Protein AF-C5L078-F1 (afdb_monomer)

Secondary structure (DSSP, 8-state):
-PPPPP-------S-HHHHHHHHHHHHHTTPPPHHHHTT--HHHHHHHHHHHHHTT---HHHHHHHHHHHHHTTTTS-HHHHHHHHHHHHTSSS--HHHHHHHHHHHHHHHTSTTS---HHHHHHHHHHHHHTT--S--HHHHHHHHHHHHHHTSTTGGGS-HHHHHHHHHHHHHHT--HHHHHHHHHHHHHHHTTTGGG---HHHHHHHHHHHSPPPGGG-----------S-S----PPP-------------S----TTHHHHHHHHHHHHHHTTSTTTS-HHHHHHHHHHHHHHHHH-GGGGSTTSSS-TTHHHHHHHHHHHHHTT--HHHHHHHHHHHTT-TTS--GGGHHHHHHTGGGS-HHHHHHHHHHHHT----TTHHHHHHHHHHHHHHSGGGGGS-HHHHHHHHHHHHHH---HHHHHHHHHHHHHHHTT--S---HHHHHHHHHHHHHTT---THHHHHHHHHSSSPP---HHHHHHHHHHHHHTT-HHHHHHTTHHHHHHTS-TTTS-HHHHHHHHHHHHHHHHSPTTSS-TT--TTTTHHHHHHHHHHHHH-HHHHHHTTHHHHHHHHHHTTSPPP-EEE-----HHHHHHHHHHHHH-TT--EE-SEEEETTEE-SEEE-HHHHHHHHHHHHHHHTT---S--PPPPPPPS-GGG-EEEEEE-GGGEE-----GGGGGS-------EE-HHHHHHHHHHHHTT-EEEEEEGGG--S-HHHHHHHHHHHHHHHHTT-----TTSSSS--S---------------

Radius of gyration: 37.18 Å; Cα contacts (8 Å, |Δi|>4): 886; chains: 1; bounding box: 102×74×113 Å

Sequence (779 aa):
MATAIPKIVGKARKGSKAALAANKRLMLRGAPPVGAVYKMSPVELRRSMQKVARERIWKNDLWEAYMFRAAALRTELLVTDLCLILDATALGKKRSPALARFLLDEVVRKGNNVNYKMSFRDVVMALNAGAKMRLGGDKRWADELVTMGLRRISGTDRHAVSPNDIALFLHSLTRLCVSTTQMEAARNSVASEVTPRIPKLTDGHTLSLLLHGFSPLGSAGLEEAPEYEDRGDEEEAEEDEPFEEHGREDQRDTTKENAITHRPVLKMLFKQVVEHINKERVFNNMDVAHVILAVVNIYRRSPKELEPNGLVPPSLIPALNGRIEELTAKMKPRDIVRFMRYTAQLPVIDTGKLLPEILYRIRHFTPASCLEILRLLRQNPGYDEHGKVESTIFYRLIRGDSARFLTFEQVCHLAGVVLEDSPTWEARECLLTCLLKFKAKNEGVPPPEVVIHAISVYSRLGIRDTHWVHVCNSTLYPLPELPPPILAMLASALARLSLPTVADQLGVYVAAQNSDWNSAEPSAAASLLYSAALFALQPPGRQPETMTAETLQPALARARRVAKKNPEVASALGLFAVTDVGKAMGATAPLVQTNRPRCGFEVSLLDHIRQNWSGVDIIENAVTVGPVVALAAISPIQVAAFAQRRAAISEGDYGDEFEFPKAPPLKPDDWVILEALSDGHKTWYHYSEALASQTMRHRRHTVNAARYAELQALRTKGYRVLCVSEYMWPGDSEKRTDVILDQFAHLASGKREVEWKRVVEDNTPVAKNDVLNHVSDSS

Structure (mmCIF, N/CA/C/O backbone):
data_AF-C5L078-F1
#
_entry.id   AF-C5L078-F1
#
loop_
_atom_site.group_PDB
_atom_site.id
_atom_site.type_symbol
_atom_site.label_atom_id
_atom_site.label_alt_id
_atom_site.label_comp_id
_atom_site.label_asym_id
_atom_site.label_entity_id
_atom_site.label_seq_id
_atom_site.pdbx_PDB_ins_code
_atom_site.Cartn_x
_atom_site.Cartn_y
_atom_site.Cartn_z
_atom_site.occupancy
_atom_site.B_iso_or_equiv
_atom_site.auth_seq_id
_atom_site.auth_comp_id
_atom_site.auth_asym_id
_atom_site.auth_atom_id
_atom_site.pdbx_PDB_model_num
ATOM 1 N N . MET A 1 1 ? -43.976 -36.654 26.600 1.00 33.69 1 MET A N 1
ATOM 2 C CA . MET A 1 1 ? -43.822 -37.367 25.309 1.00 33.69 1 MET A CA 1
ATOM 3 C C . MET A 1 1 ? -42.452 -37.031 24.738 1.00 33.69 1 MET A C 1
ATOM 5 O O . MET A 1 1 ? -42.001 -35.912 24.949 1.00 33.69 1 MET A O 1
ATOM 9 N N . ALA A 1 2 ? -41.761 -37.991 24.120 1.00 26.70 2 ALA A N 1
ATOM 10 C CA . ALA A 1 2 ? -40.369 -37.818 23.695 1.00 26.70 2 ALA A CA 1
ATOM 11 C C . ALA A 1 2 ? -40.250 -36.939 22.437 1.00 26.70 2 ALA A C 1
ATOM 13 O O . ALA A 1 2 ? -40.994 -37.122 21.477 1.00 26.70 2 ALA A O 1
ATOM 14 N N . THR A 1 3 ? -39.300 -36.005 22.438 1.00 29.39 3 THR A N 1
ATOM 15 C CA . THR A 1 3 ? -38.991 -35.134 21.298 1.00 29.39 3 THR A CA 1
ATOM 16 C C . THR A 1 3 ? -38.052 -35.832 20.313 1.00 29.39 3 THR A C 1
ATOM 18 O O . THR A 1 3 ? -36.988 -36.328 20.684 1.00 29.39 3 THR A O 1
ATOM 21 N N . ALA A 1 4 ? -38.436 -35.863 19.036 1.00 26.69 4 ALA A N 1
ATOM 22 C CA . ALA A 1 4 ? -37.606 -36.419 17.974 1.00 26.69 4 ALA A CA 1
ATOM 23 C C . ALA A 1 4 ? -36.505 -35.427 17.563 1.00 26.69 4 ALA A C 1
ATOM 25 O O . ALA A 1 4 ? -36.791 -34.319 17.115 1.00 26.69 4 ALA A O 1
ATOM 26 N N . ILE A 1 5 ? -35.243 -35.845 17.680 1.00 28.53 5 ILE A N 1
ATOM 27 C CA . ILE A 1 5 ? -34.089 -35.146 17.098 1.00 28.53 5 ILE A CA 1
ATOM 28 C C . ILE A 1 5 ? -33.826 -35.759 15.711 1.00 28.53 5 ILE A C 1
ATOM 30 O O . ILE A 1 5 ? -33.656 -36.982 15.637 1.00 28.53 5 ILE A O 1
ATOM 34 N N . PRO A 1 6 ? -33.756 -34.976 14.615 1.00 28.92 6 PRO A N 1
ATOM 35 C CA . PRO A 1 6 ? -33.450 -35.520 13.295 1.00 28.92 6 PRO A CA 1
ATOM 36 C C . PRO A 1 6 ? -32.027 -36.092 13.251 1.00 28.92 6 PRO A C 1
ATOM 38 O O . PRO A 1 6 ? -31.043 -35.376 13.443 1.00 28.92 6 PRO A O 1
ATOM 41 N N . LYS A 1 7 ? -31.899 -37.393 12.968 1.00 30.00 7 LYS A N 1
ATOM 42 C CA . LYS A 1 7 ? -30.603 -38.033 12.707 1.00 30.00 7 LYS A CA 1
ATOM 43 C C . LYS A 1 7 ? -30.105 -37.660 11.309 1.00 30.00 7 LYS A C 1
ATOM 45 O O . LYS A 1 7 ? -30.434 -38.342 10.342 1.00 30.00 7 LYS A O 1
ATOM 50 N N . ILE A 1 8 ? -29.242 -36.653 11.208 1.00 28.95 8 ILE A N 1
ATOM 51 C CA . ILE A 1 8 ? -28.392 -36.481 10.022 1.00 28.95 8 ILE A CA 1
ATOM 52 C C . ILE A 1 8 ? -27.183 -37.412 10.182 1.00 28.95 8 ILE A C 1
ATOM 54 O O . ILE A 1 8 ? -26.214 -37.095 10.867 1.00 28.95 8 ILE A O 1
ATOM 58 N N . VAL A 1 9 ? -27.264 -38.599 9.575 1.00 32.56 9 VAL A N 1
ATOM 59 C CA . VAL A 1 9 ? -26.156 -39.562 9.485 1.00 32.56 9 VAL A CA 1
ATOM 60 C C . VAL A 1 9 ? -25.910 -39.868 8.012 1.00 32.56 9 VAL A C 1
ATOM 62 O O . VAL A 1 9 ? -26.648 -40.633 7.400 1.00 32.56 9 VAL A O 1
ATOM 65 N N . GLY A 1 10 ? -24.859 -39.280 7.437 1.00 27.91 10 GLY A N 1
ATOM 66 C CA . GLY A 1 10 ? -24.491 -39.513 6.043 1.00 27.91 10 GLY A CA 1
ATOM 67 C C . GLY A 1 10 ? -23.122 -38.936 5.686 1.00 27.91 10 GLY A C 1
ATOM 68 O O . GLY A 1 10 ? -22.933 -37.731 5.734 1.00 27.91 10 GLY A O 1
ATOM 69 N N . LYS A 1 11 ? -22.195 -39.816 5.279 1.00 29.73 11 LYS A N 1
ATOM 70 C CA . LYS A 1 11 ? -20.862 -39.521 4.702 1.00 29.73 11 LYS A CA 1
ATOM 71 C C . LYS A 1 11 ? -19.825 -38.837 5.619 1.00 29.73 11 LYS A C 1
ATOM 73 O O . LYS A 1 11 ? -19.460 -37.685 5.435 1.00 29.73 11 LYS A O 1
ATOM 78 N N . ALA A 1 12 ? -19.188 -39.639 6.478 1.00 33.56 12 ALA A N 1
ATOM 79 C CA . ALA A 1 12 ? -17.870 -39.329 7.050 1.00 33.56 12 ALA A CA 1
ATOM 80 C C . ALA A 1 12 ? -16.895 -40.513 6.869 1.00 33.56 12 ALA A C 1
ATOM 82 O O . ALA A 1 12 ? -16.725 -41.340 7.763 1.00 33.56 12 ALA A O 1
ATOM 83 N N . ARG A 1 13 ? -16.239 -40.614 5.701 1.00 40.78 13 ARG A N 1
ATOM 84 C CA . ARG A 1 13 ? -15.159 -41.593 5.440 1.00 40.78 13 ARG A CA 1
ATOM 85 C C . ARG A 1 13 ? -14.018 -40.992 4.603 1.00 40.78 13 ARG A C 1
ATOM 87 O O . ARG A 1 13 ? -13.926 -41.262 3.413 1.00 40.78 13 ARG A O 1
ATOM 94 N N . LYS A 1 14 ? -13.148 -40.214 5.269 1.00 34.66 14 LYS A N 1
ATOM 95 C CA . LYS A 1 14 ? -11.670 -40.171 5.076 1.00 34.66 14 LYS A CA 1
ATOM 96 C C . LYS A 1 14 ? -10.937 -39.169 6.000 1.00 34.66 14 LYS A C 1
ATOM 98 O O . LYS A 1 14 ? -9.747 -39.343 6.219 1.00 34.66 14 LYS A O 1
ATOM 103 N N . GLY A 1 15 ? -11.624 -38.211 6.636 1.00 39.16 15 GLY A N 1
ATOM 104 C CA . GLY A 1 15 ? -10.992 -37.176 7.488 1.00 39.16 15 GLY A CA 1
ATOM 105 C C . GLY A 1 15 ? -10.773 -37.489 8.986 1.00 39.16 15 GLY A C 1
ATOM 106 O O . GLY A 1 15 ? -10.356 -36.608 9.739 1.00 39.16 15 GLY A O 1
ATOM 107 N N . SER A 1 16 ? -11.073 -38.700 9.479 1.00 55.38 16 SER A N 1
ATOM 108 C CA . SER A 1 16 ? -11.293 -38.908 10.928 1.00 55.38 16 SER A CA 1
ATOM 109 C C . SER A 1 16 ? -10.057 -38.748 11.826 1.00 55.38 16 SER A C 1
ATOM 111 O O . SER A 1 16 ? -10.201 -38.232 12.931 1.00 55.38 16 SER A O 1
ATOM 113 N N . LYS A 1 17 ? -8.845 -39.134 11.395 1.00 48.06 17 LYS A N 1
ATOM 114 C CA . LYS A 1 17 ? -7.635 -38.990 12.237 1.00 48.06 17 LYS A CA 1
ATOM 115 C C . LYS A 1 17 ? -7.200 -37.530 12.401 1.00 48.06 17 LYS A C 1
ATOM 117 O O . LYS A 1 17 ? -6.896 -37.128 13.523 1.00 48.06 17 LYS A O 1
ATOM 122 N N . ALA A 1 18 ? -7.215 -36.737 11.328 1.00 49.53 18 ALA A N 1
ATOM 123 C CA . ALA A 1 18 ? -6.851 -35.319 11.374 1.00 49.53 18 ALA A CA 1
ATOM 124 C C . ALA A 1 18 ? -7.860 -34.509 12.204 1.00 49.53 18 ALA A C 1
ATOM 126 O O . ALA A 1 18 ? -7.468 -33.818 13.144 1.00 49.53 18 ALA A O 1
ATOM 127 N N . ALA A 1 19 ? -9.164 -34.690 11.960 1.00 53.44 19 ALA A N 1
ATOM 128 C CA . ALA A 1 19 ? -10.218 -34.029 12.730 1.00 53.44 19 ALA A CA 1
ATOM 129 C C . ALA A 1 19 ? -10.211 -34.429 14.221 1.00 53.44 19 ALA A C 1
ATOM 131 O O . ALA A 1 19 ? -10.441 -33.590 15.096 1.00 53.44 19 ALA A O 1
ATOM 132 N N . LEU A 1 20 ? -9.914 -35.694 14.547 1.00 54.25 20 LEU A N 1
ATOM 133 C CA . LEU A 1 20 ? -9.790 -36.146 15.937 1.00 54.25 20 LEU A CA 1
ATOM 134 C C . LEU A 1 20 ? -8.535 -35.566 16.612 1.00 54.25 20 LEU A C 1
ATOM 136 O O . LEU A 1 20 ? -8.609 -35.134 17.761 1.00 54.25 20 LEU A O 1
ATOM 140 N N . ALA A 1 21 ? -7.404 -35.487 15.902 1.00 56.16 21 ALA A N 1
ATOM 141 C CA . ALA A 1 21 ? -6.180 -34.857 16.399 1.00 56.16 21 ALA A CA 1
ATOM 142 C C . ALA A 1 21 ? -6.347 -33.339 16.605 1.00 56.16 21 ALA A C 1
ATOM 144 O O . ALA A 1 21 ? -5.909 -32.816 17.630 1.00 56.16 21 ALA A O 1
ATOM 145 N N . ALA A 1 22 ? -7.035 -32.646 15.692 1.00 57.72 22 ALA A N 1
ATOM 146 C CA . ALA A 1 22 ? -7.372 -31.230 15.817 1.00 57.72 22 ALA A CA 1
ATOM 147 C C . ALA A 1 22 ? -8.287 -30.971 17.026 1.00 57.72 22 ALA A C 1
ATOM 149 O O . ALA A 1 22 ? -7.956 -30.148 17.878 1.00 57.72 22 ALA A O 1
ATOM 150 N N . ASN A 1 23 ? -9.377 -31.737 17.185 1.00 57.72 23 ASN A N 1
ATOM 151 C CA . ASN A 1 23 ? -10.236 -31.631 18.372 1.00 57.72 23 ASN A CA 1
ATOM 152 C C . ASN A 1 23 ? -9.474 -31.974 19.671 1.00 57.72 23 ASN A C 1
ATOM 154 O O . ASN A 1 23 ? -9.666 -31.298 20.680 1.00 57.72 23 ASN A O 1
ATOM 158 N N . LYS A 1 24 ? -8.554 -32.954 19.662 1.00 58.66 24 LYS A N 1
ATOM 159 C CA . LYS A 1 24 ? -7.716 -33.281 20.832 1.00 58.66 24 LYS A CA 1
ATOM 160 C C . LYS A 1 24 ? -6.738 -32.146 21.176 1.00 58.66 24 LYS A C 1
ATOM 162 O O . LYS A 1 24 ? -6.608 -31.804 22.347 1.00 58.66 24 LYS A O 1
ATOM 167 N N . ARG A 1 25 ? -6.113 -31.502 20.179 1.00 60.09 25 ARG A N 1
ATOM 168 C CA . ARG A 1 25 ? -5.286 -30.287 20.359 1.00 60.09 25 ARG A CA 1
ATOM 169 C C . ARG A 1 25 ? -6.103 -29.103 20.898 1.00 60.09 25 ARG A C 1
ATOM 171 O O . ARG A 1 25 ? -5.618 -28.379 21.763 1.00 60.09 25 ARG A O 1
ATOM 178 N N . LEU A 1 26 ? -7.348 -28.934 20.448 1.00 58.94 26 LEU A N 1
ATOM 179 C CA . LEU A 1 26 ? -8.264 -27.900 20.950 1.00 58.94 26 LEU A CA 1
ATOM 180 C C . LEU A 1 26 ? -8.681 -28.140 22.410 1.00 58.94 26 LEU A C 1
ATOM 182 O O . LEU A 1 26 ? -8.663 -27.200 23.205 1.00 58.94 26 LEU A O 1
ATOM 186 N N . MET A 1 27 ? -8.976 -29.386 22.797 1.00 60.44 27 MET A N 1
ATOM 187 C CA . MET A 1 27 ? -9.239 -29.729 24.202 1.00 60.44 27 MET A CA 1
ATOM 188 C C . MET A 1 27 ? -8.002 -29.540 25.090 1.00 60.44 27 MET A C 1
ATOM 190 O O . MET A 1 27 ? -8.136 -29.059 26.211 1.00 60.44 27 MET A O 1
ATOM 194 N N . LEU A 1 28 ? -6.795 -29.831 24.588 1.00 59.66 28 LEU A N 1
ATOM 195 C CA . LEU A 1 28 ? -5.536 -29.554 25.298 1.00 59.66 28 LEU A CA 1
ATOM 196 C C . LEU A 1 28 ? -5.294 -28.045 25.507 1.00 59.66 28 LEU A C 1
ATOM 198 O O . LEU A 1 28 ? -4.764 -27.655 26.542 1.00 59.66 28 LEU A O 1
ATOM 202 N N . ARG A 1 29 ? -5.756 -27.184 24.587 1.00 63.56 29 ARG A N 1
ATOM 203 C CA . ARG A 1 29 ? -5.834 -25.720 24.790 1.00 63.56 29 ARG A CA 1
ATOM 204 C C . ARG A 1 29 ? -7.027 -25.274 25.656 1.00 63.56 29 ARG A C 1
ATOM 206 O O . ARG A 1 29 ? -7.184 -24.094 25.957 1.00 63.56 29 ARG A O 1
ATOM 213 N N . GLY A 1 30 ? -7.858 -26.207 26.118 1.00 68.44 30 GLY A N 1
ATOM 214 C CA . GLY A 1 30 ? -8.956 -25.952 27.048 1.00 68.44 30 GLY A CA 1
ATOM 215 C C . GLY A 1 30 ? -10.269 -25.489 26.416 1.00 68.44 30 GLY A C 1
ATOM 216 O O . GLY A 1 30 ? -11.076 -24.893 27.130 1.00 68.44 30 GLY A O 1
ATOM 217 N N . ALA A 1 31 ? -10.497 -25.751 25.125 1.00 79.50 31 ALA A N 1
ATOM 218 C CA . ALA A 1 31 ? -11.819 -25.595 24.518 1.00 79.50 31 ALA A CA 1
ATOM 219 C C . ALA A 1 31 ? -12.751 -26.758 24.922 1.00 79.50 31 ALA A C 1
ATOM 221 O O . ALA A 1 31 ? -12.342 -27.920 24.828 1.00 79.50 31 ALA A O 1
ATOM 222 N N . PRO A 1 32 ? -13.998 -26.491 25.351 1.00 85.06 32 PRO A N 1
ATOM 223 C CA . PRO A 1 32 ? -14.954 -27.537 25.696 1.00 85.06 32 PRO A CA 1
ATOM 224 C C . PRO A 1 32 ? -15.539 -28.205 24.437 1.00 85.06 32 PRO A C 1
ATOM 226 O O . PRO A 1 32 ? -15.591 -27.590 23.369 1.00 85.06 32 PRO A O 1
ATOM 229 N N . PRO A 1 33 ? -16.054 -29.443 24.540 1.00 84.81 33 PRO A N 1
ATOM 230 C CA . PRO A 1 33 ? -16.892 -30.010 23.492 1.00 84.81 33 PRO A CA 1
ATOM 231 C C . PRO A 1 33 ? -18.204 -29.218 23.369 1.00 84.81 33 PRO A C 1
ATOM 233 O O . PRO A 1 33 ? -18.817 -28.854 24.373 1.00 84.81 33 PRO A O 1
ATOM 236 N N . VAL A 1 34 ? -18.671 -29.011 22.135 1.00 85.88 34 VAL A N 1
ATOM 237 C CA . VAL A 1 34 ? -19.864 -28.203 21.799 1.00 85.88 34 VAL A CA 1
ATOM 238 C C . VAL A 1 34 ? -21.099 -28.619 22.619 1.00 85.88 34 VAL A C 1
ATOM 240 O O . VAL A 1 34 ? -21.777 -27.778 23.201 1.00 85.88 34 VAL A O 1
ATOM 243 N N . GLY A 1 35 ? -21.336 -29.927 22.780 1.00 84.50 35 GLY A N 1
ATOM 244 C CA . GLY A 1 35 ? -22.448 -30.459 23.582 1.00 84.50 35 GLY A CA 1
ATOM 245 C C . GLY A 1 35 ? -22.396 -30.142 25.087 1.00 84.50 35 GLY A C 1
ATOM 246 O O . GLY A 1 35 ? -23.430 -30.209 25.751 1.00 84.50 35 GLY A O 1
ATOM 247 N N . ALA A 1 36 ? -21.229 -29.786 25.638 1.00 88.75 36 ALA A N 1
ATOM 248 C CA . ALA A 1 36 ? -21.109 -29.328 27.023 1.00 88.75 36 ALA A CA 1
ATOM 249 C C . ALA A 1 36 ? -21.458 -27.840 27.172 1.00 88.75 36 ALA A C 1
ATOM 251 O O . ALA A 1 36 ? -22.002 -27.457 28.204 1.00 88.75 36 ALA A O 1
ATOM 252 N N . VAL A 1 37 ? -21.218 -27.014 26.144 1.00 91.62 37 VAL A N 1
ATOM 253 C CA . VAL A 1 37 ? -21.524 -25.572 26.174 1.00 91.62 37 VAL A CA 1
ATOM 254 C C . VAL A 1 37 ? -23.005 -25.324 26.448 1.00 91.62 37 VAL A C 1
ATOM 256 O O . VAL A 1 37 ? -23.338 -24.543 27.334 1.00 91.62 37 VAL A O 1
ATOM 259 N N . TYR A 1 38 ? -23.898 -26.067 25.789 1.00 91.19 38 TYR A N 1
ATOM 260 C CA . TYR A 1 38 ? -25.347 -25.969 26.008 1.00 91.19 38 TYR A CA 1
ATOM 261 C C . TYR A 1 38 ? -25.804 -26.292 27.444 1.00 91.19 38 TYR A C 1
ATOM 263 O O . TYR A 1 38 ? -26.928 -25.954 27.808 1.00 91.19 38 TYR A O 1
ATOM 271 N N . LYS A 1 39 ? -24.951 -26.926 28.262 1.00 92.69 39 LYS A N 1
ATOM 272 C CA . LYS A 1 39 ? -25.232 -27.296 29.659 1.00 92.69 39 LYS A CA 1
ATOM 273 C C . LYS A 1 39 ? -24.552 -26.386 30.689 1.00 92.69 39 LYS A C 1
ATOM 275 O O . LYS A 1 39 ? -24.839 -26.523 31.871 1.00 92.69 39 LYS A O 1
ATOM 280 N N . MET A 1 40 ? -23.677 -25.469 30.268 1.00 95.12 40 MET A N 1
ATOM 281 C CA . MET A 1 40 ? -22.933 -24.593 31.183 1.00 95.12 40 MET A CA 1
ATOM 282 C C . MET A 1 40 ? -23.858 -23.658 31.964 1.00 95.12 40 MET A C 1
ATOM 284 O O . MET A 1 40 ? -24.796 -23.092 31.397 1.00 95.12 40 MET A O 1
ATOM 288 N N . SER A 1 41 ? -23.558 -23.453 33.243 1.00 93.88 41 SER A N 1
ATOM 289 C CA . SER A 1 41 ? -24.121 -22.369 34.057 1.00 93.88 41 SER A CA 1
ATOM 290 C C . SER A 1 41 ? -23.633 -20.985 33.581 1.00 93.88 41 SER A C 1
ATOM 292 O O . SER A 1 41 ? -22.626 -20.906 32.866 1.00 93.88 41 SER A O 1
ATOM 294 N N . PRO A 1 42 ? -24.282 -19.875 33.993 1.00 92.25 42 PRO A N 1
ATOM 295 C CA . PRO A 1 42 ? -23.865 -18.515 33.628 1.00 92.25 42 PRO A CA 1
ATOM 296 C C . PRO A 1 42 ? -22.374 -18.217 33.891 1.00 92.25 42 PRO A C 1
ATOM 298 O O . PRO A 1 42 ? -21.675 -17.664 33.038 1.00 92.25 42 PRO A O 1
ATOM 301 N N . VAL A 1 43 ? -21.855 -18.649 35.047 1.00 91.56 43 VAL A N 1
ATOM 302 C CA . VAL A 1 43 ? -20.460 -18.411 35.462 1.00 91.56 43 VAL A CA 1
ATOM 303 C C . VAL A 1 43 ? -19.470 -19.257 34.655 1.00 91.56 43 VAL A C 1
ATOM 305 O O . VAL A 1 43 ? -18.404 -18.766 34.270 1.00 91.56 43 VAL A O 1
ATOM 308 N N . GLU A 1 44 ? -19.802 -20.521 34.383 1.00 92.88 44 GLU A N 1
ATOM 309 C CA . GLU A 1 44 ? -18.982 -21.406 33.547 1.00 92.88 44 GLU A CA 1
ATOM 310 C C . GLU A 1 44 ? -18.931 -20.911 32.106 1.00 92.88 44 GLU A C 1
ATOM 312 O O . GLU A 1 44 ? -17.840 -20.816 31.545 1.00 92.88 44 GLU A O 1
ATOM 317 N N . LEU A 1 45 ? -20.086 -20.530 31.544 1.00 93.88 45 LEU A N 1
ATOM 318 C CA . LEU A 1 45 ? -20.210 -19.991 30.193 1.00 93.88 45 LEU A CA 1
ATOM 319 C C . LEU A 1 45 ? -19.257 -18.811 30.003 1.00 93.88 45 LEU A C 1
ATOM 321 O O . LEU A 1 45 ? -18.385 -18.856 29.132 1.00 93.88 45 LEU A O 1
ATOM 325 N N . ARG A 1 46 ? -19.360 -17.795 30.871 1.00 92.00 46 ARG A N 1
ATOM 326 C CA . ARG A 1 46 ? -18.478 -16.627 30.825 1.00 92.00 46 ARG A CA 1
ATOM 327 C C . ARG A 1 46 ? -17.008 -17.024 30.912 1.00 92.00 46 ARG A C 1
ATOM 329 O O . ARG A 1 46 ? -16.214 -16.613 30.067 1.00 92.00 46 ARG A O 1
ATOM 336 N N . ARG A 1 47 ? -16.619 -17.791 31.939 1.00 92.19 47 ARG A N 1
ATOM 337 C CA . ARG A 1 47 ? -15.211 -18.181 32.152 1.00 92.19 47 ARG A CA 1
ATOM 338 C C . ARG A 1 47 ? -14.659 -18.945 30.947 1.00 92.19 47 ARG A C 1
ATOM 340 O O . ARG A 1 47 ? -13.510 -18.724 30.566 1.00 92.19 47 ARG A O 1
ATOM 347 N N . SER A 1 48 ? -15.481 -19.803 30.345 1.00 92.12 48 SER A N 1
ATOM 348 C CA . SER A 1 48 ? -15.146 -20.587 29.161 1.00 92.12 48 SER A CA 1
ATOM 349 C C . SER A 1 48 ? -14.953 -19.692 27.932 1.00 92.12 48 SER A C 1
ATOM 351 O O . SER A 1 48 ? -13.865 -19.702 27.358 1.00 92.12 48 SER A O 1
ATOM 353 N N . MET A 1 49 ? -15.921 -18.825 27.605 1.00 90.94 49 MET A N 1
ATOM 354 C CA . MET A 1 49 ? -15.813 -17.857 26.500 1.00 90.94 49 MET A CA 1
ATOM 355 C C . MET A 1 49 ? -14.590 -16.944 26.651 1.00 90.94 49 MET A C 1
ATOM 357 O O . MET A 1 49 ? -13.804 -16.796 25.718 1.00 90.94 49 MET A O 1
ATOM 361 N N . GLN A 1 50 ? -14.360 -16.390 27.846 1.00 89.31 50 GLN A N 1
ATOM 362 C CA . GLN A 1 50 ? -13.195 -15.542 28.116 1.00 89.31 50 GLN A CA 1
ATOM 363 C C . GLN A 1 50 ? -11.861 -16.292 28.014 1.00 89.31 50 GLN A C 1
ATOM 365 O O . GLN A 1 50 ? -10.835 -15.669 27.741 1.00 89.31 50 GLN A O 1
ATOM 370 N N . LYS A 1 51 ? -11.822 -17.604 28.281 1.00 89.06 51 LYS A N 1
ATOM 371 C CA . LYS A 1 51 ? -10.621 -18.423 28.063 1.00 89.06 51 LYS A CA 1
ATOM 372 C C . LYS A 1 51 ? -10.410 -18.665 26.567 1.00 89.06 51 LYS A C 1
ATOM 374 O O . LYS A 1 51 ? -9.349 -18.330 26.058 1.00 89.06 51 LYS A O 1
ATOM 379 N N . VAL A 1 52 ? -11.430 -19.153 25.861 1.00 87.25 52 VAL A N 1
ATOM 380 C CA . VAL A 1 52 ? -11.389 -19.441 24.415 1.00 87.25 52 VAL A CA 1
ATOM 381 C C . VAL A 1 52 ? -11.018 -18.199 23.591 1.00 87.25 52 VAL A C 1
ATOM 383 O O . VAL A 1 52 ? -10.197 -18.308 22.681 1.00 87.25 52 VAL A O 1
ATOM 386 N N . ALA A 1 53 ? -11.527 -17.015 23.953 1.00 84.00 53 ALA A N 1
ATOM 387 C CA . ALA A 1 53 ? -11.147 -15.740 23.336 1.00 84.00 53 ALA A CA 1
ATOM 388 C C . ALA A 1 53 ? -9.657 -15.399 23.531 1.00 84.00 53 ALA A C 1
ATOM 390 O O . ALA A 1 53 ? -8.972 -15.036 22.576 1.00 84.00 53 ALA A O 1
ATOM 391 N N . ARG A 1 54 ? -9.134 -15.538 24.761 1.00 82.44 54 ARG A N 1
ATOM 392 C CA . ARG A 1 54 ? -7.720 -15.256 25.081 1.00 82.44 54 ARG A CA 1
ATOM 393 C C . ARG A 1 54 ? -6.761 -16.219 24.384 1.00 82.44 54 ARG A C 1
ATOM 395 O O . ARG A 1 54 ? -5.754 -15.775 23.846 1.00 82.44 54 ARG A O 1
ATOM 402 N N . GLU A 1 55 ? -7.118 -17.500 24.326 1.00 82.00 55 GLU A N 1
ATOM 403 C CA . GLU A 1 55 ? -6.373 -18.548 23.612 1.00 82.00 55 GLU A CA 1
ATOM 404 C C . GLU A 1 55 ? -6.530 -18.476 22.076 1.00 82.00 55 GLU A C 1
ATOM 406 O O . GLU A 1 55 ? -5.957 -19.297 21.358 1.00 82.00 55 GLU A O 1
ATOM 411 N N . ARG A 1 56 ? -7.305 -17.507 21.557 1.00 78.56 56 ARG A N 1
ATOM 412 C CA . ARG A 1 56 ? -7.589 -17.299 20.125 1.00 78.56 56 ARG A CA 1
ATOM 413 C C . ARG A 1 56 ? -8.102 -18.558 19.419 1.00 78.56 56 ARG A C 1
ATOM 415 O O . ARG A 1 56 ? -7.647 -18.922 18.335 1.00 78.56 56 ARG A O 1
ATOM 422 N N . ILE A 1 57 ? -9.044 -19.250 20.054 1.00 81.88 57 ILE A N 1
ATOM 423 C CA . ILE A 1 57 ? -9.638 -20.479 19.524 1.00 81.88 57 ILE A CA 1
ATOM 424 C C . ILE A 1 57 ? -10.904 -20.124 18.738 1.00 81.88 57 ILE A C 1
ATOM 426 O O . ILE A 1 57 ? -11.920 -19.764 19.325 1.00 81.88 57 ILE A O 1
ATOM 430 N N . TRP A 1 58 ? -10.867 -20.258 17.411 1.00 77.62 58 TRP A N 1
ATOM 431 C CA . TRP A 1 58 ? -11.884 -19.705 16.502 1.00 77.62 58 TRP A CA 1
ATOM 432 C C . TRP A 1 58 ? -12.709 -20.762 15.749 1.00 77.62 58 TRP A C 1
ATOM 434 O O . TRP A 1 58 ? -12.868 -20.684 14.537 1.00 77.62 58 TRP A O 1
ATOM 444 N N . LYS A 1 59 ? -13.234 -21.771 16.455 1.00 81.62 59 LYS A N 1
ATOM 445 C CA . LYS A 1 59 ? -14.093 -22.803 15.845 1.00 81.62 59 LYS A CA 1
ATOM 446 C C . LYS A 1 59 ? -15.551 -22.327 15.739 1.00 81.62 59 LYS A C 1
ATOM 448 O O . LYS A 1 59 ? -16.149 -22.026 16.770 1.00 81.62 59 LYS A O 1
ATOM 453 N N . ASN A 1 60 ? -16.124 -22.316 14.533 1.00 80.38 60 ASN A N 1
ATOM 454 C CA . ASN A 1 60 ? -17.464 -21.770 14.256 1.00 80.38 60 ASN A CA 1
ATOM 455 C C . ASN A 1 60 ? -18.570 -22.374 15.140 1.00 80.38 60 ASN A C 1
ATOM 457 O O . ASN A 1 60 ? -19.147 -21.649 15.947 1.00 80.38 60 ASN A O 1
ATOM 461 N N . ASP A 1 61 ? -18.797 -23.690 15.089 1.00 83.31 61 ASP A N 1
ATOM 462 C CA . ASP A 1 61 ? -19.848 -24.374 15.870 1.00 83.31 61 ASP A CA 1
ATOM 463 C C . ASP A 1 61 ? -19.682 -24.214 17.395 1.00 83.31 61 ASP A C 1
ATOM 465 O O . ASP A 1 61 ? -20.656 -24.262 18.146 1.00 83.31 61 ASP A O 1
ATOM 469 N N . LEU A 1 62 ? -18.456 -23.972 17.877 1.00 87.12 62 LEU A N 1
ATOM 470 C CA . LEU A 1 62 ? -18.207 -23.674 19.289 1.00 87.12 62 LEU A CA 1
ATOM 471 C C . LEU A 1 62 ? -18.675 -22.257 19.654 1.00 87.12 62 LEU A C 1
ATOM 473 O O . LEU A 1 62 ? -19.348 -22.075 20.668 1.00 87.12 62 LEU A O 1
ATOM 477 N N . TRP A 1 63 ? -18.342 -21.262 18.828 1.00 86.56 63 TRP A N 1
ATOM 478 C CA . TRP A 1 63 ? -18.787 -19.881 19.026 1.00 86.56 63 TRP A CA 1
ATOM 479 C C . TRP A 1 63 ? -20.294 -19.722 18.835 1.00 86.56 63 TRP A C 1
ATOM 481 O O . TRP A 1 63 ? -20.914 -18.987 19.596 1.00 86.56 63 TRP A O 1
ATOM 491 N N . GLU A 1 64 ? -20.907 -20.461 17.913 1.00 86.75 64 GLU A N 1
ATOM 492 C CA . GLU A 1 64 ? -22.365 -20.516 17.762 1.00 86.75 64 GLU A CA 1
ATOM 493 C C . GLU A 1 64 ? -23.059 -21.109 18.992 1.00 86.75 64 GLU A C 1
ATOM 495 O O . GLU A 1 64 ? -24.017 -20.519 19.492 1.00 86.75 64 GLU A O 1
ATOM 500 N N . ALA A 1 65 ? -22.549 -22.213 19.548 1.00 89.50 65 ALA A N 1
ATOM 501 C CA . ALA A 1 65 ? -23.090 -22.781 20.781 1.00 89.50 65 ALA A CA 1
ATOM 502 C C . ALA A 1 65 ? -22.934 -21.836 21.985 1.00 89.50 65 ALA A C 1
ATOM 504 O O . ALA A 1 65 ? -23.860 -21.715 22.791 1.00 89.50 65 ALA A O 1
ATOM 505 N N . TYR A 1 66 ? -21.803 -21.127 22.094 1.00 91.75 66 TYR A N 1
ATOM 506 C CA . TYR A 1 66 ? -21.607 -20.091 23.113 1.00 91.75 66 TYR A CA 1
ATOM 507 C C . TYR A 1 66 ? -22.605 -18.942 22.958 1.00 91.75 66 TYR A C 1
ATOM 509 O O . TYR A 1 66 ? -23.262 -18.562 23.926 1.00 91.75 66 TYR A O 1
ATOM 517 N N . MET A 1 67 ? -22.747 -18.427 21.737 1.00 89.62 67 MET A N 1
ATOM 518 C CA . MET A 1 67 ? -23.680 -17.362 21.380 1.00 89.62 67 MET A CA 1
ATOM 519 C C . MET A 1 67 ? -25.134 -17.749 21.696 1.00 89.62 67 MET A C 1
ATOM 521 O O . MET A 1 67 ? -25.845 -17.004 22.372 1.00 89.62 67 MET A O 1
ATOM 525 N N . PHE A 1 68 ? -25.558 -18.953 21.307 1.00 90.62 68 PHE A N 1
ATOM 526 C CA . PHE A 1 68 ? -26.884 -19.484 21.624 1.00 90.62 68 PHE A CA 1
ATOM 527 C C . PHE A 1 68 ? -27.105 -19.640 23.137 1.00 90.62 68 PHE A C 1
ATOM 529 O O . PHE A 1 68 ? -28.141 -19.232 23.664 1.00 90.62 68 PHE A O 1
ATOM 536 N N . ARG A 1 69 ? -26.128 -20.196 23.870 1.00 93.62 69 ARG A N 1
ATOM 537 C CA . ARG A 1 69 ? -26.243 -20.371 25.327 1.00 93.62 69 ARG A CA 1
ATOM 538 C C . ARG A 1 69 ? -26.270 -19.028 26.065 1.00 93.62 69 ARG A C 1
ATOM 540 O O . ARG A 1 69 ? -27.007 -18.909 27.040 1.00 93.62 69 ARG A O 1
ATOM 547 N N . ALA A 1 70 ? -25.540 -18.020 25.587 1.00 93.00 70 ALA A N 1
ATOM 548 C CA . ALA A 1 70 ? -25.588 -16.658 26.120 1.00 93.00 70 ALA A CA 1
ATOM 549 C C . ALA A 1 70 ? -26.967 -16.007 25.919 1.00 93.00 70 ALA A C 1
ATOM 551 O O . ALA A 1 70 ? -27.501 -15.433 26.865 1.00 93.00 70 ALA A O 1
ATOM 552 N N . ALA A 1 71 ? -27.579 -16.155 24.736 1.00 92.31 71 ALA A N 1
ATOM 553 C CA . ALA A 1 71 ? -28.961 -15.723 24.496 1.00 92.31 71 ALA A CA 1
ATOM 554 C C . ALA A 1 71 ? -29.956 -16.402 25.448 1.00 92.31 71 ALA A C 1
ATOM 556 O O . ALA A 1 71 ? -30.794 -15.724 26.043 1.00 92.31 71 ALA A O 1
ATOM 557 N N . ALA A 1 72 ? -29.844 -17.723 25.616 1.00 93.06 72 ALA A N 1
ATOM 558 C CA . ALA A 1 72 ? -30.730 -18.498 26.483 1.00 93.06 72 ALA A CA 1
ATOM 559 C C . ALA A 1 72 ? -30.617 -18.103 27.969 1.00 93.06 72 ALA A C 1
ATOM 561 O O . ALA A 1 72 ? -31.624 -18.083 28.666 1.00 93.06 72 ALA A O 1
ATOM 562 N N . LEU A 1 73 ? -29.413 -17.758 28.444 1.00 94.31 73 LEU A N 1
ATOM 563 C CA . LEU A 1 73 ? -29.143 -17.392 29.843 1.00 94.31 73 LEU A CA 1
ATOM 564 C C . LEU A 1 73 ? -29.167 -15.878 30.125 1.00 94.31 73 LEU A C 1
ATOM 566 O O . LEU A 1 73 ? -28.843 -15.460 31.237 1.00 94.31 73 LEU A O 1
ATOM 570 N N . ARG A 1 74 ? -29.528 -15.028 29.153 1.00 93.00 74 ARG A N 1
ATOM 571 C CA . ARG A 1 74 ? -29.391 -13.557 29.252 1.00 93.00 74 ARG A CA 1
ATOM 572 C C . ARG A 1 74 ? -30.049 -12.947 30.499 1.00 93.00 74 ARG A C 1
ATOM 574 O O . ARG A 1 74 ? -29.519 -12.007 31.089 1.00 93.00 74 ARG A O 1
ATOM 581 N N . THR A 1 75 ? -31.183 -13.500 30.929 1.00 90.81 75 THR A N 1
ATOM 582 C CA . THR A 1 75 ? -31.936 -13.056 32.110 1.00 90.81 75 THR A CA 1
ATOM 583 C C . THR A 1 75 ? -31.277 -13.487 33.420 1.00 90.81 75 THR A C 1
ATOM 585 O O . THR A 1 75 ? -31.319 -12.723 34.382 1.00 90.81 75 THR A O 1
ATOM 588 N N . GLU A 1 76 ? -30.596 -14.634 33.440 1.00 92.56 76 GLU A N 1
ATOM 589 C CA . GLU A 1 76 ? -29.880 -15.189 34.602 1.00 92.56 76 GLU A CA 1
ATOM 590 C C . GLU A 1 76 ? -28.479 -14.580 34.800 1.00 92.56 76 GLU A C 1
ATOM 592 O O . GLU A 1 76 ? -28.002 -14.473 35.927 1.00 92.56 76 GLU A O 1
ATOM 597 N N . LEU A 1 77 ? -27.817 -14.159 33.717 1.00 92.31 77 LEU A N 1
ATOM 598 C CA . LEU A 1 77 ? -26.482 -13.546 33.746 1.00 92.31 77 LEU A CA 1
ATOM 599 C C . LEU A 1 77 ? -26.473 -12.199 34.496 1.00 92.31 77 LEU A C 1
ATOM 601 O O . LEU A 1 77 ? -27.362 -11.365 34.301 1.00 92.31 77 LEU A O 1
ATOM 605 N N . LEU A 1 78 ? -25.440 -11.934 35.305 1.00 92.19 78 LEU A N 1
ATOM 606 C CA . LEU A 1 78 ? -25.237 -10.604 35.896 1.00 92.19 78 LEU A CA 1
ATOM 607 C C . LEU A 1 78 ? -24.856 -9.586 34.809 1.00 92.19 78 LEU A C 1
ATOM 609 O O . LEU A 1 78 ? -24.349 -9.959 33.751 1.00 92.19 78 LEU A O 1
ATOM 613 N N . VAL A 1 79 ? -25.033 -8.287 35.077 1.00 92.75 79 VAL A N 1
ATOM 614 C CA . VAL A 1 79 ? -24.667 -7.218 34.121 1.00 92.75 79 VAL A CA 1
ATOM 615 C C . VAL A 1 79 ? -23.189 -7.311 33.729 1.00 92.75 79 VAL A C 1
ATOM 617 O O . VAL A 1 79 ? -22.859 -7.324 32.547 1.00 92.75 79 VAL A O 1
ATOM 620 N N . THR A 1 80 ? -22.305 -7.500 34.710 1.00 92.56 80 THR A N 1
ATOM 621 C CA . THR A 1 80 ? -20.876 -7.733 34.473 1.00 92.56 80 THR A CA 1
ATOM 622 C C . THR A 1 80 ? -20.609 -9.009 33.673 1.00 92.56 80 THR A C 1
ATOM 624 O O . THR A 1 80 ? -19.697 -9.024 32.846 1.00 92.56 80 THR A O 1
ATOM 627 N N . ASP A 1 81 ? -21.399 -10.076 33.852 1.00 93.38 81 ASP A N 1
ATOM 628 C CA . ASP A 1 81 ? -21.214 -11.292 33.057 1.00 93.38 81 ASP A CA 1
ATOM 629 C C . ASP A 1 81 ? -21.607 -11.070 31.588 1.00 93.38 81 ASP A C 1
ATOM 631 O O . ASP A 1 81 ? -20.867 -11.490 30.698 1.00 93.38 81 ASP A O 1
ATOM 635 N N . LEU A 1 82 ? -22.711 -10.354 31.336 1.00 93.94 82 LEU A N 1
ATOM 636 C CA . LEU A 1 82 ? -23.131 -9.934 29.994 1.00 93.94 82 LEU A CA 1
ATOM 637 C C . LEU A 1 82 ? -22.045 -9.087 29.317 1.00 93.94 82 LEU A C 1
ATOM 639 O O . LEU A 1 82 ? -21.633 -9.410 28.205 1.00 93.94 82 LEU A O 1
ATOM 643 N N . CYS A 1 83 ? -21.514 -8.062 29.993 1.00 93.19 83 CYS A N 1
ATOM 644 C CA . CYS A 1 83 ? -20.460 -7.204 29.442 1.00 93.19 83 CYS A CA 1
ATOM 645 C C . CYS A 1 83 ? -19.156 -7.970 29.147 1.00 93.19 83 CYS A C 1
ATOM 647 O O . CYS A 1 83 ? -18.499 -7.710 28.139 1.00 93.19 83 CYS A O 1
ATOM 649 N N . LEU A 1 84 ? -18.788 -8.950 29.982 1.00 91.88 84 LEU A N 1
ATOM 650 C CA . LEU A 1 84 ? -17.613 -9.804 29.760 1.00 91.88 84 LEU A CA 1
ATOM 651 C C . LEU A 1 84 ? -17.821 -10.819 28.620 1.00 91.88 84 LEU A C 1
ATOM 653 O O . LEU A 1 84 ? -16.858 -11.155 27.928 1.00 91.88 84 LEU A O 1
ATOM 657 N N . ILE A 1 85 ? -19.052 -11.293 28.401 1.00 92.44 85 ILE A N 1
ATOM 658 C CA . ILE A 1 85 ? -19.432 -12.124 27.246 1.00 92.44 85 ILE A CA 1
ATOM 659 C C . ILE A 1 85 ? -19.421 -11.296 25.954 1.00 92.44 85 ILE A C 1
ATOM 661 O O . ILE A 1 85 ? -18.902 -11.755 24.936 1.00 92.44 85 ILE A O 1
ATOM 665 N N . LEU A 1 86 ? -19.933 -10.066 25.997 1.00 91.00 86 LEU A N 1
ATOM 666 C CA . LEU A 1 86 ? -19.927 -9.125 24.877 1.00 91.00 86 LEU A CA 1
ATOM 667 C C . LEU A 1 86 ? -18.505 -8.762 24.436 1.00 91.00 86 LEU A C 1
ATOM 669 O O . LEU A 1 86 ? -18.203 -8.857 23.250 1.00 91.00 86 LEU A O 1
ATOM 673 N N . ASP A 1 87 ? -17.608 -8.431 25.368 1.00 88.50 87 ASP A N 1
ATOM 674 C CA . ASP A 1 87 ? -16.203 -8.148 25.040 1.00 88.50 87 ASP A CA 1
ATOM 675 C C . ASP A 1 87 ? -15.475 -9.392 24.493 1.00 88.50 87 ASP A C 1
ATOM 677 O O . ASP A 1 87 ? -14.760 -9.302 23.494 1.00 88.50 87 ASP A O 1
ATOM 681 N N . ALA A 1 88 ? -15.727 -10.583 25.057 1.00 88.44 88 ALA A N 1
ATOM 682 C CA . ALA A 1 88 ? -15.198 -11.839 24.515 1.00 88.44 88 ALA A CA 1
ATOM 683 C C . ALA A 1 88 ? -15.717 -12.140 23.094 1.00 88.44 88 ALA A C 1
ATOM 685 O O . ALA A 1 88 ? -14.966 -12.652 22.267 1.00 88.44 88 ALA A O 1
ATOM 686 N N . THR A 1 89 ? -16.973 -11.790 22.798 1.00 85.69 89 THR A N 1
ATOM 687 C CA . THR A 1 89 ? -17.588 -11.940 21.467 1.00 85.69 89 THR A CA 1
ATOM 688 C C . THR A 1 89 ? -17.046 -10.906 20.476 1.00 85.69 89 THR A C 1
ATOM 690 O O . THR A 1 89 ? -16.809 -11.234 19.318 1.00 85.69 89 THR A O 1
ATOM 693 N N . ALA A 1 90 ? -16.755 -9.682 20.927 1.00 82.06 90 ALA A N 1
ATOM 694 C CA . ALA A 1 90 ? -16.144 -8.631 20.111 1.00 82.06 90 ALA A CA 1
ATOM 695 C C . ALA A 1 90 ? -14.693 -8.944 19.691 1.00 82.06 90 ALA A C 1
ATOM 697 O O . ALA A 1 90 ? -14.232 -8.489 18.640 1.00 82.06 90 ALA A O 1
ATOM 698 N N . LEU A 1 91 ? -13.981 -9.744 20.494 1.00 76.38 91 LEU A N 1
ATOM 699 C CA . LEU A 1 91 ? -12.687 -10.338 20.134 1.00 76.38 91 LEU A CA 1
ATOM 700 C C . LEU A 1 91 ? -12.819 -11.512 19.142 1.00 76.38 91 LEU A C 1
ATOM 702 O O . LEU A 1 91 ? -11.810 -11.935 18.584 1.00 76.38 91 LEU A O 1
ATOM 706 N N . GLY A 1 92 ? -14.030 -12.038 18.933 1.00 67.00 92 GLY A N 1
ATOM 707 C CA . GLY A 1 92 ? -14.327 -13.162 18.047 1.00 67.00 92 GLY A CA 1
ATOM 708 C C . GLY A 1 92 ? -14.153 -12.859 16.559 1.00 67.00 92 GLY A C 1
ATOM 709 O O . GLY A 1 92 ? -14.455 -11.752 16.113 1.00 67.00 92 GLY A O 1
ATOM 710 N N . LYS A 1 93 ? -13.738 -13.877 15.782 1.00 63.94 93 LYS A N 1
ATOM 711 C CA . LYS A 1 93 ? -13.809 -13.837 14.307 1.00 63.94 93 LYS A CA 1
ATOM 712 C C . LYS A 1 93 ? -15.267 -13.732 13.835 1.00 63.94 93 LYS A C 1
ATOM 714 O O . LYS A 1 93 ? -15.623 -12.782 13.154 1.00 63.94 93 LYS A O 1
ATOM 719 N N . LYS A 1 94 ? -16.132 -14.669 14.251 1.00 63.97 94 LYS A N 1
ATOM 720 C CA . LYS A 1 94 ? -17.560 -14.664 13.891 1.00 63.97 94 LYS A CA 1
ATOM 721 C C . LYS A 1 94 ? -18.353 -13.765 14.844 1.00 63.97 94 LYS A C 1
ATOM 723 O O . LYS A 1 94 ? -18.691 -14.171 15.954 1.00 63.97 94 LYS A O 1
ATOM 728 N N . ARG A 1 95 ? -18.643 -12.541 14.400 1.00 70.19 95 ARG A N 1
ATOM 729 C CA . ARG A 1 95 ? -19.459 -11.546 15.114 1.00 70.19 95 ARG A CA 1
ATOM 730 C C . ARG A 1 95 ? -20.923 -11.692 14.679 1.00 70.19 95 ARG A C 1
ATOM 732 O O . ARG A 1 95 ? -21.194 -11.755 13.487 1.00 70.19 95 ARG A O 1
ATOM 739 N N . SER A 1 96 ? -21.871 -11.734 15.621 1.00 76.12 96 SER A N 1
ATOM 740 C CA . SER A 1 96 ? -23.316 -11.732 15.322 1.00 76.12 96 SER A CA 1
ATOM 741 C C . SER A 1 96 ? -23.951 -10.421 15.799 1.00 76.12 96 SER A C 1
ATOM 743 O O . SER A 1 96 ? -24.230 -10.289 16.995 1.00 76.12 96 SER A O 1
ATOM 745 N N . PRO A 1 97 ? -24.189 -9.436 14.907 1.00 79.25 97 PRO A N 1
ATOM 746 C CA . PRO A 1 97 ? -24.736 -8.134 15.293 1.00 79.25 97 PRO A CA 1
ATOM 747 C C . PRO A 1 97 ? -26.115 -8.222 15.955 1.00 79.25 97 PRO A C 1
ATOM 749 O O . PRO A 1 97 ? -26.387 -7.500 16.911 1.00 79.25 97 PRO A O 1
ATOM 752 N N . ALA A 1 98 ? -26.970 -9.136 15.482 1.00 82.19 98 ALA A N 1
ATOM 753 C CA . ALA A 1 98 ? -28.303 -9.358 16.039 1.00 82.19 98 ALA A CA 1
ATOM 754 C C . ALA A 1 98 ? -28.248 -9.869 17.488 1.00 82.19 98 ALA A C 1
ATOM 756 O O . ALA A 1 98 ? -28.933 -9.333 18.357 1.00 82.19 98 ALA A O 1
ATOM 757 N N . LEU A 1 99 ? -27.388 -10.853 17.778 1.00 83.81 99 LEU A N 1
ATOM 758 C CA . LEU A 1 99 ? -27.207 -11.328 19.149 1.00 83.81 99 LEU A CA 1
ATOM 759 C C . LEU A 1 99 ? -26.530 -10.276 20.032 1.00 83.81 99 LEU A C 1
ATOM 761 O O . LEU A 1 99 ? -26.917 -10.107 21.185 1.00 83.81 99 LEU A O 1
ATOM 765 N N . ALA A 1 100 ? -25.524 -9.575 19.506 1.00 85.81 100 ALA A N 1
ATOM 766 C CA . ALA A 1 100 ? -24.841 -8.527 20.251 1.00 85.81 100 ALA A CA 1
ATOM 767 C C . ALA A 1 100 ? -25.839 -7.459 20.721 1.00 85.81 100 ALA A C 1
ATOM 769 O O . ALA A 1 100 ? -25.854 -7.159 21.910 1.00 85.81 100 ALA A O 1
ATOM 770 N N . ARG A 1 101 ? -26.732 -6.987 19.834 1.00 87.56 101 ARG A N 1
ATOM 771 C CA . ARG A 1 101 ? -27.866 -6.105 20.173 1.00 87.56 101 ARG A CA 1
ATOM 772 C C . ARG A 1 101 ? -28.796 -6.716 21.222 1.00 87.56 101 ARG A C 1
ATOM 774 O O . ARG A 1 101 ? -29.058 -6.076 22.225 1.00 87.56 101 ARG A O 1
ATOM 781 N N . PHE A 1 102 ? -29.204 -7.973 21.064 1.00 89.06 102 PHE A N 1
ATOM 782 C CA . PHE A 1 102 ? -30.084 -8.653 22.025 1.00 89.06 102 PHE A CA 1
ATOM 783 C C . PHE A 1 102 ? -29.491 -8.767 23.449 1.00 89.06 102 PHE A C 1
ATOM 785 O O . PHE A 1 102 ? -30.230 -8.817 24.435 1.00 89.06 102 PHE A O 1
ATOM 792 N N . LEU A 1 103 ? -28.157 -8.795 23.574 1.00 91.75 103 LEU A N 1
ATOM 793 C CA . LEU A 1 103 ? -27.444 -8.732 24.857 1.00 91.75 103 LEU A CA 1
ATOM 794 C C . LEU A 1 103 ? -27.211 -7.272 25.330 1.00 91.75 103 LEU A C 1
ATOM 796 O O . LEU A 1 103 ? -27.435 -7.013 26.510 1.00 91.75 103 LEU A O 1
ATOM 800 N N . LEU A 1 104 ? -26.853 -6.340 24.422 1.00 91.19 104 LEU A N 1
ATOM 801 C CA . LEU A 1 104 ? -27.219 -4.896 24.397 1.00 91.19 104 LEU A CA 1
ATOM 802 C C . LEU A 1 104 ? -28.436 -4.557 25.267 1.00 91.19 104 LEU A C 1
ATOM 804 O O . LEU A 1 104 ? -28.331 -3.995 26.361 1.00 91.19 104 LEU A O 1
ATOM 808 N N . ASP A 1 105 ? -29.602 -4.921 24.754 1.00 91.06 105 ASP A N 1
ATOM 809 C CA . ASP A 1 105 ? -30.895 -4.526 25.301 1.00 91.06 105 ASP A CA 1
ATOM 810 C C . ASP A 1 105 ? -31.091 -5.052 26.731 1.00 91.06 105 ASP A C 1
ATOM 812 O O . ASP A 1 105 ? -31.647 -4.366 27.586 1.00 91.06 105 ASP A O 1
ATOM 816 N N . GLU A 1 106 ? -30.577 -6.248 27.037 1.00 93.81 106 GLU A N 1
ATOM 817 C CA . GLU A 1 106 ? -30.646 -6.834 28.379 1.00 93.81 106 GLU A CA 1
ATOM 818 C C . GLU A 1 106 ? -29.684 -6.155 29.374 1.00 93.81 106 GLU A C 1
ATOM 820 O O . GLU A 1 106 ? -30.044 -5.986 30.543 1.00 93.81 106 GLU A O 1
ATOM 825 N N . VAL A 1 107 ? -28.500 -5.712 28.928 1.00 94.19 107 VAL A N 1
ATOM 826 C CA . VAL A 1 107 ? -27.587 -4.867 29.724 1.00 94.19 107 VAL A CA 1
ATOM 827 C C . VAL A 1 107 ? -28.253 -3.530 30.047 1.00 94.19 107 VAL A C 1
ATOM 829 O O . VAL A 1 107 ? -28.232 -3.114 31.204 1.00 94.19 107 VAL A O 1
ATOM 832 N N . VAL A 1 108 ? -28.886 -2.888 29.063 1.00 93.50 108 VAL A N 1
ATOM 833 C CA . VAL A 1 108 ? -29.599 -1.611 29.234 1.00 93.50 108 VAL A CA 1
ATOM 834 C C . VAL A 1 108 ? -30.793 -1.767 30.182 1.00 93.50 108 VAL A C 1
ATOM 836 O O . VAL A 1 108 ? -30.898 -1.048 31.180 1.00 93.50 108 VAL A O 1
ATOM 839 N N . ARG A 1 109 ? -31.643 -2.777 29.950 1.00 93.25 109 ARG A N 1
ATOM 840 C CA . ARG A 1 109 ? -32.808 -3.101 30.789 1.00 93.25 109 ARG A CA 1
ATOM 841 C C . ARG A 1 109 ? -32.428 -3.347 32.251 1.00 93.25 109 ARG A C 1
ATOM 843 O O . ARG A 1 109 ? -33.144 -2.910 33.151 1.00 93.25 109 ARG A O 1
ATOM 850 N N . LYS A 1 110 ? -31.320 -4.054 32.501 1.00 93.50 110 LYS A N 1
ATOM 851 C CA . LYS A 1 110 ? -30.802 -4.280 33.859 1.00 93.50 110 LYS A CA 1
ATOM 852 C C . LYS A 1 110 ? -30.149 -3.023 34.434 1.00 93.50 110 LYS A C 1
ATOM 854 O O . LYS A 1 110 ? -30.412 -2.705 35.585 1.00 93.50 110 LYS A O 1
ATOM 859 N N . GLY A 1 111 ? -29.367 -2.283 33.649 1.00 88.56 111 GLY A N 1
ATOM 860 C CA . GLY A 1 111 ? -28.660 -1.070 34.079 1.00 88.56 111 GLY A CA 1
ATOM 861 C C . GLY A 1 111 ? -29.566 0.086 34.519 1.00 88.56 111 GLY A C 1
ATOM 862 O O . GLY A 1 111 ? -29.188 0.848 35.409 1.00 88.56 111 GLY A O 1
ATOM 863 N N . ASN A 1 112 ? -30.772 0.182 33.948 1.00 87.88 112 ASN A N 1
ATOM 864 C CA . ASN A 1 112 ? -31.806 1.139 34.362 1.00 87.88 112 ASN A CA 1
ATOM 865 C C . ASN A 1 112 ? -32.599 0.709 35.612 1.00 87.88 112 ASN A C 1
ATOM 867 O O . ASN A 1 112 ? -33.340 1.517 36.170 1.00 87.88 112 ASN A O 1
ATOM 871 N N . ASN A 1 113 ? -32.485 -0.545 36.057 1.00 87.19 113 ASN A N 1
ATOM 872 C CA . ASN A 1 113 ? -33.237 -1.069 37.193 1.00 87.19 113 ASN A CA 1
ATOM 873 C C . ASN A 1 113 ? -32.362 -1.074 38.457 1.00 87.19 113 ASN A C 1
ATOM 875 O O . ASN A 1 113 ? -31.362 -1.785 38.532 1.00 87.19 113 ASN A O 1
ATOM 879 N N . VAL A 1 114 ? -32.788 -0.310 39.469 1.00 80.50 114 VAL A N 1
ATOM 880 C CA . VAL A 1 114 ? -32.073 -0.075 40.740 1.00 80.50 114 VAL A CA 1
ATOM 881 C C . VAL A 1 114 ? -31.693 -1.371 41.476 1.00 80.50 114 VAL A C 1
ATOM 883 O O . VAL A 1 114 ? -30.698 -1.397 42.197 1.00 80.50 114 VAL A O 1
ATOM 886 N N . ASN A 1 115 ? -32.426 -2.468 41.255 1.00 84.31 115 ASN A N 1
ATOM 887 C CA . ASN A 1 115 ? -32.146 -3.765 41.878 1.00 84.31 115 ASN A CA 1
ATOM 888 C C . ASN A 1 115 ? -30.896 -4.467 41.309 1.00 84.31 115 ASN A C 1
ATOM 890 O O . ASN A 1 115 ? -30.420 -5.431 41.910 1.00 84.31 115 ASN A O 1
ATOM 894 N N . TYR A 1 116 ? -30.348 -4.018 40.173 1.00 85.94 116 TYR A N 1
ATOM 895 C CA . TYR A 1 116 ? -29.116 -4.562 39.597 1.00 85.94 116 TYR A CA 1
ATOM 896 C C . TYR A 1 116 ? -27.951 -3.582 39.756 1.00 85.94 116 TYR A C 1
ATOM 898 O O . TYR A 1 116 ? -27.977 -2.446 39.286 1.00 85.94 116 TYR A O 1
ATOM 906 N N . LYS A 1 117 ? -26.861 -4.054 40.366 1.00 85.38 117 LYS A N 1
ATOM 907 C CA . LYS A 1 117 ? -25.624 -3.279 40.475 1.00 85.38 117 LYS A CA 1
ATOM 908 C C . LYS A 1 117 ? -24.895 -3.253 39.126 1.00 85.38 117 LYS A C 1
ATOM 910 O O . LYS A 1 117 ? -24.487 -4.298 38.627 1.00 85.38 117 LYS A O 1
ATOM 915 N N . MET A 1 118 ? -24.691 -2.055 38.578 1.00 89.75 118 MET A N 1
ATOM 916 C CA . MET A 1 118 ? -23.904 -1.812 37.362 1.00 89.75 118 MET A CA 1
ATOM 917 C C . MET A 1 118 ? -22.866 -0.713 37.615 1.00 89.75 118 MET A C 1
ATOM 919 O O . MET A 1 118 ? -23.221 0.430 37.927 1.00 89.75 118 MET A O 1
ATOM 923 N N . SER A 1 119 ? -21.586 -1.056 37.475 1.00 90.12 119 SER A N 1
ATOM 924 C CA . SER A 1 119 ? -20.459 -0.130 37.615 1.00 90.12 119 SER A CA 1
ATOM 925 C C . SER A 1 119 ? -20.249 0.713 36.353 1.00 90.12 119 SER A C 1
ATOM 927 O O . SER A 1 119 ? -20.754 0.391 35.278 1.00 90.12 119 SER A O 1
ATOM 929 N N . PHE A 1 120 ? -19.455 1.784 36.454 1.00 91.56 120 PHE A N 1
ATOM 930 C CA . PHE A 1 120 ? -19.033 2.542 35.271 1.00 91.56 120 PHE A CA 1
ATOM 931 C C . PHE A 1 120 ? -18.252 1.665 34.279 1.00 91.56 120 PHE A C 1
ATOM 933 O O . PHE A 1 120 ? -18.488 1.733 33.077 1.00 91.56 120 PHE A O 1
ATOM 940 N N . ARG A 1 121 ? -17.393 0.767 34.775 1.00 92.25 121 ARG A N 1
ATOM 941 C CA . ARG A 1 121 ? -16.628 -0.163 33.938 1.00 92.25 121 ARG A CA 1
ATOM 942 C C . ARG A 1 121 ? -17.527 -1.079 33.103 1.00 92.25 121 ARG A C 1
ATOM 944 O O . ARG A 1 121 ? -17.213 -1.316 31.942 1.00 92.25 121 ARG A O 1
ATOM 951 N N . ASP A 1 122 ? -18.655 -1.543 33.645 1.00 93.00 122 ASP A N 1
ATOM 952 C CA . ASP A 1 122 ? -19.617 -2.355 32.884 1.00 93.00 122 ASP A CA 1
ATOM 953 C C . ASP A 1 122 ? -20.204 -1.568 31.697 1.00 93.00 122 ASP A C 1
ATOM 955 O O . ASP A 1 122 ? -20.317 -2.113 30.599 1.00 93.00 122 ASP A O 1
ATOM 959 N N . VAL A 1 123 ? -20.512 -0.275 31.891 1.00 93.25 123 VAL A N 1
ATOM 960 C CA . VAL A 1 123 ? -20.993 0.634 30.829 1.00 93.25 123 VAL A CA 1
ATOM 961 C C . VAL A 1 123 ? -19.935 0.786 29.733 1.00 93.25 123 VAL A C 1
ATOM 963 O O . VAL A 1 123 ? -20.233 0.614 28.551 1.00 93.25 123 VAL A O 1
ATOM 966 N N . VAL A 1 124 ? -18.686 1.059 30.120 1.00 93.12 124 VAL A N 1
ATOM 967 C CA . VAL A 1 124 ? -17.565 1.235 29.183 1.00 93.12 124 VAL A CA 1
ATOM 968 C C . VAL A 1 124 ? -17.274 -0.046 28.405 1.00 93.12 124 VAL A C 1
ATOM 970 O O . VAL A 1 124 ? -17.042 0.008 27.200 1.00 93.12 124 VAL A O 1
ATOM 973 N N . MET A 1 125 ? -17.334 -1.209 29.059 1.00 92.19 125 MET A N 1
ATOM 974 C CA . MET A 1 125 ? -17.151 -2.500 28.396 1.00 92.19 125 MET A CA 1
ATOM 975 C C . MET A 1 125 ? -18.242 -2.784 27.358 1.00 92.19 125 MET A C 1
ATOM 977 O O . MET A 1 125 ? -17.912 -3.225 26.258 1.00 92.19 125 MET A O 1
ATOM 981 N N . ALA A 1 126 ? -19.510 -2.492 27.662 1.00 92.38 126 ALA A N 1
ATOM 982 C CA . ALA A 1 126 ? -20.610 -2.651 26.710 1.00 92.38 126 ALA A CA 1
ATOM 983 C C . ALA A 1 126 ? -20.467 -1.716 25.492 1.00 92.38 126 ALA A C 1
ATOM 985 O O . ALA A 1 126 ? -20.566 -2.175 24.352 1.00 92.38 126 ALA A O 1
ATOM 986 N N . LEU A 1 127 ? -20.153 -0.433 25.719 1.00 91.38 127 LEU A N 1
ATOM 987 C CA . LEU A 1 127 ? -19.904 0.544 24.648 1.00 91.38 127 LEU A CA 1
ATOM 988 C C . LEU A 1 127 ? -18.712 0.138 23.766 1.00 91.38 127 LEU A C 1
ATOM 990 O O . LEU A 1 127 ? -18.833 0.122 22.543 1.00 91.38 127 LEU A O 1
ATOM 994 N N . ASN A 1 128 ? -17.585 -0.255 24.367 1.00 89.50 128 ASN A N 1
ATOM 995 C CA . ASN A 1 128 ? -16.391 -0.695 23.640 1.00 89.50 128 ASN A CA 1
ATOM 996 C C . ASN A 1 128 ? -16.641 -1.987 22.840 1.00 89.50 128 ASN A C 1
ATOM 998 O O . ASN A 1 128 ? -16.189 -2.114 21.703 1.00 89.50 128 ASN A O 1
ATOM 1002 N N . ALA A 1 129 ? -17.390 -2.945 23.395 1.00 88.38 129 ALA A N 1
ATOM 1003 C CA . ALA A 1 129 ? -17.771 -4.159 22.679 1.00 88.38 129 ALA A CA 1
ATOM 1004 C C . ALA A 1 129 ? -18.650 -3.839 21.455 1.00 88.38 129 ALA A C 1
ATOM 1006 O O . ALA A 1 129 ? -18.371 -4.327 20.359 1.00 88.38 129 ALA A O 1
ATOM 1007 N N . GLY A 1 130 ? -19.655 -2.968 21.609 1.00 86.88 130 GLY A N 1
ATOM 1008 C CA . GLY A 1 130 ? -20.484 -2.496 20.496 1.00 86.88 130 GLY A CA 1
ATOM 1009 C C . GLY A 1 130 ? -19.693 -1.719 19.434 1.00 86.88 130 GLY A C 1
ATOM 1010 O O . GLY A 1 130 ? -19.920 -1.917 18.240 1.00 86.88 130 GLY A O 1
ATOM 1011 N N . ALA A 1 131 ? -18.716 -0.907 19.856 1.00 83.38 131 ALA A N 1
ATOM 1012 C CA . ALA A 1 131 ? -17.807 -0.175 18.973 1.00 83.38 131 ALA A CA 1
ATOM 1013 C C . ALA A 1 131 ? -16.933 -1.119 18.129 1.00 83.38 131 ALA A C 1
ATOM 1015 O O . ALA A 1 131 ? -16.923 -1.027 16.903 1.00 83.38 131 ALA A O 1
ATOM 1016 N N . LYS A 1 132 ? -16.256 -2.084 18.770 1.00 81.75 132 LYS A N 1
ATOM 1017 C CA . LYS A 1 132 ? -15.472 -3.137 18.094 1.00 81.75 132 LYS A CA 1
ATOM 1018 C C . LYS A 1 132 ? -16.314 -3.941 17.098 1.00 81.75 132 LYS A C 1
ATOM 1020 O O . LYS A 1 132 ? -15.832 -4.287 16.027 1.00 81.75 132 LYS A O 1
ATOM 1025 N N . MET A 1 133 ? -17.569 -4.237 17.442 1.00 80.25 133 MET A N 1
ATOM 1026 C CA . MET A 1 133 ? -18.492 -4.985 16.579 1.00 80.25 133 MET A CA 1
ATOM 1027 C C . MET A 1 133 ? -19.178 -4.129 15.501 1.00 80.25 133 MET A C 1
ATOM 1029 O O . MET A 1 133 ? -19.966 -4.680 14.737 1.00 80.25 133 MET A O 1
ATOM 1033 N N . ARG A 1 134 ? -18.887 -2.819 15.419 1.00 76.81 134 ARG A N 1
ATOM 1034 C CA . ARG A 1 134 ? -19.450 -1.875 14.433 1.00 76.81 134 ARG A CA 1
ATOM 1035 C C . ARG A 1 134 ? -20.976 -1.979 14.307 1.00 76.81 134 ARG A C 1
ATOM 1037 O O . ARG A 1 134 ? -21.510 -2.081 13.205 1.00 76.81 134 ARG A O 1
ATOM 1044 N N . LEU A 1 135 ? -21.688 -1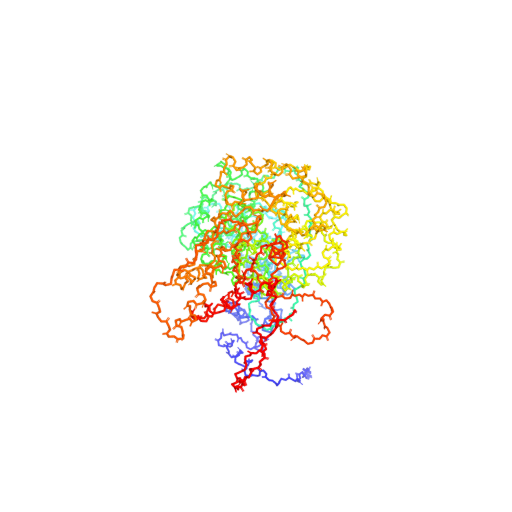.971 15.437 1.00 76.00 135 LEU A N 1
ATOM 1045 C CA . LEU A 1 135 ? -23.153 -2.103 15.478 1.00 76.00 135 LEU A CA 1
ATOM 1046 C C . LEU A 1 135 ? -23.864 -0.828 14.967 1.00 76.00 135 LEU A C 1
ATOM 1048 O O . LEU A 1 135 ? -24.474 -0.087 15.734 1.00 76.00 135 LEU A O 1
ATOM 1052 N N . GLY A 1 136 ? -23.768 -0.567 13.661 1.00 57.62 136 GLY A N 1
ATOM 1053 C CA . GLY A 1 136 ? -24.414 0.546 12.966 1.00 57.62 136 GLY A CA 1
ATOM 1054 C C . GLY A 1 136 ? -25.898 0.285 12.694 1.00 57.62 136 GLY A C 1
ATOM 1055 O O . GLY A 1 136 ? -26.275 -0.801 12.251 1.00 57.62 136 GLY A O 1
ATOM 1056 N N . GLY A 1 137 ? -26.742 1.284 12.962 1.00 54.72 137 GLY A N 1
ATOM 1057 C CA . GLY A 1 137 ? -28.205 1.177 12.923 1.00 54.72 137 GLY A CA 1
ATOM 1058 C C . GLY A 1 137 ? -28.810 0.968 14.318 1.00 54.72 137 GLY A C 1
ATOM 1059 O O . GLY A 1 137 ? -28.332 0.120 15.072 1.00 54.72 137 GLY A O 1
ATOM 1060 N N . ASP A 1 138 ? -29.835 1.774 14.615 1.00 59.19 138 ASP A N 1
ATOM 1061 C CA . ASP A 1 138 ? -30.512 2.000 15.907 1.00 59.19 138 ASP A CA 1
ATOM 1062 C C . ASP A 1 138 ? -29.582 2.127 17.137 1.00 59.19 138 ASP A C 1
ATOM 1064 O O . ASP A 1 138 ? -29.106 1.149 17.720 1.00 59.19 138 ASP A O 1
ATOM 1068 N N . LYS A 1 139 ? -29.313 3.380 17.531 1.00 71.56 139 LYS A N 1
ATOM 1069 C CA . LYS A 1 139 ? -28.359 3.746 18.592 1.00 71.56 139 LYS A CA 1
ATOM 1070 C C . LYS A 1 139 ? -28.977 3.866 19.988 1.00 71.56 139 LYS A C 1
ATOM 1072 O O . LYS A 1 139 ? -28.230 4.164 20.914 1.00 71.56 139 LYS A O 1
ATOM 1077 N N . ARG A 1 140 ? -30.267 3.555 20.185 1.00 82.69 140 ARG A N 1
ATOM 1078 C CA . ARG A 1 140 ? -30.955 3.668 21.495 1.00 82.69 140 ARG A CA 1
ATOM 1079 C C . ARG A 1 140 ? -30.154 3.080 22.661 1.00 82.69 140 ARG A C 1
ATOM 1081 O O . ARG A 1 140 ? -29.943 3.749 23.667 1.00 82.69 140 ARG A O 1
ATOM 1088 N N . TRP A 1 141 ? -29.634 1.862 22.498 1.00 86.88 141 TRP A N 1
ATOM 1089 C CA . TRP A 1 141 ? -28.814 1.199 23.517 1.00 86.88 141 TRP A CA 1
ATOM 1090 C C . TRP A 1 141 ? -27.524 1.978 23.842 1.00 86.88 141 TRP A C 1
ATOM 1092 O O . TRP A 1 141 ? -27.100 2.023 24.995 1.00 86.88 141 TRP A O 1
ATOM 1102 N N . ALA A 1 142 ? -26.903 2.613 22.843 1.00 87.62 142 ALA A N 1
ATOM 1103 C CA . ALA A 1 142 ? -25.701 3.419 23.014 1.00 87.62 142 ALA A CA 1
ATOM 1104 C C . ALA A 1 142 ? -26.032 4.756 23.687 1.00 87.62 142 ALA A C 1
ATOM 1106 O O . ALA A 1 142 ? -25.316 5.152 24.602 1.00 87.62 142 ALA A O 1
ATOM 1107 N N . ASP A 1 143 ? -27.131 5.405 23.298 1.00 88.19 143 ASP A N 1
ATOM 1108 C CA . ASP A 1 143 ? -27.613 6.652 23.901 1.00 88.19 143 ASP A CA 1
ATOM 1109 C C . ASP A 1 143 ? -27.913 6.463 25.396 1.00 88.19 143 ASP A C 1
ATOM 1111 O O . ASP A 1 143 ? -27.442 7.231 26.237 1.00 88.19 143 ASP A O 1
ATOM 1115 N N . GLU A 1 144 ? -28.611 5.382 25.755 1.00 90.69 144 GLU A N 1
ATOM 1116 C CA . GLU A 1 144 ? -28.900 5.045 27.150 1.00 90.69 144 GLU A CA 1
ATOM 1117 C C . GLU A 1 144 ? -27.630 4.722 27.952 1.00 90.69 144 GLU A C 1
ATOM 1119 O O . GLU A 1 144 ? -27.468 5.216 29.075 1.00 90.69 144 GLU A O 1
ATOM 1124 N N . LEU A 1 145 ? -26.691 3.951 27.386 1.00 91.50 145 LEU A N 1
ATOM 1125 C CA . LEU A 1 145 ? -25.397 3.674 28.023 1.00 91.50 145 LEU A CA 1
ATOM 1126 C C . LEU A 1 145 ? -24.540 4.940 28.179 1.00 91.50 145 LEU A C 1
ATOM 1128 O O . LEU A 1 145 ? -23.918 5.118 29.227 1.00 91.50 145 LEU A O 1
ATOM 1132 N N . VAL A 1 146 ? -24.542 5.855 27.205 1.00 91.44 146 VAL A N 1
ATOM 1133 C CA . VAL A 1 146 ? -23.899 7.176 27.317 1.00 91.44 146 VAL A CA 1
ATOM 1134 C C . VAL A 1 146 ? -24.499 7.941 28.494 1.00 91.44 146 VAL A C 1
ATOM 1136 O O . VAL A 1 146 ? -23.766 8.345 29.396 1.00 91.44 146 VAL A O 1
ATOM 1139 N N . THR A 1 147 ? -25.826 8.065 28.565 1.00 90.50 147 THR A N 1
ATOM 1140 C CA . THR A 1 147 ? -26.516 8.761 29.663 1.00 90.50 147 THR A CA 1
ATOM 1141 C C . THR A 1 147 ? -26.291 8.085 31.024 1.00 90.50 147 THR A C 1
ATOM 1143 O O . THR A 1 147 ? -26.236 8.761 32.055 1.00 90.50 147 THR A O 1
ATOM 1146 N N . MET A 1 148 ? -26.134 6.759 31.072 1.00 90.94 148 MET A N 1
ATOM 1147 C CA . MET A 1 148 ? -25.738 6.016 32.277 1.00 90.94 148 MET A CA 1
ATOM 1148 C C . MET A 1 148 ? -24.270 6.231 32.673 1.00 90.94 148 MET A C 1
ATOM 1150 O O . MET A 1 148 ? -23.965 6.218 33.870 1.00 90.94 148 MET A O 1
ATOM 1154 N N . GLY A 1 149 ? -23.375 6.424 31.702 1.00 91.00 149 GLY A N 1
ATOM 1155 C CA . GLY A 1 149 ? -21.962 6.739 31.910 1.00 91.00 149 GLY A CA 1
ATOM 1156 C C . GLY A 1 149 ? -21.760 8.158 32.436 1.00 91.00 149 GLY A C 1
ATOM 1157 O O . GLY A 1 149 ? -21.121 8.338 33.470 1.00 91.00 149 GLY A O 1
ATOM 1158 N N . LEU A 1 150 ? -22.380 9.158 31.799 1.00 90.38 150 LEU A N 1
ATOM 1159 C CA . LEU A 1 150 ? -22.289 10.567 32.210 1.00 90.38 150 LEU A CA 1
ATOM 1160 C C . LEU A 1 150 ? -22.804 10.785 33.640 1.00 90.38 150 LEU A C 1
ATOM 1162 O O . LEU A 1 150 ? -22.123 11.416 34.446 1.00 90.38 150 LEU A O 1
ATOM 1166 N N . ARG A 1 151 ? -23.945 10.173 34.000 1.00 88.38 151 ARG A N 1
ATOM 1167 C CA . ARG A 1 151 ? -24.481 10.200 35.376 1.00 88.38 151 ARG A CA 1
ATOM 1168 C C . ARG A 1 151 ? -23.509 9.636 36.422 1.00 88.38 151 ARG A C 1
ATOM 1170 O O . ARG A 1 151 ? -23.541 10.078 37.565 1.00 88.38 151 ARG A O 1
ATOM 1177 N N . ARG A 1 152 ? -22.651 8.679 36.049 1.00 88.44 152 ARG A N 1
ATOM 1178 C CA . ARG A 1 152 ? -21.638 8.085 36.941 1.00 88.44 152 ARG A CA 1
ATOM 1179 C C . ARG A 1 152 ? -20.358 8.922 37.018 1.00 88.44 152 ARG A C 1
ATOM 1181 O O . ARG A 1 152 ? -19.813 9.052 38.107 1.00 88.44 152 ARG A O 1
ATOM 1188 N N . ILE A 1 153 ? -19.921 9.535 35.913 1.00 87.25 153 ILE A N 1
ATOM 1189 C CA . ILE A 1 153 ? -18.776 10.470 35.896 1.00 87.25 153 ILE A CA 1
ATOM 1190 C C . ILE A 1 153 ? -19.072 11.702 36.764 1.00 87.25 153 ILE A C 1
ATOM 1192 O O . ILE A 1 153 ? -18.235 12.110 37.561 1.00 87.25 153 ILE A O 1
ATOM 1196 N N . SER A 1 154 ? -20.273 12.273 36.649 1.00 82.06 154 SER A N 1
ATOM 1197 C CA . SER A 1 154 ? -20.683 13.464 37.409 1.00 82.06 154 SER A CA 1
ATOM 1198 C C . SER A 1 154 ? -21.305 13.158 38.784 1.00 82.06 154 SER A C 1
ATOM 1200 O O . SER A 1 154 ? -21.772 14.077 39.454 1.00 82.06 154 SER A O 1
ATOM 1202 N N . GLY A 1 155 ? -21.348 11.888 39.199 1.00 79.62 155 GLY A N 1
ATOM 1203 C CA . GLY A 1 155 ? -22.012 11.440 40.427 1.00 79.62 155 GLY A CA 1
ATOM 1204 C C . GLY A 1 155 ? -21.130 11.468 41.683 1.00 79.62 155 GLY A C 1
ATOM 1205 O O . GLY A 1 155 ? -19.973 11.887 41.664 1.00 79.62 155 GLY A O 1
ATOM 1206 N N . THR A 1 156 ? -21.670 10.956 42.792 1.00 68.50 156 THR A N 1
ATOM 1207 C CA . THR A 1 156 ? -20.945 10.793 44.070 1.00 68.50 156 THR A CA 1
ATOM 1208 C C . THR A 1 156 ? -19.710 9.898 43.945 1.00 68.50 156 THR A C 1
ATOM 1210 O O . THR A 1 156 ? -18.704 10.139 44.608 1.00 68.50 156 THR A O 1
ATOM 1213 N N . ASP A 1 157 ? -19.758 8.916 43.043 1.00 64.88 157 ASP A N 1
ATOM 1214 C CA . ASP A 1 157 ? -18.706 7.916 42.833 1.00 64.88 157 ASP A CA 1
ATOM 1215 C C . ASP A 1 157 ? -17.547 8.415 41.945 1.00 64.88 157 ASP A C 1
ATOM 1217 O O . ASP A 1 157 ? -16.647 7.635 41.635 1.00 64.88 157 ASP A O 1
ATOM 1221 N N . ARG A 1 158 ? -17.527 9.699 41.543 1.00 66.06 158 ARG A N 1
ATOM 1222 C CA . ARG A 1 158 ? -16.542 10.285 40.602 1.00 66.06 158 ARG A CA 1
ATOM 1223 C C . ARG A 1 158 ? -15.083 9.882 40.874 1.00 66.06 158 ARG A C 1
ATOM 1225 O O . ARG A 1 158 ? -14.364 9.468 39.967 1.00 66.06 158 ARG A O 1
ATOM 1232 N N . HIS A 1 159 ? -14.677 9.884 42.146 1.00 65.69 159 HIS A N 1
ATOM 1233 C CA . HIS A 1 159 ? -13.304 9.584 42.577 1.00 65.69 159 HIS A CA 1
ATOM 1234 C C . HIS A 1 159 ? -12.940 8.094 42.493 1.00 65.69 159 HIS A C 1
ATOM 1236 O O . HIS A 1 159 ? -11.759 7.754 42.467 1.00 65.69 159 HIS A O 1
ATOM 1242 N N . ALA A 1 160 ? -13.932 7.201 42.422 1.00 72.94 160 ALA A N 1
ATOM 1243 C CA . ALA A 1 160 ? -13.732 5.767 42.216 1.00 72.94 160 ALA A CA 1
ATOM 1244 C C . ALA A 1 160 ? -13.539 5.400 40.731 1.00 72.94 160 ALA A C 1
ATOM 1246 O O . ALA A 1 160 ? -13.198 4.258 40.417 1.00 72.94 160 ALA A O 1
ATOM 1247 N N . VAL A 1 161 ? -13.748 6.344 39.805 1.00 85.19 161 VAL A N 1
ATOM 1248 C CA . VAL A 1 161 ? -13.616 6.092 38.368 1.00 85.19 161 VAL A CA 1
ATOM 1249 C C . VAL A 1 161 ? -12.143 6.144 37.939 1.00 85.19 161 VAL A C 1
ATOM 1251 O O . VAL A 1 161 ? -11.422 7.111 38.207 1.00 85.19 161 VAL A O 1
ATOM 1254 N N . SER A 1 162 ? -11.685 5.098 37.246 1.00 89.06 162 SER A N 1
ATOM 1255 C CA . SER A 1 162 ? -10.326 5.005 36.700 1.00 89.06 162 SER A CA 1
ATOM 1256 C C . SER A 1 162 ? -10.129 5.939 35.494 1.00 89.06 162 SER A C 1
ATOM 1258 O O . SER A 1 162 ? -11.009 5.984 34.629 1.00 89.06 162 SER A O 1
ATOM 1260 N N . PRO A 1 163 ? -8.970 6.619 35.343 1.00 90.19 163 PRO A N 1
ATOM 1261 C CA . PRO A 1 163 ? -8.682 7.429 34.157 1.00 90.19 163 PRO A CA 1
ATOM 1262 C C . PRO A 1 163 ? -8.698 6.602 32.867 1.00 90.19 163 PRO A C 1
ATOM 1264 O O . PRO A 1 163 ? -9.131 7.098 31.832 1.00 90.19 163 PRO A O 1
ATOM 1267 N N . ASN A 1 164 ? -8.282 5.333 32.939 1.00 91.81 164 ASN A N 1
ATOM 1268 C CA . ASN A 1 164 ? -8.292 4.414 31.802 1.00 91.81 164 ASN A CA 1
ATOM 1269 C C . ASN A 1 164 ? -9.727 4.082 31.353 1.00 91.81 164 ASN A C 1
ATOM 1271 O O . ASN A 1 164 ? -10.029 4.117 30.164 1.00 91.81 164 ASN A O 1
ATOM 1275 N N . ASP A 1 165 ? -10.645 3.843 32.299 1.00 93.25 165 ASP A N 1
ATOM 1276 C CA . ASP A 1 165 ? -12.057 3.607 31.965 1.00 93.25 165 ASP A CA 1
ATOM 1277 C C . ASP A 1 165 ? -12.690 4.878 31.356 1.00 93.25 165 ASP A C 1
ATOM 1279 O O . ASP A 1 165 ? -13.482 4.783 30.422 1.00 93.25 165 ASP A O 1
ATOM 1283 N N . ILE A 1 166 ? -12.308 6.076 31.823 1.00 93.19 166 ILE A N 1
ATOM 1284 C CA . ILE A 1 166 ? -12.735 7.370 31.250 1.00 93.19 166 ILE A CA 1
ATOM 1285 C C . ILE A 1 166 ? -12.190 7.566 29.825 1.00 93.19 166 ILE A C 1
ATOM 1287 O O . ILE A 1 166 ? -12.921 7.998 28.931 1.00 93.19 166 ILE A O 1
ATOM 1291 N N . ALA A 1 167 ? -10.921 7.231 29.597 1.00 93.31 167 ALA A N 1
ATOM 1292 C CA . ALA A 1 167 ? -10.288 7.308 28.285 1.00 93.31 167 ALA A CA 1
ATOM 1293 C C . ALA A 1 167 ? -10.959 6.353 27.286 1.00 93.31 167 ALA A C 1
ATOM 1295 O O . ALA A 1 167 ? -11.310 6.746 26.171 1.00 93.31 167 ALA A O 1
ATOM 1296 N N . LEU A 1 168 ? -11.213 5.116 27.719 1.00 91.56 168 LEU A N 1
ATOM 1297 C CA . LEU A 1 168 ? -11.885 4.094 26.927 1.00 91.56 168 LEU A CA 1
ATOM 1298 C C . LEU A 1 168 ? -13.368 4.417 26.683 1.00 91.56 168 LEU A C 1
ATOM 1300 O O . LEU A 1 168 ? -13.866 4.129 25.594 1.00 91.56 168 LEU A O 1
ATOM 1304 N N . PHE A 1 169 ? -14.060 5.057 27.634 1.00 93.81 169 PHE A N 1
ATOM 1305 C CA . PHE A 1 169 ? -15.403 5.610 27.428 1.00 93.81 169 PHE A CA 1
ATOM 1306 C C . PHE A 1 169 ? -15.397 6.588 26.252 1.00 93.81 169 PHE A C 1
ATOM 1308 O O . PHE A 1 169 ? -16.076 6.351 25.254 1.00 93.81 169 PHE A O 1
ATOM 1315 N N . LEU A 1 170 ? -14.571 7.638 26.332 1.00 91.06 170 LEU A N 1
ATOM 1316 C CA . LEU A 1 170 ? -14.529 8.702 25.329 1.00 91.06 170 LEU A CA 1
ATOM 1317 C C . LEU A 1 170 ? -14.098 8.178 23.947 1.00 91.06 170 LEU A C 1
ATOM 1319 O O . LEU A 1 170 ? -14.708 8.529 22.939 1.00 91.06 170 LEU A O 1
ATOM 1323 N N . HIS A 1 171 ? -13.110 7.279 23.895 1.00 89.44 171 HIS A N 1
ATOM 1324 C CA . HIS A 1 171 ? -12.707 6.597 22.662 1.00 89.44 171 HIS A CA 1
ATOM 1325 C C . HIS A 1 171 ? -13.833 5.721 22.074 1.00 89.44 171 HIS A C 1
ATOM 1327 O O . HIS A 1 171 ? -14.073 5.759 20.866 1.00 89.44 171 HIS A O 1
ATOM 1333 N N . SER A 1 172 ? -14.591 4.993 22.901 1.00 88.25 172 SER A N 1
ATOM 1334 C CA . SER A 1 172 ? -15.737 4.201 22.420 1.00 88.25 172 SER A CA 1
ATOM 1335 C C . SER A 1 172 ? -16.803 5.082 21.759 1.00 88.25 172 SER A C 1
ATOM 1337 O O . SER A 1 172 ? -17.374 4.685 20.745 1.00 88.25 172 SER A O 1
ATOM 1339 N N . LEU A 1 173 ? -17.027 6.303 22.266 1.00 87.44 173 LEU A N 1
ATOM 1340 C CA . LEU A 1 173 ? -17.982 7.244 21.667 1.00 87.44 173 LEU A CA 1
ATOM 1341 C C . LEU A 1 173 ? -17.531 7.738 20.287 1.00 87.44 173 LEU A C 1
ATOM 1343 O O . LEU A 1 173 ? -18.362 7.848 19.385 1.00 87.44 173 LEU A O 1
ATOM 1347 N N . THR A 1 174 ? -16.222 7.967 20.097 1.00 82.81 174 THR A N 1
ATOM 1348 C CA . THR A 1 174 ? -15.676 8.336 18.777 1.00 82.81 174 THR A CA 1
ATOM 1349 C C . THR A 1 174 ? -15.940 7.255 17.726 1.00 82.81 174 THR A C 1
ATOM 1351 O O . THR A 1 174 ? -16.366 7.578 16.621 1.00 82.81 174 THR A O 1
ATOM 1354 N N . ARG A 1 175 ? -15.793 5.972 18.094 1.00 79.81 175 ARG A N 1
ATOM 1355 C CA . ARG A 1 175 ? -16.016 4.822 17.197 1.00 79.81 175 ARG A CA 1
ATOM 1356 C C . ARG A 1 175 ? -17.493 4.480 16.970 1.00 79.81 175 ARG A C 1
ATOM 1358 O O . ARG A 1 175 ? -17.840 3.966 15.915 1.00 79.81 175 ARG A O 1
ATOM 1365 N N . LEU A 1 176 ? -18.373 4.764 17.934 1.00 79.69 176 LEU A N 1
ATOM 1366 C CA . LEU A 1 176 ? -19.831 4.625 17.772 1.00 79.69 176 LEU A CA 1
ATOM 1367 C C . LEU A 1 176 ? -20.466 5.789 16.991 1.00 79.69 176 LEU A C 1
ATOM 1369 O O . LEU A 1 176 ? -21.650 5.730 16.640 1.00 79.69 176 LEU A O 1
ATOM 1373 N N . CYS A 1 177 ? -19.689 6.844 16.725 1.00 74.69 177 CYS A N 1
ATOM 1374 C CA . CYS A 1 177 ? -20.107 8.042 16.002 1.00 74.69 177 CYS A CA 1
ATOM 1375 C C . CYS A 1 177 ? -21.404 8.624 16.591 1.00 74.69 177 CYS A C 1
ATOM 1377 O O . CYS A 1 177 ? -22.403 8.785 15.886 1.00 74.69 177 CYS A O 1
ATOM 1379 N N . VAL A 1 178 ? -21.432 8.822 17.913 1.00 78.25 178 VAL A N 1
ATOM 1380 C CA . VAL A 1 178 ? -22.571 9.438 18.623 1.00 78.25 178 VAL A CA 1
ATOM 1381 C C . VAL A 1 178 ? -22.834 10.860 18.108 1.00 78.25 178 VAL A C 1
ATOM 1383 O O . VAL A 1 178 ? -21.992 11.434 17.415 1.00 78.25 178 VAL A O 1
ATOM 1386 N N . SER A 1 179 ? -23.996 11.443 18.419 1.00 80.50 179 SER A N 1
ATOM 1387 C CA . SER A 1 179 ? -24.297 12.807 17.957 1.00 80.50 179 SER A CA 1
ATOM 1388 C C . SER A 1 179 ? -23.273 13.823 18.483 1.00 80.50 179 SER A C 1
ATOM 1390 O O . SER A 1 179 ? -22.733 13.669 19.582 1.00 80.50 179 SER A O 1
ATOM 1392 N N . THR A 1 180 ? -23.019 14.891 17.719 1.00 79.06 180 THR A N 1
ATOM 1393 C CA . THR A 1 180 ? -22.063 15.946 18.101 1.00 79.06 180 THR A CA 1
ATOM 1394 C C . THR A 1 180 ? -22.375 16.520 19.486 1.00 79.06 180 THR A C 1
ATOM 1396 O O . THR A 1 180 ? -21.471 16.673 20.302 1.00 79.06 180 THR A O 1
ATOM 1399 N N . THR A 1 181 ? -23.658 16.729 19.797 1.00 83.12 181 THR A N 1
ATOM 1400 C CA . THR A 1 181 ? -24.125 17.237 21.096 1.00 83.12 181 THR A CA 1
ATOM 1401 C C . THR A 1 181 ? -23.842 16.268 22.248 1.00 83.12 181 THR A C 1
ATOM 1403 O O . THR A 1 181 ? -23.380 16.697 23.305 1.00 83.12 181 THR A O 1
ATOM 1406 N N . GLN A 1 182 ? -24.041 14.958 22.061 1.00 82.94 182 GLN A N 1
ATOM 1407 C CA . GLN A 1 182 ? -23.654 13.946 23.055 1.00 82.94 182 GLN A CA 1
ATOM 1408 C C . GLN A 1 182 ? -22.133 13.863 23.227 1.00 82.94 182 GLN A C 1
ATOM 1410 O O . GLN A 1 182 ? -21.654 13.718 24.352 1.00 82.94 182 GLN A O 1
ATOM 1415 N N . MET A 1 183 ? -21.370 13.967 22.134 1.00 86.38 183 MET A N 1
ATOM 1416 C CA . MET A 1 183 ? -19.907 13.935 22.181 1.00 86.38 183 MET A CA 1
ATOM 1417 C C . MET A 1 183 ? -19.343 15.152 22.927 1.00 86.38 183 MET A C 1
ATOM 1419 O O . MET A 1 183 ? -18.432 15.009 23.741 1.00 86.38 183 MET A O 1
ATOM 1423 N N . GLU A 1 184 ? -19.899 16.343 22.702 1.00 86.81 184 GLU A N 1
ATOM 1424 C CA . GLU A 1 184 ? -19.538 17.566 23.427 1.00 86.81 184 GLU A CA 1
ATOM 1425 C C . GLU A 1 184 ? -19.943 17.499 24.902 1.00 86.81 184 GLU A C 1
ATOM 1427 O O . GLU A 1 184 ? -19.125 17.807 25.769 1.00 86.81 184 GLU A O 1
ATOM 1432 N N . ALA A 1 185 ? -21.149 17.017 25.222 1.00 86.75 185 ALA A N 1
ATOM 1433 C CA . ALA A 1 185 ? -21.560 16.776 26.606 1.00 86.75 185 ALA A CA 1
ATOM 1434 C C . ALA A 1 185 ? -20.593 15.814 27.323 1.00 86.75 185 ALA A C 1
ATOM 1436 O O . ALA A 1 185 ? -20.139 16.099 28.433 1.00 86.75 185 ALA A O 1
ATOM 1437 N N . ALA A 1 186 ? -20.196 14.722 26.660 1.00 89.50 186 ALA A N 1
ATOM 1438 C CA . ALA A 1 186 ? -19.216 13.783 27.191 1.00 89.50 186 ALA A CA 1
ATOM 1439 C C . ALA A 1 186 ? -17.833 14.413 27.387 1.00 89.50 186 ALA A C 1
ATOM 1441 O O . ALA A 1 186 ? -17.235 14.238 28.448 1.00 89.50 186 ALA A O 1
ATOM 1442 N N . ARG A 1 187 ? -17.336 15.191 26.418 1.00 91.50 187 ARG A N 1
ATOM 1443 C CA . ARG A 1 187 ? -16.061 15.916 26.540 1.00 91.50 187 ARG A CA 1
ATOM 1444 C C . ARG A 1 187 ? -16.078 16.935 27.675 1.00 91.50 187 ARG A C 1
ATOM 1446 O O . ARG A 1 187 ? -15.098 17.007 28.408 1.00 91.50 187 ARG A O 1
ATOM 1453 N N . ASN A 1 188 ? -17.178 17.660 27.871 1.00 90.44 188 ASN A N 1
ATOM 1454 C CA . ASN A 1 188 ? -17.348 18.598 28.982 1.00 90.44 188 ASN A CA 1
ATOM 1455 C C . ASN A 1 188 ? -17.282 17.885 30.345 1.00 90.44 188 ASN A C 1
ATOM 1457 O O . ASN A 1 188 ? -16.465 18.260 31.190 1.00 90.44 188 ASN A O 1
ATOM 1461 N N . SER A 1 189 ? -18.061 16.813 30.543 1.00 89.12 189 SER A N 1
ATOM 1462 C CA . SER A 1 189 ? -18.018 16.021 31.783 1.00 89.12 189 SER A CA 1
ATOM 1463 C C . SER A 1 189 ? -16.626 15.424 32.027 1.00 89.12 189 SER A C 1
ATOM 1465 O O . SER A 1 189 ? -16.064 15.596 33.109 1.00 89.12 189 SER A O 1
ATOM 1467 N N . VAL A 1 190 ? -16.031 14.784 31.012 1.00 90.94 190 VAL A N 1
ATOM 1468 C CA . VAL A 1 190 ? -14.697 14.166 31.105 1.00 90.94 190 VAL A CA 1
ATOM 1469 C C . VAL A 1 190 ? -13.603 15.202 31.365 1.00 90.94 190 VAL A C 1
ATOM 1471 O O . VAL A 1 190 ? -12.715 14.938 32.171 1.00 90.94 190 VAL A O 1
ATOM 1474 N N . ALA A 1 191 ? -13.664 16.386 30.748 1.00 90.88 191 ALA A N 1
ATOM 1475 C CA . ALA A 1 191 ? -12.687 17.447 30.976 1.00 90.88 191 ALA A CA 1
ATOM 1476 C C . ALA A 1 191 ? -12.669 17.886 32.445 1.00 90.88 191 ALA A C 1
ATOM 1478 O O . ALA A 1 191 ? -11.584 18.038 33.008 1.00 90.88 191 ALA A O 1
ATOM 1479 N N . SER A 1 192 ? -13.839 18.041 33.075 1.00 86.62 192 SER A N 1
ATOM 1480 C CA . SER A 1 192 ? -13.922 18.470 34.478 1.00 86.62 192 SER A CA 1
ATOM 1481 C C . SER A 1 192 ? -13.254 17.481 35.449 1.00 86.62 192 SER A C 1
ATOM 1483 O O . SER A 1 192 ? -12.540 17.903 36.355 1.00 86.62 192 SER A O 1
ATOM 1485 N N . GLU A 1 193 ? -13.406 16.174 35.211 1.00 88.25 193 GLU A N 1
ATOM 1486 C CA . GLU A 1 193 ? -12.853 15.105 36.053 1.00 88.25 193 GLU A CA 1
ATOM 1487 C C . GLU A 1 193 ? -11.380 14.784 35.731 1.00 88.25 193 GLU A C 1
ATOM 1489 O O . GLU A 1 193 ? -10.563 14.591 36.632 1.00 88.25 193 GLU A O 1
ATOM 1494 N N . VAL A 1 194 ? -10.994 14.739 34.449 1.00 89.31 194 VAL A N 1
ATOM 1495 C CA . VAL A 1 194 ? -9.651 14.277 34.059 1.00 89.31 194 VAL A CA 1
ATOM 1496 C C . VAL A 1 194 ? -8.583 15.371 34.147 1.00 89.31 194 VAL A C 1
ATOM 1498 O O . VAL A 1 194 ? -7.437 15.059 34.462 1.00 89.31 1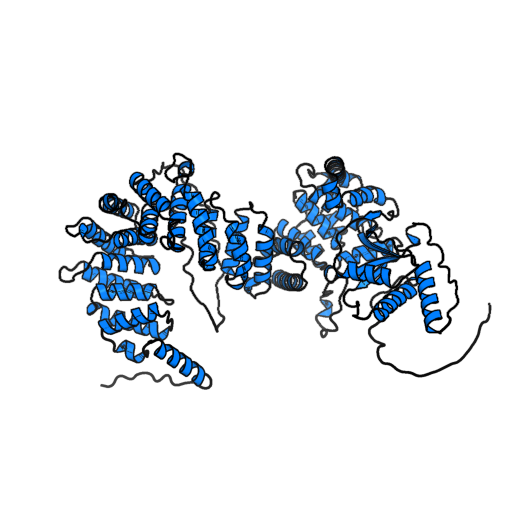94 VAL A O 1
ATOM 1501 N N . THR A 1 195 ? -8.927 16.650 33.941 1.00 91.19 195 THR A N 1
ATOM 1502 C CA . THR A 1 195 ? -7.959 17.772 33.944 1.00 91.19 195 THR A CA 1
ATOM 1503 C C . THR A 1 195 ? -7.044 17.821 35.181 1.00 91.19 195 THR A C 1
ATOM 1505 O O . THR A 1 195 ? -5.826 17.859 34.988 1.00 91.19 195 THR A O 1
ATOM 1508 N N . PRO A 1 196 ? -7.541 17.749 36.437 1.00 89.56 196 PRO A N 1
ATOM 1509 C CA . PRO A 1 196 ? -6.668 17.742 37.621 1.00 89.56 196 PRO A CA 1
ATOM 1510 C C . PRO A 1 196 ? -5.810 16.470 37.755 1.00 89.56 196 PRO A C 1
ATOM 1512 O O . PRO A 1 196 ? -4.881 16.431 38.563 1.00 89.56 196 PRO A O 1
ATOM 1515 N N . ARG A 1 197 ? -6.110 15.421 36.978 1.00 91.06 197 ARG A N 1
ATOM 1516 C CA . ARG A 1 197 ? -5.439 14.113 37.008 1.00 91.06 197 ARG A CA 1
ATOM 1517 C C . ARG A 1 197 ? -4.366 13.990 35.917 1.00 91.06 197 ARG A C 1
ATOM 1519 O O . ARG A 1 197 ? -3.391 13.281 36.150 1.00 91.06 197 ARG A O 1
ATOM 1526 N N . ILE A 1 198 ? -4.490 14.711 34.790 1.00 92.44 198 ILE A N 1
ATOM 1527 C CA . ILE A 1 198 ? -3.546 14.663 33.648 1.00 92.44 198 ILE A CA 1
ATOM 1528 C C . ILE A 1 198 ? -2.066 14.770 34.065 1.00 92.44 198 ILE A C 1
ATOM 1530 O O . ILE A 1 198 ? -1.310 13.916 33.617 1.00 92.44 198 ILE A O 1
ATOM 1534 N N . PRO A 1 199 ? -1.624 15.707 34.937 1.00 92.50 199 PRO A N 1
ATOM 1535 C CA . PRO A 1 199 ? -0.204 15.844 35.303 1.00 92.50 199 PRO A CA 1
ATOM 1536 C C . PRO A 1 199 ? 0.396 14.663 36.088 1.00 92.50 199 PRO A C 1
ATOM 1538 O O . PRO A 1 199 ? 1.552 14.724 36.496 1.00 92.50 199 PRO A O 1
ATOM 1541 N N . LYS A 1 200 ? -0.405 13.633 36.389 1.00 90.56 200 LYS A N 1
ATOM 1542 C CA . LYS A 1 200 ? 0.010 12.390 37.054 1.00 90.56 200 LYS A CA 1
ATOM 1543 C C . LYS A 1 200 ? -0.171 11.160 36.150 1.00 90.56 200 LYS A C 1
ATOM 1545 O O . LYS A 1 200 ? 0.057 10.041 36.608 1.00 90.56 200 LYS A O 1
ATOM 1550 N N . LEU A 1 201 ? -0.626 11.335 34.905 1.00 92.00 201 LEU A N 1
ATOM 1551 C CA . LEU A 1 201 ? -0.855 10.238 33.964 1.00 92.00 201 LEU A CA 1
ATOM 1552 C C . LEU A 1 201 ? 0.432 9.913 33.208 1.00 92.00 201 LEU A C 1
ATOM 1554 O O . LEU A 1 201 ? 0.856 10.659 32.335 1.00 92.00 201 LEU A O 1
ATOM 1558 N N . THR A 1 202 ? 1.010 8.756 33.517 1.00 90.94 202 THR A N 1
ATOM 1559 C CA . THR A 1 202 ? 2.217 8.238 32.856 1.00 90.94 202 THR A CA 1
ATOM 1560 C C . THR A 1 202 ? 1.929 7.100 31.874 1.00 90.94 202 THR A C 1
ATOM 1562 O O . THR A 1 202 ? 2.819 6.719 31.121 1.00 90.94 202 THR A O 1
ATOM 1565 N N . ASP A 1 203 ? 0.709 6.553 31.878 1.00 91.88 203 ASP A N 1
ATOM 1566 C CA . ASP A 1 203 ? 0.282 5.435 31.031 1.00 91.88 203 ASP A CA 1
ATOM 1567 C C . ASP A 1 203 ? -0.025 5.892 29.595 1.00 91.88 203 ASP A C 1
ATOM 1569 O O . ASP A 1 203 ? -0.962 6.664 29.360 1.00 91.88 203 ASP A O 1
ATOM 1573 N N . GLY A 1 204 ? 0.746 5.391 28.625 1.00 91.31 204 GLY A N 1
ATOM 1574 C CA . GLY A 1 204 ? 0.612 5.769 27.217 1.00 91.31 204 GLY A CA 1
ATOM 1575 C C . GLY A 1 204 ? -0.716 5.345 26.592 1.00 91.31 204 GLY A C 1
ATOM 1576 O O . GLY A 1 204 ? -1.237 6.042 25.715 1.00 91.31 204 GLY A O 1
ATOM 1577 N N . HIS A 1 205 ? -1.325 4.269 27.094 1.00 92.12 205 HIS A N 1
ATOM 1578 C CA . HIS A 1 205 ? -2.640 3.832 26.641 1.00 92.12 205 HIS A CA 1
ATOM 1579 C C . HIS A 1 205 ? -3.722 4.855 27.014 1.00 92.12 205 HIS A C 1
ATOM 1581 O O . HIS A 1 205 ? -4.379 5.417 26.137 1.00 92.12 205 HIS A O 1
ATOM 1587 N N . THR A 1 206 ? -3.835 5.196 28.300 1.00 94.38 206 THR A N 1
ATOM 1588 C CA . THR A 1 206 ? -4.757 6.231 28.794 1.00 94.38 206 THR A CA 1
ATOM 1589 C C . THR A 1 206 ? -4.521 7.579 28.100 1.00 94.38 206 THR A C 1
ATOM 1591 O O . THR A 1 206 ? -5.478 8.211 27.649 1.00 94.38 206 THR A O 1
ATOM 1594 N N . LEU A 1 207 ? -3.262 8.023 27.975 1.00 95.50 207 LEU A N 1
ATOM 1595 C CA . LEU A 1 207 ? -2.920 9.304 27.339 1.00 95.50 207 LEU A CA 1
ATOM 1596 C C . LEU A 1 207 ? -3.340 9.360 25.862 1.00 95.50 207 LEU A C 1
ATOM 1598 O O . LEU A 1 207 ? -3.956 10.339 25.435 1.00 95.50 207 LEU A O 1
ATOM 1602 N N . SER A 1 208 ? -3.035 8.317 25.086 1.00 94.31 208 SER A N 1
ATOM 1603 C CA . SER A 1 208 ? -3.349 8.270 23.651 1.00 94.31 208 SER A CA 1
ATOM 1604 C C . SER A 1 208 ? -4.854 8.185 23.374 1.00 94.31 208 SER A C 1
ATOM 1606 O O . SER A 1 208 ? -5.354 8.881 22.487 1.00 94.31 208 SER A O 1
ATOM 1608 N N . LEU A 1 209 ? -5.599 7.412 24.173 1.00 93.06 209 LEU A N 1
ATOM 1609 C CA . LEU A 1 209 ? -7.058 7.321 24.073 1.00 93.06 209 LEU A CA 1
ATOM 1610 C C . LEU A 1 209 ? -7.758 8.638 24.449 1.00 93.06 209 LEU A C 1
ATOM 1612 O O . LEU A 1 209 ? -8.694 9.042 23.755 1.00 93.06 209 LEU A O 1
ATOM 1616 N N . LEU A 1 210 ? -7.295 9.342 25.494 1.00 94.25 210 LEU A N 1
ATOM 1617 C CA . LEU A 1 210 ? -7.803 10.679 25.836 1.00 94.25 210 LEU A CA 1
ATOM 1618 C C . LEU A 1 210 ? -7.530 11.680 24.709 1.00 94.25 210 LEU A C 1
ATOM 1620 O O . LEU A 1 210 ? -8.439 12.408 24.309 1.00 94.25 210 LEU A O 1
ATOM 1624 N N . LEU A 1 211 ? -6.307 11.698 24.170 1.00 93.00 211 LEU A N 1
ATOM 1625 C CA . LEU A 1 211 ? -5.926 12.607 23.089 1.00 93.00 211 LEU A CA 1
ATOM 1626 C C . LEU A 1 211 ? -6.790 12.382 21.836 1.00 93.00 211 LEU A C 1
ATOM 1628 O O . LEU A 1 211 ? -7.324 13.341 21.278 1.00 93.00 211 LEU A O 1
ATOM 1632 N N . HIS A 1 212 ? -7.011 11.121 21.452 1.00 89.94 212 HIS A N 1
ATOM 1633 C CA . HIS A 1 212 ? -7.935 10.763 20.376 1.00 89.94 212 HIS A CA 1
ATOM 1634 C C . HIS A 1 212 ? -9.373 11.214 20.678 1.00 89.94 212 HIS A C 1
ATOM 1636 O O . HIS A 1 212 ? -10.000 11.880 19.855 1.00 89.94 212 HIS A O 1
ATOM 1642 N N . GLY A 1 213 ? -9.881 10.919 21.880 1.00 88.69 213 GLY A N 1
ATOM 1643 C CA . GLY A 1 213 ? -11.240 11.260 22.303 1.00 88.69 213 GLY A CA 1
ATOM 1644 C C . GLY A 1 213 ? -11.542 12.765 22.324 1.00 88.69 213 GLY A C 1
ATOM 1645 O O . GLY A 1 213 ? -12.666 13.171 22.013 1.00 88.69 213 GLY A O 1
ATOM 1646 N N . PHE A 1 214 ? -10.550 13.606 22.636 1.00 90.94 214 PHE A N 1
ATOM 1647 C CA . PHE A 1 214 ? -10.664 15.069 22.580 1.00 90.94 214 PHE A CA 1
ATOM 1648 C C . PHE A 1 214 ? -10.371 15.675 21.195 1.00 90.94 214 PHE A C 1
ATOM 1650 O O . PHE A 1 214 ? -10.780 16.810 20.951 1.00 90.94 214 PHE A O 1
ATOM 1657 N N . SER A 1 215 ? -9.719 14.950 20.276 1.00 87.88 215 SER A N 1
ATOM 1658 C CA . SER A 1 215 ? -9.456 15.437 18.911 1.00 87.88 215 SER A CA 1
ATOM 1659 C C . SER A 1 215 ? -10.759 15.679 18.120 1.00 87.88 215 SER A C 1
ATOM 1661 O O . SER A 1 215 ? -11.738 14.950 18.307 1.00 87.88 215 SER A O 1
ATOM 1663 N N . PRO A 1 216 ? -10.843 16.706 17.253 1.00 78.62 216 PRO A N 1
ATOM 1664 C CA . PRO A 1 216 ? -12.056 16.971 16.479 1.00 78.62 216 PRO A CA 1
ATOM 1665 C C . PRO A 1 216 ? -12.356 15.802 15.529 1.00 78.62 216 PRO A C 1
ATOM 1667 O O . PRO A 1 216 ? -11.479 15.350 14.803 1.00 78.62 216 PRO A O 1
ATOM 1670 N N . LEU A 1 217 ? -13.597 15.312 15.511 1.00 68.31 217 LEU A N 1
ATOM 1671 C CA . LEU A 1 217 ? -13.990 14.252 14.580 1.00 68.31 217 LEU A CA 1
ATOM 1672 C C . LEU A 1 217 ? -14.157 14.852 13.180 1.00 68.31 217 LEU A C 1
ATOM 1674 O O . LEU A 1 217 ? -14.949 15.776 12.994 1.00 68.31 217 LEU A O 1
ATOM 1678 N N . GLY A 1 218 ? -13.404 14.344 12.203 1.00 52.53 218 GLY A N 1
ATOM 1679 C CA . GLY A 1 218 ? -13.600 14.691 10.796 1.00 52.53 218 GLY A CA 1
ATOM 1680 C C . GLY A 1 218 ? -14.796 13.944 10.201 1.00 52.53 218 GLY A C 1
ATOM 1681 O O . GLY A 1 218 ? -14.989 12.767 10.499 1.00 52.53 218 GLY A O 1
ATOM 1682 N N . SER A 1 219 ? -15.555 14.593 9.314 1.00 38.59 219 SER A N 1
ATOM 1683 C CA . SER A 1 219 ? -16.625 13.957 8.524 1.00 38.59 219 SER A CA 1
ATOM 1684 C C . SER A 1 219 ? -16.103 12.754 7.725 1.00 38.59 219 SER A C 1
ATOM 1686 O O . SER A 1 219 ? -16.661 11.665 7.810 1.00 38.59 219 SER A O 1
ATOM 1688 N N . ALA A 1 220 ? -14.941 12.904 7.084 1.00 35.22 220 ALA A N 1
ATOM 1689 C CA . ALA A 1 220 ? -14.201 11.831 6.409 1.00 35.22 220 ALA A CA 1
ATOM 1690 C C . ALA A 1 220 ? -13.378 10.930 7.367 1.00 35.22 220 ALA A C 1
ATOM 1692 O O . ALA A 1 220 ? -12.357 10.358 6.984 1.00 35.22 220 ALA A O 1
ATOM 1693 N N . GLY A 1 221 ? -13.724 10.884 8.658 1.00 35.09 221 GLY A N 1
ATOM 1694 C CA . GLY A 1 221 ? -13.163 9.948 9.646 1.00 35.09 221 GLY A CA 1
ATOM 1695 C C . GLY A 1 221 ? -14.018 8.691 9.847 1.00 35.09 221 GLY A C 1
ATOM 1696 O O . GLY A 1 221 ? -13.613 7.790 10.574 1.00 35.09 221 GLY A O 1
ATOM 1697 N N . LEU A 1 222 ? -15.195 8.635 9.212 1.00 36.78 222 LEU A N 1
ATOM 1698 C CA . LEU A 1 222 ? -16.155 7.530 9.318 1.00 36.78 222 LEU A CA 1
ATOM 1699 C C . LEU A 1 222 ? -15.650 6.224 8.681 1.00 36.78 222 LEU A C 1
ATOM 1701 O O . LEU A 1 222 ? -16.105 5.143 9.054 1.00 36.78 222 LEU A O 1
ATOM 1705 N N . GLU A 1 223 ? -14.655 6.304 7.798 1.00 36.25 223 GLU A N 1
ATOM 1706 C CA . GLU A 1 223 ? -13.929 5.149 7.273 1.00 36.25 223 GLU A CA 1
ATOM 1707 C C . GLU A 1 223 ? -12.703 4.804 8.132 1.00 36.25 223 GLU A C 1
ATOM 1709 O O . GLU A 1 223 ? -11.550 4.841 7.689 1.00 36.25 223 GLU A O 1
ATOM 1714 N N . GLU A 1 224 ? -12.945 4.350 9.369 1.00 35.88 224 GLU A N 1
ATOM 1715 C CA . GLU A 1 224 ? -12.028 3.356 9.928 1.00 35.88 224 GLU A CA 1
ATOM 1716 C C . GLU A 1 224 ? -12.015 2.171 8.953 1.00 35.88 224 GLU A C 1
ATOM 1718 O O . GLU A 1 224 ? -13.003 1.429 8.862 1.00 35.88 224 GLU A O 1
ATOM 1723 N N . ALA A 1 225 ? -10.882 2.003 8.256 1.00 33.44 225 ALA A N 1
ATOM 1724 C CA . ALA A 1 225 ? -10.557 0.867 7.392 1.00 33.44 225 ALA A CA 1
ATOM 1725 C C . ALA A 1 225 ? -11.227 -0.411 7.912 1.00 33.44 225 ALA A C 1
ATOM 1727 O O . ALA A 1 225 ? -11.156 -0.627 9.132 1.00 33.44 225 ALA A O 1
ATOM 1728 N N . PRO A 1 226 ? -11.868 -1.239 7.064 1.00 31.61 226 PRO A N 1
ATOM 1729 C CA . PRO A 1 226 ? -12.541 -2.437 7.540 1.00 31.61 226 PRO A CA 1
ATOM 1730 C C . PRO A 1 226 ? -11.632 -3.201 8.508 1.00 31.61 226 PRO A C 1
ATOM 1732 O O . PRO A 1 226 ? -10.475 -3.479 8.186 1.00 31.61 226 PRO A O 1
ATOM 1735 N N . GLU A 1 227 ? -12.140 -3.551 9.694 1.00 30.73 227 GLU A N 1
ATOM 1736 C CA . GLU A 1 227 ? -11.552 -4.643 10.479 1.00 30.73 227 GLU A CA 1
ATOM 1737 C C . GLU A 1 227 ? -11.868 -5.951 9.734 1.00 30.73 227 GLU A C 1
ATOM 1739 O O . GLU A 1 227 ? -12.628 -6.785 10.222 1.00 30.73 227 GLU A O 1
ATOM 1744 N N . TYR A 1 228 ? -11.347 -6.082 8.509 1.00 36.00 228 TYR A N 1
ATOM 1745 C CA . TYR A 1 228 ? -11.492 -7.280 7.704 1.00 36.00 228 TYR A CA 1
ATOM 1746 C C . TYR A 1 228 ? -10.650 -8.391 8.313 1.00 36.00 228 TYR A C 1
ATOM 1748 O O . TYR A 1 228 ? -9.667 -8.160 9.026 1.00 36.00 228 TYR A O 1
ATOM 1756 N N . GLU A 1 229 ? -11.135 -9.604 8.115 1.00 34.66 229 GLU A N 1
ATOM 1757 C CA . GLU A 1 229 ? -10.941 -10.666 9.082 1.00 34.66 229 GLU A CA 1
ATOM 1758 C C . GLU A 1 229 ? -9.490 -11.156 9.152 1.00 34.66 229 GLU A C 1
ATOM 1760 O O . GLU A 1 229 ? -8.807 -11.326 8.144 1.00 34.66 229 GLU A O 1
ATOM 1765 N N . ASP A 1 230 ? -9.040 -11.483 10.365 1.00 33.88 230 ASP A N 1
ATOM 1766 C CA . ASP A 1 230 ? -7.807 -12.238 10.608 1.00 33.88 230 ASP A CA 1
ATOM 1767 C C . ASP A 1 230 ? -8.006 -13.707 10.169 1.00 33.88 230 ASP A C 1
ATOM 1769 O O . ASP A 1 230 ? -8.001 -14.624 10.991 1.00 33.88 230 ASP A O 1
ATOM 1773 N N . ARG A 1 231 ? -8.270 -13.960 8.877 1.00 34.00 231 ARG A N 1
ATOM 1774 C CA . ARG A 1 231 ? -8.284 -15.301 8.260 1.00 34.00 231 ARG A CA 1
ATOM 1775 C C . ARG A 1 231 ? -6.865 -15.724 7.872 1.00 34.00 231 ARG A C 1
ATOM 1777 O O . ARG A 1 231 ? -6.550 -15.922 6.707 1.00 34.00 231 ARG A O 1
ATOM 1784 N N . GLY A 1 232 ? -6.020 -15.878 8.889 1.00 28.89 232 GLY A N 1
ATOM 1785 C CA . GLY A 1 232 ? -4.809 -16.682 8.782 1.00 28.89 232 GLY A CA 1
ATOM 1786 C C . GLY A 1 232 ? -5.134 -18.180 8.733 1.00 28.89 232 GLY A C 1
ATOM 1787 O O . GLY A 1 232 ? -5.688 -18.711 9.700 1.00 28.89 232 GLY A O 1
ATOM 1788 N N . ASP A 1 233 ? -4.725 -18.778 7.616 1.00 26.34 233 ASP A N 1
ATOM 1789 C CA . ASP A 1 233 ? -4.228 -20.146 7.413 1.00 26.34 233 ASP A CA 1
ATOM 1790 C C . ASP A 1 233 ? -5.219 -21.327 7.233 1.00 26.34 233 ASP A C 1
ATOM 1792 O O . ASP A 1 233 ? -5.746 -21.899 8.186 1.00 26.34 233 ASP A O 1
ATOM 1796 N N . GLU A 1 234 ? -5.286 -21.724 5.949 1.00 30.81 234 GLU A N 1
ATOM 1797 C CA . GLU A 1 234 ? -5.551 -23.046 5.336 1.00 30.81 234 GLU A CA 1
ATOM 1798 C C . GLU A 1 234 ? -6.993 -23.495 4.981 1.00 30.81 234 GLU A C 1
ATOM 1800 O O . GLU A 1 234 ? -7.906 -23.513 5.800 1.00 30.81 234 GLU A O 1
ATOM 1805 N N . GLU A 1 235 ? -7.110 -23.918 3.707 1.00 29.69 235 GLU A N 1
ATOM 1806 C CA . GLU A 1 235 ? -8.164 -24.719 3.049 1.00 29.69 235 GLU A CA 1
ATOM 1807 C C . GLU A 1 235 ? -9.618 -24.198 3.058 1.00 29.69 235 GLU A C 1
ATOM 1809 O O . GLU A 1 235 ? -10.477 -24.739 3.744 1.00 29.69 235 GLU A O 1
ATOM 1814 N N . GLU A 1 236 ? -9.917 -23.213 2.200 1.00 26.42 236 GLU A N 1
ATOM 1815 C CA . GLU A 1 236 ? -10.850 -23.352 1.054 1.00 26.42 236 GLU A CA 1
ATOM 1816 C C . GLU A 1 236 ? -10.890 -22.036 0.246 1.00 26.42 236 GLU A C 1
ATOM 1818 O O . GLU A 1 236 ? -10.665 -20.951 0.784 1.00 26.42 236 GLU A O 1
ATOM 1823 N N . ALA A 1 237 ? -11.099 -22.133 -1.070 1.00 35.16 237 ALA A N 1
ATOM 1824 C CA . ALA A 1 237 ? -11.217 -20.979 -1.958 1.00 35.16 237 ALA A CA 1
ATOM 1825 C C . ALA A 1 237 ? -12.695 -20.688 -2.226 1.00 35.16 237 ALA A C 1
ATOM 1827 O O . ALA A 1 237 ? -13.366 -21.576 -2.725 1.00 35.16 237 ALA A O 1
ATOM 1828 N N . GLU A 1 238 ? -13.151 -19.469 -1.930 1.00 27.23 238 GLU A N 1
ATOM 1829 C CA . GLU A 1 238 ? -14.372 -18.801 -2.432 1.00 27.23 238 GLU A CA 1
ATOM 1830 C C . GLU A 1 238 ? -14.401 -17.417 -1.746 1.00 27.23 238 GLU A C 1
ATOM 1832 O O . GLU A 1 238 ? -14.372 -17.318 -0.522 1.00 27.23 238 GLU A O 1
ATOM 1837 N N . GLU A 1 239 ? -14.047 -16.346 -2.459 1.00 28.84 239 GLU A N 1
ATOM 1838 C CA . GLU A 1 239 ? -14.944 -15.423 -3.187 1.00 28.84 239 GLU A CA 1
ATOM 1839 C C . GLU A 1 239 ? -14.955 -14.066 -2.459 1.00 28.84 239 GLU A C 1
ATOM 1841 O O . GLU A 1 239 ? -15.755 -13.814 -1.563 1.00 28.84 239 GLU A O 1
ATOM 1846 N N . ASP A 1 240 ? -14.008 -13.198 -2.836 1.00 29.45 240 ASP A N 1
ATOM 1847 C CA . ASP A 1 240 ? -14.035 -11.773 -2.493 1.00 29.45 240 ASP A CA 1
ATOM 1848 C C . ASP A 1 240 ? -14.678 -11.019 -3.670 1.00 29.45 240 ASP A C 1
ATOM 1850 O O . ASP A 1 240 ? -14.144 -11.051 -4.785 1.00 29.45 240 ASP A O 1
ATOM 1854 N N . GLU A 1 241 ? -15.805 -10.345 -3.431 1.00 24.58 241 GLU A N 1
ATOM 1855 C CA . GLU A 1 241 ? -16.415 -9.429 -4.403 1.00 24.58 241 GLU A CA 1
ATOM 1856 C C . GLU A 1 241 ? -15.511 -8.210 -4.686 1.00 24.58 241 GLU A C 1
ATOM 1858 O O . GLU A 1 241 ? -14.696 -7.818 -3.839 1.00 24.58 241 GLU A O 1
ATOM 1863 N N . PRO A 1 242 ? -15.613 -7.599 -5.884 1.00 22.89 242 PRO A N 1
ATOM 1864 C CA . PRO A 1 242 ? -14.801 -6.445 -6.246 1.00 22.89 242 PRO A CA 1
ATOM 1865 C C . PRO A 1 242 ? -15.105 -5.223 -5.372 1.00 22.89 242 PRO A C 1
ATOM 1867 O O . PRO A 1 242 ? -16.226 -4.984 -4.931 1.00 22.89 242 PRO A O 1
ATOM 1870 N N . PHE A 1 243 ? -14.073 -4.411 -5.161 1.00 28.64 243 PHE A N 1
ATOM 1871 C CA . PHE A 1 243 ? -14.161 -3.155 -4.426 1.00 28.64 243 PHE A CA 1
ATOM 1872 C C . PHE A 1 243 ? -14.865 -2.106 -5.306 1.00 28.64 243 PHE A C 1
ATOM 1874 O O . PHE A 1 243 ? -14.227 -1.522 -6.181 1.00 28.64 243 PHE A O 1
ATOM 1881 N N . GLU A 1 244 ? -16.169 -1.877 -5.118 1.00 21.78 244 GLU A N 1
ATOM 1882 C CA . GLU A 1 244 ? -16.856 -0.783 -5.816 1.00 21.78 244 GLU A CA 1
ATOM 1883 C C . GLU A 1 244 ? -16.386 0.580 -5.293 1.00 21.78 244 GLU A C 1
ATOM 1885 O O . GLU A 1 244 ? -16.561 0.945 -4.128 1.00 21.78 244 GLU A O 1
ATOM 1890 N N . GLU A 1 245 ? -15.783 1.351 -6.192 1.00 24.27 245 GLU A N 1
ATOM 1891 C CA . GLU A 1 245 ? -15.299 2.699 -5.938 1.00 24.27 245 GLU A CA 1
ATOM 1892 C C . GLU A 1 245 ? -16.475 3.685 -5.904 1.00 24.27 245 GLU A C 1
ATOM 1894 O O . GLU A 1 245 ? -16.909 4.221 -6.922 1.00 24.27 245 GLU A O 1
ATOM 1899 N N . HIS A 1 246 ? -17.006 3.960 -4.713 1.00 22.38 246 HIS A N 1
ATOM 1900 C CA . HIS A 1 246 ? -17.899 5.102 -4.510 1.00 22.38 246 HIS A CA 1
ATOM 1901 C C . HIS A 1 246 ? -17.092 6.393 -4.358 1.00 22.38 246 HIS A C 1
ATOM 1903 O O . HIS A 1 246 ? -16.999 6.985 -3.281 1.00 22.38 246 HIS A O 1
ATOM 1909 N N . GLY A 1 247 ? -16.534 6.847 -5.481 1.00 25.12 247 GLY A N 1
ATOM 1910 C CA . GLY A 1 247 ? -16.003 8.194 -5.619 1.00 25.12 247 GLY A CA 1
ATOM 1911 C C . GLY A 1 247 ? -17.096 9.230 -5.351 1.00 25.12 247 GLY A C 1
ATOM 1912 O O . GLY A 1 247 ? -17.932 9.511 -6.208 1.00 25.12 247 GLY A O 1
ATOM 1913 N N . ARG A 1 248 ? -17.081 9.820 -4.154 1.00 22.41 248 ARG A N 1
ATOM 1914 C CA . ARG A 1 248 ? -17.742 11.096 -3.876 1.00 22.41 248 ARG A CA 1
ATOM 1915 C C . ARG A 1 248 ? -16.681 12.135 -3.568 1.00 22.41 248 ARG A C 1
ATOM 1917 O O . ARG A 1 248 ? -16.063 12.121 -2.507 1.00 22.41 248 ARG A O 1
ATOM 1924 N N . GLU A 1 249 ? -16.496 13.048 -4.513 1.00 25.28 249 GLU A N 1
ATOM 1925 C CA . GLU A 1 249 ? -15.839 14.319 -4.249 1.00 25.28 249 GLU A CA 1
ATOM 1926 C C . GLU A 1 249 ? -16.703 15.110 -3.259 1.00 25.28 249 GLU A C 1
ATOM 1928 O O . GLU A 1 249 ? -17.701 15.729 -3.633 1.00 25.28 249 GLU A O 1
ATOM 1933 N N . ASP A 1 250 ? -16.346 15.064 -1.975 1.00 29.22 250 ASP A N 1
ATOM 1934 C CA . ASP A 1 250 ? -17.043 15.846 -0.957 1.00 29.22 250 ASP A CA 1
ATOM 1935 C C . ASP A 1 250 ? -16.826 17.345 -1.216 1.00 29.22 250 ASP A C 1
ATOM 1937 O O . ASP A 1 250 ? -15.738 17.903 -1.015 1.00 29.22 250 ASP A O 1
ATOM 1941 N N . GLN A 1 251 ? -17.904 18.008 -1.642 1.00 28.55 251 GLN A N 1
ATOM 1942 C CA . GLN A 1 251 ? -17.980 19.460 -1.737 1.00 28.55 251 GLN A CA 1
ATOM 1943 C C . GLN A 1 251 ? -17.633 20.068 -0.375 1.00 28.55 251 GLN A C 1
ATOM 1945 O O . GLN A 1 251 ? -18.302 19.836 0.634 1.00 28.55 251 GLN A O 1
ATOM 1950 N N . ARG A 1 252 ? -16.552 20.853 -0.339 1.00 35.62 252 ARG A N 1
ATOM 1951 C CA . ARG A 1 252 ? -16.078 21.495 0.889 1.00 35.62 252 ARG A CA 1
ATOM 1952 C C . ARG A 1 252 ? -17.042 22.611 1.271 1.00 35.62 252 ARG A C 1
ATOM 1954 O O . ARG A 1 252 ? -16.978 23.699 0.707 1.00 35.62 252 ARG A O 1
ATOM 1961 N N . ASP A 1 253 ? -17.881 22.360 2.266 1.00 27.42 253 ASP A N 1
ATOM 1962 C CA . ASP A 1 253 ? -18.736 23.386 2.857 1.00 27.42 253 ASP A CA 1
ATOM 1963 C C . ASP A 1 253 ? -17.877 24.311 3.751 1.00 27.42 253 ASP A C 1
ATOM 1965 O O . ASP A 1 253 ? -17.669 24.084 4.946 1.00 27.42 253 ASP A O 1
ATOM 1969 N N . THR A 1 254 ? -17.254 25.319 3.132 1.00 32.25 254 THR A N 1
ATOM 1970 C CA . THR A 1 254 ? -16.187 26.164 3.710 1.00 32.25 254 THR A CA 1
ATOM 1971 C C . THR A 1 254 ? -16.686 27.288 4.628 1.00 32.25 254 THR A C 1
ATOM 1973 O O . THR A 1 254 ? -15.921 28.183 4.981 1.00 32.25 254 THR A O 1
ATOM 1976 N N . THR A 1 255 ? -17.956 27.267 5.038 1.00 34.69 255 THR A N 1
ATOM 1977 C CA . THR A 1 255 ? -18.673 28.458 5.536 1.00 34.69 255 THR A CA 1
ATOM 1978 C C . THR A 1 255 ? -18.957 28.491 7.042 1.00 34.69 255 THR A C 1
ATOM 1980 O O . THR A 1 255 ? -19.670 29.378 7.514 1.00 34.69 255 THR A O 1
ATOM 1983 N N . LYS A 1 256 ? -18.373 27.587 7.842 1.00 41.94 256 LYS A N 1
ATOM 1984 C CA . LYS A 1 256 ? -18.369 27.712 9.314 1.00 41.94 256 LYS A CA 1
ATOM 1985 C C . LYS A 1 256 ? -16.959 27.619 9.882 1.00 41.94 256 LYS A C 1
ATOM 1987 O O . LYS A 1 256 ? -16.287 26.597 9.744 1.00 41.94 256 LYS A O 1
ATOM 1992 N N . GLU A 1 257 ? -16.533 28.677 10.572 1.00 42.50 257 GLU A N 1
ATOM 1993 C CA . GLU A 1 257 ? -15.337 28.651 11.412 1.00 42.50 257 GLU A CA 1
ATOM 1994 C C . GLU A 1 257 ? -15.511 27.591 12.499 1.00 42.50 257 GLU A C 1
ATOM 1996 O O . GLU A 1 257 ? -16.374 27.679 13.370 1.00 42.50 257 GLU A O 1
ATOM 2001 N N . ASN A 1 258 ? -14.698 26.546 12.426 1.00 52.06 258 ASN A N 1
ATOM 2002 C CA . ASN A 1 258 ? -14.851 25.379 13.273 1.00 52.06 258 ASN A CA 1
ATOM 2003 C C . ASN A 1 258 ? -13.755 25.345 14.344 1.00 52.06 258 ASN A C 1
ATOM 2005 O O . ASN A 1 258 ? -12.760 24.625 14.220 1.00 52.06 258 ASN A O 1
ATOM 2009 N N . ALA A 1 259 ? -13.948 26.133 15.401 1.00 67.00 259 ALA A N 1
ATOM 2010 C CA . ALA A 1 259 ? -13.015 26.219 16.518 1.00 67.00 259 ALA A CA 1
ATOM 2011 C C . ALA A 1 259 ? -12.737 24.843 17.158 1.00 67.00 259 ALA A C 1
ATOM 2013 O O . ALA A 1 259 ? -13.648 24.073 17.462 1.00 67.00 259 ALA A O 1
ATOM 2014 N N . ILE A 1 260 ? -11.460 24.544 17.417 1.00 78.38 260 ILE A N 1
ATOM 2015 C CA . ILE A 1 260 ? -11.070 23.350 18.179 1.00 78.38 260 ILE A CA 1
ATOM 2016 C C . ILE A 1 260 ? -11.446 23.566 19.650 1.00 78.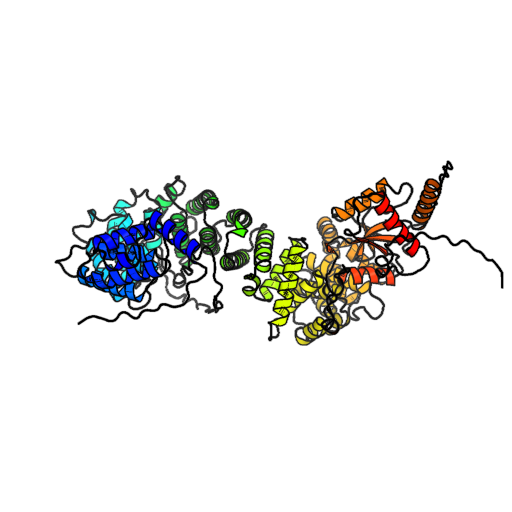38 260 ILE A C 1
ATOM 2018 O O . ILE A 1 260 ? -10.840 24.384 20.342 1.00 78.38 260 ILE A O 1
ATOM 2022 N N . THR A 1 261 ? -12.434 22.815 20.132 1.00 81.31 261 THR A N 1
ATOM 2023 C CA . THR A 1 261 ? -12.866 22.794 21.538 1.00 81.31 261 THR A CA 1
ATOM 2024 C C . THR A 1 261 ? -11.789 22.214 22.466 1.00 81.31 261 THR A C 1
ATOM 2026 O O . THR A 1 261 ? -10.955 21.422 22.035 1.00 81.31 261 THR A O 1
ATOM 2029 N N . HIS A 1 262 ? -11.827 22.545 23.762 1.00 87.38 262 HIS A N 1
ATOM 2030 C CA . HIS A 1 262 ? -10.949 21.969 24.800 1.00 87.38 262 HIS A CA 1
ATOM 2031 C C . HIS A 1 262 ? -9.425 22.122 24.576 1.00 87.38 262 HIS A C 1
ATOM 2033 O O . HIS A 1 262 ? -8.642 21.328 25.104 1.00 87.38 262 HIS A O 1
ATOM 2039 N N . ARG A 1 263 ? -8.973 23.180 23.879 1.00 90.44 263 ARG A N 1
ATOM 2040 C CA . ARG A 1 263 ? -7.534 23.482 23.673 1.00 90.44 263 ARG A CA 1
ATOM 2041 C C . ARG A 1 263 ? -6.666 23.350 24.944 1.00 90.44 263 ARG A C 1
ATOM 2043 O O . ARG A 1 263 ? -5.581 22.788 24.818 1.00 90.44 263 ARG A O 1
ATOM 2050 N N . PRO A 1 264 ? -7.084 23.792 26.155 1.00 91.00 264 PRO A N 1
ATOM 2051 C CA . PRO A 1 264 ? -6.270 23.627 27.366 1.00 91.00 264 PRO A CA 1
ATOM 2052 C C . PRO A 1 264 ? -6.005 22.158 27.726 1.00 91.00 264 PRO A C 1
ATOM 2054 O O . PRO A 1 264 ? -4.871 21.798 28.032 1.00 91.00 264 PRO A O 1
ATOM 2057 N N . VAL A 1 265 ? -7.025 21.298 27.615 1.00 93.38 265 VAL A N 1
ATOM 2058 C CA . VAL A 1 265 ? -6.921 19.852 27.878 1.00 93.38 265 VAL A CA 1
ATOM 2059 C C . VAL A 1 265 ? -5.977 19.204 26.868 1.00 93.38 265 VAL A C 1
ATOM 2061 O O . VAL A 1 265 ? -5.064 18.478 27.255 1.00 93.38 265 VAL A O 1
ATOM 2064 N N . LEU A 1 266 ? -6.136 19.529 25.580 1.00 93.81 266 LEU A N 1
ATOM 2065 C CA . LEU A 1 266 ? -5.260 19.037 24.513 1.00 93.81 266 LEU A CA 1
ATOM 2066 C C . LEU A 1 266 ? -3.799 19.473 24.726 1.00 93.81 266 LEU A C 1
ATOM 2068 O O . LEU A 1 266 ? -2.911 18.632 24.623 1.00 93.81 266 LEU A O 1
ATOM 2072 N N . LYS A 1 267 ? -3.531 20.729 25.125 1.00 93.19 267 LYS A N 1
ATOM 2073 C CA . LYS A 1 267 ? -2.170 21.188 25.481 1.00 93.19 267 LYS A CA 1
ATOM 2074 C C . LYS A 1 267 ? -1.563 20.389 26.641 1.00 93.19 267 LYS A C 1
ATOM 2076 O O . LYS A 1 267 ? -0.391 20.019 26.575 1.00 93.19 267 LYS A O 1
ATOM 2081 N N . MET A 1 268 ? -2.339 20.100 27.689 1.00 94.62 268 MET A N 1
ATOM 2082 C CA . MET A 1 268 ? -1.866 19.293 28.823 1.00 94.62 268 MET A CA 1
ATOM 2083 C C . MET A 1 268 ? -1.580 17.840 28.417 1.00 94.62 268 MET A C 1
ATOM 2085 O O . MET A 1 268 ? -0.538 17.303 28.790 1.00 94.62 268 MET A O 1
ATOM 2089 N N . LEU A 1 269 ? -2.459 17.222 27.619 1.00 95.75 269 LEU A N 1
ATOM 2090 C CA . LEU A 1 269 ? -2.262 15.865 27.099 1.00 95.75 269 LEU A CA 1
ATOM 2091 C C . LEU A 1 269 ? -1.029 15.785 26.193 1.00 95.75 269 LEU A C 1
ATOM 2093 O O . LEU A 1 269 ? -0.186 14.919 26.405 1.00 95.75 269 LEU A O 1
ATOM 2097 N N . PHE A 1 270 ? -0.868 16.713 25.244 1.00 95.56 270 PHE A N 1
ATOM 2098 C CA . PHE A 1 270 ? 0.313 16.756 24.380 1.00 95.56 270 PHE A CA 1
ATOM 2099 C C . PHE A 1 270 ? 1.615 16.906 25.173 1.00 95.56 270 PHE A C 1
ATOM 2101 O O . PHE A 1 270 ? 2.583 16.214 24.865 1.00 95.56 270 PHE A O 1
ATOM 2108 N N . LYS A 1 271 ? 1.641 17.738 26.227 1.00 93.69 271 LYS A N 1
ATOM 2109 C CA . LYS A 1 271 ? 2.811 17.854 27.112 1.00 93.69 271 LYS A CA 1
ATOM 2110 C C . LYS A 1 271 ? 3.183 16.503 27.739 1.00 93.69 271 LYS A C 1
ATOM 2112 O O . LYS A 1 271 ? 4.353 16.135 27.719 1.00 93.69 271 LYS A O 1
ATOM 2117 N N . GLN A 1 272 ? 2.207 15.761 28.268 1.00 94.69 272 GLN A N 1
ATOM 2118 C CA . GLN A 1 272 ? 2.450 14.441 28.867 1.00 94.69 272 GLN A CA 1
ATOM 2119 C C . GLN A 1 272 ? 2.833 13.380 27.828 1.00 94.69 272 GLN A C 1
ATOM 2121 O O . GLN A 1 272 ? 3.719 12.573 28.093 1.00 94.69 272 GLN A O 1
ATOM 2126 N N . VAL A 1 273 ? 2.247 13.407 26.626 1.00 95.12 273 VAL A N 1
ATOM 2127 C CA . VAL A 1 273 ? 2.657 12.516 25.528 1.00 95.12 273 VAL A CA 1
ATOM 2128 C C . VAL A 1 273 ? 4.117 12.769 25.147 1.00 95.12 273 VAL A C 1
ATOM 2130 O O . VAL A 1 273 ? 4.897 11.824 25.155 1.00 95.12 273 VAL A O 1
ATOM 2133 N N . VAL A 1 274 ? 4.528 14.020 24.902 1.00 93.94 274 VAL A N 1
ATOM 2134 C CA . VAL A 1 274 ? 5.931 14.362 24.580 1.00 93.94 274 VAL A CA 1
ATOM 2135 C C . VAL A 1 274 ? 6.895 13.915 25.686 1.00 93.94 274 VAL A C 1
ATOM 2137 O O . VAL A 1 274 ? 7.958 13.374 25.396 1.00 93.94 274 VAL A O 1
ATOM 2140 N N . GLU A 1 275 ? 6.519 14.084 26.955 1.00 92.69 275 GLU A N 1
ATOM 2141 C CA . GLU A 1 275 ? 7.338 13.685 28.105 1.00 92.69 275 GLU A CA 1
ATOM 2142 C C . GLU A 1 275 ? 7.496 12.156 28.255 1.00 92.69 275 GLU A C 1
ATOM 2144 O O . GLU A 1 275 ? 8.448 11.694 28.891 1.00 92.69 275 GLU A O 1
ATOM 2149 N N . HIS A 1 276 ? 6.583 11.351 27.699 1.00 92.69 276 HIS A N 1
ATOM 2150 C CA . HIS A 1 276 ? 6.524 9.904 27.941 1.00 92.69 276 HIS A CA 1
ATOM 2151 C C . HIS A 1 276 ? 6.648 9.007 26.701 1.00 92.69 276 HIS A C 1
ATOM 2153 O O . HIS A 1 276 ? 6.926 7.820 26.863 1.00 92.69 276 HIS A O 1
ATOM 2159 N N . ILE A 1 277 ? 6.494 9.528 25.482 1.00 90.62 277 ILE A N 1
ATOM 2160 C CA . ILE A 1 277 ? 6.405 8.708 24.262 1.00 90.62 277 ILE A CA 1
ATOM 2161 C C . ILE A 1 277 ? 7.676 7.907 23.942 1.00 90.62 277 ILE A C 1
ATOM 2163 O O . ILE A 1 277 ? 7.574 6.754 23.527 1.00 90.62 277 ILE A O 1
ATOM 2167 N N . ASN A 1 278 ? 8.854 8.469 24.231 1.00 84.69 278 ASN A N 1
ATOM 2168 C CA . ASN A 1 278 ? 10.154 7.817 24.024 1.00 84.69 278 ASN A CA 1
ATOM 2169 C C . ASN A 1 278 ? 10.625 6.991 25.239 1.00 84.69 278 ASN A C 1
ATOM 2171 O O . ASN A 1 278 ? 11.727 6.451 25.232 1.00 84.69 278 ASN A O 1
ATOM 2175 N N . LYS A 1 279 ? 9.829 6.885 26.315 1.00 84.81 279 LYS A N 1
ATOM 2176 C CA . LYS A 1 279 ? 10.173 6.024 27.458 1.00 84.81 279 LYS A CA 1
ATOM 2177 C C . LYS A 1 279 ? 9.829 4.574 27.104 1.00 84.81 279 LYS A C 1
ATOM 2179 O O . LYS A 1 279 ? 8.698 4.272 26.708 1.00 84.81 279 LYS A O 1
ATOM 2184 N N . GLU A 1 280 ? 10.799 3.665 27.238 1.00 71.94 280 GLU A N 1
ATOM 2185 C CA . GLU A 1 280 ? 10.616 2.265 26.837 1.00 71.94 280 GLU A CA 1
ATOM 2186 C C . GLU A 1 280 ? 9.386 1.648 27.531 1.00 71.94 280 GLU A C 1
ATOM 2188 O O . GLU A 1 280 ? 9.132 1.870 28.713 1.00 71.94 280 GLU A O 1
ATOM 2193 N N . ARG A 1 281 ? 8.621 0.850 26.777 1.00 75.88 281 ARG A N 1
ATOM 2194 C CA . ARG A 1 281 ? 7.402 0.137 27.211 1.00 75.88 281 ARG A CA 1
ATOM 2195 C C . ARG A 1 281 ? 6.195 1.005 27.598 1.00 75.88 281 ARG A C 1
ATOM 2197 O O . ARG A 1 281 ? 5.161 0.422 27.904 1.00 75.88 281 ARG A O 1
ATOM 2204 N N . VAL A 1 282 ? 6.272 2.338 27.530 1.00 85.19 282 VAL A N 1
ATOM 2205 C CA . VAL A 1 282 ? 5.140 3.213 27.900 1.00 85.19 282 VAL A CA 1
ATOM 2206 C C . VAL A 1 282 ? 4.096 3.343 26.786 1.00 85.19 282 VAL A C 1
ATOM 2208 O O . VAL A 1 282 ? 2.905 3.253 27.063 1.00 85.19 282 VAL A O 1
ATOM 2211 N N . PHE A 1 283 ? 4.524 3.521 25.531 1.00 90.00 283 PHE A N 1
ATOM 2212 C CA . PHE A 1 283 ? 3.637 3.593 24.360 1.00 90.00 283 PHE A CA 1
ATOM 2213 C C . PHE A 1 283 ? 3.867 2.399 23.428 1.00 90.00 283 PHE A C 1
ATOM 2215 O O . PHE A 1 283 ? 4.996 2.158 22.993 1.00 90.00 283 PHE A O 1
ATOM 2222 N N . ASN A 1 284 ? 2.808 1.660 23.096 1.00 88.75 284 ASN A N 1
ATOM 2223 C CA . ASN A 1 284 ? 2.834 0.589 22.095 1.00 88.75 284 ASN A CA 1
ATOM 2224 C C . ASN A 1 284 ? 2.394 1.091 20.700 1.00 88.75 284 ASN A C 1
ATOM 2226 O O . ASN A 1 284 ? 1.937 2.224 20.556 1.00 88.75 284 ASN A O 1
ATOM 2230 N N . ASN A 1 285 ? 2.498 0.241 19.669 1.00 85.31 285 ASN A N 1
ATOM 2231 C CA . ASN A 1 285 ? 2.148 0.579 18.278 1.00 85.31 285 ASN A CA 1
ATOM 2232 C C . ASN A 1 285 ? 0.746 1.205 18.139 1.00 85.31 285 ASN A C 1
ATOM 2234 O O . ASN A 1 285 ? 0.567 2.158 17.389 1.00 85.31 285 ASN A O 1
ATOM 2238 N N . MET A 1 286 ? -0.256 0.680 18.851 1.00 84.62 286 MET A N 1
ATOM 2239 C CA . MET A 1 286 ? -1.621 1.210 18.802 1.00 84.62 286 MET A CA 1
ATOM 2240 C C . MET A 1 286 ? -1.731 2.560 19.508 1.00 84.62 286 MET A C 1
ATOM 2242 O O . MET A 1 286 ? -2.423 3.437 19.006 1.00 84.62 286 MET A O 1
ATOM 2246 N N . ASP A 1 287 ? -1.044 2.755 20.634 1.00 90.44 287 ASP A N 1
ATOM 2247 C CA . ASP A 1 287 ? -1.065 4.032 21.357 1.00 90.44 287 ASP A CA 1
ATOM 2248 C C . ASP A 1 287 ? -0.459 5.147 20.486 1.00 90.44 287 ASP A C 1
ATOM 2250 O O . ASP A 1 287 ? -1.055 6.211 20.327 1.00 90.44 287 ASP A O 1
ATOM 2254 N N . VAL A 1 288 ? 0.678 4.875 19.831 1.00 90.00 288 VAL 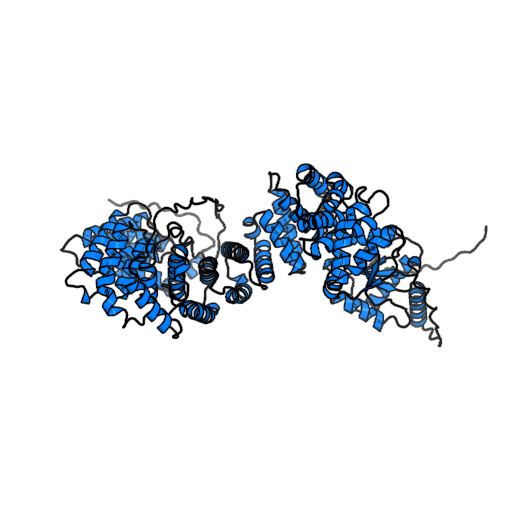A N 1
ATOM 2255 C CA . VAL A 1 288 ? 1.297 5.802 18.867 1.00 90.00 288 VAL A CA 1
ATOM 2256 C C . VAL A 1 288 ? 0.364 6.058 17.675 1.00 90.00 288 VAL A C 1
ATOM 2258 O O . VAL A 1 288 ? 0.179 7.210 17.289 1.00 90.00 288 VAL A O 1
ATOM 2261 N N . ALA A 1 289 ? -0.302 5.029 17.138 1.00 86.50 289 ALA A N 1
ATOM 2262 C CA . ALA A 1 289 ? -1.268 5.197 16.050 1.00 86.50 289 ALA A CA 1
ATOM 2263 C C . ALA A 1 289 ? -2.456 6.105 16.434 1.00 86.50 289 ALA A C 1
ATOM 2265 O O . ALA A 1 289 ? -2.884 6.919 15.616 1.00 86.50 289 ALA A O 1
ATOM 2266 N N . HIS A 1 290 ? -2.964 6.018 17.670 1.00 88.50 290 HIS A N 1
ATOM 2267 C CA . HIS A 1 290 ? -4.004 6.927 18.174 1.00 88.50 290 HIS A CA 1
ATOM 2268 C C . HIS A 1 290 ? -3.495 8.367 18.342 1.00 88.50 290 HIS A C 1
ATOM 2270 O O . HIS A 1 290 ? -4.243 9.303 18.057 1.00 88.50 290 HIS A O 1
ATOM 2276 N N . VAL A 1 291 ? -2.233 8.563 18.754 1.00 91.81 291 VAL A N 1
ATOM 2277 C CA . VAL A 1 291 ? -1.609 9.899 18.813 1.00 91.81 291 VAL A CA 1
ATOM 2278 C C . VAL A 1 291 ? -1.499 10.507 17.414 1.00 91.81 291 VAL A C 1
ATOM 2280 O O . VAL A 1 291 ? -1.920 11.646 17.225 1.00 91.81 291 VAL A O 1
ATOM 2283 N N . ILE A 1 292 ? -1.009 9.752 16.423 1.00 88.88 292 ILE A N 1
ATOM 2284 C CA . ILE A 1 292 ? -0.935 10.222 15.029 1.00 88.88 292 ILE A CA 1
ATOM 2285 C C . ILE A 1 292 ? -2.336 10.572 14.520 1.00 88.88 292 ILE A C 1
ATOM 2287 O O . ILE A 1 292 ? -2.532 11.668 14.008 1.00 88.88 292 ILE A O 1
ATOM 2291 N N . LEU A 1 293 ? -3.333 9.702 14.719 1.00 86.75 293 LEU A N 1
ATOM 2292 C CA . LEU A 1 293 ? -4.710 9.951 14.280 1.00 86.75 293 LEU A CA 1
ATOM 2293 C C . LEU A 1 293 ? -5.320 11.209 14.930 1.00 86.75 293 LEU A C 1
ATOM 2295 O O . LEU A 1 293 ? -6.010 11.976 14.261 1.00 86.75 293 LEU A O 1
ATOM 2299 N N . ALA A 1 294 ? -5.010 11.483 16.201 1.00 88.81 294 ALA A N 1
ATOM 2300 C CA . ALA A 1 294 ? -5.408 12.727 16.860 1.00 88.81 294 ALA A CA 1
ATOM 2301 C C . ALA A 1 294 ? -4.752 13.972 16.224 1.00 88.81 294 ALA A C 1
ATOM 2303 O O . ALA A 1 294 ? -5.413 15.001 16.072 1.00 88.81 294 ALA A O 1
ATOM 2304 N N . VAL A 1 295 ? -3.482 13.878 15.809 1.00 90.12 295 VAL A N 1
ATOM 2305 C CA . VAL A 1 295 ? -2.776 14.947 15.076 1.00 90.12 295 VAL A CA 1
ATOM 2306 C C . VAL A 1 295 ? -3.336 15.114 13.657 1.00 90.12 295 VAL A C 1
ATOM 2308 O O . VAL A 1 295 ? -3.570 16.249 13.252 1.00 90.12 295 VAL A O 1
ATOM 2311 N N . VAL A 1 296 ? -3.645 14.025 12.936 1.00 86.88 296 VAL A N 1
ATOM 2312 C CA . VAL A 1 296 ? -4.321 14.051 11.618 1.00 86.88 296 VAL A CA 1
ATOM 2313 C C . VAL A 1 296 ? -5.646 14.805 11.727 1.00 86.88 296 VAL A C 1
ATOM 2315 O O . VAL A 1 296 ? -5.919 15.704 10.937 1.00 86.88 296 VAL A O 1
ATOM 2318 N N . ASN A 1 297 ? -6.457 14.475 12.734 1.00 85.44 297 ASN A N 1
ATOM 2319 C CA . ASN A 1 297 ? -7.743 15.118 12.996 1.00 85.44 297 ASN A CA 1
ATOM 2320 C C . ASN A 1 297 ? -7.607 16.629 13.252 1.00 85.44 297 ASN A C 1
ATOM 2322 O O . ASN A 1 297 ? -8.392 17.420 12.728 1.00 85.44 297 ASN A O 1
ATOM 2326 N N . ILE A 1 298 ? -6.597 17.046 14.022 1.00 87.75 298 ILE A N 1
ATOM 2327 C CA . ILE A 1 298 ? -6.298 18.464 14.280 1.00 87.75 298 ILE A CA 1
ATOM 2328 C C . ILE A 1 298 ? -5.814 19.169 13.002 1.00 87.75 298 ILE A C 1
ATOM 2330 O O . ILE A 1 298 ? -6.340 20.229 12.666 1.00 87.75 298 ILE A O 1
ATOM 2334 N N . TYR A 1 299 ? -4.890 18.563 12.252 1.00 85.44 299 TYR A N 1
ATOM 2335 C CA . TYR A 1 299 ? -4.348 19.107 11.001 1.00 85.44 299 TYR A CA 1
ATOM 2336 C C . TYR A 1 299 ? -5.425 19.285 9.922 1.00 85.44 299 TYR A C 1
ATOM 2338 O O . TYR A 1 299 ? -5.563 20.374 9.368 1.00 85.44 299 TYR A O 1
ATOM 2346 N N . ARG A 1 300 ? -6.264 18.259 9.703 1.00 81.94 300 ARG A N 1
ATOM 2347 C CA . ARG A 1 300 ? -7.453 18.313 8.828 1.00 81.94 300 ARG A CA 1
ATOM 2348 C C . ARG A 1 300 ? -8.396 19.465 9.192 1.00 81.94 300 ARG A C 1
ATOM 2350 O O . ARG A 1 300 ? -9.125 19.948 8.329 1.00 81.94 300 ARG A O 1
ATOM 2357 N N . ARG A 1 301 ? -8.426 19.882 10.465 1.00 82.00 301 ARG A N 1
ATOM 2358 C CA . ARG A 1 301 ? -9.299 20.957 10.956 1.00 82.00 301 ARG A CA 1
ATOM 2359 C C . ARG A 1 301 ? -8.683 22.344 10.823 1.00 82.00 301 ARG A C 1
ATOM 2361 O O . ARG A 1 301 ? -9.407 23.289 10.529 1.00 82.00 301 ARG A O 1
ATOM 2368 N N . SER A 1 302 ? -7.382 22.464 11.059 1.00 84.00 302 SER A N 1
ATOM 2369 C CA . SER A 1 302 ? -6.614 23.693 10.875 1.00 84.00 302 SER A CA 1
ATOM 2370 C C . SER A 1 302 ? -5.125 23.349 10.732 1.00 84.00 302 SER A C 1
ATOM 2372 O O . SER A 1 302 ? -4.474 23.034 11.732 1.00 84.00 302 SER A O 1
ATOM 2374 N N . PRO A 1 303 ? -4.547 23.436 9.517 1.00 83.69 303 PRO A N 1
ATOM 2375 C CA . PRO A 1 303 ? -3.128 23.152 9.291 1.00 83.69 303 PRO A CA 1
ATOM 2376 C C . PRO A 1 303 ? -2.178 24.007 10.141 1.00 83.69 303 PRO A C 1
ATOM 2378 O O . PRO A 1 303 ? -1.120 23.530 10.549 1.00 83.69 303 PRO A O 1
ATOM 2381 N N . LYS A 1 304 ? -2.598 25.234 10.488 1.00 85.44 304 LYS A N 1
ATOM 2382 C CA . LYS A 1 304 ? -1.846 26.183 11.328 1.00 85.44 304 LYS A CA 1
ATOM 2383 C C . LYS A 1 304 ? -1.552 25.660 12.738 1.00 85.44 304 LYS A C 1
ATOM 2385 O O . LYS A 1 304 ? -0.680 26.172 13.426 1.00 85.44 304 LYS A O 1
ATOM 2390 N N . GLU A 1 305 ? -2.264 24.632 13.195 1.00 88.06 305 GLU A N 1
ATOM 2391 C CA . GLU A 1 305 ? -2.064 24.051 14.528 1.00 88.06 305 GLU A CA 1
ATOM 2392 C C . GLU A 1 305 ? -0.772 23.238 14.669 1.00 88.06 305 GLU A C 1
ATOM 2394 O O . GLU A 1 305 ? -0.432 22.857 15.790 1.00 88.06 305 GLU A O 1
ATOM 2399 N N . LEU A 1 306 ? -0.074 22.981 13.556 1.00 86.56 306 LEU A N 1
ATOM 2400 C CA . LEU A 1 306 ? 1.252 22.356 13.505 1.00 86.56 306 LEU A CA 1
ATOM 2401 C C . LEU A 1 306 ? 2.393 23.384 13.347 1.00 86.56 306 LEU A C 1
ATOM 2403 O O . LEU A 1 306 ? 3.562 23.003 13.372 1.00 86.56 306 LEU A O 1
ATOM 2407 N N . GLU A 1 307 ? 2.084 24.677 13.193 1.00 85.19 307 GLU A N 1
ATOM 2408 C CA . GLU A 1 307 ? 3.088 25.750 13.217 1.00 85.19 307 GLU A CA 1
ATOM 2409 C C . GLU A 1 307 ? 3.694 25.905 14.631 1.00 85.19 307 GLU A C 1
ATOM 2411 O O . GLU A 1 307 ? 3.066 25.497 15.611 1.00 85.19 307 GLU A O 1
ATOM 2416 N N . PRO A 1 308 ? 4.874 26.543 14.798 1.00 82.25 308 PRO A N 1
ATOM 2417 C CA . PRO A 1 308 ? 5.572 26.620 16.090 1.00 82.25 308 PRO A CA 1
ATOM 2418 C C . PRO A 1 308 ? 4.763 27.149 17.287 1.00 82.25 308 PRO A C 1
ATOM 2420 O O . PRO A 1 308 ? 5.056 26.793 18.427 1.00 82.25 308 PRO A O 1
ATOM 2423 N N . ASN A 1 309 ? 3.740 27.973 17.032 1.00 81.81 309 ASN A N 1
ATOM 2424 C CA . ASN A 1 309 ? 2.858 28.568 18.044 1.00 81.81 309 ASN A CA 1
ATOM 2425 C C . ASN A 1 309 ? 1.474 27.882 18.145 1.00 81.81 309 ASN A C 1
ATOM 2427 O O . ASN A 1 309 ? 0.586 28.376 18.848 1.00 81.81 309 ASN A O 1
ATOM 2431 N N . GLY A 1 310 ? 1.273 26.774 17.427 1.00 85.69 310 GLY A N 1
ATOM 2432 C CA . GLY A 1 310 ? 0.015 26.038 17.332 1.00 85.69 310 GLY A CA 1
ATOM 2433 C C . GLY A 1 310 ? -0.358 25.231 18.583 1.00 85.69 310 GLY A C 1
ATOM 2434 O O . GLY A 1 310 ? 0.210 25.368 19.672 1.00 85.69 310 GLY A O 1
ATOM 2435 N N . LEU A 1 311 ? -1.383 24.389 18.446 1.00 89.94 311 LEU A N 1
ATOM 2436 C CA . LEU A 1 311 ? -1.805 23.455 19.490 1.00 89.94 311 LEU A CA 1
ATOM 2437 C C . LEU A 1 311 ? -0.867 22.245 19.633 1.00 89.94 311 LEU A C 1
ATOM 2439 O O . LEU A 1 311 ? -0.706 21.747 20.749 1.00 89.94 311 LEU A O 1
ATOM 2443 N N . VAL A 1 312 ? -0.281 21.768 18.532 1.00 90.69 312 VAL A N 1
ATOM 2444 C CA . VAL A 1 312 ? 0.607 20.600 18.508 1.00 90.69 312 VAL A CA 1
ATOM 2445 C C . VAL A 1 312 ? 2.043 21.055 18.805 1.00 90.69 312 VAL A C 1
ATOM 2447 O O . VAL A 1 312 ? 2.566 21.891 18.072 1.00 90.69 312 VAL A O 1
ATOM 2450 N N . PRO A 1 313 ? 2.718 20.540 19.853 1.00 90.88 313 PRO A N 1
ATOM 2451 C CA . PRO A 1 313 ? 4.088 20.949 20.153 1.00 90.88 313 PRO A CA 1
ATOM 2452 C C . PRO A 1 313 ? 5.058 20.566 19.022 1.00 90.88 313 PRO A C 1
ATOM 2454 O O . PRO A 1 313 ? 5.033 19.410 18.592 1.00 90.88 313 PRO A O 1
ATOM 2457 N N . PRO A 1 314 ? 5.988 21.449 18.607 1.00 89.12 314 PRO A N 1
ATOM 2458 C CA . PRO A 1 314 ? 6.983 21.132 17.574 1.00 89.12 314 PRO A CA 1
ATOM 2459 C C . PRO A 1 314 ? 7.867 19.922 17.903 1.00 89.12 314 PRO A C 1
ATOM 2461 O O . PRO A 1 314 ? 8.320 19.216 17.009 1.00 89.12 314 PRO A O 1
ATOM 2464 N N . SER A 1 315 ? 8.074 19.640 19.192 1.00 91.12 315 SER A N 1
ATOM 2465 C CA . SER A 1 315 ? 8.805 18.467 19.682 1.00 91.12 315 SER A CA 1
ATOM 2466 C C . SER A 1 315 ? 8.059 17.137 19.512 1.00 91.12 315 SER A C 1
ATOM 2468 O O . SER A 1 315 ? 8.685 16.084 19.630 1.00 91.12 315 SER A O 1
ATOM 2470 N N . LEU A 1 316 ? 6.752 17.146 19.216 1.00 91.75 316 LEU A N 1
ATOM 2471 C CA . LEU A 1 316 ? 5.969 15.918 19.069 1.00 91.75 316 LEU A CA 1
ATOM 2472 C C . LEU A 1 316 ? 6.307 15.157 17.783 1.00 91.75 316 LEU A C 1
ATOM 2474 O O . LEU A 1 316 ? 6.412 13.937 17.837 1.00 91.75 316 LEU A O 1
ATOM 2478 N N . ILE A 1 317 ? 6.484 15.840 16.645 1.00 89.00 317 ILE A N 1
ATOM 2479 C CA . ILE A 1 317 ? 6.756 15.167 15.362 1.00 89.00 317 ILE A CA 1
ATOM 2480 C C . ILE A 1 317 ? 8.117 14.435 15.382 1.00 89.00 317 ILE A C 1
ATOM 2482 O O . ILE A 1 317 ? 8.134 13.244 15.070 1.00 89.00 317 ILE A O 1
ATOM 2486 N N . PRO A 1 318 ? 9.234 15.036 15.849 1.00 88.81 318 PRO A N 1
ATOM 2487 C CA . PRO A 1 318 ? 10.493 14.307 16.029 1.00 88.81 318 PRO A CA 1
ATOM 2488 C C . PRO A 1 318 ? 10.382 13.128 17.007 1.00 88.81 318 PRO A C 1
ATOM 2490 O O . PRO A 1 318 ? 10.958 12.069 16.759 1.00 88.81 318 PRO A O 1
ATOM 2493 N N . ALA A 1 319 ? 9.621 13.279 18.098 1.00 90.12 319 ALA A N 1
ATOM 2494 C CA . ALA A 1 319 ? 9.414 12.204 19.068 1.00 90.12 319 ALA A CA 1
ATOM 2495 C C . ALA A 1 319 ? 8.573 11.047 18.491 1.00 90.12 319 ALA A C 1
ATOM 2497 O O . ALA A 1 319 ? 8.908 9.883 18.694 1.00 90.12 319 ALA A O 1
ATOM 2498 N N . LEU A 1 320 ? 7.531 11.352 17.709 1.00 89.50 320 LEU A N 1
ATOM 2499 C CA . LEU A 1 320 ? 6.768 10.365 16.941 1.00 89.50 320 LEU A CA 1
ATOM 2500 C C . LEU A 1 320 ? 7.674 9.609 15.961 1.00 89.50 320 LEU A C 1
ATOM 2502 O O . LEU A 1 320 ? 7.651 8.383 15.974 1.00 89.50 320 LEU A O 1
ATOM 2506 N N . ASN A 1 321 ? 8.498 10.306 15.170 1.00 87.00 321 ASN A N 1
ATOM 2507 C CA . ASN A 1 321 ? 9.409 9.676 14.205 1.00 87.00 321 ASN A CA 1
ATOM 2508 C C . ASN A 1 321 ? 10.387 8.708 14.897 1.00 87.00 321 ASN A C 1
ATOM 2510 O O . ASN A 1 321 ? 10.488 7.550 14.492 1.00 87.00 321 ASN A O 1
ATOM 2514 N N . GLY A 1 322 ? 11.037 9.141 15.985 1.00 86.75 322 GLY A N 1
ATOM 2515 C CA . GLY A 1 322 ? 11.935 8.280 16.765 1.00 86.75 322 GLY A CA 1
ATOM 2516 C C . GLY A 1 322 ? 11.220 7.069 17.377 1.00 86.75 322 GLY A C 1
ATOM 2517 O O . GLY A 1 322 ? 11.719 5.947 17.308 1.00 86.75 322 GLY A O 1
ATOM 2518 N N . ARG A 1 323 ? 10.004 7.251 17.912 1.00 88.69 323 ARG A N 1
ATOM 2519 C CA . ARG A 1 323 ? 9.242 6.132 18.484 1.00 88.69 323 ARG A CA 1
ATOM 2520 C C . ARG A 1 323 ? 8.689 5.173 17.426 1.00 88.69 323 ARG A C 1
ATOM 2522 O O . ARG A 1 323 ? 8.574 3.982 17.707 1.00 88.69 323 ARG A O 1
ATOM 2529 N N . ILE A 1 324 ? 8.351 5.656 16.228 1.00 86.62 324 ILE A N 1
ATOM 2530 C CA . ILE A 1 324 ? 7.989 4.803 15.086 1.00 86.62 324 ILE A CA 1
ATOM 2531 C C . ILE A 1 324 ? 9.177 3.906 14.743 1.00 86.62 324 ILE A C 1
ATOM 2533 O O . ILE A 1 324 ? 9.013 2.693 14.730 1.00 86.62 324 ILE A O 1
ATOM 2537 N N . GLU A 1 325 ? 10.366 4.484 14.567 1.00 83.81 325 GLU A N 1
ATOM 2538 C CA . GLU A 1 325 ? 11.612 3.780 14.235 1.00 83.81 325 GLU A CA 1
ATOM 2539 C C . GLU A 1 325 ? 11.951 2.653 15.231 1.00 83.81 325 GLU A C 1
ATOM 2541 O O . GLU A 1 325 ? 12.176 1.513 14.822 1.00 83.81 325 GLU A O 1
ATOM 2546 N N . GLU A 1 326 ? 11.863 2.910 16.542 1.00 86.38 326 GLU A N 1
ATOM 2547 C CA . GLU A 1 326 ? 12.035 1.889 17.595 1.00 86.38 326 GLU A CA 1
ATOM 2548 C C . GLU A 1 326 ? 10.992 0.752 17.559 1.00 86.38 326 GLU A C 1
ATOM 2550 O O . GLU A 1 326 ? 11.227 -0.353 18.075 1.00 86.38 326 GLU A O 1
ATOM 2555 N N . LEU A 1 327 ? 9.802 1.033 17.020 1.00 86.19 327 LEU A N 1
ATOM 2556 C CA . LEU A 1 327 ? 8.675 0.105 16.965 1.00 86.19 327 LEU A CA 1
ATOM 2557 C C . LEU A 1 327 ? 8.559 -0.624 15.623 1.00 86.19 327 LEU A C 1
ATOM 2559 O O . LEU A 1 327 ? 8.006 -1.723 15.629 1.00 86.19 327 LEU A O 1
ATOM 2563 N N . THR A 1 328 ? 9.097 -0.090 14.517 1.00 84.75 328 THR A N 1
ATOM 2564 C CA . THR A 1 328 ? 9.014 -0.640 13.146 1.00 84.75 328 THR A CA 1
ATOM 2565 C C . THR A 1 328 ? 9.303 -2.141 13.118 1.00 84.75 328 THR A C 1
ATOM 2567 O O . THR A 1 328 ? 8.449 -2.934 12.713 1.00 84.75 328 THR A O 1
ATOM 2570 N N . ALA A 1 329 ? 10.426 -2.562 13.708 1.00 81.06 329 ALA A N 1
ATOM 2571 C CA . ALA A 1 329 ? 10.822 -3.969 13.764 1.00 81.06 329 ALA A CA 1
ATOM 2572 C C . ALA A 1 329 ? 9.839 -4.877 14.538 1.00 81.06 329 ALA A C 1
ATOM 2574 O O . ALA A 1 329 ? 9.810 -6.093 14.331 1.00 81.06 329 ALA A O 1
ATOM 2575 N N . LYS A 1 330 ? 9.000 -4.315 15.413 1.00 82.75 330 LYS A N 1
ATOM 2576 C CA . LYS A 1 330 ? 7.981 -5.018 16.215 1.00 82.75 330 LYS A CA 1
ATOM 2577 C C . LYS A 1 330 ? 6.565 -4.862 15.643 1.00 82.75 330 LYS A C 1
ATOM 2579 O O . LYS A 1 330 ? 5.630 -5.462 16.178 1.00 82.75 330 LYS A O 1
ATOM 2584 N N . MET A 1 331 ? 6.373 -4.076 14.580 1.00 84.00 331 MET A N 1
ATOM 2585 C CA . MET A 1 331 ? 5.069 -3.905 13.939 1.00 84.00 331 MET A CA 1
ATOM 2586 C C . MET A 1 331 ? 4.659 -5.147 13.146 1.00 84.00 331 MET A C 1
ATOM 2588 O O . MET A 1 331 ? 5.477 -5.816 12.504 1.00 84.00 331 MET A O 1
ATOM 2592 N N . LYS A 1 332 ? 3.356 -5.450 13.163 1.00 82.38 332 LYS A N 1
ATOM 2593 C CA . LYS A 1 332 ? 2.769 -6.406 12.220 1.00 82.38 332 LYS A CA 1
ATOM 2594 C C . LYS A 1 332 ? 2.553 -5.722 10.865 1.00 82.38 332 LYS A C 1
ATOM 2596 O O . LYS A 1 332 ? 2.283 -4.523 10.857 1.00 82.38 332 LYS A O 1
ATOM 2601 N N . PRO A 1 333 ? 2.533 -6.463 9.742 1.00 79.56 333 PRO A N 1
ATOM 2602 C CA . PRO A 1 333 ? 2.271 -5.907 8.409 1.00 79.56 333 PRO A CA 1
ATOM 2603 C C . PRO A 1 333 ? 1.037 -4.990 8.345 1.00 79.56 333 PRO A C 1
ATOM 2605 O O . PRO A 1 333 ? 1.116 -3.870 7.852 1.00 79.56 333 PRO A O 1
ATOM 2608 N N . ARG A 1 334 ? -0.085 -5.406 8.951 1.00 75.00 334 ARG A N 1
ATOM 2609 C CA . ARG A 1 334 ? -1.318 -4.598 9.044 1.00 75.00 334 ARG A CA 1
ATOM 2610 C C . ARG A 1 334 ? -1.131 -3.269 9.795 1.00 75.00 334 ARG A C 1
ATOM 2612 O O . ARG A 1 334 ? -1.817 -2.295 9.503 1.00 75.00 334 ARG A O 1
ATOM 2619 N N . ASP A 1 335 ? -0.253 -3.256 10.800 1.00 79.94 335 ASP A N 1
ATOM 2620 C CA . ASP A 1 335 ? -0.009 -2.080 11.624 1.00 79.94 335 ASP A CA 1
ATOM 2621 C C . ASP A 1 335 ? 0.827 -1.094 10.786 1.00 79.94 335 ASP A C 1
ATOM 2623 O O . ASP A 1 335 ? 0.459 0.070 10.704 1.00 79.94 335 ASP A O 1
ATOM 2627 N N . ILE A 1 336 ? 1.836 -1.574 10.041 1.00 83.69 336 ILE A N 1
ATOM 2628 C CA . ILE A 1 336 ? 2.623 -0.771 9.082 1.00 83.69 336 ILE A CA 1
ATOM 2629 C C . ILE A 1 336 ? 1.709 -0.087 8.047 1.00 83.69 336 ILE A C 1
ATOM 2631 O O . ILE A 1 336 ? 1.784 1.129 7.889 1.00 83.69 336 ILE A O 1
ATOM 2635 N N . VAL A 1 337 ? 0.788 -0.823 7.406 1.00 81.94 337 VAL A N 1
ATOM 2636 C CA . VAL A 1 337 ? -0.178 -0.240 6.442 1.00 81.94 337 VAL A CA 1
ATOM 2637 C C . VAL A 1 337 ? -1.047 0.841 7.096 1.00 81.94 337 VAL A C 1
ATOM 2639 O O . VAL A 1 337 ? -1.263 1.905 6.518 1.00 81.94 337 VAL A O 1
ATOM 2642 N N . ARG A 1 338 ? -1.528 0.600 8.325 1.00 78.88 338 ARG A N 1
ATOM 2643 C CA . ARG A 1 338 ? -2.311 1.588 9.083 1.00 78.88 338 ARG A CA 1
ATOM 2644 C C . ARG A 1 338 ? -1.497 2.849 9.383 1.00 78.88 338 ARG A C 1
ATOM 2646 O O . ARG A 1 338 ? -2.033 3.942 9.231 1.00 78.88 338 ARG A O 1
ATOM 2653 N N . PHE A 1 339 ? -0.233 2.704 9.784 1.00 81.56 339 PHE A N 1
ATOM 2654 C CA . PHE A 1 339 ? 0.668 3.838 9.992 1.00 81.56 339 PHE A CA 1
ATOM 2655 C C . PHE A 1 339 ? 0.842 4.630 8.696 1.00 81.56 339 PHE A C 1
ATOM 2657 O O . PHE A 1 339 ? 0.521 5.814 8.698 1.00 81.56 339 PHE A O 1
ATOM 2664 N N . MET A 1 340 ? 1.209 3.977 7.585 1.00 80.06 340 MET A N 1
ATOM 2665 C CA . MET A 1 340 ? 1.346 4.632 6.275 1.00 80.06 340 MET A CA 1
ATOM 2666 C C . MET A 1 340 ? 0.091 5.411 5.865 1.00 80.06 340 MET A C 1
ATOM 2668 O O . MET A 1 340 ? 0.196 6.527 5.365 1.00 80.06 340 MET A O 1
ATOM 2672 N N . ARG A 1 341 ? -1.110 4.863 6.103 1.00 81.06 341 ARG A N 1
ATOM 2673 C CA . ARG A 1 341 ? -2.371 5.555 5.790 1.00 81.06 341 ARG A CA 1
ATOM 2674 C C . ARG A 1 341 ? -2.568 6.826 6.618 1.00 81.06 341 ARG A C 1
ATOM 2676 O O . ARG A 1 341 ? -3.163 7.782 6.124 1.00 81.06 341 ARG A O 1
ATOM 2683 N N . TYR A 1 342 ? -2.132 6.842 7.876 1.00 78.69 342 TYR A N 1
ATOM 2684 C CA . TYR A 1 342 ? -2.255 8.019 8.741 1.00 78.69 342 TYR A CA 1
ATOM 2685 C C . TYR A 1 342 ? -1.175 9.063 8.430 1.00 78.69 342 TYR A C 1
ATOM 2687 O O . TYR A 1 342 ? -1.467 10.255 8.400 1.00 78.69 342 TYR A O 1
ATOM 2695 N N . THR A 1 343 ? 0.053 8.630 8.147 1.00 77.06 343 THR A N 1
ATOM 2696 C CA . THR A 1 343 ? 1.182 9.518 7.837 1.00 77.06 343 THR A CA 1
ATOM 2697 C C . THR A 1 343 ? 1.106 10.108 6.429 1.00 77.06 343 THR A C 1
ATOM 2699 O O . THR A 1 343 ? 1.464 11.263 6.257 1.00 77.06 343 THR A O 1
ATOM 2702 N N . ALA A 1 344 ? 0.512 9.414 5.451 1.00 75.88 344 ALA A N 1
ATOM 2703 C CA . ALA A 1 344 ? 0.196 9.979 4.129 1.00 75.88 344 ALA A CA 1
ATOM 2704 C C . ALA A 1 344 ? -0.748 11.204 4.175 1.00 75.88 344 ALA A C 1
ATOM 2706 O O . ALA A 1 344 ? -0.926 11.889 3.175 1.00 75.88 344 ALA A O 1
ATOM 2707 N N . GLN A 1 345 ? -1.373 11.478 5.326 1.00 77.75 345 GLN A N 1
ATOM 2708 C CA . GLN A 1 345 ? -2.226 12.650 5.569 1.00 77.75 345 GLN A CA 1
ATOM 2709 C C . GLN A 1 345 ? -1.522 13.736 6.403 1.00 77.75 345 GLN A C 1
ATOM 2711 O O . GLN A 1 345 ? -2.112 14.774 6.698 1.00 77.75 345 GLN A O 1
ATOM 2716 N N . LEU A 1 346 ? -0.280 13.476 6.812 1.00 76.19 346 LEU A N 1
ATOM 2717 C CA . LEU A 1 346 ? 0.597 14.342 7.589 1.00 76.19 346 LEU A CA 1
ATOM 2718 C C . LEU A 1 346 ? 1.990 14.315 6.938 1.00 76.19 346 LEU A C 1
ATOM 2720 O O . LEU A 1 346 ? 2.875 13.626 7.448 1.00 76.19 346 LEU A O 1
ATOM 2724 N N . PRO A 1 347 ? 2.227 15.090 5.860 1.00 65.25 347 PRO A N 1
ATOM 2725 C CA . PRO A 1 347 ? 3.487 15.072 5.100 1.00 65.25 347 PRO A CA 1
ATOM 2726 C C . PRO A 1 347 ? 4.730 15.540 5.891 1.00 65.25 347 PRO A C 1
ATOM 2728 O O . PRO A 1 347 ? 5.815 15.655 5.335 1.00 65.25 347 PRO A O 1
ATOM 2731 N N . VAL A 1 348 ? 4.581 15.817 7.191 1.00 72.12 348 VAL A N 1
ATOM 2732 C CA . VAL A 1 348 ? 5.659 16.111 8.149 1.00 72.12 348 VAL A CA 1
ATOM 2733 C C . VAL A 1 348 ? 6.182 14.869 8.890 1.00 72.12 348 VAL A C 1
ATOM 2735 O O . VAL A 1 348 ? 7.192 14.964 9.585 1.00 72.12 348 VAL A O 1
ATOM 2738 N N . ILE A 1 349 ? 5.498 13.721 8.798 1.00 72.75 349 ILE A N 1
ATOM 2739 C CA . ILE A 1 349 ? 5.948 12.451 9.386 1.00 72.75 349 ILE A CA 1
ATOM 2740 C C . ILE A 1 349 ? 6.702 11.659 8.316 1.00 72.75 349 ILE A C 1
ATOM 2742 O O . ILE A 1 349 ? 6.146 11.349 7.264 1.00 72.75 349 ILE A O 1
ATOM 2746 N N . ASP A 1 350 ? 7.954 11.310 8.607 1.00 71.94 350 ASP A N 1
ATOM 2747 C CA . ASP A 1 350 ? 8.824 10.584 7.680 1.00 71.94 350 ASP A CA 1
ATOM 2748 C C . ASP A 1 350 ? 8.382 9.116 7.554 1.00 71.94 350 ASP A C 1
ATOM 2750 O O . ASP A 1 350 ? 8.409 8.346 8.519 1.00 71.94 350 ASP A O 1
ATOM 2754 N N . THR A 1 351 ? 7.958 8.731 6.350 1.00 69.25 351 THR A N 1
ATOM 2755 C CA . THR A 1 351 ? 7.560 7.361 6.004 1.00 69.25 351 THR A CA 1
ATOM 2756 C C . THR A 1 351 ? 8.670 6.560 5.338 1.00 69.25 351 THR A C 1
ATOM 2758 O O . THR A 1 351 ? 8.535 5.336 5.253 1.00 69.25 351 THR A O 1
ATOM 2761 N N . GLY A 1 352 ? 9.772 7.196 4.925 1.00 69.62 352 GLY A N 1
ATOM 2762 C CA . GLY A 1 352 ? 10.904 6.541 4.270 1.00 69.62 352 GLY A CA 1
ATOM 2763 C C . GLY A 1 352 ? 11.464 5.403 5.120 1.00 69.62 352 GLY A C 1
ATOM 2764 O O . GLY A 1 352 ? 11.688 4.299 4.630 1.00 69.62 352 GLY A O 1
ATOM 2765 N N . LYS A 1 353 ? 11.536 5.599 6.442 1.00 73.81 353 LYS A N 1
ATOM 2766 C CA . LYS A 1 353 ? 12.001 4.580 7.404 1.00 73.81 353 LYS A CA 1
ATOM 2767 C C . LYS A 1 353 ? 11.144 3.307 7.486 1.00 73.81 353 LYS A C 1
ATOM 2769 O O . LYS A 1 353 ? 11.595 2.316 8.056 1.00 73.81 353 LYS A O 1
ATOM 2774 N N . LEU A 1 354 ? 9.923 3.298 6.941 1.00 79.31 354 LEU A N 1
ATOM 2775 C CA . LEU A 1 354 ? 9.093 2.088 6.850 1.00 79.31 354 LEU A CA 1
ATOM 2776 C C . LEU A 1 354 ? 9.403 1.257 5.591 1.00 79.31 354 LEU A C 1
ATOM 2778 O O . LEU A 1 354 ? 9.134 0.054 5.579 1.00 79.31 354 LEU A O 1
ATOM 2782 N N . LEU A 1 355 ? 9.978 1.865 4.547 1.00 82.38 355 LEU A N 1
ATOM 2783 C CA . LEU A 1 355 ? 10.199 1.236 3.241 1.00 82.38 355 LEU A CA 1
ATOM 2784 C C . LEU A 1 355 ? 11.152 0.020 3.294 1.00 82.38 355 LEU A C 1
ATOM 2786 O O . LEU A 1 355 ? 10.780 -1.028 2.749 1.00 82.38 355 LEU A O 1
ATOM 2790 N N . PRO A 1 356 ? 12.297 0.055 4.014 1.00 81.69 356 PRO A N 1
ATOM 2791 C CA . PRO A 1 356 ? 13.176 -1.112 4.131 1.00 81.69 356 PRO A CA 1
ATOM 2792 C C . PRO A 1 356 ? 12.515 -2.301 4.843 1.00 81.69 356 PRO A C 1
ATOM 2794 O O . PRO A 1 356 ? 12.733 -3.455 4.471 1.00 81.69 356 PRO A O 1
ATOM 2797 N N . GLU A 1 357 ? 11.661 -2.044 5.839 1.00 83.25 357 GLU A N 1
ATOM 2798 C CA . GLU A 1 357 ? 10.943 -3.097 6.569 1.00 83.25 357 GLU A CA 1
ATOM 2799 C C . GLU A 1 357 ? 9.814 -3.708 5.719 1.00 83.25 357 GLU A C 1
ATOM 2801 O O . GLU A 1 357 ? 9.570 -4.915 5.786 1.00 83.25 357 GLU A O 1
ATOM 2806 N N . ILE A 1 358 ? 9.157 -2.908 4.869 1.00 83.94 358 ILE A N 1
ATOM 2807 C CA . ILE A 1 358 ? 8.183 -3.399 3.879 1.00 83.94 358 ILE A CA 1
ATOM 2808 C C . ILE A 1 358 ? 8.867 -4.330 2.876 1.00 83.94 358 ILE A C 1
ATOM 2810 O O . ILE A 1 358 ? 8.345 -5.415 2.615 1.00 83.94 358 ILE A O 1
ATOM 2814 N N . LEU A 1 359 ? 10.045 -3.952 2.367 1.00 81.56 359 LEU A N 1
ATOM 2815 C CA 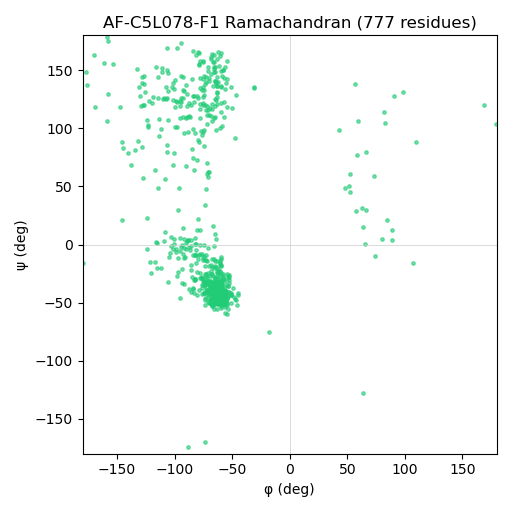. LEU A 1 359 ? 10.861 -4.799 1.491 1.00 81.56 359 LEU A CA 1
ATOM 2816 C C . LEU A 1 359 ? 11.266 -6.107 2.183 1.00 81.56 359 LEU A C 1
ATOM 2818 O O . LEU A 1 359 ? 11.032 -7.189 1.641 1.00 81.56 359 LEU A O 1
ATOM 2822 N N . TYR A 1 360 ? 11.812 -6.030 3.400 1.00 83.00 360 TYR A N 1
ATOM 2823 C CA . TYR A 1 360 ? 12.237 -7.206 4.164 1.00 83.00 360 TYR A CA 1
ATOM 2824 C C . TYR A 1 360 ? 11.069 -8.160 4.471 1.00 83.00 360 TYR A C 1
ATOM 2826 O O . TYR A 1 360 ? 11.173 -9.373 4.273 1.00 83.00 360 TYR A O 1
ATOM 2834 N N . ARG A 1 361 ? 9.916 -7.622 4.893 1.00 81.62 361 ARG A N 1
ATOM 2835 C CA . ARG A 1 361 ? 8.719 -8.403 5.257 1.00 81.62 361 ARG A CA 1
ATOM 2836 C C . ARG A 1 361 ? 7.737 -8.602 4.115 1.00 81.62 361 ARG A C 1
ATOM 2838 O O . ARG A 1 361 ? 6.618 -9.039 4.385 1.00 81.62 361 ARG A O 1
ATOM 2845 N N . ILE A 1 362 ? 8.111 -8.338 2.860 1.00 78.69 362 ILE A N 1
ATOM 2846 C CA . ILE A 1 362 ? 7.154 -8.272 1.744 1.00 78.69 362 ILE A CA 1
ATOM 2847 C C . ILE A 1 362 ? 6.269 -9.524 1.634 1.00 78.69 362 ILE A C 1
ATOM 2849 O O . ILE A 1 362 ? 5.081 -9.431 1.332 1.00 78.69 362 ILE A O 1
ATOM 2853 N N . ARG A 1 363 ? 6.809 -10.701 1.981 1.00 77.31 363 ARG A N 1
ATOM 2854 C CA . ARG A 1 363 ? 6.101 -11.995 1.987 1.00 77.31 363 ARG A CA 1
ATOM 2855 C C . ARG A 1 363 ? 4.949 -12.099 3.000 1.00 77.31 363 ARG A C 1
ATOM 2857 O O . ARG A 1 363 ? 4.107 -12.974 2.828 1.00 77.31 363 ARG A O 1
ATOM 2864 N N . HIS A 1 364 ? 4.897 -11.238 4.017 1.00 80.88 364 HIS A N 1
ATOM 2865 C CA . HIS A 1 364 ? 3.917 -11.277 5.112 1.00 80.88 364 HIS A CA 1
ATOM 2866 C C . HIS A 1 364 ? 2.732 -10.310 4.947 1.00 80.88 364 HIS A C 1
ATOM 2868 O O . HIS A 1 364 ? 1.798 -10.351 5.745 1.00 80.88 364 HIS A O 1
ATOM 2874 N N . PHE A 1 365 ? 2.741 -9.436 3.938 1.00 79.62 365 PHE A N 1
ATOM 2875 C CA . PHE A 1 365 ? 1.592 -8.577 3.624 1.00 79.62 365 PHE A CA 1
ATOM 2876 C C . PHE A 1 365 ? 0.518 -9.369 2.858 1.00 79.62 365 PHE A C 1
ATOM 2878 O O . PHE A 1 365 ? 0.836 -10.340 2.172 1.00 79.62 365 PHE A O 1
ATOM 2885 N N . THR A 1 366 ? -0.751 -8.966 2.908 1.00 77.56 366 THR A N 1
ATOM 2886 C CA . THR A 1 366 ? -1.780 -9.514 1.997 1.00 77.56 366 THR A CA 1
ATOM 2887 C C . THR A 1 366 ? -1.729 -8.809 0.632 1.00 77.56 366 THR A C 1
ATOM 2889 O O . THR A 1 366 ? -1.172 -7.713 0.554 1.00 77.56 366 THR A O 1
ATOM 2892 N N . PRO A 1 367 ? -2.323 -9.364 -0.441 1.00 75.50 367 PRO A N 1
ATOM 2893 C CA . PRO A 1 367 ? -2.442 -8.663 -1.723 1.00 75.50 367 PRO A CA 1
ATOM 2894 C C . PRO A 1 367 ? -3.116 -7.290 -1.599 1.00 75.50 367 PRO A C 1
ATOM 2896 O O . PRO A 1 367 ? -2.576 -6.300 -2.080 1.00 75.50 367 PRO A O 1
ATOM 2899 N N . ALA A 1 368 ? -4.218 -7.201 -0.847 1.00 74.19 368 ALA A N 1
ATOM 2900 C CA . ALA A 1 368 ? -4.888 -5.934 -0.548 1.00 74.19 368 ALA A CA 1
ATOM 2901 C C . ALA A 1 368 ? -3.981 -4.945 0.214 1.00 74.19 368 ALA A C 1
ATOM 2903 O O . ALA A 1 368 ? -3.969 -3.755 -0.086 1.00 74.19 368 ALA A O 1
ATOM 2904 N N . SER A 1 369 ? -3.164 -5.436 1.156 1.00 80.06 369 SER A N 1
ATOM 2905 C CA . SER A 1 369 ? -2.167 -4.604 1.848 1.00 80.06 369 SER A CA 1
ATOM 2906 C C . SER A 1 369 ? -1.101 -4.075 0.885 1.00 80.06 369 SER A C 1
ATOM 2908 O O . SER A 1 369 ? -0.710 -2.919 0.978 1.00 80.06 369 SER A O 1
ATOM 2910 N N . CYS A 1 370 ? -0.639 -4.911 -0.046 1.00 80.12 370 CYS A N 1
ATOM 2911 C CA . CYS A 1 370 ? 0.316 -4.535 -1.084 1.00 80.12 370 CYS A CA 1
ATOM 2912 C C . CYS A 1 370 ? -0.247 -3.458 -2.029 1.00 80.12 370 CYS A C 1
ATOM 2914 O O . CYS A 1 370 ? 0.449 -2.485 -2.306 1.00 80.12 370 CYS A O 1
ATOM 2916 N N . LEU A 1 371 ? -1.502 -3.591 -2.471 1.00 76.62 371 LEU A N 1
ATOM 2917 C CA . LEU A 1 371 ? -2.184 -2.584 -3.295 1.00 76.62 371 LEU A CA 1
ATOM 2918 C C . LEU A 1 371 ? -2.342 -1.246 -2.561 1.00 76.62 371 LEU A C 1
ATOM 2920 O O . LEU A 1 371 ? -2.048 -0.197 -3.128 1.00 76.62 371 LEU A O 1
ATOM 2924 N N . GLU A 1 372 ? -2.741 -1.274 -1.288 1.00 78.50 372 GLU A N 1
ATOM 2925 C CA . GLU A 1 372 ? -2.860 -0.058 -0.478 1.00 78.50 372 GLU A CA 1
ATOM 2926 C C . GLU A 1 372 ? -1.500 0.623 -0.255 1.00 78.50 372 GLU A C 1
ATOM 2928 O O . GLU A 1 372 ? -1.424 1.847 -0.306 1.00 78.50 372 GLU A O 1
ATOM 2933 N N . ILE A 1 373 ? -0.414 -0.139 -0.070 1.00 82.38 373 ILE A N 1
ATOM 2934 C CA . ILE A 1 373 ? 0.942 0.430 -0.003 1.00 82.38 373 ILE A CA 1
ATOM 2935 C C . ILE A 1 373 ? 1.279 1.144 -1.317 1.00 82.38 373 ILE A C 1
ATOM 2937 O O . ILE A 1 373 ? 1.636 2.317 -1.270 1.00 82.38 373 ILE A O 1
ATOM 2941 N N . LEU A 1 374 ? 1.101 0.500 -2.479 1.00 78.06 374 LEU A N 1
ATOM 2942 C CA . LEU A 1 374 ? 1.333 1.135 -3.788 1.00 78.06 374 LEU A CA 1
ATOM 2943 C C . LEU A 1 374 ? 0.517 2.430 -3.952 1.00 78.06 374 LEU A C 1
ATOM 2945 O O . LEU A 1 374 ? 1.049 3.450 -4.387 1.00 78.06 374 LEU A O 1
ATOM 2949 N N . ARG A 1 375 ? -0.760 2.423 -3.547 1.00 77.62 375 ARG A N 1
ATOM 2950 C CA . ARG A 1 375 ? -1.627 3.611 -3.588 1.00 77.62 375 ARG A CA 1
ATOM 2951 C C . ARG A 1 375 ? -1.085 4.752 -2.717 1.00 77.62 375 ARG A C 1
ATOM 2953 O O . ARG A 1 375 ? -1.107 5.903 -3.142 1.00 77.62 375 ARG A O 1
ATOM 2960 N N . LEU A 1 376 ? -0.595 4.444 -1.515 1.00 77.31 376 LEU A N 1
ATOM 2961 C CA . LEU A 1 376 ? -0.066 5.430 -0.564 1.00 77.31 376 LEU A CA 1
ATOM 2962 C C . LEU A 1 376 ? 1.317 5.977 -0.961 1.00 77.31 376 LEU A C 1
ATOM 2964 O O . LEU A 1 376 ? 1.590 7.149 -0.694 1.00 77.31 376 LEU A O 1
ATOM 2968 N N . LEU A 1 377 ? 2.162 5.166 -1.612 1.00 76.31 377 LEU A N 1
ATOM 2969 C CA . LEU A 1 377 ? 3.455 5.602 -2.158 1.00 76.31 377 LEU A CA 1
ATOM 2970 C C . LEU A 1 377 ? 3.257 6.632 -3.278 1.00 76.31 377 LEU A C 1
ATOM 2972 O O . LEU A 1 377 ? 3.805 7.727 -3.191 1.00 76.31 377 LEU A O 1
ATOM 2976 N N . ARG A 1 378 ? 2.374 6.352 -4.248 1.00 70.62 378 ARG A N 1
ATOM 2977 C CA . ARG A 1 378 ? 2.034 7.293 -5.336 1.00 70.62 378 ARG A CA 1
ATOM 2978 C C . ARG A 1 378 ? 1.490 8.639 -4.852 1.00 70.62 378 ARG A C 1
ATOM 2980 O O . ARG A 1 378 ? 1.665 9.646 -5.527 1.00 70.62 378 ARG A O 1
ATOM 2987 N N . GLN A 1 379 ? 0.829 8.670 -3.693 1.00 68.81 379 GLN A N 1
ATOM 2988 C CA . GLN A 1 379 ? 0.317 9.909 -3.095 1.00 68.81 379 GLN A CA 1
ATOM 2989 C C . GLN A 1 379 ? 1.413 10.779 -2.450 1.00 68.81 379 GLN A C 1
ATOM 2991 O O . GLN A 1 379 ? 1.136 11.925 -2.109 1.00 68.81 379 GLN A O 1
ATOM 2996 N N . ASN A 1 380 ? 2.639 10.268 -2.279 1.00 64.94 380 ASN A N 1
ATOM 2997 C CA . ASN A 1 380 ? 3.742 10.955 -1.601 1.00 64.94 380 ASN A CA 1
ATOM 2998 C C . ASN A 1 380 ? 5.075 10.750 -2.354 1.00 64.94 380 ASN A C 1
ATOM 3000 O O . ASN A 1 380 ? 5.947 10.078 -1.812 1.00 64.94 380 ASN A O 1
ATOM 3004 N N . PRO A 1 381 ? 5.260 11.316 -3.566 1.00 53.09 381 PRO A N 1
ATOM 3005 C CA . PRO A 1 381 ? 6.371 11.007 -4.487 1.00 53.09 381 PRO A CA 1
ATOM 3006 C C . PRO A 1 381 ? 7.746 11.588 -4.074 1.00 53.09 381 PRO A C 1
ATOM 3008 O O . PRO A 1 381 ? 8.523 12.021 -4.918 1.00 53.09 381 PRO A O 1
ATOM 3011 N N . GLY A 1 382 ? 8.035 11.669 -2.773 1.00 51.59 382 GLY A N 1
ATOM 3012 C CA . GLY A 1 382 ? 9.183 12.387 -2.208 1.00 51.59 382 GLY A CA 1
ATOM 3013 C C . GLY A 1 382 ? 10.387 11.531 -1.802 1.00 51.59 382 GLY A C 1
ATOM 3014 O O . GLY A 1 382 ? 11.304 12.082 -1.199 1.00 51.59 382 GLY A O 1
ATOM 3015 N N . TYR A 1 383 ? 10.389 10.217 -2.063 1.00 51.62 383 TYR A N 1
ATOM 3016 C CA . TYR A 1 383 ? 11.435 9.301 -1.584 1.00 51.62 383 TYR A CA 1
ATOM 3017 C C . TYR A 1 383 ? 12.151 8.552 -2.720 1.00 51.62 383 TYR A C 1
ATOM 3019 O O . TYR A 1 383 ? 11.539 7.771 -3.446 1.00 51.62 383 TYR A O 1
ATOM 3027 N N . ASP A 1 384 ? 13.478 8.678 -2.798 1.00 48.00 384 ASP A N 1
ATOM 3028 C CA . ASP A 1 384 ? 14.307 8.010 -3.821 1.00 48.00 384 ASP A CA 1
ATOM 3029 C C . ASP A 1 384 ? 14.235 6.462 -3.783 1.00 48.00 384 ASP A C 1
ATOM 3031 O O . ASP A 1 384 ? 14.620 5.790 -4.737 1.00 48.00 384 ASP A O 1
ATOM 3035 N N . GLU A 1 385 ? 13.708 5.866 -2.705 1.00 54.62 385 GLU A N 1
ATOM 3036 C CA . GLU A 1 385 ? 13.551 4.409 -2.561 1.00 54.62 385 GLU A CA 1
ATOM 3037 C C . GLU A 1 385 ? 12.231 3.839 -3.132 1.00 54.62 385 GLU A C 1
ATOM 3039 O O . GLU A 1 385 ? 12.041 2.619 -3.100 1.00 54.62 385 GLU A O 1
ATOM 3044 N N . HIS A 1 386 ? 11.316 4.664 -3.666 1.00 67.19 386 HIS A N 1
ATOM 3045 C CA . HIS A 1 386 ? 10.003 4.197 -4.149 1.00 67.19 386 HIS A CA 1
ATOM 3046 C C . HIS A 1 386 ? 10.093 3.057 -5.178 1.00 67.19 386 HIS A C 1
ATOM 3048 O O . HIS A 1 386 ? 9.471 2.015 -4.966 1.00 67.19 386 HIS A O 1
ATOM 3054 N N . GLY A 1 387 ? 10.877 3.217 -6.253 1.00 67.25 387 GLY A N 1
ATOM 3055 C CA . GLY A 1 387 ? 10.897 2.279 -7.389 1.00 67.25 387 GLY A CA 1
ATOM 3056 C C . GLY A 1 387 ? 11.190 0.833 -6.980 1.00 67.25 387 GLY A C 1
ATOM 3057 O O . GLY A 1 387 ? 10.461 -0.093 -7.344 1.00 67.25 387 GLY A O 1
ATOM 3058 N N . LYS A 1 388 ? 12.164 0.635 -6.082 1.00 71.69 388 LYS A N 1
ATOM 3059 C CA . LYS A 1 388 ? 12.532 -0.690 -5.562 1.00 71.69 388 LYS A CA 1
ATOM 3060 C C . LYS A 1 388 ? 11.424 -1.331 -4.721 1.00 71.69 388 LYS A C 1
ATOM 3062 O O . LYS A 1 388 ? 11.231 -2.549 -4.769 1.00 71.69 388 LYS A O 1
ATOM 3067 N N . VAL A 1 389 ? 10.692 -0.531 -3.945 1.00 77.44 389 VAL A N 1
ATOM 3068 C CA . VAL A 1 389 ? 9.540 -0.994 -3.154 1.00 77.44 389 VAL A CA 1
ATOM 3069 C C . VAL A 1 389 ? 8.386 -1.364 -4.082 1.00 77.44 389 VAL A C 1
ATOM 3071 O O . VAL A 1 389 ? 7.829 -2.455 -3.961 1.00 77.44 389 VAL A O 1
ATOM 3074 N N . GLU A 1 390 ? 8.064 -0.496 -5.040 1.00 76.12 390 GLU A N 1
ATOM 3075 C CA . GLU A 1 390 ? 6.974 -0.697 -5.993 1.00 76.12 390 GLU A CA 1
ATOM 3076 C C . GLU A 1 390 ? 7.214 -1.910 -6.899 1.00 76.12 390 GLU A C 1
ATOM 3078 O O . GLU A 1 390 ? 6.335 -2.768 -7.007 1.00 76.12 390 GLU A O 1
ATOM 3083 N N . SER A 1 391 ? 8.414 -2.050 -7.470 1.00 72.12 391 SER A N 1
ATOM 3084 C CA . SER A 1 391 ? 8.799 -3.204 -8.292 1.00 72.12 391 SER A CA 1
ATOM 3085 C C . SER A 1 391 ? 8.744 -4.520 -7.511 1.00 72.12 391 SER A C 1
ATOM 3087 O O . SER A 1 391 ? 8.195 -5.508 -8.005 1.00 72.12 391 SER A O 1
ATOM 3089 N N . THR A 1 392 ? 9.220 -4.538 -6.261 1.00 77.75 392 THR A N 1
ATOM 3090 C CA . THR A 1 392 ? 9.177 -5.738 -5.406 1.00 77.75 392 THR A CA 1
ATOM 3091 C C . THR A 1 392 ? 7.743 -6.115 -5.013 1.00 77.75 392 THR A C 1
ATOM 3093 O O . THR A 1 392 ? 7.386 -7.300 -5.026 1.00 77.75 392 THR A O 1
ATOM 3096 N N . ILE A 1 393 ? 6.894 -5.131 -4.687 1.00 79.69 393 ILE A N 1
ATOM 3097 C CA . ILE A 1 393 ? 5.469 -5.363 -4.412 1.00 79.69 393 ILE A CA 1
ATOM 3098 C C . ILE A 1 393 ? 4.757 -5.881 -5.667 1.00 79.69 393 ILE A C 1
ATOM 3100 O O . ILE A 1 393 ? 4.034 -6.878 -5.593 1.00 79.69 393 ILE A O 1
ATOM 3104 N N . PHE A 1 394 ? 4.966 -5.239 -6.817 1.00 76.62 394 PHE A N 1
ATOM 3105 C CA . PHE A 1 394 ? 4.327 -5.622 -8.071 1.00 76.62 394 PHE A CA 1
ATOM 3106 C C . PHE A 1 394 ? 4.744 -7.026 -8.512 1.00 76.62 394 PHE A C 1
ATOM 3108 O O . PHE A 1 394 ? 3.867 -7.841 -8.794 1.00 76.62 394 PHE A O 1
ATOM 3115 N N . TYR A 1 395 ? 6.040 -7.366 -8.455 1.00 74.25 395 TYR A N 1
ATOM 3116 C CA . TYR A 1 395 ? 6.524 -8.723 -8.735 1.00 74.25 395 TYR A CA 1
ATOM 3117 C C . TYR A 1 395 ? 5.826 -9.777 -7.859 1.00 74.25 395 TYR A C 1
ATOM 3119 O O . TYR A 1 395 ? 5.435 -10.841 -8.342 1.00 74.25 395 TYR A O 1
ATOM 3127 N N . ARG A 1 396 ? 5.588 -9.474 -6.576 1.00 76.38 396 ARG A N 1
ATOM 3128 C CA . ARG A 1 396 ? 4.829 -10.367 -5.690 1.00 76.38 396 ARG A CA 1
ATOM 3129 C C . ARG A 1 396 ? 3.358 -10.500 -6.100 1.00 76.38 396 ARG A C 1
ATOM 3131 O O . ARG A 1 396 ? 2.831 -11.611 -6.049 1.00 76.38 396 ARG A O 1
ATOM 3138 N N . LEU A 1 397 ? 2.706 -9.406 -6.497 1.00 75.69 397 LEU A N 1
ATOM 3139 C CA . LEU A 1 397 ? 1.305 -9.413 -6.934 1.00 75.69 397 LEU A CA 1
ATOM 3140 C C . LEU A 1 397 ? 1.099 -10.193 -8.242 1.00 75.69 397 LEU A C 1
ATOM 3142 O O . LEU A 1 397 ? 0.120 -10.928 -8.332 1.00 75.69 397 LEU A O 1
ATOM 3146 N N . ILE A 1 398 ? 2.017 -10.083 -9.211 1.00 72.38 398 ILE A N 1
ATOM 3147 C CA . ILE A 1 398 ? 1.940 -10.816 -10.492 1.00 72.38 398 ILE A CA 1
ATOM 3148 C C . ILE A 1 398 ? 2.357 -12.289 -10.382 1.00 72.38 398 ILE A C 1
ATOM 3150 O O . ILE A 1 398 ? 1.934 -13.103 -11.199 1.00 72.38 398 ILE A O 1
ATOM 3154 N N . ARG A 1 399 ? 3.189 -12.644 -9.390 1.00 70.94 399 ARG A N 1
ATOM 3155 C CA . ARG A 1 399 ? 3.638 -14.027 -9.160 1.00 70.94 399 ARG A CA 1
ATOM 3156 C C . ARG A 1 399 ? 2.625 -14.872 -8.381 1.00 70.94 399 ARG A C 1
ATOM 3158 O O . ARG A 1 399 ? 2.603 -16.088 -8.543 1.00 70.94 399 ARG A O 1
ATOM 3165 N N . GLY A 1 400 ? 1.820 -14.262 -7.513 1.00 61.78 400 GLY A N 1
ATOM 3166 C CA . GLY A 1 400 ? 0.642 -14.927 -6.952 1.00 61.78 400 GLY A CA 1
ATOM 3167 C C . GLY A 1 400 ? -0.557 -14.817 -7.897 1.00 61.78 400 GLY A C 1
ATOM 3168 O O . GLY A 1 400 ? -0.604 -13.925 -8.740 1.00 61.78 400 GLY A O 1
ATOM 3169 N N . ASP A 1 401 ? -1.616 -15.600 -7.669 1.00 60.50 401 ASP A N 1
ATOM 3170 C CA . ASP A 1 401 ? -2.918 -15.443 -8.359 1.00 60.50 401 ASP A CA 1
ATOM 3171 C C . ASP A 1 401 ? -3.661 -14.130 -8.002 1.00 60.50 401 ASP A C 1
ATOM 3173 O O . ASP A 1 401 ? -4.852 -13.950 -8.251 1.00 60.50 401 ASP A O 1
ATOM 3177 N N . SER A 1 402 ? -2.931 -13.179 -7.420 1.00 67.38 402 SER A N 1
ATOM 3178 C CA . SER A 1 402 ? -3.357 -11.845 -7.011 1.00 67.38 402 SER A CA 1
ATOM 3179 C C . SER A 1 402 ? -3.327 -10.822 -8.143 1.00 67.38 402 SER A C 1
ATOM 3181 O O . SER A 1 402 ? -3.890 -9.742 -7.984 1.00 67.38 402 SER A O 1
ATOM 3183 N N . ALA A 1 403 ? -2.759 -11.163 -9.305 1.00 64.38 403 ALA A N 1
ATOM 3184 C CA . ALA A 1 403 ? -2.827 -10.332 -10.505 1.00 64.38 403 ALA A CA 1
ATOM 3185 C C . ALA A 1 403 ? -4.272 -9.947 -10.880 1.00 64.38 403 ALA A C 1
ATOM 3187 O O . ALA A 1 403 ? -4.496 -8.882 -11.440 1.00 64.38 403 ALA A O 1
ATOM 3188 N N . ARG A 1 404 ? -5.260 -10.777 -10.507 1.00 67.00 404 ARG A N 1
ATOM 3189 C CA . ARG A 1 404 ? -6.699 -10.523 -10.696 1.00 67.00 404 ARG A CA 1
ATOM 3190 C C . ARG A 1 404 ? -7.233 -9.262 -10.001 1.00 67.00 404 ARG A C 1
ATOM 3192 O O . ARG A 1 404 ? -8.317 -8.821 -10.353 1.00 67.00 404 ARG A O 1
ATOM 3199 N N . PHE A 1 405 ? -6.509 -8.730 -9.013 1.00 67.19 405 PHE A N 1
ATOM 3200 C CA . PHE A 1 405 ? -6.886 -7.534 -8.252 1.00 67.19 405 PHE A CA 1
ATOM 3201 C C . PHE A 1 405 ? -6.268 -6.237 -8.804 1.00 67.19 405 PHE A C 1
ATOM 3203 O O . PHE A 1 405 ? -6.505 -5.170 -8.248 1.00 67.19 405 PHE A O 1
ATOM 3210 N N . LEU A 1 406 ? -5.446 -6.323 -9.854 1.00 70.56 406 LEU A N 1
ATOM 3211 C CA . LEU A 1 406 ? -4.874 -5.164 -10.538 1.00 70.56 406 LEU A CA 1
ATOM 3212 C C . LEU A 1 406 ? -5.741 -4.791 -11.745 1.00 70.56 406 LEU A C 1
ATOM 3214 O O . LEU A 1 406 ? -6.250 -5.670 -12.439 1.00 70.56 406 LEU A O 1
ATOM 3218 N N . THR A 1 407 ? -5.865 -3.499 -12.045 1.00 73.25 407 THR A N 1
ATOM 3219 C CA . THR A 1 407 ? -6.403 -3.057 -13.343 1.00 73.25 407 THR A CA 1
ATOM 3220 C C . THR A 1 407 ? -5.333 -3.180 -14.432 1.00 73.25 407 THR A C 1
ATOM 3222 O O . THR A 1 407 ? -4.133 -3.162 -14.148 1.00 73.25 407 THR A O 1
ATOM 3225 N N . PHE A 1 408 ? -5.740 -3.269 -15.703 1.00 73.12 408 PHE A N 1
ATOM 3226 C CA . PHE A 1 408 ? -4.789 -3.318 -16.823 1.00 73.12 408 PHE A CA 1
ATOM 3227 C C . PHE A 1 408 ? -3.853 -2.096 -16.849 1.00 73.12 408 PHE A C 1
ATOM 3229 O O . PHE A 1 408 ? -2.651 -2.243 -17.042 1.00 73.12 408 PHE A O 1
ATOM 3236 N N . GLU A 1 409 ? -4.384 -0.909 -16.554 1.00 72.56 409 GLU A N 1
ATOM 3237 C CA . GLU A 1 409 ? -3.612 0.325 -16.385 1.00 72.56 409 GLU A CA 1
ATOM 3238 C C . GLU A 1 409 ? -2.557 0.211 -15.273 1.00 72.56 409 GLU A C 1
ATOM 3240 O O . GLU A 1 409 ? -1.384 0.516 -15.498 1.00 72.56 409 GLU A O 1
ATOM 3245 N N . GLN A 1 410 ? -2.938 -0.286 -14.089 1.00 73.75 410 GLN A N 1
ATOM 3246 C CA . GLN A 1 410 ? -1.998 -0.504 -12.986 1.00 73.75 410 GLN A CA 1
ATOM 3247 C C . GLN A 1 410 ? -0.886 -1.485 -13.378 1.00 73.75 410 GLN A C 1
ATOM 3249 O O . GLN A 1 410 ? 0.274 -1.240 -13.045 1.00 73.75 410 GLN A O 1
ATOM 3254 N N . VAL A 1 411 ? -1.219 -2.553 -14.115 1.00 74.88 411 VAL A N 1
ATOM 3255 C CA . VAL A 1 411 ? -0.237 -3.503 -14.659 1.00 74.88 411 VAL A CA 1
ATOM 3256 C C . VAL A 1 411 ? 0.707 -2.812 -15.639 1.00 74.88 411 VAL A C 1
ATOM 3258 O O . VAL A 1 411 ? 1.915 -2.951 -15.487 1.00 74.88 411 VAL A O 1
ATOM 3261 N N . CYS A 1 412 ? 0.201 -2.046 -16.608 1.00 73.06 412 CYS A N 1
ATOM 3262 C CA . CYS A 1 412 ? 1.034 -1.359 -17.599 1.00 73.06 412 CYS A CA 1
ATOM 3263 C C . CYS A 1 412 ? 1.962 -0.306 -16.976 1.00 73.06 412 CYS A C 1
ATOM 3265 O O . CYS A 1 412 ? 3.121 -0.213 -17.372 1.00 73.06 412 CYS A O 1
ATOM 3267 N N . HIS A 1 413 ? 1.495 0.438 -15.974 1.00 71.38 413 HIS A N 1
ATOM 3268 C CA . HIS A 1 413 ? 2.318 1.416 -15.264 1.00 71.38 413 HIS A CA 1
ATOM 3269 C C . HIS A 1 413 ? 3.430 0.740 -14.437 1.00 71.38 413 HIS A C 1
ATOM 3271 O O . HIS A 1 413 ? 4.609 1.044 -14.605 1.00 71.38 413 HIS A O 1
ATOM 3277 N N . LEU A 1 414 ? 3.083 -0.235 -13.587 1.00 69.31 414 LEU A N 1
ATOM 3278 C CA . LEU A 1 414 ? 4.048 -0.916 -12.705 1.00 69.31 414 LEU A CA 1
ATOM 3279 C C . LEU A 1 414 ? 5.013 -1.843 -13.468 1.00 69.31 414 LEU A C 1
ATOM 3281 O O . LEU A 1 414 ? 6.132 -2.095 -13.018 1.00 69.31 414 LEU A O 1
ATOM 3285 N N . ALA A 1 415 ? 4.612 -2.317 -14.649 1.00 71.50 415 ALA A N 1
ATOM 3286 C CA . ALA A 1 415 ? 5.482 -3.043 -15.566 1.00 71.50 415 ALA A CA 1
ATOM 3287 C C . ALA A 1 415 ? 6.666 -2.203 -16.058 1.00 71.50 415 ALA A C 1
ATOM 3289 O O . ALA A 1 415 ? 7.744 -2.761 -16.255 1.00 71.50 415 ALA A O 1
ATOM 3290 N N . GLY A 1 416 ? 6.494 -0.885 -16.228 1.00 65.62 416 GLY A N 1
ATOM 3291 C CA . GLY A 1 416 ? 7.596 0.026 -16.550 1.00 65.62 416 GLY A CA 1
ATOM 3292 C C . GLY A 1 416 ? 8.699 -0.044 -15.494 1.00 65.62 416 GLY A C 1
ATOM 3293 O O . GLY A 1 416 ? 9.843 -0.341 -15.833 1.00 65.62 416 GLY A O 1
ATOM 3294 N N . VAL A 1 417 ? 8.310 0.097 -14.222 1.00 64.75 417 VAL A N 1
ATOM 3295 C CA . VAL A 1 417 ? 9.207 0.055 -13.054 1.00 64.75 417 VAL A CA 1
ATOM 3296 C C . VAL A 1 417 ? 9.912 -1.301 -12.932 1.00 64.75 417 VAL A C 1
ATOM 3298 O O . VAL A 1 417 ? 11.126 -1.349 -12.782 1.00 64.75 417 VAL A O 1
ATOM 3301 N N . VAL A 1 418 ? 9.203 -2.432 -13.069 1.00 64.81 418 VAL A N 1
ATOM 3302 C CA . VAL A 1 418 ? 9.854 -3.762 -13.020 1.00 64.81 418 VAL A CA 1
ATOM 3303 C C . VAL A 1 418 ? 10.822 -3.996 -14.180 1.00 64.81 418 VAL A C 1
ATOM 3305 O O . VAL A 1 418 ? 11.854 -4.630 -13.976 1.00 64.81 418 VAL A O 1
ATOM 3308 N N . LEU A 1 419 ? 10.531 -3.487 -15.380 1.00 64.38 419 LEU A N 1
ATOM 3309 C CA . LEU A 1 419 ? 11.435 -3.615 -16.528 1.00 64.38 419 LEU A CA 1
ATOM 3310 C C . LEU A 1 419 ? 12.712 -2.770 -16.394 1.00 64.38 419 LEU A C 1
ATOM 3312 O O . LEU A 1 419 ? 13.680 -3.056 -17.101 1.0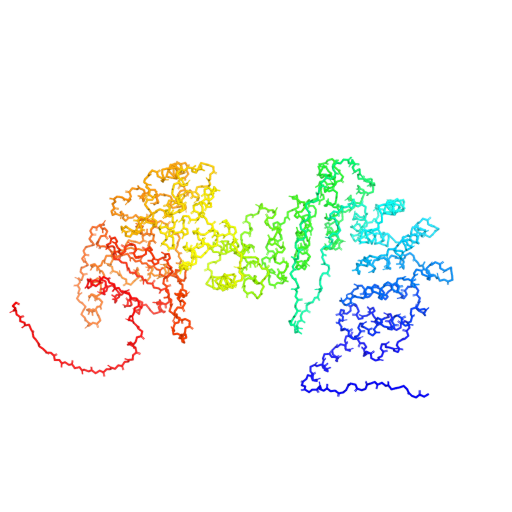0 64.38 419 LEU A O 1
ATOM 3316 N N . GLU A 1 420 ? 12.714 -1.771 -15.511 1.00 62.53 420 GLU A N 1
ATOM 3317 C CA . GLU A 1 420 ? 13.863 -0.912 -15.200 1.00 62.53 420 GLU A CA 1
ATOM 3318 C C . GLU A 1 420 ? 14.638 -1.425 -13.965 1.00 62.53 420 GLU A C 1
ATOM 3320 O O . GLU A 1 420 ? 15.854 -1.594 -14.049 1.00 62.53 420 GLU A O 1
ATOM 3325 N N . ASP A 1 421 ? 13.949 -1.792 -12.875 1.00 53.84 421 ASP A N 1
ATOM 3326 C CA . ASP A 1 421 ? 14.560 -2.174 -11.585 1.00 53.84 421 ASP A CA 1
ATOM 3327 C C . ASP A 1 421 ? 14.806 -3.686 -11.379 1.00 53.84 421 ASP A C 1
ATOM 3329 O O . ASP A 1 421 ? 15.592 -4.074 -10.511 1.00 53.84 421 ASP A O 1
ATOM 3333 N N . SER A 1 422 ? 14.119 -4.578 -12.105 1.00 51.66 422 SER A N 1
ATOM 3334 C CA . SER A 1 422 ? 14.184 -6.038 -11.884 1.00 51.66 422 SER A CA 1
ATOM 3335 C C . SER A 1 422 ? 14.410 -6.824 -13.182 1.00 51.66 422 SER A C 1
ATOM 3337 O O . SER A 1 422 ? 13.463 -7.296 -13.814 1.00 51.66 422 SER A O 1
ATOM 3339 N N . PRO A 1 423 ? 15.678 -7.053 -13.575 1.00 50.47 423 PRO A N 1
ATOM 3340 C CA . PRO A 1 423 ? 16.021 -7.693 -14.844 1.00 50.47 423 PRO A CA 1
ATOM 3341 C C . PRO A 1 423 ? 15.857 -9.226 -14.854 1.00 50.47 423 PRO A C 1
ATOM 3343 O O . PRO A 1 423 ? 16.356 -9.870 -15.776 1.00 50.47 423 PRO A O 1
ATOM 3346 N N . THR A 1 424 ? 15.195 -9.842 -13.865 1.00 55.12 424 THR A N 1
ATOM 3347 C CA . THR A 1 424 ? 15.086 -11.310 -13.803 1.00 55.12 424 THR A CA 1
ATOM 3348 C C . THR A 1 424 ? 14.092 -11.860 -14.828 1.00 55.12 424 THR A C 1
ATOM 3350 O O . THR A 1 424 ? 13.067 -11.248 -15.147 1.00 55.12 424 THR A O 1
ATOM 3353 N N . TRP A 1 425 ? 14.394 -13.041 -15.368 1.00 57.19 425 TRP A N 1
ATOM 3354 C CA . TRP A 1 425 ? 13.580 -13.666 -16.411 1.00 57.19 425 TRP A CA 1
ATOM 3355 C C . TRP A 1 425 ? 12.205 -14.103 -15.877 1.00 57.19 425 TRP A C 1
ATOM 3357 O O . TRP A 1 425 ? 11.210 -13.971 -16.591 1.00 57.19 425 TRP A O 1
ATOM 3367 N N . GLU A 1 426 ? 12.110 -14.515 -14.605 1.00 59.59 426 GLU A N 1
ATOM 3368 C CA . GLU A 1 426 ? 10.846 -14.904 -13.967 1.00 59.59 426 GLU A CA 1
ATOM 3369 C C . GLU A 1 426 ? 9.875 -13.721 -13.858 1.00 59.59 426 GLU A C 1
ATOM 3371 O O . GLU A 1 426 ? 8.667 -13.889 -14.031 1.00 59.59 426 GLU A O 1
ATOM 3376 N N . ALA A 1 427 ? 10.385 -12.512 -13.590 1.00 62.69 427 ALA A N 1
ATOM 3377 C CA . ALA A 1 427 ? 9.562 -11.307 -13.513 1.00 62.69 427 ALA A CA 1
ATOM 3378 C C . ALA A 1 427 ? 8.943 -10.972 -14.879 1.00 62.69 427 ALA A C 1
ATOM 3380 O O . ALA A 1 427 ? 7.756 -10.649 -14.960 1.00 62.69 427 ALA A O 1
ATOM 3381 N N . ARG A 1 428 ? 9.720 -11.134 -15.959 1.00 64.38 428 ARG A N 1
ATOM 3382 C CA . ARG A 1 428 ? 9.258 -10.948 -17.343 1.00 64.38 428 ARG A CA 1
ATOM 3383 C C . ARG A 1 428 ? 8.224 -12.001 -17.759 1.00 64.38 428 ARG A C 1
ATOM 3385 O O . ARG A 1 428 ? 7.234 -11.642 -18.392 1.00 64.38 428 ARG A O 1
ATOM 3392 N N . GLU A 1 429 ? 8.399 -13.269 -17.375 1.00 63.62 429 GLU A N 1
ATOM 3393 C CA . GLU A 1 429 ? 7.429 -14.343 -17.659 1.00 63.62 429 GLU A CA 1
ATOM 3394 C C . GLU A 1 429 ? 6.108 -14.157 -16.889 1.00 63.62 429 GLU A C 1
ATOM 3396 O O . GLU A 1 429 ? 5.026 -14.281 -17.474 1.00 63.62 429 GLU A O 1
ATOM 3401 N N . CYS A 1 430 ? 6.173 -13.793 -15.602 1.00 65.44 430 CYS A N 1
ATOM 3402 C CA . CYS A 1 430 ? 4.979 -13.494 -14.803 1.00 65.44 430 CYS A CA 1
ATOM 3403 C C . CYS A 1 430 ? 4.216 -12.292 -15.380 1.00 65.44 430 CYS A C 1
ATOM 3405 O O . CYS A 1 430 ? 2.993 -12.346 -15.526 1.00 65.44 430 CYS A O 1
ATOM 3407 N N . LEU A 1 431 ? 4.935 -11.231 -15.764 1.00 70.31 431 LEU A N 1
ATOM 3408 C CA . LEU A 1 431 ? 4.360 -10.040 -16.384 1.00 70.31 431 LEU A CA 1
ATOM 3409 C C . LEU A 1 431 ? 3.689 -10.364 -17.727 1.00 70.31 431 LEU A C 1
ATOM 3411 O O . LEU A 1 431 ? 2.537 -9.986 -17.932 1.00 70.31 431 LEU A O 1
ATOM 3415 N N . LEU A 1 432 ? 4.363 -11.109 -18.610 1.00 67.94 432 LEU A N 1
ATOM 3416 C CA . LEU A 1 432 ? 3.798 -11.572 -19.882 1.00 67.94 432 LEU A CA 1
ATOM 3417 C C . LEU A 1 432 ? 2.507 -12.373 -19.665 1.00 67.94 432 LEU A C 1
ATOM 3419 O O . LEU A 1 432 ? 1.478 -12.089 -20.279 1.00 67.94 432 LEU A O 1
ATOM 3423 N N . THR A 1 433 ? 2.534 -13.328 -18.736 1.00 67.12 433 THR A N 1
ATOM 3424 C CA . THR A 1 433 ? 1.369 -14.153 -18.389 1.00 67.12 433 THR A CA 1
ATOM 3425 C C . THR A 1 433 ? 0.202 -13.306 -17.872 1.00 67.12 433 THR A C 1
ATOM 3427 O O . THR A 1 433 ? -0.953 -13.584 -18.195 1.00 67.12 433 THR A O 1
ATOM 3430 N N . CYS A 1 434 ? 0.477 -12.246 -17.106 1.00 68.44 434 CYS A N 1
ATOM 3431 C CA . CYS A 1 434 ? -0.549 -11.301 -16.665 1.00 68.44 434 CYS A CA 1
ATOM 3432 C C . CYS A 1 434 ? -1.113 -10.490 -17.838 1.00 68.44 434 CYS A C 1
ATOM 3434 O O . CYS A 1 434 ? -2.326 -10.467 -18.030 1.00 68.44 434 CYS A O 1
ATOM 3436 N N . LEU A 1 435 ? -0.257 -9.872 -18.656 1.00 69.19 435 LEU A N 1
ATOM 3437 C CA . LEU A 1 435 ? -0.673 -9.039 -19.790 1.00 69.19 435 LEU A CA 1
ATOM 3438 C C . LEU A 1 435 ? -1.539 -9.808 -20.805 1.00 69.19 435 LEU A C 1
ATOM 3440 O O . LEU A 1 435 ? -2.522 -9.255 -21.300 1.00 69.19 435 LEU A O 1
ATOM 3444 N N . LEU A 1 436 ? -1.240 -11.088 -21.054 1.00 64.81 436 LEU A N 1
ATOM 3445 C CA . LEU A 1 436 ? -2.064 -11.964 -21.897 1.00 64.81 436 LEU A CA 1
ATOM 3446 C C . LEU A 1 436 ? -3.450 -12.234 -21.283 1.00 64.81 436 LEU A C 1
ATOM 3448 O O . LEU A 1 436 ? -4.452 -12.181 -21.995 1.00 64.81 436 LEU A O 1
ATOM 3452 N N . LYS A 1 437 ? -3.533 -12.459 -19.962 1.00 64.44 437 LYS A N 1
ATOM 3453 C CA . LYS A 1 437 ? -4.817 -12.616 -19.247 1.00 64.44 437 LYS A CA 1
ATOM 3454 C C . LYS A 1 437 ? -5.676 -11.345 -19.308 1.00 64.44 437 LYS A C 1
ATOM 3456 O O . LYS A 1 437 ? -6.896 -11.459 -19.380 1.00 64.44 437 LYS A O 1
ATOM 3461 N N . PHE A 1 438 ? -5.069 -10.155 -19.300 1.00 63.50 438 PHE A N 1
ATOM 3462 C CA . PHE A 1 438 ? -5.802 -8.888 -19.435 1.00 63.50 438 PHE A CA 1
ATOM 3463 C C . PHE A 1 438 ? -6.250 -8.594 -20.870 1.00 63.50 438 PHE A C 1
ATOM 3465 O O . PHE A 1 438 ? -7.378 -8.140 -21.053 1.00 63.50 438 PHE A O 1
ATOM 3472 N N . LYS A 1 439 ? -5.439 -8.925 -21.890 1.00 61.78 439 LYS A N 1
ATOM 3473 C CA . LYS A 1 439 ? -5.857 -8.820 -23.304 1.00 61.78 439 LYS A CA 1
ATOM 3474 C C . LYS A 1 439 ? -7.146 -9.612 -23.576 1.00 61.78 439 LYS A C 1
ATOM 3476 O O . LYS A 1 439 ? -7.981 -9.161 -24.346 1.00 61.78 439 LYS A O 1
ATOM 3481 N N . ALA A 1 440 ? -7.325 -10.754 -22.911 1.00 54.97 440 ALA A N 1
ATOM 3482 C CA . ALA A 1 440 ? -8.516 -11.597 -23.033 1.00 54.97 440 ALA A CA 1
ATOM 3483 C C . ALA A 1 440 ? -9.733 -11.147 -22.190 1.00 54.97 440 ALA A C 1
ATOM 3485 O O . ALA A 1 440 ? -10.778 -11.785 -22.278 1.00 54.97 440 ALA A O 1
ATOM 3486 N N . LYS A 1 441 ? -9.609 -10.110 -21.345 1.00 54.47 441 LYS A N 1
ATOM 3487 C CA . LYS A 1 441 ? -10.672 -9.654 -20.422 1.00 54.47 441 LYS A CA 1
ATOM 3488 C C . LYS A 1 441 ? -11.217 -8.250 -20.693 1.00 54.47 441 LYS A C 1
ATOM 3490 O O . LYS A 1 441 ? -12.294 -7.931 -20.199 1.00 54.47 441 LYS A O 1
ATOM 3495 N N . ASN A 1 442 ? -10.487 -7.402 -21.412 1.00 53.59 442 ASN A N 1
ATOM 3496 C CA . ASN A 1 442 ? -10.914 -6.028 -21.672 1.00 53.59 442 ASN A CA 1
ATOM 3497 C C . ASN A 1 442 ? -11.785 -5.959 -22.936 1.00 53.59 442 ASN A C 1
ATOM 3499 O O . ASN A 1 442 ? -11.263 -5.851 -24.041 1.00 53.59 442 ASN A O 1
ATOM 3503 N N . GLU A 1 443 ? -13.108 -5.972 -22.763 1.00 50.41 443 GLU A N 1
ATOM 3504 C CA . GLU A 1 443 ? -14.087 -5.778 -23.852 1.00 50.41 443 GLU A CA 1
ATOM 3505 C C . GLU A 1 443 ? -14.342 -4.290 -24.195 1.00 50.41 443 GLU A C 1
ATOM 3507 O O . GLU A 1 443 ? -15.136 -3.978 -25.079 1.00 50.41 443 GLU A O 1
ATOM 3512 N N . GLY A 1 444 ? -13.669 -3.355 -23.510 1.00 57.53 444 GLY A N 1
ATOM 3513 C CA . GLY A 1 444 ? -13.772 -1.908 -23.737 1.00 57.53 444 GLY A CA 1
ATOM 3514 C C . GLY A 1 444 ? -12.503 -1.296 -24.336 1.00 57.53 444 GLY A C 1
ATOM 3515 O O . GLY A 1 444 ? -11.397 -1.779 -24.092 1.00 57.53 444 GLY A O 1
ATOM 3516 N N . VAL A 1 445 ? -12.655 -0.197 -25.084 1.00 62.38 445 VAL A N 1
ATOM 3517 C CA . VAL A 1 445 ? -11.532 0.576 -25.645 1.00 62.38 445 VAL A CA 1
ATOM 3518 C C . VAL A 1 445 ? -10.798 1.311 -24.509 1.00 62.38 445 VAL A C 1
ATOM 3520 O O . VAL A 1 445 ? -11.406 2.169 -23.867 1.00 62.38 445 VAL A O 1
ATOM 3523 N N . PRO A 1 446 ? -9.517 1.002 -24.222 1.00 69.31 446 PRO A N 1
ATOM 3524 C CA . PRO A 1 446 ? -8.784 1.651 -23.136 1.00 69.31 446 PRO A CA 1
ATOM 3525 C C . PRO A 1 446 ? -8.361 3.089 -23.503 1.00 69.31 446 PRO A C 1
ATOM 3527 O O . PRO A 1 446 ? -8.225 3.394 -24.689 1.00 69.31 446 PRO A O 1
ATOM 3530 N N . PRO A 1 447 ? -8.093 3.972 -22.519 1.00 75.50 447 PRO A N 1
ATOM 3531 C CA . PRO A 1 447 ? -7.639 5.338 -22.785 1.00 75.50 447 PRO A CA 1
ATOM 3532 C C . PRO A 1 447 ? -6.334 5.392 -23.607 1.00 75.50 447 PRO A C 1
ATOM 3534 O O . PRO A 1 447 ? -5.484 4.507 -23.445 1.00 75.50 447 PRO A O 1
ATOM 3537 N N . PRO A 1 448 ? -6.106 6.446 -24.420 1.00 77.69 448 PRO A N 1
ATOM 3538 C CA . PRO A 1 448 ? -4.897 6.593 -25.238 1.00 77.69 448 PRO A CA 1
ATOM 3539 C C . PRO A 1 448 ? -3.586 6.423 -24.460 1.00 77.69 448 PRO A C 1
ATOM 3541 O O . PRO A 1 448 ? -2.684 5.713 -24.898 1.00 77.69 448 PRO A O 1
ATOM 3544 N N . GLU A 1 449 ? -3.494 7.002 -23.262 1.00 76.50 449 GLU A N 1
ATOM 3545 C CA . GLU A 1 449 ? -2.315 6.886 -22.398 1.00 76.50 449 GLU A CA 1
ATOM 3546 C C . GLU A 1 449 ? -2.055 5.439 -21.958 1.00 76.50 449 GLU A C 1
ATOM 3548 O O . GLU A 1 449 ? -0.906 4.993 -21.948 1.00 76.50 449 GLU A O 1
ATOM 3553 N N . VAL A 1 450 ? -3.110 4.675 -21.659 1.00 76.31 450 VAL A N 1
ATOM 3554 C CA . VAL A 1 450 ? -3.012 3.256 -21.286 1.00 76.31 450 VAL A CA 1
ATOM 3555 C C . VAL A 1 450 ? -2.549 2.422 -22.479 1.00 76.31 450 VAL A C 1
ATOM 3557 O O . VAL A 1 450 ? -1.699 1.549 -22.310 1.00 76.31 450 VAL A O 1
ATOM 3560 N N . VAL A 1 451 ? -3.021 2.724 -23.696 1.00 79.62 451 VAL A N 1
ATOM 3561 C CA . VAL A 1 451 ? -2.516 2.103 -24.936 1.00 79.62 451 VAL A CA 1
ATOM 3562 C C . VAL A 1 451 ? -1.027 2.390 -25.131 1.00 79.62 451 VAL A C 1
ATOM 3564 O O . VAL A 1 451 ? -0.274 1.466 -25.435 1.00 79.62 451 VAL A O 1
ATOM 3567 N N . ILE A 1 452 ? -0.580 3.632 -24.914 1.00 84.25 452 ILE A N 1
ATOM 3568 C CA . ILE A 1 452 ? 0.828 4.035 -25.076 1.00 84.25 452 ILE A CA 1
ATOM 3569 C C . ILE A 1 452 ? 1.733 3.334 -24.049 1.00 84.25 452 ILE A C 1
ATOM 3571 O O . ILE A 1 452 ? 2.780 2.793 -24.415 1.00 84.25 452 ILE A O 1
ATOM 3575 N N . HIS A 1 453 ? 1.316 3.256 -22.782 1.00 79.50 453 HIS A N 1
ATOM 3576 C CA . HIS A 1 453 ? 2.042 2.489 -21.765 1.00 79.50 453 HIS A CA 1
ATOM 3577 C C . HIS A 1 453 ? 2.052 0.988 -22.090 1.00 79.50 453 HIS A C 1
ATOM 3579 O O . HIS A 1 453 ? 3.093 0.338 -21.977 1.00 79.50 453 HIS A O 1
ATOM 3585 N N . ALA A 1 454 ? 0.931 0.428 -22.552 1.00 77.69 454 ALA A N 1
ATOM 3586 C CA . ALA A 1 454 ? 0.841 -0.980 -22.915 1.00 77.69 454 ALA A CA 1
ATOM 3587 C C . ALA A 1 454 ? 1.759 -1.335 -24.097 1.00 77.69 454 ALA A C 1
ATOM 3589 O O . ALA A 1 454 ? 2.569 -2.256 -23.971 1.00 77.69 454 ALA A O 1
ATOM 3590 N N . ILE A 1 455 ? 1.715 -0.591 -25.209 1.00 79.62 455 ILE A N 1
ATOM 3591 C CA . ILE A 1 455 ? 2.601 -0.847 -26.355 1.00 79.62 455 ILE A CA 1
ATOM 3592 C C . ILE A 1 455 ? 4.075 -0.617 -25.990 1.00 79.62 455 ILE A C 1
ATOM 3594 O O . ILE A 1 455 ? 4.934 -1.384 -26.424 1.00 79.62 455 ILE A O 1
ATOM 3598 N N . SER A 1 456 ? 4.381 0.351 -25.117 1.00 82.00 456 SER A N 1
ATOM 3599 C CA . SER A 1 456 ? 5.725 0.547 -24.554 1.00 82.00 456 SER A CA 1
ATOM 3600 C C . SER A 1 456 ? 6.217 -0.700 -23.812 1.00 82.00 456 SER A C 1
ATOM 3602 O O . SER A 1 456 ? 7.274 -1.239 -24.150 1.00 82.00 456 SER A O 1
ATOM 3604 N N . VAL A 1 457 ? 5.421 -1.242 -22.887 1.00 76.81 457 VAL A N 1
ATOM 3605 C CA . VAL A 1 457 ? 5.738 -2.474 -22.143 1.00 76.81 457 VAL A CA 1
ATOM 3606 C C . VAL A 1 457 ? 5.897 -3.679 -23.077 1.00 76.81 457 VAL A C 1
ATOM 3608 O O . VAL A 1 457 ? 6.906 -4.381 -22.997 1.00 76.81 457 VAL A O 1
ATOM 3611 N N . TYR A 1 458 ? 4.966 -3.898 -24.011 1.00 73.88 458 TYR A N 1
ATOM 3612 C CA . TYR A 1 458 ? 5.058 -4.991 -24.990 1.00 73.88 458 TYR A CA 1
ATOM 3613 C C . TYR A 1 458 ? 6.290 -4.851 -25.903 1.00 73.88 458 TYR A C 1
ATOM 3615 O O . TYR A 1 458 ? 6.946 -5.850 -26.202 1.00 73.88 458 TYR A O 1
ATOM 3623 N N . SER A 1 459 ? 6.666 -3.626 -26.290 1.00 72.75 459 SER A N 1
ATOM 3624 C CA . SER A 1 459 ? 7.866 -3.358 -27.095 1.00 72.75 459 SER A CA 1
ATOM 3625 C C . SER A 1 459 ? 9.170 -3.614 -26.331 1.00 72.75 459 SER A C 1
ATOM 3627 O O . SER A 1 459 ? 10.128 -4.132 -26.904 1.00 72.75 459 SER A O 1
ATOM 3629 N N . ARG A 1 460 ? 9.205 -3.316 -25.023 1.00 70.69 460 ARG A N 1
ATOM 3630 C CA . ARG A 1 460 ? 10.335 -3.607 -24.124 1.00 70.69 460 ARG A CA 1
ATOM 3631 C C . ARG A 1 460 ? 10.467 -5.107 -23.839 1.00 70.69 460 ARG A C 1
ATOM 3633 O O . ARG A 1 460 ? 11.585 -5.605 -23.749 1.00 70.69 460 ARG A O 1
ATOM 3640 N N . LEU A 1 461 ? 9.347 -5.831 -23.776 1.00 65.06 461 LEU A N 1
ATOM 3641 C CA . LEU A 1 461 ? 9.312 -7.300 -23.773 1.00 65.06 461 LEU A CA 1
ATOM 3642 C C . LEU A 1 461 ? 9.612 -7.907 -25.163 1.00 65.06 461 LEU A C 1
ATOM 3644 O O . LEU A 1 461 ? 9.812 -9.114 -25.274 1.00 65.06 461 LEU A O 1
ATOM 3648 N N . GLY A 1 462 ? 9.658 -7.089 -26.221 1.00 58.72 462 GLY A N 1
ATOM 3649 C CA . GLY A 1 462 ? 9.936 -7.507 -27.596 1.00 58.72 462 GLY A CA 1
ATOM 3650 C C . GLY A 1 462 ? 8.862 -8.410 -28.208 1.00 58.72 462 GLY A C 1
ATOM 3651 O O . GLY A 1 462 ? 9.184 -9.249 -29.051 1.00 58.72 462 GLY A O 1
ATOM 3652 N N . ILE A 1 463 ? 7.606 -8.256 -27.781 1.00 62.00 463 ILE A N 1
ATOM 3653 C CA . ILE A 1 463 ? 6.459 -9.044 -28.242 1.00 62.00 463 ILE A CA 1
ATOM 3654 C C . ILE A 1 463 ? 5.849 -8.358 -29.461 1.00 62.00 463 ILE A C 1
ATOM 3656 O O . ILE A 1 463 ? 5.222 -7.304 -29.343 1.00 62.00 463 ILE A O 1
ATOM 3660 N N . ARG A 1 464 ? 6.003 -8.965 -30.639 1.00 61.88 464 ARG A N 1
ATOM 3661 C CA . ARG A 1 464 ? 5.400 -8.453 -31.870 1.00 61.88 464 ARG A CA 1
ATOM 3662 C C . ARG A 1 464 ? 4.014 -9.053 -32.072 1.00 61.88 464 ARG A C 1
ATOM 3664 O O . ARG A 1 464 ? 3.889 -10.225 -32.409 1.00 61.88 464 ARG A O 1
ATOM 3671 N N . ASP A 1 465 ? 2.997 -8.222 -31.896 1.00 64.50 465 ASP A N 1
ATOM 3672 C CA . ASP A 1 465 ? 1.593 -8.561 -32.119 1.00 64.50 465 ASP A CA 1
ATOM 3673 C C . ASP A 1 465 ? 1.025 -7.632 -33.202 1.00 64.50 465 ASP A C 1
ATOM 3675 O O . ASP A 1 465 ? 1.077 -6.407 -33.075 1.00 64.50 465 ASP A O 1
ATOM 3679 N N . THR A 1 466 ? 0.514 -8.205 -34.293 1.00 65.44 466 THR A N 1
ATOM 3680 C CA . THR A 1 466 ? -0.069 -7.452 -35.415 1.00 65.44 466 THR A CA 1
ATOM 3681 C C . THR A 1 466 ? -1.338 -6.701 -35.021 1.00 65.44 466 THR A C 1
ATOM 3683 O O . THR A 1 466 ? -1.687 -5.714 -35.666 1.00 65.44 466 THR A O 1
ATOM 3686 N N . HIS A 1 467 ? -1.996 -7.109 -33.933 1.00 70.75 467 HIS A N 1
ATOM 3687 C CA . HIS A 1 467 ? -3.163 -6.432 -33.376 1.00 70.75 467 HIS A CA 1
ATOM 3688 C C . HIS A 1 467 ? -2.848 -4.997 -32.903 1.00 70.75 467 HIS A C 1
ATOM 3690 O O . HIS A 1 467 ? -3.739 -4.151 -32.914 1.00 70.75 467 HIS A O 1
ATOM 3696 N N . TRP A 1 468 ? -1.583 -4.671 -32.584 1.00 74.75 468 TRP A N 1
ATOM 3697 C CA . TRP A 1 468 ? -1.177 -3.294 -32.258 1.00 74.75 468 TRP A CA 1
ATOM 3698 C C . TRP A 1 468 ? -1.417 -2.304 -33.400 1.00 74.75 468 TRP A C 1
ATOM 3700 O O . TRP A 1 468 ? -1.737 -1.153 -33.127 1.00 74.75 468 TRP A O 1
ATOM 3710 N N . VAL A 1 469 ? -1.334 -2.738 -34.664 1.00 77.38 469 VAL A N 1
ATOM 3711 C CA . VAL A 1 469 ? -1.666 -1.879 -35.815 1.00 77.38 469 VAL A CA 1
ATOM 3712 C C . VAL A 1 469 ? -3.132 -1.453 -35.750 1.00 77.38 469 VAL A C 1
ATOM 3714 O O . VAL A 1 469 ? -3.439 -0.280 -35.934 1.00 77.38 469 VAL A O 1
ATOM 3717 N N . HIS A 1 470 ? -4.033 -2.387 -35.434 1.00 76.94 470 HIS A N 1
ATOM 3718 C CA . HIS A 1 470 ? -5.453 -2.085 -35.294 1.00 76.94 470 HIS A CA 1
ATOM 3719 C C . HIS A 1 470 ? -5.721 -1.198 -34.073 1.00 76.94 470 HIS A C 1
ATOM 3721 O O . HIS A 1 470 ? -6.333 -0.150 -34.236 1.00 76.94 470 HIS A O 1
ATOM 3727 N N . VAL A 1 471 ? -5.203 -1.556 -32.890 1.00 75.94 471 VAL A N 1
ATOM 3728 C CA . VAL A 1 471 ? -5.439 -0.815 -31.633 1.00 75.94 471 VAL A CA 1
ATOM 3729 C C . VAL A 1 471 ? -4.898 0.614 -31.684 1.00 75.94 471 VAL A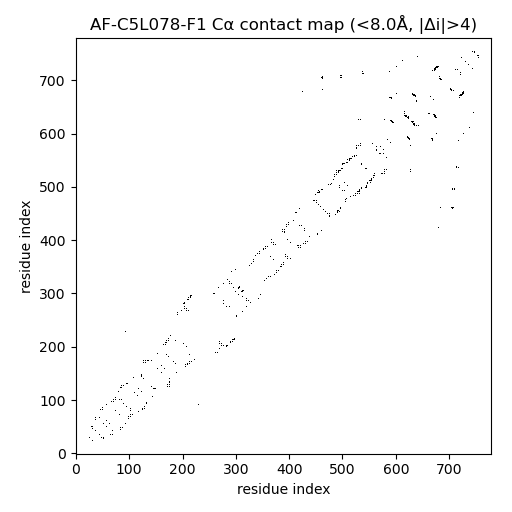 C 1
ATOM 3731 O O . VAL A 1 471 ? -5.578 1.549 -31.266 1.00 75.94 471 VAL A O 1
ATOM 3734 N N . CYS A 1 472 ? -3.690 0.822 -32.214 1.00 80.38 472 CYS A N 1
ATOM 3735 C CA . CYS A 1 472 ? -3.164 2.173 -32.392 1.00 80.38 472 CYS A CA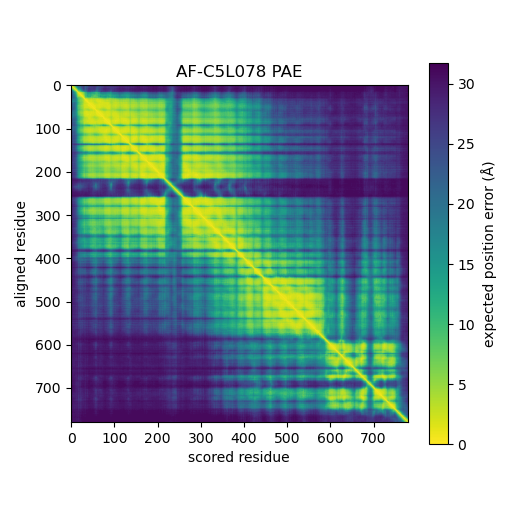 1
ATOM 3736 C C . CYS A 1 472 ? -4.041 2.982 -33.356 1.00 80.38 472 CYS A C 1
ATOM 3738 O O . CYS A 1 472 ? -4.385 4.118 -33.050 1.00 80.38 472 CYS A O 1
ATOM 3740 N N . ASN A 1 473 ? -4.476 2.389 -34.468 1.00 80.12 473 ASN A N 1
ATOM 3741 C CA . ASN A 1 473 ? -5.308 3.081 -35.450 1.00 80.12 473 ASN A CA 1
ATOM 3742 C C . ASN A 1 473 ? -6.767 3.291 -35.000 1.00 80.12 473 ASN A C 1
ATOM 3744 O O . ASN A 1 473 ? -7.407 4.214 -35.487 1.00 80.12 473 ASN A O 1
ATOM 3748 N N . SER A 1 474 ? -7.305 2.468 -34.094 1.00 78.88 474 SER A N 1
ATOM 3749 C CA . SER A 1 474 ? -8.667 2.619 -33.559 1.00 78.88 474 SER A CA 1
ATOM 3750 C C . SER A 1 474 ? -8.756 3.593 -32.386 1.00 78.88 474 SER A C 1
ATOM 3752 O O . SER A 1 474 ? -9.817 4.162 -32.151 1.00 78.88 474 SER A O 1
ATOM 3754 N N . THR A 1 475 ? -7.667 3.741 -31.624 1.00 77.44 475 THR A N 1
ATOM 3755 C CA . THR A 1 475 ? -7.690 4.398 -30.306 1.00 77.44 475 THR A CA 1
ATOM 3756 C C . THR A 1 475 ? -6.780 5.622 -30.220 1.00 77.44 475 THR A C 1
ATOM 3758 O O . THR A 1 475 ? -7.019 6.500 -29.396 1.00 77.44 475 THR A O 1
ATOM 3761 N N . LEU A 1 476 ? -5.738 5.699 -31.055 1.00 82.19 476 LEU A N 1
ATOM 3762 C CA . LEU A 1 476 ? -4.801 6.826 -31.097 1.00 82.19 476 LEU A CA 1
ATOM 3763 C C . LEU A 1 476 ? -4.951 7.687 -32.358 1.00 82.19 476 LEU A C 1
ATOM 3765 O O . LEU A 1 476 ? -4.156 8.599 -32.518 1.00 82.19 476 LEU A O 1
ATOM 3769 N N . TYR A 1 477 ? -5.900 7.417 -33.262 1.00 81.00 477 TYR A N 1
ATOM 3770 C CA . TYR A 1 477 ? -6.109 8.230 -34.466 1.00 81.00 477 TYR A CA 1
ATOM 3771 C C . TYR A 1 477 ? -7.429 9.025 -34.389 1.00 81.00 477 TYR A C 1
ATOM 3773 O O . TYR A 1 477 ? -8.482 8.404 -34.227 1.00 81.00 477 TYR A O 1
ATOM 3781 N N . PRO A 1 478 ? -7.419 10.364 -34.557 1.00 82.56 478 PRO A N 1
ATOM 3782 C CA . PRO A 1 478 ? -6.242 11.234 -34.675 1.00 82.56 478 PRO A CA 1
ATOM 3783 C C . PRO A 1 478 ? -5.425 11.279 -33.372 1.00 82.56 478 PRO A C 1
ATOM 3785 O O . PRO A 1 478 ? -5.975 11.086 -32.287 1.00 82.56 478 PRO A O 1
ATOM 3788 N N . LEU A 1 479 ? -4.117 11.540 -33.482 1.00 85.75 479 LEU A N 1
ATOM 3789 C CA . LEU A 1 479 ? -3.218 11.549 -32.324 1.00 85.75 479 LEU A CA 1
ATOM 3790 C C . LEU A 1 479 ? -3.611 12.670 -31.347 1.00 85.75 479 LEU A C 1
ATOM 3792 O O . LEU A 1 479 ? -3.677 13.826 -31.770 1.00 85.75 479 LEU A O 1
ATOM 3796 N N . PRO A 1 480 ? -3.871 12.362 -30.059 1.00 84.06 480 PRO A N 1
ATOM 3797 C CA . PRO A 1 480 ? -4.146 13.390 -29.063 1.00 84.06 480 PRO A CA 1
ATOM 3798 C C . PRO A 1 480 ? -2.906 14.260 -28.816 1.00 84.06 480 PRO A C 1
ATOM 3800 O O . PRO A 1 480 ? -1.778 13.866 -29.119 1.00 84.06 480 PRO A O 1
ATOM 3803 N N . GLU A 1 481 ? -3.098 15.433 -28.215 1.00 84.75 481 GLU A N 1
ATOM 3804 C CA . GLU A 1 481 ? -1.977 16.246 -27.739 1.00 84.75 481 GLU A CA 1
ATOM 3805 C C . GLU A 1 481 ? -1.254 15.508 -26.602 1.00 84.75 481 GLU A C 1
ATOM 3807 O O . GLU A 1 481 ? -1.780 15.353 -25.501 1.00 84.75 481 GLU A O 1
ATOM 3812 N N . LEU A 1 482 ? -0.047 15.013 -26.886 1.00 85.88 482 LEU A N 1
ATOM 3813 C CA . LEU A 1 482 ? 0.770 14.253 -25.942 1.00 85.88 482 LEU A CA 1
ATOM 3814 C C . LEU A 1 482 ? 1.953 15.096 -25.451 1.00 85.88 482 LEU A C 1
ATOM 3816 O O . LEU A 1 482 ? 2.656 15.691 -26.272 1.00 85.88 482 LEU A O 1
ATOM 3820 N N . PRO A 1 483 ? 2.261 15.097 -24.141 1.00 88.25 483 PRO A N 1
ATOM 3821 C CA . PRO A 1 483 ? 3.469 15.740 -23.647 1.00 88.25 483 PRO A CA 1
ATOM 3822 C C . PRO A 1 483 ? 4.723 15.010 -24.177 1.00 88.25 483 PRO A C 1
ATOM 3824 O O . PRO A 1 483 ? 4.690 13.786 -24.372 1.00 88.25 483 PRO A O 1
ATOM 3827 N N . PRO A 1 484 ? 5.862 15.709 -24.360 1.00 88.44 484 PRO A N 1
ATOM 3828 C CA . PRO A 1 484 ? 7.035 15.155 -25.045 1.00 88.44 484 PRO A CA 1
ATOM 3829 C C . PRO A 1 484 ? 7.561 13.808 -24.502 1.00 88.44 484 PRO A C 1
ATOM 3831 O O . PRO A 1 484 ? 7.968 12.979 -25.318 1.00 88.44 484 PRO A O 1
ATOM 3834 N N . PRO A 1 485 ? 7.535 13.514 -23.179 1.00 86.12 485 PRO A N 1
ATOM 3835 C CA . PRO A 1 485 ? 7.922 12.197 -22.661 1.00 86.12 485 PRO A CA 1
ATOM 3836 C C . PRO A 1 485 ? 7.020 11.050 -23.138 1.00 86.12 485 PRO A C 1
ATOM 3838 O O . PRO A 1 485 ? 7.526 9.990 -23.504 1.00 86.12 485 PRO A O 1
ATOM 3841 N N . ILE A 1 486 ? 5.698 11.257 -23.187 1.00 86.06 486 ILE A N 1
ATOM 3842 C CA . ILE A 1 486 ? 4.737 10.231 -23.626 1.00 86.06 486 ILE A CA 1
ATOM 3843 C C . ILE A 1 486 ? 4.833 10.037 -25.145 1.00 86.06 486 ILE A C 1
ATOM 3845 O O . ILE A 1 486 ? 4.847 8.903 -25.627 1.00 86.06 486 ILE A O 1
ATOM 3849 N N . LEU A 1 487 ? 5.009 11.124 -25.903 1.00 90.12 487 LEU A N 1
ATOM 3850 C CA . LEU A 1 487 ? 5.240 11.060 -27.347 1.00 90.12 487 LEU A CA 1
ATOM 3851 C C . LEU A 1 487 ? 6.541 10.308 -27.693 1.00 90.12 487 LEU A C 1
ATOM 3853 O O . LEU A 1 487 ? 6.549 9.440 -28.566 1.00 90.12 487 LEU A O 1
ATOM 3857 N N . ALA A 1 488 ? 7.632 10.583 -26.970 1.00 87.62 488 ALA A N 1
ATOM 3858 C CA . ALA A 1 488 ? 8.900 9.872 -27.128 1.00 87.62 488 ALA A CA 1
ATOM 3859 C C . ALA A 1 488 ? 8.801 8.384 -26.740 1.00 87.62 488 ALA A C 1
ATOM 3861 O O . ALA A 1 488 ? 9.461 7.540 -27.358 1.00 87.62 488 ALA A O 1
ATOM 3862 N N . MET A 1 489 ? 7.963 8.048 -25.751 1.00 86.56 489 MET A N 1
ATOM 3863 C CA . MET A 1 489 ? 7.662 6.668 -25.364 1.00 86.56 489 MET A CA 1
ATOM 3864 C C . MET A 1 489 ? 6.926 5.920 -26.485 1.00 86.56 489 MET A C 1
ATOM 3866 O O . MET A 1 489 ? 7.355 4.829 -26.865 1.00 86.56 489 MET A O 1
ATOM 3870 N N . LEU A 1 490 ? 5.878 6.522 -27.063 1.00 90.56 490 LEU A N 1
ATOM 3871 C CA . LEU A 1 490 ? 5.142 5.964 -28.204 1.00 90.56 490 LEU A CA 1
ATOM 3872 C C . LEU A 1 490 ? 6.060 5.747 -29.416 1.00 90.56 490 LEU A C 1
ATOM 3874 O O . LEU A 1 490 ? 6.105 4.646 -29.963 1.00 90.56 490 LEU A O 1
ATOM 3878 N N . ALA A 1 491 ? 6.845 6.760 -29.795 1.00 88.75 491 ALA A N 1
ATOM 3879 C CA . ALA A 1 491 ? 7.790 6.661 -30.906 1.00 88.75 491 ALA A CA 1
ATOM 3880 C C . ALA A 1 491 ? 8.802 5.517 -30.698 1.00 88.75 491 ALA A C 1
ATOM 3882 O O . ALA A 1 491 ? 9.015 4.689 -31.585 1.00 88.75 491 ALA A O 1
ATOM 3883 N N . SER A 1 492 ? 9.366 5.413 -29.489 1.00 84.69 492 SER A N 1
ATOM 3884 C CA . SER A 1 492 ? 10.286 4.333 -29.109 1.00 84.69 492 SER A CA 1
ATOM 3885 C C . SER A 1 492 ? 9.639 2.949 -29.191 1.00 84.69 492 SER A C 1
ATOM 3887 O O . SER A 1 492 ? 10.293 1.995 -29.618 1.00 84.69 492 SER A O 1
ATOM 3889 N N . ALA A 1 493 ? 8.367 2.827 -28.806 1.00 84.62 493 ALA A N 1
ATOM 3890 C CA . ALA A 1 493 ? 7.633 1.569 -28.858 1.00 84.62 493 ALA A CA 1
ATOM 3891 C C . ALA A 1 493 ? 7.362 1.115 -30.302 1.00 84.62 493 ALA A C 1
ATOM 3893 O O . ALA A 1 493 ? 7.633 -0.036 -30.654 1.00 84.62 493 ALA A O 1
ATOM 3894 N N . LEU A 1 494 ? 6.903 2.033 -31.160 1.00 87.19 494 LEU A N 1
ATOM 3895 C CA . LEU A 1 494 ? 6.650 1.769 -32.581 1.00 87.19 494 LEU A CA 1
ATOM 3896 C C . LEU A 1 494 ? 7.938 1.411 -33.339 1.00 87.19 494 LEU A C 1
ATOM 3898 O O . LEU A 1 494 ? 7.927 0.495 -34.165 1.00 87.19 494 LEU A O 1
ATOM 3902 N N . ALA A 1 495 ? 9.059 2.067 -33.017 1.00 79.88 495 ALA A N 1
ATOM 3903 C CA . ALA A 1 495 ? 10.369 1.751 -33.585 1.00 79.88 495 ALA A CA 1
ATOM 3904 C C . ALA A 1 495 ? 10.837 0.336 -33.203 1.00 79.88 495 ALA A C 1
ATOM 3906 O O . ALA A 1 495 ? 11.166 -0.466 -34.080 1.00 79.88 495 ALA A O 1
ATOM 3907 N N . ARG A 1 496 ? 10.774 -0.018 -31.909 1.00 73.94 496 ARG A N 1
ATOM 3908 C CA . ARG A 1 496 ? 11.120 -1.359 -31.391 1.00 73.94 496 ARG A CA 1
ATOM 3909 C C . ARG A 1 496 ? 10.251 -2.477 -31.977 1.00 73.94 496 ARG A C 1
ATOM 3911 O O . ARG A 1 496 ? 10.740 -3.584 -32.179 1.00 73.94 496 ARG A O 1
ATOM 3918 N N . LEU A 1 497 ? 8.979 -2.205 -32.276 1.00 75.00 497 LEU A N 1
ATOM 3919 C CA . LEU A 1 497 ? 8.062 -3.165 -32.911 1.00 75.00 497 LEU A CA 1
ATOM 3920 C C . LEU A 1 497 ? 8.135 -3.176 -34.451 1.00 75.00 497 LEU A C 1
ATOM 3922 O O . LEU A 1 497 ? 7.500 -4.023 -35.093 1.00 75.00 497 LEU A O 1
ATOM 3926 N N . SER A 1 498 ? 8.927 -2.274 -35.045 1.00 76.50 498 SER A N 1
ATOM 3927 C CA . SER A 1 498 ? 9.022 -2.052 -36.493 1.00 76.50 498 SER A CA 1
ATOM 3928 C C . SER A 1 498 ? 7.648 -1.816 -37.134 1.00 76.50 498 SER A C 1
ATOM 3930 O O . SER A 1 498 ? 7.207 -2.595 -37.986 1.00 76.50 498 SER A O 1
ATOM 3932 N N . LEU A 1 499 ? 6.968 -0.756 -36.681 1.00 83.12 499 LEU A N 1
ATOM 3933 C CA . LEU A 1 499 ? 5.647 -0.309 -37.145 1.00 83.12 499 LEU A CA 1
ATOM 3934 C C . LEU A 1 499 ? 5.715 1.102 -37.782 1.00 83.12 499 LEU A C 1
ATOM 3936 O O . LEU A 1 499 ? 5.126 2.041 -37.244 1.00 83.12 499 LEU A O 1
ATOM 3940 N N . PRO A 1 500 ? 6.435 1.286 -38.910 1.00 85.56 500 PRO A N 1
ATOM 3941 C CA . PRO A 1 500 ? 6.632 2.605 -39.526 1.00 85.56 500 PRO A CA 1
ATOM 3942 C C . PRO A 1 500 ? 5.321 3.215 -40.039 1.00 85.56 500 PRO A C 1
ATOM 3944 O O . PRO A 1 500 ? 5.053 4.384 -39.794 1.00 85.56 500 PRO A O 1
ATOM 3947 N N . THR A 1 501 ? 4.452 2.402 -40.648 1.00 85.81 501 THR A N 1
ATOM 3948 C CA . THR A 1 501 ? 3.154 2.843 -41.186 1.00 85.81 501 THR A CA 1
ATOM 3949 C C . THR A 1 501 ? 2.222 3.399 -40.112 1.00 85.81 501 THR A C 1
ATOM 3951 O O . THR A 1 501 ? 1.488 4.345 -40.369 1.00 85.81 501 THR A O 1
ATOM 3954 N N . VAL A 1 502 ? 2.273 2.850 -38.892 1.00 87.00 502 VAL A N 1
ATOM 3955 C CA . VAL A 1 502 ? 1.516 3.368 -37.741 1.00 87.00 502 VAL A CA 1
ATOM 3956 C C . VAL A 1 502 ? 2.115 4.693 -37.264 1.00 87.00 502 VAL A C 1
ATOM 3958 O O . VAL A 1 502 ? 1.373 5.609 -36.932 1.00 87.00 502 VAL A O 1
ATOM 3961 N N . ALA A 1 503 ? 3.446 4.833 -37.262 1.00 88.62 503 ALA A N 1
ATOM 3962 C CA . ALA A 1 503 ? 4.102 6.084 -36.877 1.00 88.62 503 ALA A CA 1
ATOM 3963 C C . ALA A 1 503 ? 3.756 7.247 -37.830 1.00 88.62 503 ALA A C 1
ATOM 3965 O O . ALA A 1 503 ? 3.520 8.357 -37.353 1.00 88.62 503 ALA A O 1
ATOM 3966 N N . ASP A 1 504 ? 3.662 6.985 -39.140 1.00 88.69 504 ASP A N 1
ATOM 3967 C CA . ASP A 1 504 ? 3.203 7.968 -40.134 1.00 88.69 504 ASP A CA 1
ATOM 3968 C C . ASP A 1 504 ? 1.704 8.243 -40.051 1.00 88.69 504 ASP A C 1
ATOM 3970 O O . ASP A 1 504 ? 1.301 9.403 -40.038 1.00 88.69 504 ASP A O 1
ATOM 3974 N N . GLN A 1 505 ? 0.871 7.201 -39.950 1.00 88.81 505 GLN A N 1
ATOM 3975 C CA . GLN A 1 505 ? -0.583 7.358 -39.858 1.00 88.81 505 GLN A CA 1
ATOM 3976 C C . GLN A 1 505 ? -0.994 8.167 -38.620 1.00 88.81 505 GLN A C 1
ATOM 3978 O O . GLN A 1 505 ? -1.922 8.967 -38.687 1.00 88.81 505 GLN A O 1
ATOM 3983 N N . LEU A 1 506 ? -0.283 7.996 -37.504 1.00 89.19 506 LEU A N 1
ATOM 3984 C CA . LEU A 1 506 ? -0.453 8.803 -36.296 1.00 89.19 506 LEU A CA 1
ATOM 3985 C C . LEU A 1 506 ? 0.274 10.161 -36.355 1.00 89.19 506 LEU A C 1
ATOM 3987 O O . LEU A 1 506 ? 0.095 10.979 -35.458 1.00 89.19 506 LEU A O 1
ATOM 3991 N N . GLY A 1 507 ? 1.112 10.417 -37.363 1.00 89.38 507 GLY A N 1
ATOM 3992 C CA . GLY A 1 507 ? 1.878 11.658 -37.490 1.00 89.38 507 GLY A CA 1
ATOM 3993 C C . GLY A 1 507 ? 2.878 11.896 -36.352 1.00 89.38 507 GLY A C 1
ATOM 3994 O O . GLY A 1 507 ? 3.133 13.046 -35.998 1.00 89.38 507 GLY A O 1
ATOM 3995 N N . VAL A 1 508 ? 3.452 10.840 -35.760 1.00 91.31 508 VAL A N 1
ATOM 3996 C CA . VAL A 1 508 ? 4.253 10.917 -34.517 1.00 91.31 508 VAL A CA 1
ATOM 3997 C C . VAL A 1 508 ? 5.422 11.903 -34.631 1.00 91.31 508 VAL A C 1
ATOM 3999 O O . VAL A 1 508 ? 5.666 12.687 -33.712 1.00 91.31 508 VAL A O 1
ATOM 4002 N N . TYR A 1 509 ? 6.125 11.913 -35.767 1.00 90.00 509 TYR A N 1
ATOM 4003 C CA . TYR A 1 509 ? 7.239 12.839 -35.998 1.00 90.00 509 TYR A CA 1
ATOM 4004 C C . TYR A 1 509 ? 6.768 14.267 -36.319 1.00 90.00 509 TYR A C 1
ATOM 4006 O O . TYR A 1 509 ? 7.432 15.226 -35.929 1.00 90.00 509 TYR A O 1
ATOM 4014 N N . VAL A 1 510 ? 5.583 14.436 -36.912 1.00 91.12 510 VAL A N 1
ATOM 4015 C CA . VAL A 1 510 ? 4.960 15.758 -37.116 1.00 91.12 510 VAL A CA 1
ATOM 4016 C C . VAL A 1 510 ? 4.534 16.366 -35.773 1.00 91.12 510 VAL A C 1
ATOM 4018 O O . VAL A 1 510 ? 4.816 17.531 -35.500 1.00 91.12 510 VAL A O 1
ATOM 4021 N N . ALA A 1 511 ? 3.943 15.573 -34.876 1.00 89.25 511 ALA A N 1
ATOM 4022 C CA . ALA A 1 511 ? 3.638 16.004 -33.510 1.00 89.25 511 ALA A CA 1
ATOM 4023 C C . ALA A 1 511 ? 4.915 16.371 -32.727 1.00 89.25 511 ALA A C 1
ATOM 4025 O O . ALA A 1 511 ? 4.943 17.359 -31.988 1.00 89.25 511 ALA A O 1
ATOM 4026 N N . ALA A 1 512 ? 6.007 15.627 -32.937 1.00 87.88 512 ALA A N 1
ATOM 4027 C CA . ALA A 1 512 ? 7.291 15.911 -32.302 1.00 87.88 512 ALA A CA 1
ATOM 4028 C C . ALA A 1 512 ? 7.910 17.240 -32.765 1.00 87.88 512 ALA A C 1
ATOM 4030 O O . ALA A 1 512 ? 8.544 17.921 -31.955 1.00 87.88 512 ALA A O 1
ATOM 4031 N N . GLN A 1 513 ? 7.688 17.645 -34.019 1.00 89.94 513 GLN A N 1
ATOM 4032 C CA . GLN A 1 513 ? 8.120 18.945 -34.543 1.00 89.94 513 GLN A CA 1
ATOM 4033 C C . GLN A 1 513 ? 7.482 20.121 -33.782 1.00 89.94 513 GLN A C 1
ATOM 4035 O O . GLN A 1 513 ? 8.139 21.132 -33.542 1.00 89.94 513 GLN A O 1
ATOM 4040 N N . ASN A 1 514 ? 6.223 19.971 -33.365 1.00 88.44 514 ASN A N 1
ATOM 4041 C CA . ASN A 1 514 ? 5.438 21.024 -32.709 1.00 88.44 514 ASN A CA 1
ATOM 4042 C C . ASN A 1 514 ? 5.509 20.985 -31.166 1.00 88.44 514 ASN A C 1
ATOM 4044 O O . ASN A 1 514 ? 4.907 21.818 -30.494 1.00 88.44 514 ASN A O 1
ATOM 4048 N N . SER A 1 515 ? 6.242 20.027 -30.594 1.00 87.88 515 SER A N 1
ATOM 4049 C CA . SER A 1 515 ? 6.333 19.794 -29.146 1.00 87.88 515 SER A CA 1
ATOM 4050 C C . SER A 1 515 ? 7.385 20.679 -28.453 1.00 87.88 515 SER A C 1
ATOM 4052 O O . SER A 1 515 ? 8.489 20.862 -28.971 1.00 87.88 515 SER A O 1
ATOM 4054 N N . ASP A 1 516 ? 7.115 21.164 -27.230 1.00 87.81 516 ASP A N 1
ATOM 4055 C CA . ASP A 1 516 ? 8.121 21.904 -26.445 1.00 87.81 516 ASP A CA 1
ATOM 4056 C C . ASP A 1 516 ? 9.137 20.980 -25.747 1.00 87.81 516 ASP A C 1
ATOM 4058 O O . ASP A 1 516 ? 9.010 20.596 -24.585 1.00 87.81 516 ASP A O 1
ATOM 4062 N N . TRP A 1 517 ? 10.231 20.686 -26.443 1.00 85.88 517 TRP A N 1
ATOM 4063 C CA . TRP A 1 517 ? 11.358 19.927 -25.890 1.00 85.88 517 TRP A CA 1
ATOM 4064 C C . TRP A 1 517 ? 12.198 20.694 -24.852 1.00 85.88 517 TRP A C 1
ATOM 4066 O O . TRP A 1 517 ? 13.162 20.134 -24.328 1.00 85.88 517 TRP A O 1
ATOM 4076 N N . ASN A 1 518 ? 11.915 21.972 -24.560 1.00 83.12 518 ASN A N 1
ATOM 4077 C CA . ASN A 1 518 ? 12.710 22.756 -23.607 1.00 83.12 518 ASN A CA 1
ATOM 4078 C C . ASN A 1 518 ? 12.282 22.527 -22.152 1.00 83.12 518 ASN A C 1
ATOM 4080 O O . ASN A 1 518 ? 13.159 22.466 -21.282 1.00 83.12 518 ASN A O 1
ATOM 4084 N N . SER A 1 519 ? 10.975 22.391 -21.908 1.00 80.69 519 SER A N 1
ATOM 4085 C CA . SER A 1 519 ? 10.393 22.038 -20.606 1.00 80.69 519 SER A CA 1
ATOM 4086 C C . SER A 1 519 ? 10.540 20.550 -20.265 1.00 80.69 519 SER A C 1
ATOM 4088 O O . SER A 1 519 ? 10.667 20.206 -19.093 1.00 80.69 519 SER A O 1
ATOM 4090 N N . ALA A 1 520 ? 10.601 19.672 -21.270 1.00 81.00 520 ALA A N 1
ATOM 4091 C CA . ALA A 1 520 ? 10.764 18.232 -21.078 1.00 81.00 520 ALA A CA 1
ATOM 4092 C C . ALA A 1 520 ? 12.164 17.815 -20.590 1.00 81.00 520 ALA A C 1
ATOM 4094 O O . ALA A 1 520 ? 13.182 18.443 -20.906 1.00 81.00 520 ALA A O 1
ATOM 4095 N N . GLU A 1 521 ? 12.239 16.691 -19.876 1.00 81.44 521 GLU A N 1
ATOM 4096 C CA . GLU A 1 521 ? 13.509 16.088 -19.469 1.00 81.44 521 GLU A CA 1
ATOM 4097 C C . GLU A 1 521 ? 14.428 15.744 -20.663 1.00 81.44 521 GLU A C 1
ATOM 4099 O O . GLU A 1 521 ? 13.950 15.384 -21.745 1.00 81.44 521 GLU A O 1
ATOM 4104 N N . PRO A 1 522 ? 15.765 15.779 -20.488 1.00 78.25 522 PRO A N 1
ATOM 4105 C CA . PRO A 1 522 ? 16.714 15.331 -21.512 1.00 78.25 522 PRO A CA 1
ATOM 4106 C C . PRO A 1 522 ? 16.505 13.881 -21.989 1.00 78.25 522 PRO A C 1
ATOM 4108 O O . PRO A 1 522 ? 16.760 13.580 -23.156 1.00 78.25 522 PRO A O 1
ATOM 4111 N N . SER A 1 523 ? 16.017 13.011 -21.100 1.00 75.94 523 SER A N 1
ATOM 4112 C CA . SER A 1 523 ? 15.670 11.599 -21.330 1.00 75.94 523 SER A CA 1
ATOM 4113 C C . SER A 1 523 ? 14.621 11.415 -22.440 1.00 75.94 523 SER A C 1
ATOM 4115 O O . SER A 1 523 ? 14.751 10.522 -23.283 1.00 75.94 523 SER A O 1
ATOM 4117 N N . ALA A 1 524 ? 13.620 12.298 -22.506 1.00 81.75 524 ALA A N 1
ATOM 4118 C CA . ALA A 1 524 ? 12.572 12.272 -23.524 1.00 81.75 524 ALA A CA 1
ATOM 4119 C C . ALA A 1 524 ? 13.128 12.597 -24.920 1.00 81.75 524 ALA A C 1
ATOM 4121 O O . ALA A 1 524 ? 12.874 11.868 -25.880 1.00 81.75 524 ALA A O 1
ATOM 4122 N N . ALA A 1 525 ? 13.947 13.650 -25.031 1.00 81.25 525 ALA A N 1
ATOM 4123 C CA . ALA A 1 525 ? 14.594 14.011 -26.294 1.00 81.25 525 ALA A CA 1
ATOM 4124 C C . ALA A 1 525 ? 15.557 12.909 -26.774 1.00 81.25 525 ALA A C 1
ATOM 4126 O O . ALA A 1 525 ? 15.571 12.586 -27.961 1.00 81.25 525 ALA A O 1
ATOM 4127 N N . ALA A 1 526 ? 16.312 12.288 -25.856 1.00 75.38 526 ALA A N 1
ATOM 4128 C CA . ALA A 1 526 ? 17.147 11.125 -26.162 1.00 75.38 526 ALA A CA 1
ATOM 4129 C C . ALA A 1 526 ? 16.317 9.964 -26.735 1.00 75.38 526 ALA A C 1
ATOM 4131 O O . ALA A 1 526 ? 16.663 9.413 -27.779 1.00 75.38 526 ALA A O 1
ATOM 4132 N N . SER A 1 527 ? 15.191 9.645 -26.092 1.00 79.06 527 SER A N 1
ATOM 4133 C CA . SER A 1 527 ? 14.309 8.535 -26.473 1.00 79.06 527 SER A CA 1
ATOM 4134 C C . SER A 1 527 ? 13.670 8.734 -27.852 1.00 79.06 527 SER A C 1
ATOM 4136 O O . SER A 1 527 ? 13.680 7.812 -28.669 1.00 79.06 527 SER A O 1
ATOM 4138 N N . LEU A 1 528 ? 13.191 9.945 -28.175 1.00 84.88 528 LEU A N 1
ATOM 4139 C CA . LEU A 1 528 ? 12.673 10.228 -29.518 1.00 84.88 528 LEU A CA 1
ATOM 4140 C C . LEU A 1 528 ? 13.766 10.053 -30.581 1.00 84.88 528 LEU A C 1
ATOM 4142 O O . LEU A 1 528 ? 13.543 9.379 -31.586 1.00 84.88 528 LEU A O 1
ATOM 4146 N N . LEU A 1 529 ? 14.947 10.635 -30.373 1.00 79.06 529 LEU A N 1
ATOM 4147 C CA . LEU A 1 529 ? 16.025 10.549 -31.359 1.00 79.06 529 LEU A CA 1
ATOM 4148 C C . LEU A 1 529 ? 16.543 9.107 -31.513 1.00 79.06 529 LEU A C 1
ATOM 4150 O O . LEU A 1 529 ? 16.872 8.691 -32.621 1.00 79.06 529 LEU A O 1
ATOM 4154 N N . TYR A 1 530 ? 16.534 8.316 -30.436 1.00 73.56 530 TYR A N 1
ATOM 4155 C CA . TYR A 1 530 ? 16.811 6.879 -30.471 1.00 73.56 530 TYR A CA 1
ATOM 4156 C C . TYR A 1 530 ? 15.761 6.106 -31.291 1.00 73.56 530 TYR A C 1
ATOM 4158 O O . TYR A 1 530 ? 16.120 5.224 -32.069 1.00 73.56 530 TYR A O 1
ATOM 4166 N N . SER A 1 531 ? 14.475 6.471 -31.203 1.00 82.06 531 SER A N 1
ATOM 4167 C CA . SER A 1 531 ? 13.424 5.877 -32.048 1.00 82.06 531 SER A CA 1
ATOM 4168 C C . SER A 1 531 ? 13.648 6.143 -33.543 1.00 82.06 531 SER A C 1
ATOM 4170 O O . SER A 1 531 ? 13.561 5.221 -34.353 1.00 82.06 531 SER A O 1
ATOM 4172 N N . ALA A 1 532 ? 14.020 7.377 -33.903 1.00 78.06 532 ALA A N 1
ATOM 4173 C CA . ALA A 1 532 ? 14.322 7.748 -35.281 1.00 78.06 532 ALA A CA 1
ATOM 4174 C C . ALA A 1 532 ? 15.572 7.017 -35.793 1.00 78.06 532 ALA A C 1
ATOM 4176 O O . ALA A 1 532 ? 15.592 6.483 -36.900 1.00 78.06 532 ALA A O 1
ATOM 4177 N N . ALA A 1 533 ? 16.594 6.906 -34.943 1.00 70.38 533 ALA A N 1
ATOM 4178 C CA . ALA A 1 533 ? 17.797 6.141 -35.227 1.00 70.38 533 ALA A CA 1
ATOM 4179 C C . ALA A 1 533 ? 17.498 4.653 -35.506 1.00 70.38 533 ALA A C 1
ATOM 4181 O O . ALA A 1 533 ? 18.079 4.081 -36.428 1.00 70.38 533 ALA A O 1
ATOM 4182 N N . LEU A 1 534 ? 16.581 4.030 -34.753 1.00 70.19 534 LEU A N 1
ATOM 4183 C CA . LEU A 1 534 ? 16.151 2.644 -34.984 1.00 70.19 534 LEU A CA 1
ATOM 4184 C C . LEU A 1 534 ? 15.411 2.479 -36.319 1.00 70.19 534 LEU A C 1
ATOM 4186 O O . LEU A 1 534 ? 15.661 1.510 -37.038 1.00 70.19 534 LEU A O 1
ATOM 4190 N N . PHE A 1 535 ? 14.532 3.417 -36.683 1.00 75.81 535 PHE A N 1
ATOM 4191 C CA . PHE A 1 535 ? 13.866 3.397 -37.989 1.00 75.81 535 PHE A CA 1
ATOM 4192 C C . PHE A 1 535 ? 14.842 3.638 -39.153 1.00 75.81 535 PHE A C 1
ATOM 4194 O O . PHE A 1 535 ? 14.752 2.942 -40.159 1.00 75.81 535 PHE A O 1
ATOM 4201 N N . ALA A 1 536 ? 15.822 4.538 -39.016 1.00 70.06 536 ALA A N 1
ATOM 4202 C CA . ALA A 1 536 ? 16.810 4.841 -40.061 1.00 70.06 536 ALA A CA 1
ATOM 4203 C C . ALA A 1 536 ? 17.718 3.646 -40.442 1.00 70.06 536 ALA A C 1
ATOM 4205 O O . ALA A 1 536 ? 18.264 3.589 -41.555 1.00 70.06 536 ALA A O 1
ATOM 4206 N N . LEU A 1 537 ? 17.871 2.666 -39.541 1.00 62.19 537 LEU A N 1
ATOM 4207 C CA . LEU A 1 537 ? 18.545 1.408 -39.859 1.00 62.19 537 LEU A CA 1
ATOM 4208 C C . LEU A 1 537 ? 17.704 0.503 -40.781 1.00 62.19 537 LEU A C 1
ATOM 4210 O O . LEU A 1 537 ? 18.288 -0.283 -41.528 1.00 62.19 537 LEU A O 1
ATOM 4214 N N . GLN A 1 538 ? 16.368 0.597 -40.755 1.00 67.38 538 GLN A N 1
ATOM 4215 C CA . GLN A 1 538 ? 15.482 -0.291 -41.519 1.00 67.38 538 GLN A CA 1
ATOM 4216 C C . GLN A 1 538 ? 15.639 -0.097 -43.042 1.00 67.38 538 GLN A C 1
ATOM 4218 O O . GLN A 1 538 ? 16.086 0.967 -43.488 1.00 67.38 538 GLN A O 1
ATOM 4223 N N . PRO A 1 539 ? 15.280 -1.106 -43.864 1.00 63.22 539 PRO A N 1
ATOM 4224 C CA . PRO A 1 539 ? 15.363 -1.007 -45.320 1.00 63.22 539 PRO A CA 1
ATOM 4225 C C . PRO A 1 539 ? 14.570 0.179 -45.899 1.00 63.22 539 PRO A C 1
ATOM 4227 O O . PRO A 1 539 ? 13.549 0.566 -45.320 1.00 63.22 539 PRO A O 1
ATOM 4230 N N . PRO A 1 540 ? 14.973 0.718 -47.067 1.00 64.44 540 PRO A N 1
ATOM 4231 C CA . PRO A 1 540 ? 14.165 1.682 -47.813 1.00 64.44 540 PRO A CA 1
ATOM 4232 C C . PRO A 1 540 ? 12.732 1.164 -48.016 1.00 64.44 540 PRO A C 1
ATOM 4234 O O . PRO A 1 540 ? 12.535 -0.015 -48.309 1.00 64.44 540 PRO A O 1
ATOM 4237 N N . GLY A 1 541 ? 11.730 2.025 -47.812 1.00 66.56 541 GLY A N 1
ATOM 4238 C CA . GLY A 1 541 ? 10.310 1.637 -47.829 1.00 66.56 541 GLY A CA 1
ATOM 4239 C C . GLY A 1 541 ? 9.789 0.977 -46.539 1.00 66.56 541 GLY A C 1
ATOM 4240 O O . GLY A 1 541 ? 8.643 0.539 -46.498 1.00 66.56 541 GLY A O 1
ATOM 4241 N N . ARG A 1 542 ? 10.602 0.894 -45.474 1.00 69.56 542 ARG A N 1
ATOM 4242 C CA . ARG A 1 542 ? 10.171 0.546 -44.099 1.00 69.56 542 ARG A CA 1
ATOM 4243 C C . ARG A 1 542 ? 10.565 1.605 -43.064 1.00 69.56 542 ARG A C 1
ATOM 4245 O O . ARG A 1 542 ? 10.670 1.316 -41.876 1.00 69.56 542 ARG A O 1
ATOM 4252 N N . GLN A 1 543 ? 10.790 2.829 -43.516 1.00 80.44 543 GLN A N 1
ATOM 4253 C CA . GLN A 1 543 ? 11.058 3.985 -42.664 1.00 80.44 543 GLN A CA 1
ATOM 4254 C C . GLN A 1 543 ? 9.808 4.873 -42.651 1.00 80.44 543 GLN A C 1
ATOM 4256 O O . GLN A 1 543 ? 9.117 4.886 -43.670 1.00 80.44 543 GLN A O 1
ATOM 4261 N N . PRO A 1 544 ? 9.499 5.584 -41.553 1.00 85.75 544 PRO A N 1
ATOM 4262 C CA . PRO A 1 544 ? 8.390 6.523 -41.545 1.00 85.75 544 PRO A CA 1
ATOM 4263 C C . PRO A 1 544 ? 8.672 7.680 -42.515 1.00 85.75 544 PRO A C 1
ATOM 4265 O O . PRO A 1 544 ? 9.706 8.339 -42.396 1.00 85.75 544 PRO A O 1
ATOM 4268 N N . GLU A 1 545 ? 7.776 7.942 -43.462 1.00 85.12 545 GLU A N 1
ATOM 4269 C CA . GLU A 1 545 ? 7.884 9.028 -44.448 1.00 85.12 545 GLU A CA 1
ATOM 4270 C C . GLU A 1 545 ? 7.922 10.415 -43.779 1.00 85.12 545 GLU A C 1
ATOM 4272 O O . GLU A 1 545 ? 8.574 11.339 -44.265 1.00 85.12 545 GLU A O 1
ATOM 4277 N N . THR A 1 546 ? 7.283 10.551 -42.612 1.00 85.25 546 THR A N 1
ATOM 4278 C CA . THR A 1 546 ? 7.264 11.776 -41.791 1.00 85.25 546 THR A CA 1
ATOM 4279 C C . THR A 1 546 ? 8.542 12.000 -40.967 1.00 85.25 546 THR A C 1
ATOM 4281 O O . THR A 1 546 ? 8.714 13.063 -40.357 1.00 85.25 546 THR A O 1
ATOM 4284 N N . MET A 1 547 ? 9.462 11.031 -40.932 1.00 85.75 547 MET A N 1
ATOM 4285 C CA . MET A 1 547 ? 10.730 11.121 -40.204 1.00 85.75 547 MET A CA 1
ATOM 4286 C C . MET A 1 547 ? 11.795 11.833 -41.053 1.00 85.75 547 MET A C 1
ATOM 4288 O O . MET A 1 547 ? 12.646 11.208 -41.686 1.00 85.75 547 MET A O 1
ATOM 4292 N N . THR A 1 548 ? 11.770 13.165 -41.050 1.00 82.19 548 THR A N 1
ATOM 4293 C CA . THR A 1 548 ? 12.706 14.009 -41.802 1.00 82.19 548 THR A CA 1
ATOM 4294 C C . THR A 1 548 ? 13.721 14.687 -40.882 1.00 82.19 548 THR A C 1
ATOM 4296 O O . THR A 1 548 ? 13.596 14.707 -39.655 1.00 82.19 548 THR A O 1
ATOM 4299 N N . ALA A 1 549 ? 14.750 15.299 -41.473 1.00 76.38 549 ALA A N 1
ATOM 4300 C CA . ALA A 1 549 ? 15.669 16.143 -40.715 1.00 76.38 549 ALA A CA 1
ATOM 4301 C C . ALA A 1 549 ? 14.947 17.328 -40.042 1.00 76.38 549 ALA A C 1
ATOM 4303 O O . ALA A 1 549 ? 15.375 17.751 -38.971 1.00 76.38 549 ALA A O 1
ATOM 4304 N N . GLU A 1 550 ? 13.869 17.846 -40.639 1.00 78.38 550 GLU A N 1
ATOM 4305 C CA . GLU A 1 550 ? 13.096 18.991 -40.141 1.00 78.38 550 GLU A CA 1
ATOM 4306 C C . GLU A 1 550 ? 12.242 18.613 -38.929 1.00 78.38 550 GLU A C 1
ATOM 4308 O O . GLU A 1 550 ? 12.325 19.284 -37.897 1.00 78.38 550 GLU A O 1
ATOM 4313 N N . THR A 1 551 ? 11.505 17.497 -39.003 1.00 84.94 551 THR A N 1
ATOM 4314 C CA . THR A 1 551 ? 10.651 17.029 -37.897 1.00 84.94 551 THR A CA 1
ATOM 4315 C C . THR A 1 551 ? 11.444 16.666 -36.640 1.00 84.94 551 THR A C 1
ATOM 4317 O O . THR A 1 551 ? 10.939 16.789 -35.524 1.00 84.94 551 THR A O 1
ATOM 4320 N N . LEU A 1 552 ? 12.726 16.313 -36.788 1.00 82.75 552 LEU A N 1
ATOM 4321 C CA . LEU A 1 552 ? 13.625 16.002 -35.675 1.00 82.75 552 LEU A CA 1
ATOM 4322 C C . LEU A 1 552 ? 14.416 17.211 -35.130 1.00 82.75 552 LEU A C 1
ATOM 4324 O O . LEU A 1 552 ? 15.030 17.087 -34.063 1.00 82.75 552 LEU A O 1
ATOM 4328 N N . GLN A 1 553 ? 14.429 18.377 -35.801 1.00 83.56 553 GLN A N 1
ATOM 4329 C CA . GLN A 1 553 ? 15.255 19.524 -35.367 1.00 83.56 553 GLN A CA 1
ATOM 4330 C C . GLN A 1 553 ? 15.017 19.971 -33.913 1.00 83.56 553 GLN A C 1
ATOM 4332 O O . GLN A 1 553 ? 16.011 20.218 -33.222 1.00 83.56 553 GLN A O 1
ATOM 4337 N N . PRO A 1 554 ? 13.776 20.072 -33.392 1.00 86.69 554 PRO A N 1
ATOM 4338 C CA . PRO A 1 554 ? 13.544 20.564 -32.031 1.00 86.69 554 PRO A CA 1
ATOM 4339 C C . PRO A 1 554 ? 14.197 19.681 -30.955 1.00 86.69 554 PRO A C 1
ATOM 4341 O O . PRO A 1 554 ? 14.891 20.182 -30.061 1.00 86.69 554 PRO A O 1
ATOM 4344 N N . ALA A 1 555 ? 14.067 18.358 -31.095 1.00 82.25 555 ALA A N 1
ATOM 4345 C CA . ALA A 1 555 ? 14.697 17.383 -30.210 1.00 82.25 555 ALA A CA 1
ATOM 4346 C C . ALA A 1 555 ? 16.229 17.358 -30.379 1.00 82.25 555 ALA A C 1
ATOM 4348 O O . ALA A 1 555 ? 16.954 17.364 -29.381 1.00 82.25 555 ALA A O 1
ATOM 4349 N N . LEU A 1 556 ? 16.747 17.435 -31.616 1.00 79.56 556 LEU A N 1
ATOM 4350 C CA . LEU A 1 556 ? 18.190 17.567 -31.885 1.00 79.56 556 LEU A CA 1
ATOM 4351 C C . LEU A 1 556 ? 18.781 18.831 -31.238 1.00 79.56 556 LEU A C 1
ATOM 4353 O O . LEU A 1 556 ? 19.859 18.786 -30.640 1.00 79.56 556 LEU A O 1
ATOM 4357 N N . ALA A 1 557 ? 18.075 19.960 -31.309 1.00 82.69 557 ALA A N 1
ATOM 4358 C CA . ALA A 1 557 ? 18.488 21.219 -30.699 1.00 82.69 557 ALA A CA 1
ATOM 4359 C C . ALA A 1 557 ? 18.461 21.164 -29.162 1.00 82.69 557 ALA A C 1
ATOM 4361 O O . ALA A 1 557 ? 19.291 21.812 -28.515 1.00 82.69 557 ALA A O 1
ATOM 4362 N N . ARG A 1 558 ? 17.541 20.400 -28.554 1.00 84.88 558 ARG A N 1
ATOM 4363 C CA . ARG A 1 558 ? 17.550 20.104 -27.110 1.00 84.88 558 ARG A CA 1
ATOM 4364 C C . ARG A 1 558 ? 18.746 19.225 -26.739 1.00 84.88 558 ARG A C 1
ATOM 4366 O O . ARG A 1 558 ? 19.521 19.624 -25.872 1.00 84.88 558 ARG A O 1
ATOM 4373 N N . ALA A 1 559 ? 18.947 18.105 -27.434 1.00 75.12 559 ALA A N 1
ATOM 4374 C CA . ALA A 1 559 ? 20.055 17.176 -27.205 1.00 75.12 559 ALA A CA 1
ATOM 4375 C C . ALA A 1 559 ? 21.427 17.868 -27.290 1.00 75.12 559 ALA A C 1
ATOM 4377 O O . ALA A 1 559 ? 22.225 17.773 -26.359 1.00 75.12 559 ALA A O 1
ATOM 4378 N N . ARG A 1 560 ? 21.672 18.660 -28.345 1.00 77.62 560 ARG A N 1
ATOM 4379 C CA . ARG A 1 560 ? 22.910 19.448 -28.512 1.00 77.62 560 ARG A CA 1
ATOM 4380 C C . ARG A 1 560 ? 23.126 20.467 -27.387 1.00 77.62 560 ARG A C 1
ATOM 4382 O O . ARG A 1 560 ? 24.258 20.659 -26.947 1.00 77.62 560 ARG A O 1
ATOM 4389 N N . ARG A 1 561 ? 22.061 21.115 -26.895 1.00 81.94 561 ARG A N 1
ATOM 4390 C CA . ARG A 1 561 ? 22.147 22.054 -25.759 1.00 81.94 561 ARG A CA 1
ATOM 4391 C C . ARG A 1 561 ? 22.455 21.343 -24.441 1.00 81.94 561 ARG A C 1
ATOM 4393 O O . ARG A 1 561 ? 23.249 21.870 -23.668 1.00 81.94 561 ARG A O 1
ATOM 4400 N N . VAL A 1 562 ? 21.893 20.154 -24.205 1.00 79.94 562 VAL A N 1
ATOM 4401 C CA . VAL A 1 562 ? 22.241 19.318 -23.042 1.00 79.94 562 VAL A CA 1
ATOM 4402 C C . VAL A 1 562 ? 23.699 18.870 -23.135 1.00 79.94 562 VAL A C 1
ATOM 4404 O O . VAL A 1 562 ? 24.455 19.144 -22.212 1.00 79.94 562 VAL A O 1
ATOM 4407 N N . ALA A 1 563 ? 24.130 18.314 -24.271 1.00 72.75 563 ALA A N 1
ATOM 4408 C CA . ALA A 1 563 ? 25.512 17.881 -24.497 1.00 72.75 563 ALA A CA 1
ATOM 4409 C C . ALA A 1 563 ? 26.551 18.998 -24.304 1.00 72.75 563 ALA A C 1
ATOM 4411 O O . ALA A 1 563 ? 27.616 18.755 -23.743 1.00 72.75 563 ALA A O 1
ATOM 4412 N N . LYS A 1 564 ? 26.229 20.237 -24.702 1.00 77.81 564 LYS A N 1
ATOM 4413 C CA . LYS A 1 564 ? 27.094 21.406 -24.471 1.00 77.81 564 LYS A CA 1
ATOM 4414 C C . LYS A 1 564 ? 27.104 21.885 -23.011 1.00 77.81 564 LYS A C 1
ATOM 4416 O O . LYS A 1 564 ? 28.106 22.443 -22.577 1.00 77.81 564 LYS A O 1
ATOM 4421 N N . LYS A 1 565 ? 25.995 21.741 -22.273 1.00 82.75 565 LYS A N 1
ATOM 4422 C CA . LYS A 1 565 ? 25.840 22.279 -20.905 1.00 82.75 565 LYS A CA 1
ATOM 4423 C C . LYS A 1 565 ? 26.233 21.280 -19.812 1.00 82.75 565 LYS A C 1
ATOM 4425 O O . LYS A 1 565 ? 26.713 21.699 -18.766 1.00 82.75 565 LYS A O 1
ATOM 4430 N N . ASN A 1 566 ? 25.991 19.991 -20.028 1.00 77.94 566 ASN A N 1
ATOM 4431 C CA . ASN A 1 566 ? 26.285 18.916 -19.087 1.00 77.94 566 ASN A CA 1
ATOM 4432 C C . ASN A 1 566 ? 26.691 17.643 -19.869 1.00 77.94 566 ASN A C 1
ATOM 4434 O O . ASN A 1 566 ? 25.827 16.834 -20.228 1.00 77.94 566 ASN A O 1
ATOM 4438 N N . PRO A 1 567 ? 27.991 17.482 -20.185 1.00 69.19 567 PRO A N 1
ATOM 4439 C CA . PRO A 1 567 ? 28.473 16.372 -21.002 1.00 69.19 567 PRO A CA 1
ATOM 4440 C C . PRO A 1 567 ? 28.369 15.015 -20.290 1.00 69.19 567 PRO A C 1
ATOM 4442 O O . PRO A 1 567 ? 28.196 14.003 -20.960 1.00 69.19 567 PRO A O 1
ATOM 4445 N N . GLU A 1 568 ? 28.402 14.971 -18.956 1.00 65.06 568 GLU A N 1
ATOM 4446 C CA . GLU A 1 568 ? 28.252 13.725 -18.189 1.00 65.06 568 GLU A CA 1
ATOM 4447 C C . GLU A 1 568 ? 26.841 13.147 -18.346 1.00 65.06 568 GLU A C 1
ATOM 4449 O O . GLU A 1 568 ? 26.684 11.989 -18.734 1.00 65.06 568 GLU A O 1
ATOM 4454 N N . VAL A 1 569 ? 25.809 13.982 -18.173 1.00 65.50 569 VAL A N 1
ATOM 4455 C CA . VAL A 1 569 ? 24.405 13.597 -18.412 1.00 65.50 569 VAL A CA 1
ATOM 4456 C C . VAL A 1 569 ? 24.178 13.197 -19.873 1.00 65.50 569 VAL A C 1
ATOM 4458 O O . VAL A 1 569 ? 23.460 12.239 -20.151 1.00 65.50 569 VAL A O 1
ATOM 4461 N N . ALA A 1 570 ? 24.812 13.884 -20.826 1.00 60.88 570 ALA A N 1
ATOM 4462 C CA . ALA A 1 570 ? 24.712 13.520 -22.237 1.00 60.88 570 ALA A CA 1
ATOM 4463 C C . ALA A 1 570 ? 25.431 12.205 -22.585 1.00 60.88 570 ALA A C 1
ATOM 4465 O O . ALA A 1 570 ? 24.963 11.479 -23.461 1.00 60.88 570 ALA A O 1
ATOM 4466 N N . SER A 1 571 ? 26.520 11.873 -21.890 1.00 55.75 571 SER A N 1
ATOM 4467 C CA . SER A 1 571 ? 27.194 10.578 -22.005 1.00 55.75 571 SER A CA 1
ATOM 4468 C C . SER A 1 571 ? 26.319 9.456 -21.437 1.00 55.75 571 SER A C 1
ATOM 4470 O O . SER A 1 571 ? 26.032 8.487 -22.137 1.00 55.75 571 SER A O 1
ATOM 4472 N N . ALA A 1 572 ? 25.791 9.636 -20.220 1.00 55.75 572 ALA A N 1
ATOM 4473 C CA . ALA A 1 572 ? 24.919 8.667 -19.552 1.00 55.75 572 ALA A CA 1
ATOM 4474 C C . ALA A 1 572 ? 23.626 8.366 -20.336 1.00 55.75 572 ALA A C 1
ATOM 4476 O O . ALA A 1 572 ? 23.172 7.226 -20.366 1.00 55.75 572 ALA A O 1
ATOM 4477 N N . LEU A 1 573 ? 23.057 9.370 -21.013 1.00 55.56 573 LEU A N 1
ATOM 4478 C CA . LEU A 1 573 ? 21.875 9.223 -21.873 1.00 55.56 573 LEU A CA 1
ATOM 4479 C C . LEU A 1 573 ? 22.199 8.782 -23.317 1.00 55.56 573 LEU A C 1
ATOM 4481 O O . LEU A 1 573 ? 21.301 8.754 -24.158 1.00 55.56 573 LEU A O 1
ATOM 4485 N N . GLY A 1 574 ? 23.465 8.499 -23.647 1.00 57.47 574 GLY A N 1
ATOM 4486 C CA . GLY A 1 574 ? 23.890 8.118 -25.001 1.00 57.47 574 GLY A CA 1
ATOM 4487 C C . GLY A 1 574 ? 23.687 9.206 -26.068 1.00 57.47 574 GLY A C 1
ATOM 4488 O O . GLY A 1 574 ? 23.747 8.920 -27.266 1.00 57.47 574 GLY A O 1
ATOM 4489 N N . LEU A 1 575 ? 23.457 10.462 -25.661 1.00 60.94 575 LEU A N 1
ATOM 4490 C CA . LEU A 1 575 ? 23.078 11.556 -26.559 1.00 60.94 575 LEU A CA 1
ATOM 4491 C C . LEU A 1 575 ? 24.137 11.837 -27.625 1.00 60.94 575 LEU A C 1
ATOM 4493 O O . LEU A 1 575 ? 23.762 12.182 -28.739 1.00 60.94 575 LEU A O 1
ATOM 4497 N N . PHE A 1 576 ? 25.428 11.661 -27.329 1.00 57.56 576 PHE A N 1
ATOM 4498 C CA . PHE A 1 576 ? 26.492 11.855 -28.320 1.00 57.56 576 PHE A CA 1
ATOM 4499 C C . PHE A 1 576 ? 26.332 10.912 -29.520 1.00 57.56 576 PHE A C 1
ATOM 4501 O O . PHE A 1 576 ? 26.170 11.392 -30.644 1.00 57.56 576 PHE A O 1
ATOM 4508 N N . ALA A 1 577 ? 26.242 9.599 -29.270 1.00 53.09 577 ALA A N 1
ATOM 4509 C CA . ALA A 1 577 ? 26.031 8.590 -30.308 1.00 53.09 577 ALA A CA 1
ATOM 4510 C C . ALA A 1 577 ? 24.776 8.894 -31.142 1.00 53.09 577 ALA A C 1
ATOM 4512 O O . ALA A 1 577 ? 24.820 8.899 -32.371 1.00 53.09 577 ALA A O 1
ATOM 4513 N N . VAL A 1 578 ? 23.670 9.248 -30.482 1.00 55.03 578 VAL A N 1
ATOM 4514 C CA . VAL A 1 578 ? 22.399 9.544 -31.157 1.00 55.03 578 VAL A CA 1
ATOM 4515 C C . VAL A 1 578 ? 22.446 10.873 -31.939 1.00 55.03 578 VAL A C 1
ATOM 4517 O O . VAL A 1 578 ? 21.871 10.967 -33.024 1.00 55.03 578 VAL A O 1
ATOM 4520 N N . THR A 1 579 ? 23.181 11.895 -31.477 1.00 56.22 579 THR A N 1
ATOM 4521 C CA . THR A 1 579 ? 23.380 13.137 -32.255 1.00 56.22 579 THR A CA 1
ATOM 4522 C C . THR A 1 579 ? 24.242 12.944 -33.502 1.00 56.22 579 THR A C 1
ATOM 4524 O O . THR A 1 579 ? 24.064 13.690 -34.469 1.00 56.22 579 THR A O 1
ATOM 4527 N N . ASP A 1 580 ? 25.116 11.935 -33.518 1.00 50.28 580 ASP A N 1
ATOM 4528 C CA . ASP A 1 580 ? 25.862 11.532 -34.711 1.00 50.28 580 ASP A CA 1
ATOM 4529 C C . ASP A 1 580 ? 25.027 10.659 -35.663 1.00 50.28 580 ASP A C 1
ATOM 4531 O O . ASP A 1 580 ? 25.231 10.737 -36.875 1.00 50.28 580 ASP A O 1
ATOM 4535 N N . VAL A 1 581 ? 23.986 9.955 -35.191 1.00 45.91 581 VAL A N 1
ATOM 4536 C CA . VAL A 1 581 ? 22.984 9.348 -36.097 1.00 45.91 581 VAL A CA 1
ATOM 4537 C C . VAL A 1 581 ? 22.260 10.408 -36.934 1.00 45.91 581 VAL A C 1
ATOM 4539 O O . VAL A 1 581 ? 21.999 10.189 -38.115 1.00 45.91 581 VAL A O 1
ATOM 4542 N N . GLY A 1 582 ? 22.044 11.605 -36.379 1.00 47.16 582 GLY A N 1
ATOM 4543 C CA . GLY A 1 582 ? 21.553 12.763 -37.136 1.00 47.16 582 GLY A CA 1
ATOM 4544 C C . GLY A 1 582 ? 22.466 13.201 -38.295 1.00 47.16 582 GLY A C 1
ATOM 4545 O O . GLY A 1 582 ? 22.004 13.907 -39.186 1.00 47.16 582 GLY A O 1
ATOM 4546 N N . LYS A 1 583 ? 23.740 12.776 -38.313 1.00 48.41 583 LYS A N 1
ATOM 4547 C CA . LYS A 1 583 ? 24.655 12.894 -39.465 1.00 48.41 583 LYS A CA 1
ATOM 4548 C C . LYS A 1 583 ? 24.643 11.624 -40.334 1.00 48.41 583 LYS A C 1
ATOM 4550 O O . LYS A 1 583 ? 24.784 11.713 -41.549 1.00 48.41 583 LYS A O 1
ATOM 4555 N N . ALA A 1 584 ? 24.462 10.451 -39.723 1.00 43.75 584 ALA A N 1
ATOM 4556 C CA . ALA A 1 584 ? 24.493 9.147 -40.391 1.00 43.75 584 ALA A CA 1
ATOM 4557 C C . ALA A 1 584 ? 23.231 8.800 -41.207 1.00 43.75 584 ALA A C 1
ATOM 4559 O O . ALA A 1 584 ? 23.264 7.837 -41.969 1.00 43.75 584 ALA A O 1
ATOM 4560 N N . MET A 1 585 ? 22.144 9.583 -41.144 1.00 49.19 585 MET A N 1
ATOM 4561 C CA . MET A 1 585 ? 20.985 9.376 -42.037 1.00 49.19 585 MET A CA 1
ATOM 4562 C C . MET A 1 585 ? 21.329 9.496 -43.542 1.00 49.19 585 MET A C 1
ATOM 4564 O O . MET A 1 585 ? 20.515 9.108 -44.374 1.00 49.19 585 MET A O 1
ATOM 4568 N N . GLY A 1 586 ? 22.531 9.977 -43.898 1.00 40.28 586 GLY A N 1
ATOM 4569 C CA . GLY A 1 586 ? 23.050 10.006 -45.273 1.00 40.28 586 GLY A CA 1
ATOM 4570 C C . GLY A 1 586 ? 24.287 9.139 -45.569 1.00 40.28 586 GLY A C 1
ATOM 4571 O O . GLY A 1 586 ? 24.771 9.195 -46.695 1.00 40.28 586 GLY A O 1
ATOM 4572 N N . ALA A 1 587 ? 24.841 8.372 -44.616 1.00 36.81 587 ALA A N 1
ATOM 4573 C CA . ALA A 1 587 ? 26.087 7.619 -44.837 1.00 36.81 587 ALA A CA 1
ATOM 4574 C C . ALA A 1 587 ? 26.221 6.368 -43.950 1.00 36.81 587 ALA A C 1
ATOM 4576 O O . ALA A 1 587 ? 25.679 6.311 -42.849 1.00 36.81 587 ALA A O 1
ATOM 4577 N N . THR A 1 588 ? 27.002 5.381 -44.407 1.00 43.88 588 THR A N 1
ATOM 4578 C CA . THR A 1 588 ? 27.441 4.225 -43.602 1.00 43.88 588 THR A CA 1
ATOM 4579 C C . THR A 1 588 ? 28.024 4.700 -42.272 1.00 43.88 588 THR A C 1
ATOM 4581 O O . THR A 1 588 ? 29.022 5.424 -42.264 1.00 43.88 588 THR A O 1
ATOM 4584 N N . ALA A 1 589 ? 27.399 4.320 -41.155 1.00 45.22 589 ALA A N 1
ATOM 4585 C CA . ALA A 1 589 ? 27.780 4.832 -39.845 1.00 45.22 589 ALA A CA 1
ATOM 4586 C C . ALA A 1 589 ? 29.222 4.402 -39.495 1.00 45.22 589 ALA A C 1
ATOM 4588 O O . ALA A 1 589 ? 29.527 3.204 -39.567 1.00 45.22 589 ALA A O 1
ATOM 4589 N N . PRO A 1 590 ? 30.113 5.342 -39.122 1.00 46.28 590 PRO A N 1
ATOM 4590 C CA . PRO A 1 590 ? 31.457 4.997 -38.682 1.00 46.28 590 PRO A CA 1
ATOM 4591 C C . PRO A 1 590 ? 31.399 4.213 -37.366 1.00 46.28 590 PRO A C 1
ATOM 4593 O O . PRO A 1 590 ? 30.522 4.440 -36.534 1.00 46.28 590 PRO A O 1
ATOM 4596 N N . LEU A 1 591 ? 32.358 3.307 -37.174 1.00 46.16 591 LEU A N 1
ATOM 4597 C CA . LEU A 1 591 ? 32.511 2.537 -35.940 1.00 46.16 591 LEU A CA 1
ATOM 4598 C C . LEU A 1 591 ? 32.938 3.485 -34.807 1.00 46.16 591 LEU A C 1
ATOM 4600 O O . LEU A 1 591 ? 34.066 3.978 -34.811 1.00 46.16 591 LEU A O 1
ATOM 4604 N N . VAL A 1 592 ? 32.055 3.741 -33.837 1.00 49.09 592 VAL A N 1
ATOM 4605 C CA . VAL A 1 592 ? 32.362 4.587 -32.668 1.00 49.09 592 VAL A CA 1
ATOM 4606 C C . VAL A 1 592 ? 32.468 3.730 -31.409 1.00 49.09 592 VAL A C 1
ATOM 4608 O O . VAL A 1 592 ? 31.552 2.974 -31.077 1.00 49.09 592 VAL A O 1
ATOM 4611 N N . GLN A 1 593 ? 33.592 3.854 -30.701 1.00 49.41 593 GLN A N 1
ATOM 4612 C CA . GLN A 1 593 ? 33.822 3.189 -29.417 1.00 49.41 593 GLN A CA 1
ATOM 4613 C C . GLN A 1 593 ? 33.018 3.871 -28.304 1.00 49.41 593 GLN A C 1
ATOM 4615 O O . GLN A 1 593 ? 33.053 5.094 -28.173 1.00 49.41 593 GLN A O 1
ATOM 4620 N N . THR A 1 594 ? 32.328 3.086 -27.477 1.00 45.38 594 THR A N 1
ATOM 4621 C CA . THR A 1 594 ? 31.581 3.590 -26.315 1.00 45.38 594 THR A CA 1
ATOM 4622 C C . THR A 1 594 ? 31.853 2.771 -25.055 1.00 45.38 594 THR A C 1
ATOM 4624 O O . THR A 1 594 ? 32.113 1.567 -25.107 1.00 45.38 594 THR A O 1
ATOM 4627 N N . ASN A 1 595 ? 31.754 3.435 -23.901 1.00 46.62 595 ASN A N 1
ATOM 4628 C CA . ASN A 1 595 ? 31.808 2.796 -22.591 1.00 46.62 595 ASN A CA 1
ATOM 4629 C C . ASN A 1 595 ? 30.379 2.590 -22.077 1.00 46.62 595 ASN A C 1
ATOM 4631 O O . ASN A 1 595 ? 29.770 3.525 -21.560 1.00 46.62 595 ASN A O 1
ATOM 4635 N N . ARG A 1 596 ? 29.856 1.363 -22.195 1.00 53.62 596 ARG A N 1
ATOM 4636 C CA . ARG A 1 596 ? 28.629 0.934 -21.503 1.00 53.62 596 ARG A CA 1
ATOM 4637 C C . ARG A 1 596 ? 28.943 -0.107 -20.422 1.00 53.62 596 ARG A C 1
ATOM 4639 O O . ARG A 1 596 ? 29.867 -0.899 -20.622 1.00 53.62 596 ARG A O 1
ATOM 4646 N N . PRO A 1 597 ? 28.179 -0.161 -19.315 1.00 51.69 597 PRO A N 1
ATOM 4647 C CA . PRO A 1 597 ? 28.259 -1.280 -18.382 1.00 51.69 597 PRO A CA 1
ATOM 4648 C C . PRO A 1 597 ? 27.941 -2.606 -19.095 1.00 51.69 597 PRO A C 1
ATOM 4650 O O . PRO A 1 597 ? 27.118 -2.659 -20.015 1.00 51.69 597 PRO A O 1
ATOM 4653 N N . ARG A 1 598 ? 28.629 -3.672 -18.673 1.00 64.44 598 ARG A N 1
ATOM 4654 C CA . ARG A 1 598 ? 28.550 -5.026 -19.245 1.00 64.44 598 ARG A CA 1
ATOM 4655 C C . ARG A 1 598 ? 27.967 -5.999 -18.229 1.00 64.44 598 ARG A C 1
ATOM 4657 O O . ARG A 1 598 ? 28.253 -5.889 -17.039 1.00 64.44 598 ARG A O 1
ATOM 4664 N N . CYS A 1 599 ? 27.174 -6.958 -18.695 1.00 65.00 599 CYS A N 1
ATOM 4665 C CA . CYS A 1 599 ? 26.703 -8.065 -17.863 1.00 65.00 599 CYS A CA 1
ATOM 4666 C C . CYS A 1 599 ? 27.787 -9.148 -17.689 1.00 65.00 599 CYS A C 1
ATOM 4668 O O . CYS A 1 599 ? 28.765 -9.197 -18.436 1.00 65.00 599 CYS A O 1
ATOM 4670 N N . GLY A 1 600 ? 27.610 -10.045 -16.711 1.00 68.69 600 GLY A N 1
ATOM 4671 C CA . GLY A 1 600 ? 28.602 -11.085 -16.399 1.00 68.69 600 GLY A CA 1
ATOM 4672 C C . GLY A 1 600 ? 28.924 -12.015 -17.578 1.00 68.69 600 GLY A C 1
ATOM 4673 O O . GLY A 1 600 ? 30.081 -12.392 -17.757 1.00 68.69 600 GLY A O 1
ATOM 4674 N N . PHE A 1 601 ? 27.937 -12.323 -18.427 1.00 72.56 601 PHE A N 1
ATOM 4675 C CA . PHE A 1 601 ? 28.152 -13.101 -19.650 1.00 72.56 601 PHE A CA 1
ATOM 4676 C C . PHE A 1 601 ? 29.005 -12.350 -20.685 1.00 72.56 601 PHE A C 1
ATOM 4678 O O . PHE A 1 601 ? 29.938 -12.928 -21.232 1.00 72.56 601 PHE A O 1
ATOM 4685 N N . GLU A 1 602 ? 28.753 -11.057 -20.913 1.00 73.75 602 GLU A N 1
ATOM 4686 C CA . GLU A 1 602 ? 29.556 -10.227 -21.827 1.00 73.75 602 GLU A CA 1
ATOM 4687 C C . GLU A 1 602 ? 31.018 -10.119 -21.382 1.00 73.75 602 GLU A C 1
ATOM 4689 O O . GLU A 1 602 ? 31.920 -10.154 -22.218 1.00 73.75 602 GLU A O 1
ATOM 4694 N N . VAL A 1 603 ? 31.253 -10.018 -20.070 1.00 76.88 603 VAL A N 1
ATOM 4695 C CA . VAL A 1 603 ? 32.603 -10.041 -19.489 1.00 76.88 603 VAL A CA 1
ATOM 4696 C C . VAL A 1 603 ? 33.245 -11.415 -19.697 1.00 76.88 603 VAL A C 1
ATOM 4698 O O . VAL A 1 603 ? 34.323 -11.490 -20.277 1.00 76.88 603 VAL A O 1
ATOM 4701 N N . SER A 1 604 ? 32.557 -12.508 -19.339 1.00 77.06 604 SER A N 1
ATOM 4702 C CA . SER A 1 604 ? 33.078 -13.871 -19.532 1.00 77.06 604 SER A CA 1
ATOM 4703 C C . SER A 1 604 ? 33.372 -14.209 -20.997 1.00 77.06 604 SER A C 1
ATOM 4705 O O . SER A 1 604 ? 34.312 -14.959 -21.250 1.00 77.06 604 SER A O 1
ATOM 4707 N N . LEU A 1 605 ? 32.582 -13.698 -21.944 1.00 76.25 605 LEU A N 1
ATOM 4708 C CA . LEU A 1 605 ? 32.788 -13.889 -23.379 1.00 76.25 605 LEU A CA 1
ATOM 4709 C C . LEU A 1 605 ? 34.041 -13.153 -23.863 1.00 76.25 605 LEU A C 1
ATOM 4711 O O . LEU A 1 605 ? 34.874 -13.758 -24.534 1.00 76.25 605 LEU A O 1
ATOM 4715 N N . LEU A 1 606 ? 34.216 -11.882 -23.488 1.00 77.50 606 LEU A N 1
ATOM 4716 C CA . LEU A 1 606 ? 35.416 -11.126 -23.854 1.00 77.50 606 LEU A CA 1
ATOM 4717 C C . LEU A 1 606 ? 36.677 -11.684 -23.192 1.00 77.50 606 LEU A C 1
ATOM 4719 O O . LEU A 1 606 ? 37.688 -11.834 -23.869 1.00 77.50 606 LEU A O 1
ATOM 4723 N N . ASP A 1 607 ? 36.620 -12.046 -21.911 1.00 79.31 607 ASP A N 1
ATOM 4724 C CA . ASP A 1 607 ? 37.769 -12.620 -21.205 1.00 79.31 607 ASP A CA 1
ATOM 4725 C C . ASP A 1 607 ? 38.147 -14.002 -21.756 1.00 79.31 607 ASP A C 1
ATOM 4727 O O . ASP A 1 607 ? 39.332 -14.302 -21.888 1.00 79.31 607 ASP A O 1
ATOM 4731 N N . HIS A 1 608 ? 37.167 -14.811 -22.179 1.00 79.81 608 HIS A N 1
ATOM 4732 C CA . HIS A 1 608 ? 37.436 -16.060 -22.898 1.00 79.81 608 HIS A CA 1
ATOM 4733 C C . HIS A 1 608 ? 38.157 -15.808 -24.224 1.00 79.81 608 HIS A C 1
ATOM 4735 O O . HIS A 1 608 ? 39.155 -16.470 -24.503 1.00 79.81 608 HIS A O 1
ATOM 4741 N N . ILE A 1 609 ? 37.688 -14.854 -25.035 1.00 77.00 609 ILE A N 1
ATOM 4742 C CA . ILE A 1 609 ? 38.340 -14.535 -26.312 1.00 77.00 609 ILE A CA 1
ATOM 4743 C C . ILE A 1 609 ? 39.760 -13.999 -26.050 1.00 77.00 609 ILE A C 1
ATOM 4745 O O . ILE A 1 609 ? 40.711 -14.530 -26.611 1.00 77.00 609 ILE A O 1
ATOM 4749 N N . ARG A 1 610 ? 39.945 -13.051 -25.123 1.00 75.38 610 ARG A N 1
ATOM 4750 C CA . ARG A 1 610 ? 41.266 -12.514 -24.728 1.00 75.38 610 ARG A CA 1
ATOM 4751 C C . ARG A 1 610 ? 42.273 -13.587 -24.323 1.00 75.38 610 ARG A C 1
ATOM 4753 O O . ARG A 1 610 ? 43.436 -13.511 -24.704 1.00 75.38 610 ARG A O 1
ATOM 4760 N N . GLN A 1 611 ? 41.842 -14.554 -23.514 1.00 76.69 611 GLN A N 1
ATOM 4761 C CA . GLN A 1 611 ? 42.727 -15.583 -22.964 1.00 76.69 611 GLN A CA 1
ATOM 4762 C C . GLN A 1 611 ? 43.075 -16.675 -23.981 1.00 76.69 611 GLN A C 1
ATOM 4764 O O . GLN A 1 611 ? 44.145 -17.267 -23.879 1.00 76.69 611 GLN A O 1
ATOM 4769 N N . ASN A 1 612 ? 42.190 -16.950 -24.946 1.00 73.06 612 ASN A N 1
ATOM 4770 C CA . ASN A 1 612 ? 42.323 -18.104 -25.839 1.00 73.06 612 ASN A CA 1
ATOM 4771 C C . ASN A 1 612 ? 42.632 -17.737 -27.303 1.00 73.06 612 ASN A C 1
ATOM 4773 O O . ASN A 1 612 ? 43.104 -18.598 -28.035 1.00 73.06 612 ASN A O 1
ATOM 4777 N N . TRP A 1 613 ? 42.355 -16.507 -27.756 1.00 76.81 613 TRP A N 1
ATOM 4778 C CA . TRP A 1 613 ? 42.478 -16.073 -29.161 1.00 76.81 613 TRP A CA 1
ATOM 4779 C C . TRP A 1 613 ? 43.664 -15.114 -29.348 1.00 76.81 613 TRP A C 1
ATOM 4781 O O . TRP A 1 613 ? 43.519 -13.977 -29.804 1.00 76.81 613 TRP A O 1
ATOM 4791 N N . SER A 1 614 ? 44.861 -15.557 -28.961 1.00 69.69 614 SER A N 1
ATOM 4792 C CA . SER A 1 614 ? 46.080 -14.753 -29.080 1.00 69.69 614 SER A CA 1
ATOM 4793 C C . SER A 1 614 ? 46.418 -14.440 -30.546 1.00 69.69 614 SER A C 1
ATOM 4795 O O . SER A 1 614 ? 46.455 -15.328 -31.396 1.00 69.69 614 SER A O 1
ATOM 4797 N N . GLY A 1 615 ? 46.674 -13.159 -30.840 1.00 67.81 615 GLY A N 1
ATOM 4798 C CA . GLY A 1 615 ? 47.012 -12.668 -32.186 1.00 67.81 615 GLY A CA 1
ATOM 4799 C C . GLY A 1 615 ? 45.827 -12.261 -33.075 1.00 67.81 615 GLY A C 1
ATOM 4800 O O . GLY A 1 615 ? 46.044 -11.876 -34.222 1.00 67.81 615 GLY A O 1
ATOM 4801 N N . VAL A 1 616 ? 44.590 -12.305 -32.566 1.00 74.56 616 VAL A N 1
ATOM 4802 C CA . VAL A 1 616 ? 43.407 -11.759 -33.254 1.00 74.56 616 VAL A CA 1
ATOM 4803 C C . VAL A 1 616 ? 43.132 -10.334 -32.766 1.00 74.56 616 VAL A C 1
ATOM 4805 O O . VAL A 1 616 ? 42.912 -10.133 -31.572 1.00 74.56 616 VAL A O 1
ATOM 4808 N N . ASP A 1 617 ? 43.083 -9.349 -33.671 1.00 72.00 617 ASP A N 1
ATOM 4809 C CA . ASP A 1 617 ? 42.713 -7.980 -33.302 1.00 72.00 617 ASP A CA 1
ATOM 4810 C C . ASP A 1 617 ? 41.201 -7.872 -33.054 1.00 72.00 617 ASP A C 1
ATOM 4812 O O . ASP A 1 617 ? 40.358 -8.263 -33.874 1.00 72.00 617 ASP A O 1
ATOM 4816 N N . ILE A 1 618 ? 40.863 -7.306 -31.894 1.00 71.12 618 ILE A N 1
ATOM 4817 C CA . ILE A 1 618 ? 39.497 -7.141 -31.400 1.00 71.12 618 ILE A CA 1
ATOM 4818 C C . ILE A 1 618 ? 39.317 -5.686 -30.976 1.00 71.12 618 ILE A C 1
ATOM 4820 O O . ILE A 1 618 ? 40.073 -5.154 -30.164 1.00 71.12 618 ILE A O 1
ATOM 4824 N N . ILE A 1 619 ? 38.268 -5.039 -31.479 1.00 71.69 619 ILE A N 1
ATOM 4825 C CA . ILE A 1 619 ? 37.843 -3.729 -30.987 1.00 71.69 619 ILE A CA 1
ATOM 4826 C C . ILE A 1 619 ? 37.069 -3.965 -29.687 1.00 71.69 619 ILE A C 1
ATOM 4828 O O . ILE A 1 619 ? 35.856 -4.172 -29.696 1.00 71.69 619 ILE A O 1
ATOM 4832 N N . GLU A 1 620 ? 37.798 -3.992 -28.570 1.00 56.62 620 GLU A N 1
ATOM 4833 C CA . GLU A 1 620 ? 37.272 -4.389 -27.256 1.00 56.62 620 GLU A CA 1
ATOM 4834 C C . GLU A 1 620 ? 36.351 -3.361 -26.588 1.00 56.62 620 GLU A C 1
ATOM 4836 O O . GLU A 1 620 ? 35.695 -3.687 -25.598 1.00 56.62 620 GLU A O 1
ATOM 4841 N N . ASN A 1 621 ? 36.303 -2.123 -27.084 1.00 56.59 621 ASN A N 1
ATOM 4842 C CA . ASN A 1 621 ? 35.398 -1.077 -26.603 1.00 56.59 621 ASN A CA 1
ATOM 4843 C C . ASN A 1 621 ? 34.089 -1.143 -27.396 1.00 56.59 621 ASN A C 1
ATOM 4845 O O . ASN A 1 621 ? 34.123 -1.323 -28.611 1.00 56.59 621 ASN A O 1
ATOM 4849 N N . ALA A 1 622 ? 32.942 -1.008 -26.719 1.00 54.12 622 ALA A N 1
ATOM 4850 C CA . ALA A 1 622 ? 31.649 -1.395 -27.283 1.00 54.12 622 ALA A CA 1
ATOM 4851 C C . ALA A 1 622 ? 31.363 -0.658 -28.603 1.00 54.12 622 ALA A C 1
ATOM 4853 O O . ALA A 1 622 ? 31.380 0.577 -28.666 1.00 54.12 622 ALA A O 1
ATOM 4854 N N . VAL A 1 623 ? 31.142 -1.439 -29.660 1.00 59.44 623 VAL A N 1
ATOM 4855 C CA . VAL A 1 623 ? 31.120 -0.952 -31.041 1.00 59.44 623 VAL A CA 1
ATOM 4856 C C . VAL A 1 623 ? 29.737 -0.429 -31.380 1.00 59.44 623 VAL A C 1
ATOM 4858 O O . VAL A 1 623 ? 28.755 -1.166 -31.335 1.00 59.44 623 VAL A O 1
ATOM 4861 N N . THR A 1 624 ? 29.662 0.848 -31.738 1.00 57.34 624 THR A N 1
ATOM 4862 C CA . THR A 1 624 ? 28.400 1.518 -32.052 1.00 57.34 624 THR A CA 1
ATOM 4863 C C . THR A 1 624 ? 28.221 1.632 -33.557 1.00 57.34 624 THR A C 1
ATOM 4865 O O . THR A 1 624 ? 29.065 2.217 -34.237 1.00 57.34 624 THR A O 1
ATOM 4868 N N . VAL A 1 625 ? 27.105 1.108 -34.066 1.00 58.94 625 VAL A N 1
ATOM 4869 C CA . VAL A 1 625 ? 26.657 1.280 -35.452 1.00 58.94 625 VAL A CA 1
ATOM 4870 C C . VAL A 1 625 ? 25.253 1.880 -35.432 1.00 58.94 625 VAL A C 1
ATOM 4872 O O . VAL A 1 625 ? 24.255 1.210 -35.158 1.00 58.94 625 VAL A O 1
ATOM 4875 N N . GLY A 1 626 ? 25.177 3.187 -35.677 1.00 57.69 626 GLY A N 1
ATOM 4876 C CA . GLY A 1 626 ? 23.945 3.948 -35.477 1.00 57.69 626 GLY A CA 1
ATOM 4877 C C . GLY A 1 626 ? 23.537 3.958 -33.989 1.00 57.69 626 GLY A C 1
ATOM 4878 O O . GLY A 1 626 ? 24.366 4.295 -33.150 1.00 57.69 626 GLY A O 1
ATOM 4879 N N . PRO A 1 627 ? 22.295 3.588 -33.623 1.00 51.94 627 PRO A N 1
ATOM 4880 C CA . PRO A 1 627 ? 21.883 3.387 -32.229 1.00 51.94 627 PRO A CA 1
ATOM 4881 C C . PRO A 1 627 ? 22.262 2.009 -31.655 1.00 51.94 627 PRO A C 1
ATOM 4883 O O . PRO A 1 627 ? 22.050 1.769 -30.465 1.00 51.94 627 PRO A O 1
ATOM 4886 N N . VAL A 1 628 ? 22.750 1.072 -32.479 1.00 60.56 628 VAL A N 1
ATOM 4887 C CA . VAL A 1 628 ? 23.017 -0.301 -32.039 1.00 60.56 628 VAL A CA 1
ATOM 4888 C C . VAL A 1 628 ? 24.420 -0.380 -31.461 1.00 60.56 628 VAL A C 1
ATOM 4890 O O . VAL A 1 628 ? 25.410 -0.294 -32.185 1.00 60.56 628 VAL A O 1
ATOM 4893 N N . VAL A 1 629 ? 24.493 -0.572 -30.146 1.00 63.66 629 VAL A N 1
ATOM 4894 C CA . VAL A 1 629 ? 25.737 -0.906 -29.451 1.00 63.66 629 VAL A CA 1
ATOM 4895 C C . VAL A 1 629 ? 25.889 -2.425 -29.426 1.00 63.66 629 VAL A C 1
ATOM 4897 O O . VAL A 1 629 ? 25.047 -3.125 -28.854 1.00 63.66 629 VAL A O 1
ATOM 4900 N N . ALA A 1 630 ? 26.960 -2.916 -30.035 1.00 70.00 630 ALA A N 1
ATOM 4901 C CA . ALA A 1 630 ? 27.384 -4.309 -30.019 1.00 70.00 630 ALA A CA 1
ATOM 4902 C C . ALA A 1 630 ? 28.484 -4.549 -28.972 1.00 70.00 630 ALA A C 1
ATOM 4904 O O . ALA A 1 630 ? 29.030 -3.602 -28.396 1.00 70.00 630 ALA A O 1
ATOM 4905 N N . LEU A 1 631 ? 28.806 -5.815 -28.693 1.00 72.75 631 LEU A N 1
ATOM 4906 C CA . LEU A 1 631 ? 29.807 -6.164 -27.681 1.00 72.75 631 LEU A CA 1
ATOM 4907 C C . LEU A 1 631 ? 31.227 -5.771 -28.120 1.00 72.75 631 LEU A C 1
ATOM 4909 O O . LEU A 1 631 ? 31.939 -5.119 -27.355 1.00 72.75 631 LEU A O 1
ATOM 4913 N N . ALA A 1 632 ? 31.612 -6.158 -29.338 1.00 76.00 632 ALA A N 1
ATOM 4914 C CA . ALA A 1 632 ? 32.922 -5.897 -29.937 1.00 76.00 632 ALA A CA 1
ATOM 4915 C C . ALA A 1 632 ? 32.848 -5.996 -31.473 1.00 76.00 632 ALA A C 1
ATOM 4917 O O . ALA A 1 632 ? 31.807 -6.342 -32.035 1.00 76.00 632 ALA A O 1
ATOM 4918 N N . ALA A 1 633 ? 33.964 -5.750 -32.156 1.00 77.12 633 ALA A N 1
ATOM 4919 C CA . ALA A 1 633 ? 34.157 -6.161 -33.547 1.00 77.12 633 ALA A CA 1
ATOM 4920 C C . ALA A 1 633 ? 35.477 -6.925 -33.690 1.00 77.12 633 ALA A C 1
ATOM 4922 O O . ALA A 1 633 ? 36.450 -6.603 -33.012 1.00 77.12 633 ALA A O 1
ATOM 4923 N N . ILE A 1 634 ? 35.496 -7.941 -34.552 1.00 77.94 634 ILE A N 1
ATOM 4924 C CA . ILE A 1 634 ? 36.607 -8.887 -34.701 1.00 77.94 634 ILE A CA 1
ATOM 4925 C C . ILE A 1 634 ? 37.018 -8.978 -36.175 1.00 77.94 634 ILE A C 1
ATOM 4927 O O . ILE A 1 634 ? 36.162 -9.021 -37.064 1.00 77.94 634 ILE A O 1
ATOM 4931 N N . SER A 1 635 ? 38.327 -9.021 -36.421 1.00 77.00 635 SER A N 1
ATOM 4932 C CA . SER A 1 635 ? 38.931 -9.166 -37.749 1.00 77.00 635 SER A CA 1
ATOM 4933 C C . SER A 1 635 ? 38.706 -10.579 -38.330 1.00 77.00 635 SER A C 1
ATOM 4935 O O . SER A 1 635 ? 39.297 -11.545 -37.840 1.00 77.00 635 SER A O 1
ATOM 4937 N N . PRO A 1 636 ? 37.889 -10.757 -39.391 1.00 71.38 636 PRO A N 1
ATOM 4938 C CA . PRO A 1 636 ? 37.581 -12.081 -39.940 1.00 71.38 636 PRO A CA 1
ATOM 4939 C C . PRO A 1 636 ? 38.805 -12.780 -40.546 1.00 71.38 636 PR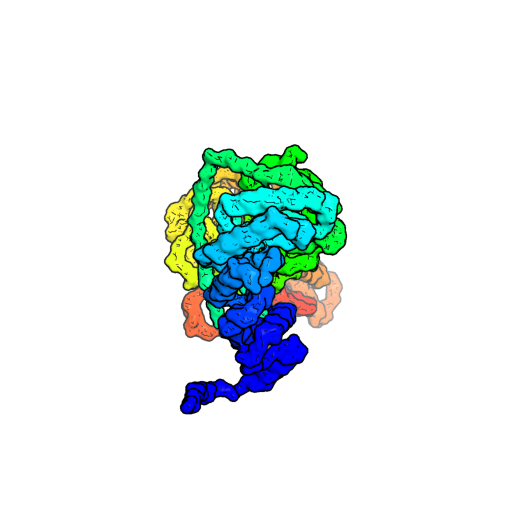O A C 1
ATOM 4941 O O . PRO A 1 636 ? 38.886 -14.006 -40.515 1.00 71.38 636 PRO A O 1
ATOM 4944 N N . ILE A 1 637 ? 39.766 -12.014 -41.071 1.00 69.69 637 ILE A N 1
ATOM 4945 C CA . ILE A 1 637 ? 40.992 -12.543 -41.687 1.00 69.69 637 ILE A CA 1
ATOM 4946 C C . ILE A 1 637 ? 41.900 -13.166 -40.615 1.00 69.69 637 ILE A C 1
ATOM 4948 O O . ILE A 1 637 ? 42.432 -14.257 -40.811 1.00 69.69 637 ILE A O 1
ATOM 4952 N N . GLN A 1 638 ? 42.029 -12.520 -39.453 1.00 71.44 638 GLN A N 1
ATOM 4953 C CA . GLN A 1 638 ? 42.827 -13.053 -38.345 1.00 71.44 638 GLN A CA 1
ATOM 4954 C C . GLN A 1 638 ? 42.139 -14.223 -37.636 1.00 71.44 638 GLN A C 1
ATOM 4956 O O . GLN A 1 638 ? 42.827 -15.147 -37.217 1.00 71.44 638 GLN A O 1
ATOM 4961 N N . VAL A 1 639 ? 40.802 -14.249 -37.561 1.00 72.88 639 VAL A N 1
ATOM 4962 C CA . VAL A 1 639 ? 40.070 -15.424 -37.048 1.00 72.88 639 VAL A CA 1
ATOM 4963 C C . VAL A 1 639 ? 40.245 -16.639 -37.962 1.00 72.88 639 VAL A C 1
ATOM 4965 O O . VAL A 1 639 ? 40.441 -17.746 -37.467 1.00 72.88 639 VAL A O 1
ATOM 4968 N N . ALA A 1 640 ? 40.241 -16.449 -39.285 1.00 69.38 640 ALA A N 1
ATOM 4969 C CA . ALA A 1 640 ? 40.538 -17.527 -40.228 1.00 69.38 640 ALA A CA 1
ATOM 4970 C C . ALA A 1 640 ? 41.977 -18.055 -40.060 1.00 69.38 640 ALA A C 1
ATOM 4972 O O . ALA A 1 640 ? 42.179 -19.267 -39.990 1.00 69.38 640 ALA A O 1
ATOM 4973 N N . ALA A 1 641 ? 42.957 -17.158 -39.909 1.00 69.31 641 ALA A N 1
ATOM 4974 C CA . ALA A 1 641 ? 44.346 -17.523 -39.624 1.00 69.31 641 ALA A CA 1
ATOM 4975 C C . ALA A 1 641 ? 44.493 -18.260 -38.274 1.00 69.31 641 ALA A C 1
ATOM 4977 O O . ALA A 1 641 ? 45.184 -19.273 -38.188 1.00 69.31 641 ALA A O 1
ATOM 4978 N N . PHE A 1 642 ? 43.786 -17.811 -37.231 1.00 73.88 642 PHE A N 1
ATOM 4979 C CA . PHE A 1 642 ? 43.744 -18.474 -35.926 1.00 73.88 642 PHE A CA 1
ATOM 4980 C C . PHE A 1 642 ? 43.158 -19.893 -36.014 1.00 73.88 642 PHE A C 1
ATOM 4982 O O . PHE A 1 642 ? 43.730 -20.827 -35.454 1.00 73.88 642 PHE A O 1
ATOM 4989 N N . ALA A 1 643 ? 42.060 -20.077 -36.755 1.00 70.75 643 ALA A N 1
ATOM 4990 C CA . ALA A 1 643 ? 41.450 -21.388 -36.974 1.00 70.75 643 ALA A CA 1
ATOM 4991 C C . ALA A 1 643 ? 42.401 -22.352 -37.707 1.00 70.75 643 ALA A C 1
ATOM 4993 O O . ALA A 1 643 ? 42.557 -23.496 -37.284 1.00 70.75 643 ALA A O 1
ATOM 4994 N N . GLN A 1 644 ? 43.085 -21.877 -38.754 1.00 70.19 644 GLN A N 1
ATOM 4995 C CA . GLN A 1 644 ? 44.093 -22.655 -39.485 1.00 70.19 644 GLN A CA 1
ATOM 4996 C C . GLN A 1 644 ? 45.263 -23.065 -38.581 1.00 70.19 644 GLN A C 1
ATOM 4998 O O . GLN A 1 644 ? 45.650 -24.231 -38.571 1.00 70.19 644 GLN A O 1
ATOM 5003 N N . ARG A 1 645 ? 45.775 -22.142 -37.755 1.00 71.94 645 ARG A N 1
ATOM 5004 C CA . ARG A 1 645 ? 46.831 -22.442 -36.779 1.00 71.94 645 ARG A CA 1
ATOM 5005 C C . ARG A 1 645 ? 46.379 -23.460 -35.724 1.00 71.94 645 ARG A C 1
ATOM 5007 O O . ARG A 1 645 ? 47.141 -24.359 -35.386 1.00 71.94 645 ARG A O 1
ATOM 5014 N N . ARG A 1 646 ? 45.146 -23.345 -35.211 1.00 71.69 646 ARG A N 1
ATOM 5015 C CA . ARG A 1 646 ? 44.556 -24.299 -34.248 1.00 71.69 646 ARG A CA 1
ATOM 5016 C C . ARG A 1 646 ? 44.437 -25.701 -34.856 1.00 71.69 646 ARG A C 1
ATOM 5018 O O . ARG A 1 646 ? 44.768 -26.665 -34.171 1.00 71.69 646 ARG A O 1
ATOM 5025 N N . ALA A 1 647 ? 44.036 -25.806 -36.126 1.00 67.00 647 ALA A N 1
ATOM 5026 C CA . ALA A 1 647 ? 43.991 -27.073 -36.854 1.00 67.00 647 ALA A CA 1
ATOM 5027 C C . ALA A 1 647 ? 45.392 -27.694 -37.014 1.00 67.00 647 ALA A C 1
ATOM 5029 O O . ALA A 1 647 ? 45.592 -28.830 -36.590 1.00 67.00 647 ALA A O 1
ATOM 5030 N N . ALA A 1 648 ? 46.381 -26.930 -37.494 1.00 66.56 648 ALA A N 1
ATOM 5031 C CA . ALA A 1 648 ? 47.765 -27.399 -37.643 1.00 66.56 648 ALA A CA 1
ATOM 5032 C C . ALA A 1 648 ? 48.368 -27.907 -36.315 1.00 66.56 648 ALA A C 1
ATOM 5034 O O . ALA A 1 648 ? 48.918 -29.004 -36.256 1.00 66.56 648 ALA A O 1
ATOM 5035 N N . ILE A 1 649 ? 48.160 -27.172 -35.213 1.00 68.81 649 ILE A N 1
ATOM 5036 C CA . ILE A 1 649 ? 48.582 -27.599 -33.867 1.00 68.81 649 ILE A CA 1
ATOM 5037 C C . ILE A 1 649 ? 47.880 -28.902 -33.442 1.00 68.81 649 ILE A C 1
ATOM 5039 O O . ILE A 1 649 ? 48.504 -29.746 -32.800 1.00 68.81 649 ILE A O 1
ATOM 5043 N N . SER A 1 650 ? 46.603 -29.094 -33.793 1.00 63.78 650 SER A N 1
ATOM 5044 C CA . SER A 1 650 ? 45.866 -30.330 -33.476 1.00 63.78 650 SER A CA 1
ATOM 5045 C C . SER A 1 650 ? 46.295 -31.541 -34.315 1.00 63.78 650 SER A C 1
ATOM 5047 O O . SER A 1 650 ? 46.180 -32.673 -33.850 1.00 63.78 650 SER A O 1
ATOM 5049 N N . GLU A 1 651 ? 46.843 -31.307 -35.510 1.00 65.81 651 GLU A N 1
ATOM 5050 C CA . GLU A 1 651 ? 47.434 -32.330 -36.385 1.00 65.81 651 GLU A CA 1
ATOM 5051 C C . GLU A 1 651 ? 48.916 -32.614 -36.050 1.00 65.81 651 GLU A C 1
ATOM 5053 O O . GLU A 1 651 ? 49.525 -33.514 -36.627 1.00 65.81 651 GLU A O 1
ATOM 5058 N N . GLY A 1 652 ? 49.480 -31.908 -35.059 1.00 60.97 652 GLY A N 1
ATOM 5059 C CA . GLY A 1 652 ? 50.840 -32.107 -34.549 1.00 60.97 652 GLY A CA 1
ATOM 5060 C C . GLY A 1 652 ? 51.923 -31.300 -35.270 1.00 60.97 652 GLY A C 1
ATOM 5061 O O . GLY A 1 652 ? 53.108 -31.571 -35.068 1.00 60.97 652 GLY A O 1
ATOM 5062 N N . ASP A 1 653 ? 51.542 -30.320 -36.092 1.00 59.41 653 ASP A N 1
ATOM 5063 C CA . ASP A 1 653 ? 52.467 -29.489 -36.861 1.00 59.41 653 ASP A CA 1
ATOM 5064 C C . ASP A 1 653 ? 52.845 -28.222 -36.068 1.00 59.41 653 ASP A C 1
ATOM 5066 O O . ASP A 1 653 ? 52.118 -27.225 -36.018 1.00 59.41 653 ASP A O 1
ATOM 5070 N N . TYR A 1 654 ? 53.988 -28.289 -35.379 1.00 55.94 654 TYR A N 1
ATOM 5071 C CA . TYR A 1 654 ? 54.502 -27.243 -34.484 1.00 55.94 654 TYR A CA 1
ATOM 5072 C C . TYR A 1 654 ? 55.518 -26.326 -35.182 1.00 55.94 654 TYR A C 1
ATOM 5074 O O . TYR A 1 654 ? 56.603 -26.083 -34.659 1.00 55.94 654 TYR A O 1
ATOM 5082 N N . GLY A 1 655 ? 55.184 -25.833 -36.376 1.00 57.34 655 GLY A N 1
ATOM 5083 C CA . GLY A 1 655 ? 56.023 -24.872 -37.093 1.00 57.34 655 GLY A CA 1
ATOM 5084 C C . GLY A 1 655 ? 56.240 -23.580 -36.294 1.00 57.34 655 GLY A C 1
ATOM 5085 O O . GLY A 1 655 ? 55.280 -22.886 -35.942 1.00 57.34 655 GLY A O 1
ATOM 5086 N N . ASP A 1 656 ? 57.503 -23.248 -36.024 1.00 53.00 656 ASP A N 1
ATOM 5087 C CA . ASP A 1 656 ? 57.885 -21.967 -35.430 1.00 53.00 656 ASP A CA 1
ATOM 5088 C C . ASP A 1 656 ? 57.680 -20.819 -36.444 1.00 53.00 656 ASP A C 1
ATOM 5090 O O . ASP A 1 656 ? 57.956 -20.967 -37.632 1.00 53.00 656 ASP A O 1
ATOM 5094 N N . GLU A 1 657 ? 57.198 -19.670 -35.953 1.00 58.12 657 GLU A N 1
ATOM 5095 C CA . GLU A 1 657 ? 56.877 -18.440 -36.716 1.00 58.12 657 GLU A CA 1
ATOM 5096 C C . GLU A 1 657 ? 55.612 -18.463 -37.612 1.00 58.12 657 GLU A C 1
ATOM 5098 O O . GLU A 1 657 ? 55.631 -18.124 -38.794 1.00 58.12 657 GLU A O 1
ATOM 5103 N N . PHE A 1 658 ? 54.440 -18.718 -37.012 1.00 61.62 658 PHE A N 1
ATOM 5104 C CA . PHE A 1 658 ? 53.157 -18.291 -37.600 1.00 61.62 658 PHE A CA 1
ATOM 5105 C C . PHE A 1 658 ? 52.919 -16.783 -37.373 1.00 61.62 658 PHE A C 1
ATOM 5107 O O . PHE A 1 658 ? 52.440 -16.379 -36.305 1.00 61.62 658 PHE A O 1
ATOM 5114 N N . GLU A 1 659 ? 53.222 -15.948 -38.372 1.00 63.28 659 GLU A N 1
ATOM 5115 C CA . GLU A 1 659 ? 52.830 -14.531 -38.379 1.00 63.28 659 GLU A CA 1
ATOM 5116 C C . GLU A 1 659 ? 51.336 -14.364 -38.701 1.00 63.28 659 GLU A C 1
ATOM 5118 O O . GLU A 1 659 ? 50.837 -14.835 -39.724 1.00 63.28 659 GLU A O 1
ATOM 5123 N N . PHE A 1 660 ? 50.605 -13.637 -37.850 1.00 65.75 660 PHE A N 1
ATOM 5124 C CA . PHE A 1 660 ? 49.218 -13.282 -38.147 1.00 65.75 660 PHE A CA 1
ATOM 5125 C C . PHE A 1 660 ? 49.148 -12.199 -39.237 1.00 65.75 660 PHE A C 1
ATOM 5127 O O . PHE A 1 660 ? 49.885 -11.210 -39.169 1.00 65.75 660 PHE A O 1
ATOM 5134 N N . PRO A 1 661 ? 48.220 -12.311 -40.208 1.00 68.19 661 PRO A N 1
ATOM 5135 C CA . PRO A 1 661 ? 47.988 -11.246 -41.174 1.00 68.19 661 PRO A CA 1
ATOM 5136 C C . PRO A 1 661 ? 47.574 -9.959 -40.450 1.00 68.19 661 PRO A C 1
ATOM 5138 O O . PRO A 1 661 ? 46.754 -9.982 -39.529 1.00 68.19 661 PRO A O 1
ATOM 5141 N N . LYS A 1 662 ? 48.134 -8.821 -40.873 1.00 67.88 662 LYS A N 1
ATOM 5142 C CA . LYS A 1 662 ? 47.799 -7.504 -40.309 1.00 67.88 662 LYS A CA 1
ATOM 5143 C C . LYS A 1 662 ? 46.307 -7.224 -40.488 1.00 67.88 662 LYS A C 1
ATOM 5145 O O . LYS A 1 662 ? 45.776 -7.441 -41.580 1.00 67.88 662 LYS A O 1
ATOM 5150 N N . ALA A 1 663 ? 45.647 -6.721 -39.444 1.00 59.78 663 ALA A N 1
ATOM 5151 C CA . ALA A 1 663 ? 44.239 -6.364 -39.532 1.00 59.78 663 ALA A CA 1
ATOM 5152 C C . ALA A 1 663 ? 43.985 -5.338 -40.655 1.00 59.78 663 ALA A C 1
ATOM 5154 O O . ALA A 1 663 ? 44.810 -4.442 -40.883 1.00 59.78 663 ALA A O 1
ATOM 5155 N N . PRO A 1 664 ? 42.846 -5.452 -41.360 1.00 62.00 664 PRO A N 1
ATOM 5156 C CA . PRO A 1 664 ? 42.448 -4.469 -42.355 1.00 62.00 664 PRO A CA 1
ATOM 5157 C C . PRO A 1 664 ? 42.209 -3.093 -41.704 1.00 62.00 664 PRO A C 1
ATOM 5159 O O . PRO A 1 664 ? 41.958 -3.003 -40.497 1.00 62.00 664 PRO A O 1
ATOM 5162 N N . PRO A 1 665 ? 42.248 -1.995 -42.486 1.00 60.19 665 PRO A N 1
ATOM 5163 C CA . PRO A 1 665 ? 41.855 -0.680 -41.989 1.00 60.19 665 PRO A CA 1
ATOM 5164 C C . PRO A 1 665 ? 40.434 -0.704 -41.394 1.00 60.19 665 PRO A C 1
ATOM 5166 O O . PRO A 1 665 ? 39.614 -1.557 -41.726 1.00 60.19 665 PRO A O 1
ATOM 5169 N N . LEU A 1 666 ? 40.125 0.262 -40.524 1.00 56.72 666 LEU A N 1
ATOM 5170 C CA . LEU A 1 666 ? 38.841 0.377 -39.811 1.00 56.72 666 LEU A CA 1
ATOM 5171 C C . LEU A 1 666 ? 37.675 0.807 -40.732 1.00 56.72 666 LEU A C 1
ATOM 5173 O O . LEU A 1 666 ? 37.068 1.862 -40.540 1.00 56.72 666 LEU A O 1
ATOM 5177 N N . LYS A 1 667 ? 37.368 0.004 -41.753 1.00 57.47 667 LYS A N 1
ATOM 5178 C CA . LYS A 1 667 ? 36.217 0.175 -42.646 1.00 57.47 667 LYS A CA 1
ATOM 5179 C C . LYS A 1 667 ? 35.071 -0.761 -42.230 1.00 57.47 667 LYS A C 1
ATOM 5181 O O . LYS A 1 667 ? 35.340 -1.906 -41.876 1.00 57.47 667 LYS A O 1
ATOM 5186 N N . PRO A 1 668 ? 33.801 -0.318 -42.308 1.00 50.81 668 PRO A N 1
ATOM 5187 C CA . PRO A 1 668 ? 32.629 -1.108 -41.914 1.00 50.81 668 PRO A CA 1
ATOM 5188 C C . PRO A 1 668 ? 32.539 -2.538 -42.472 1.00 50.81 668 PRO A C 1
ATOM 5190 O O . PRO A 1 668 ? 32.103 -3.434 -41.754 1.00 50.81 668 PRO A O 1
ATOM 5193 N N . ASP A 1 669 ? 32.952 -2.752 -43.724 1.00 56.16 669 ASP A N 1
ATOM 5194 C CA . ASP A 1 669 ? 32.773 -4.028 -44.436 1.00 56.16 669 ASP A CA 1
ATOM 5195 C C . ASP A 1 669 ? 33.836 -5.091 -44.094 1.00 56.16 669 ASP A C 1
ATOM 5197 O O . ASP A 1 669 ? 33.641 -6.280 -44.366 1.00 56.16 669 ASP A O 1
ATOM 5201 N N . ASP A 1 670 ? 34.944 -4.666 -43.479 1.00 64.69 670 ASP A N 1
ATOM 5202 C CA . ASP A 1 670 ? 36.130 -5.489 -43.214 1.00 64.69 670 ASP A CA 1
ATOM 5203 C C . ASP A 1 670 ? 36.096 -6.182 -41.833 1.00 64.69 670 ASP A C 1
ATOM 5205 O O . ASP A 1 670 ? 36.998 -6.953 -41.507 1.00 64.69 670 ASP A O 1
ATOM 5209 N N . TRP A 1 671 ? 35.062 -5.937 -41.015 1.00 71.69 671 TRP A N 1
ATOM 5210 C CA . TRP A 1 671 ? 34.962 -6.398 -39.622 1.00 71.69 671 TRP A CA 1
ATOM 5211 C C . TRP A 1 671 ? 33.656 -7.161 -39.348 1.00 71.69 671 TRP A C 1
ATOM 5213 O O . TRP A 1 671 ? 32.594 -6.830 -39.876 1.00 71.69 671 TRP A O 1
ATOM 5223 N N . VAL A 1 672 ? 33.712 -8.177 -38.479 1.00 74.62 672 VAL A N 1
ATOM 5224 C CA . VAL A 1 672 ? 32.521 -8.901 -37.998 1.00 74.62 672 VAL A CA 1
ATOM 5225 C C . VAL A 1 672 ? 32.110 -8.342 -36.642 1.00 74.62 672 VAL A C 1
ATOM 5227 O O . VAL A 1 672 ? 32.893 -8.352 -35.694 1.00 74.62 672 VAL A O 1
ATOM 5230 N N . ILE A 1 673 ? 30.868 -7.876 -36.538 1.00 77.31 673 ILE A N 1
ATOM 5231 C CA . ILE A 1 673 ? 30.280 -7.394 -35.288 1.00 77.31 673 ILE A CA 1
ATOM 5232 C C . ILE A 1 673 ? 29.982 -8.600 -34.389 1.00 77.31 673 ILE A C 1
ATOM 5234 O O . ILE A 1 673 ? 29.194 -9.467 -34.769 1.00 77.31 673 ILE A O 1
ATOM 5238 N N . LEU A 1 674 ? 30.585 -8.645 -33.198 1.00 77.75 674 LEU A N 1
ATOM 5239 C CA . LEU A 1 674 ? 30.274 -9.627 -32.161 1.00 77.75 674 LEU A CA 1
ATOM 5240 C C . LEU A 1 674 ? 29.147 -9.102 -31.268 1.00 77.75 674 LEU A C 1
ATOM 5242 O O . LEU A 1 674 ? 29.235 -8.008 -30.707 1.00 77.75 674 LEU A O 1
ATOM 5246 N N . GLU A 1 675 ? 28.134 -9.936 -31.069 1.00 78.50 675 GLU A N 1
ATOM 5247 C CA . GLU A 1 675 ? 26.975 -9.659 -30.235 1.00 78.50 675 GLU A CA 1
ATOM 5248 C C . GLU A 1 675 ? 26.743 -10.759 -29.188 1.00 78.50 675 GLU A C 1
ATOM 5250 O O . GLU A 1 675 ? 26.806 -11.950 -29.501 1.00 78.50 675 GLU A O 1
ATOM 5255 N N . ALA A 1 676 ? 26.415 -10.360 -27.956 1.00 73.81 676 ALA A N 1
ATOM 5256 C CA . ALA A 1 676 ? 26.142 -11.265 -26.842 1.00 73.81 676 ALA A CA 1
ATOM 5257 C C . ALA A 1 676 ? 24.645 -11.338 -26.513 1.00 73.81 676 ALA A C 1
ATOM 5259 O O . ALA A 1 676 ? 24.068 -10.447 -25.894 1.00 73.81 676 ALA A O 1
ATOM 5260 N N . LEU A 1 677 ? 24.015 -12.456 -26.864 1.00 70.62 677 LEU A N 1
ATOM 5261 C CA . LEU A 1 677 ? 22.616 -12.739 -26.556 1.00 70.62 677 LEU A CA 1
ATOM 5262 C C . LEU A 1 677 ? 22.475 -13.317 -25.139 1.00 70.62 677 LEU A C 1
ATOM 5264 O O . LEU A 1 677 ? 22.243 -14.523 -24.961 1.00 70.62 677 LEU A O 1
ATOM 5268 N N . SER A 1 678 ? 22.618 -12.432 -24.149 1.00 66.75 678 SER A N 1
ATOM 5269 C CA . SER A 1 678 ? 22.235 -12.687 -22.755 1.00 66.75 678 SER A CA 1
ATOM 5270 C C . SER A 1 678 ? 20.727 -12.935 -22.614 1.00 66.75 678 SER A C 1
ATOM 5272 O O . SER A 1 678 ? 19.942 -12.641 -23.526 1.00 66.75 678 SER A O 1
ATOM 5274 N N . ASP A 1 679 ? 20.291 -13.455 -21.465 1.00 58.66 679 ASP A N 1
ATOM 5275 C CA . ASP A 1 679 ? 18.867 -13.681 -21.160 1.00 58.66 679 ASP A CA 1
ATOM 5276 C C . ASP A 1 679 ? 17.979 -12.437 -21.364 1.00 58.66 679 ASP A C 1
ATOM 5278 O O . ASP A 1 679 ? 16.812 -12.558 -21.745 1.00 58.66 679 ASP A O 1
ATOM 5282 N N . GLY A 1 680 ? 18.543 -11.232 -21.225 1.00 55.91 680 GLY A N 1
ATOM 5283 C CA . GLY A 1 680 ? 17.845 -9.968 -21.465 1.00 55.91 680 GLY A CA 1
ATOM 5284 C C . GLY A 1 680 ? 17.328 -9.774 -22.901 1.00 55.91 680 GLY A C 1
ATOM 5285 O O . GLY A 1 680 ? 16.373 -9.013 -23.092 1.00 55.91 680 GLY A O 1
ATOM 5286 N N . HIS A 1 681 ? 17.909 -10.467 -23.888 1.00 54.78 681 HIS A N 1
ATOM 5287 C CA . HIS A 1 681 ? 17.591 -10.340 -25.318 1.00 54.78 681 HIS A CA 1
ATOM 5288 C C . HIS A 1 681 ? 16.676 -11.448 -25.864 1.00 54.78 681 HIS A C 1
ATOM 5290 O O . HIS A 1 681 ? 16.356 -11.441 -27.055 1.00 54.78 681 HIS A O 1
ATOM 5296 N N . LYS A 1 682 ? 16.255 -12.404 -25.027 1.00 54.03 682 LYS A N 1
ATOM 5297 C CA . LYS A 1 682 ? 15.470 -13.574 -25.446 1.00 54.03 682 LYS A CA 1
ATOM 5298 C C . LYS A 1 682 ? 13.963 -13.318 -25.320 1.00 54.03 682 LYS A C 1
ATOM 5300 O O . LYS A 1 682 ? 13.506 -12.680 -24.375 1.00 54.03 682 LYS A O 1
ATOM 5305 N N . THR A 1 683 ? 13.185 -13.868 -26.247 1.00 47.09 683 THR A N 1
ATOM 5306 C CA . THR A 1 683 ? 11.736 -14.077 -26.126 1.00 47.09 683 THR A CA 1
ATOM 5307 C C . THR A 1 683 ? 11.408 -15.561 -26.144 1.00 47.09 683 THR A C 1
ATOM 5309 O O . THR A 1 683 ? 12.097 -16.377 -26.762 1.00 47.09 683 THR A O 1
ATOM 5312 N N . TRP A 1 684 ? 10.292 -15.888 -25.501 1.00 47.56 684 TRP A N 1
ATOM 5313 C CA . TRP A 1 684 ? 9.544 -17.109 -25.752 1.00 47.56 684 TRP A CA 1
ATOM 5314 C C . TRP A 1 684 ? 8.290 -16.709 -26.544 1.00 47.56 684 TRP A C 1
ATOM 5316 O O . TRP A 1 684 ? 7.605 -15.776 -26.135 1.00 47.56 684 TRP A O 1
ATOM 5326 N N . TYR A 1 685 ? 7.996 -17.433 -27.629 1.00 42.69 685 TYR A N 1
ATOM 5327 C CA . TYR A 1 685 ? 6.888 -17.249 -28.590 1.00 42.69 685 TYR A CA 1
ATOM 5328 C C . TYR A 1 685 ? 7.045 -16.206 -29.713 1.00 42.69 685 TYR A C 1
ATOM 5330 O O . TYR A 1 685 ? 6.899 -15.001 -29.528 1.00 42.69 685 TYR A O 1
ATOM 5338 N N . HIS A 1 686 ? 7.090 -16.735 -30.941 1.00 33.66 686 HIS A N 1
ATOM 5339 C CA . HIS A 1 686 ? 6.130 -16.316 -31.964 1.00 33.66 686 HIS A CA 1
ATOM 5340 C C . HIS A 1 686 ? 4.734 -16.804 -31.542 1.00 33.66 686 HIS A C 1
ATOM 5342 O O . HIS A 1 686 ? 4.511 -18.013 -31.479 1.00 33.66 686 HIS A O 1
ATOM 5348 N N . TYR A 1 687 ? 3.792 -15.894 -31.287 1.00 35.62 687 TYR A N 1
ATOM 5349 C CA . TYR A 1 687 ? 2.372 -16.246 -31.226 1.00 35.62 687 TYR A CA 1
ATOM 5350 C C . TYR A 1 687 ? 1.749 -15.968 -32.597 1.00 35.62 687 TYR A C 1
ATOM 5352 O O . TYR A 1 687 ? 1.618 -14.820 -33.011 1.00 35.62 687 TYR A O 1
ATOM 5360 N N . SER A 1 688 ? 1.406 -17.031 -33.317 1.00 32.84 688 SER A N 1
ATOM 5361 C CA . SER A 1 688 ? 0.548 -16.980 -34.499 1.00 32.84 688 SER A CA 1
ATOM 5362 C C . SER A 1 688 ? -0.675 -17.828 -34.191 1.00 32.84 688 SER A C 1
ATOM 5364 O O . SER A 1 688 ? -0.523 -18.991 -33.816 1.00 32.84 688 SER A O 1
ATOM 5366 N N . GLU A 1 689 ? -1.877 -17.276 -34.357 1.00 31.45 689 GLU A N 1
ATOM 5367 C CA . GLU A 1 689 ? -3.132 -18.003 -34.104 1.00 31.45 689 GLU A CA 1
ATOM 5368 C C . GLU A 1 689 ? -3.248 -19.287 -34.947 1.00 31.45 689 GLU A C 1
ATOM 5370 O O . GLU A 1 689 ? -3.847 -20.265 -34.505 1.00 31.45 689 GLU A O 1
ATOM 5375 N N . ALA A 1 690 ? -2.573 -19.348 -36.102 1.00 33.22 690 ALA A N 1
ATOM 5376 C CA . ALA A 1 690 ? -2.503 -20.542 -36.946 1.00 33.22 690 ALA A CA 1
ATOM 5377 C C . ALA A 1 690 ? -1.860 -21.768 -36.253 1.00 33.22 690 ALA A C 1
ATOM 5379 O O . ALA A 1 690 ? -2.128 -22.904 -36.646 1.00 33.22 690 ALA A O 1
ATOM 5380 N N . LEU A 1 691 ? -1.037 -21.564 -35.215 1.00 34.62 691 LEU A N 1
ATOM 5381 C CA . LEU A 1 691 ? -0.342 -22.633 -34.482 1.00 34.62 691 LEU A CA 1
ATOM 5382 C C . LEU A 1 691 ? -1.127 -23.197 -33.286 1.00 34.62 691 LEU A C 1
ATOM 5384 O O . LEU A 1 691 ? -0.693 -24.185 -32.700 1.00 34.62 691 LEU A O 1
ATOM 5388 N N . ALA A 1 692 ? -2.300 -22.649 -32.949 1.00 33.41 692 ALA A N 1
ATOM 5389 C CA . ALA A 1 692 ? -3.127 -23.153 -31.845 1.00 33.41 692 ALA A CA 1
ATOM 5390 C C . ALA A 1 692 ? -3.670 -24.585 -32.068 1.00 33.41 692 ALA A C 1
ATOM 5392 O O . ALA A 1 692 ? -4.150 -25.219 -31.130 1.00 33.41 692 ALA A O 1
ATOM 5393 N N . SER A 1 693 ? -3.595 -25.101 -33.300 1.00 34.69 693 SER A N 1
ATOM 5394 C CA . SER A 1 693 ? -4.170 -26.389 -33.711 1.00 34.69 693 SER A CA 1
ATOM 5395 C C . SER A 1 693 ? -3.219 -27.590 -33.627 1.00 34.69 693 SER A C 1
ATOM 5397 O O . SER A 1 693 ? -3.669 -28.721 -33.816 1.00 34.69 693 SER A O 1
ATOM 5399 N N . GLN A 1 694 ? -1.921 -27.394 -33.354 1.00 30.34 694 GLN A N 1
ATOM 5400 C CA . GLN A 1 694 ? -0.948 -28.493 -33.312 1.00 30.34 694 GLN A CA 1
ATOM 5401 C C . GLN A 1 694 ? -0.079 -28.473 -32.050 1.00 30.34 694 GLN A C 1
ATOM 5403 O O . GLN A 1 694 ? 0.421 -27.443 -31.611 1.00 30.34 694 GLN A O 1
ATOM 5408 N N . THR A 1 695 ? 0.075 -29.671 -31.483 1.00 32.47 695 THR A N 1
ATOM 5409 C CA . THR A 1 695 ? 0.866 -30.037 -30.298 1.00 32.47 695 THR A CA 1
ATOM 5410 C C . THR A 1 695 ? 2.127 -29.196 -30.072 1.00 32.47 695 THR A C 1
ATOM 5412 O O . THR A 1 695 ? 2.910 -28.993 -30.994 1.00 32.47 695 THR A O 1
ATOM 5415 N N . MET A 1 696 ? 2.363 -28.782 -28.814 1.00 31.23 696 MET A N 1
ATOM 5416 C CA . MET A 1 696 ? 3.536 -28.004 -28.372 1.00 31.23 696 MET A CA 1
ATOM 5417 C C . MET A 1 696 ? 4.871 -28.576 -28.894 1.00 31.23 696 MET A C 1
ATOM 5419 O O . MET A 1 696 ? 5.508 -29.402 -28.237 1.00 31.23 696 MET A O 1
ATOM 5423 N N . ARG A 1 697 ? 5.337 -28.106 -30.053 1.00 32.28 697 ARG A N 1
ATOM 5424 C CA . ARG A 1 697 ? 6.625 -28.497 -30.634 1.00 32.28 697 ARG A CA 1
ATOM 5425 C C . ARG A 1 697 ? 7.679 -27.434 -30.346 1.00 32.28 697 ARG A C 1
ATOM 5427 O O . ARG A 1 697 ? 7.767 -26.423 -31.027 1.00 32.28 697 ARG A O 1
ATOM 5434 N N . HIS A 1 698 ? 8.498 -27.747 -29.343 1.00 34.72 698 HIS A N 1
ATOM 5435 C CA . HIS A 1 698 ? 9.759 -27.101 -28.964 1.00 34.72 698 HIS A CA 1
ATOM 5436 C C . HIS A 1 698 ? 9.696 -25.610 -28.598 1.00 34.72 698 HIS A C 1
ATOM 5438 O O . HIS A 1 698 ? 9.711 -24.722 -29.447 1.00 34.72 698 HIS A O 1
ATOM 5444 N N . ARG A 1 699 ? 9.809 -25.337 -27.290 1.00 36.12 699 ARG A N 1
ATOM 5445 C CA . ARG A 1 699 ? 10.262 -24.036 -26.783 1.00 36.12 699 ARG A CA 1
ATOM 5446 C C . ARG A 1 699 ? 11.685 -23.770 -27.306 1.00 36.12 699 ARG A C 1
ATOM 5448 O O . ARG A 1 699 ? 12.640 -24.323 -26.768 1.00 36.12 699 ARG A O 1
ATOM 5455 N N . ARG A 1 700 ? 11.838 -22.955 -28.351 1.00 39.81 700 ARG A N 1
ATOM 5456 C CA . ARG A 1 700 ? 13.142 -22.436 -28.801 1.00 39.81 700 ARG A CA 1
ATOM 5457 C C . ARG A 1 700 ? 13.284 -20.991 -28.330 1.00 39.81 700 ARG A C 1
ATOM 5459 O O . ARG A 1 700 ? 12.339 -20.217 -28.460 1.00 39.81 700 ARG A O 1
ATOM 5466 N N . HIS A 1 701 ? 14.450 -20.635 -27.794 1.00 45.16 701 HIS A N 1
ATOM 5467 C CA . HIS A 1 701 ? 14.775 -19.242 -27.499 1.00 45.16 701 HIS A CA 1
ATOM 5468 C C . HIS A 1 701 ? 14.917 -18.477 -28.818 1.00 45.16 701 HIS A C 1
ATOM 5470 O O . HIS A 1 701 ? 15.760 -18.825 -29.643 1.00 45.16 701 HIS A O 1
ATOM 5476 N N . THR A 1 702 ? 14.114 -17.437 -29.015 1.00 50.94 702 THR A N 1
ATOM 5477 C CA . THR A 1 702 ? 14.261 -16.510 -30.143 1.00 50.94 702 THR A CA 1
ATOM 5478 C C . THR A 1 702 ? 14.821 -15.184 -29.653 1.00 50.94 702 THR A C 1
ATOM 5480 O O . THR A 1 702 ? 14.575 -14.788 -28.516 1.00 50.94 702 THR A O 1
ATOM 5483 N N . VAL A 1 703 ? 15.572 -14.479 -30.499 1.00 56.75 703 VAL A N 1
ATOM 5484 C CA . VAL A 1 703 ? 15.924 -13.080 -30.222 1.00 56.75 703 VAL A CA 1
ATOM 5485 C C . VAL A 1 703 ? 14.632 -12.259 -30.196 1.00 56.75 703 VAL A C 1
ATOM 5487 O O . VAL A 1 703 ? 13.764 -12.449 -31.050 1.00 56.75 703 VAL A O 1
ATOM 5490 N N . ASN A 1 704 ? 14.493 -11.368 -29.213 1.00 55.06 704 ASN A N 1
ATOM 5491 C CA . ASN A 1 704 ? 13.303 -10.536 -29.060 1.00 55.06 704 ASN A CA 1
ATOM 5492 C C . ASN A 1 704 ? 13.086 -9.625 -30.286 1.00 55.06 704 ASN A C 1
ATOM 5494 O O . ASN A 1 704 ? 14.038 -9.309 -30.999 1.00 55.06 704 ASN A O 1
ATOM 5498 N N . ALA A 1 705 ? 11.843 -9.211 -30.568 1.00 53.06 705 ALA A N 1
ATOM 5499 C CA . ALA A 1 705 ? 11.533 -8.549 -31.842 1.00 53.06 705 ALA A CA 1
ATOM 5500 C C . ALA A 1 705 ? 12.331 -7.252 -32.074 1.00 53.06 705 ALA A C 1
ATOM 5502 O O . ALA A 1 705 ? 12.709 -6.971 -33.211 1.00 53.06 705 ALA A O 1
ATOM 5503 N N . ALA A 1 706 ? 12.637 -6.510 -31.004 1.00 53.56 706 ALA A N 1
ATOM 5504 C CA . ALA A 1 706 ? 13.440 -5.292 -31.059 1.00 53.56 706 ALA A CA 1
ATOM 5505 C C . ALA A 1 706 ? 14.901 -5.591 -31.436 1.00 53.56 706 ALA A C 1
ATOM 5507 O O . ALA A 1 706 ? 15.400 -5.064 -32.429 1.00 53.56 706 ALA A O 1
ATOM 5508 N N . ARG A 1 707 ? 15.568 -6.507 -30.719 1.00 63.47 707 ARG A N 1
ATOM 5509 C CA . ARG A 1 707 ? 16.960 -6.889 -31.007 1.00 63.47 707 ARG A CA 1
ATOM 5510 C C . ARG A 1 707 ? 17.070 -7.641 -32.336 1.00 63.47 707 ARG A C 1
ATOM 5512 O O . ARG A 1 707 ? 18.058 -7.480 -33.039 1.00 63.47 707 ARG A O 1
ATOM 5519 N N . TYR A 1 708 ? 16.048 -8.396 -32.744 1.00 62.69 708 TYR A N 1
ATOM 5520 C CA . TYR A 1 708 ? 15.982 -8.988 -34.084 1.00 62.69 708 TYR A CA 1
ATOM 5521 C C . TYR A 1 708 ? 15.910 -7.906 -35.169 1.00 62.69 708 TYR A C 1
ATOM 5523 O O . TYR A 1 708 ? 16.658 -7.983 -36.142 1.00 62.69 708 TYR A O 1
ATOM 5531 N N . ALA A 1 709 ? 15.062 -6.885 -34.999 1.00 57.28 709 ALA A N 1
ATOM 5532 C CA . ALA A 1 709 ? 14.978 -5.764 -35.932 1.00 57.28 709 ALA A CA 1
ATOM 5533 C C . ALA A 1 709 ? 16.314 -5.012 -36.028 1.00 57.28 709 ALA A C 1
ATOM 5535 O O . ALA A 1 709 ? 16.796 -4.792 -37.133 1.00 57.28 709 ALA A O 1
ATOM 5536 N N . GLU A 1 710 ? 16.952 -4.704 -34.896 1.00 63.19 710 GLU A N 1
ATOM 5537 C CA . GLU A 1 710 ? 18.283 -4.084 -34.828 1.00 63.19 710 GLU A CA 1
ATOM 5538 C C . GLU A 1 710 ? 19.348 -4.896 -35.587 1.00 63.19 710 GLU A C 1
ATOM 5540 O O . GLU A 1 710 ? 20.024 -4.367 -36.471 1.00 63.19 710 GLU A O 1
ATOM 5545 N N . LEU A 1 711 ? 19.467 -6.198 -35.299 1.00 68.38 711 LEU A N 1
ATOM 5546 C CA . LEU A 1 711 ? 20.452 -7.080 -35.936 1.00 68.38 711 LEU A CA 1
ATOM 5547 C C . LEU A 1 711 ? 20.174 -7.278 -37.432 1.00 68.38 711 LEU A C 1
ATOM 5549 O O . LEU A 1 711 ? 21.107 -7.302 -38.236 1.00 68.38 711 LEU A O 1
ATOM 5553 N N . GLN A 1 712 ? 18.905 -7.398 -37.830 1.00 61.69 712 GLN A N 1
ATOM 5554 C CA . GLN A 1 712 ? 18.538 -7.530 -39.239 1.00 61.69 712 GLN A CA 1
ATOM 5555 C C . GLN A 1 712 ? 18.783 -6.231 -40.007 1.00 61.69 712 GLN A C 1
ATOM 5557 O O . GLN A 1 712 ? 19.227 -6.270 -41.153 1.00 61.69 712 GLN A O 1
ATOM 5562 N N . ALA A 1 713 ? 18.559 -5.085 -39.367 1.00 61.28 713 ALA A N 1
ATOM 5563 C CA . ALA A 1 713 ? 18.803 -3.783 -39.956 1.00 61.28 713 ALA A CA 1
ATOM 5564 C C . ALA A 1 713 ? 20.306 -3.558 -40.226 1.00 61.28 713 ALA A C 1
ATOM 5566 O O . ALA A 1 713 ? 20.670 -3.172 -41.340 1.00 61.28 713 ALA A O 1
ATOM 5567 N N . LEU A 1 714 ? 21.187 -3.939 -39.286 1.00 66.38 714 LEU A N 1
ATOM 5568 C CA . LEU A 1 714 ? 22.640 -4.002 -39.518 1.00 66.38 714 LEU A CA 1
ATOM 5569 C C . LEU A 1 714 ? 22.994 -4.878 -40.732 1.00 66.38 714 LEU A C 1
ATOM 5571 O O . LEU A 1 714 ? 23.691 -4.419 -41.638 1.00 66.38 714 LEU A O 1
ATOM 5575 N N . ARG A 1 715 ? 22.459 -6.104 -40.812 1.00 68.00 715 ARG A N 1
ATOM 5576 C CA . ARG A 1 715 ? 22.704 -7.011 -41.952 1.00 68.00 715 ARG A CA 1
ATOM 5577 C C . ARG A 1 715 ? 22.265 -6.404 -43.285 1.00 68.00 715 ARG A C 1
ATOM 5579 O O . ARG A 1 715 ? 22.994 -6.500 -44.269 1.00 68.00 715 ARG A O 1
ATOM 5586 N N . THR A 1 716 ? 21.115 -5.726 -43.329 1.00 58.97 716 THR A N 1
ATOM 5587 C CA . THR A 1 716 ? 20.633 -5.061 -44.555 1.00 58.97 716 THR A CA 1
ATOM 5588 C C . THR A 1 716 ? 21.470 -3.854 -44.982 1.00 58.97 716 THR A C 1
ATOM 5590 O O . THR A 1 716 ? 21.407 -3.467 -46.146 1.00 58.97 716 THR A O 1
ATOM 5593 N N . LYS A 1 717 ? 22.288 -3.288 -44.085 1.00 61.53 717 LYS A N 1
ATOM 5594 C CA . LYS A 1 717 ? 23.275 -2.240 -44.399 1.00 61.53 717 LYS A CA 1
ATOM 5595 C C . LYS A 1 717 ? 24.655 -2.799 -44.792 1.00 61.53 717 LYS A C 1
ATOM 5597 O O . LYS A 1 717 ? 25.542 -2.007 -45.078 1.00 61.53 717 LYS A O 1
ATOM 5602 N N . GLY A 1 718 ? 24.833 -4.125 -44.833 1.00 61.59 718 GLY A N 1
ATOM 5603 C CA . GLY A 1 718 ? 26.060 -4.802 -45.286 1.00 61.59 718 GLY A CA 1
ATOM 5604 C C . GLY A 1 718 ? 26.904 -5.446 -44.180 1.00 61.59 718 GLY A C 1
ATOM 5605 O O . GLY A 1 718 ? 27.719 -6.319 -44.476 1.00 61.59 718 GLY A O 1
ATOM 5606 N N . TYR A 1 719 ? 26.673 -5.093 -42.911 1.00 69.62 719 TYR A N 1
ATOM 5607 C CA . TYR A 1 719 ? 27.480 -5.572 -41.786 1.00 69.62 719 TYR A CA 1
ATOM 5608 C C . TYR A 1 719 ? 27.316 -7.083 -41.549 1.00 69.62 719 TYR A C 1
ATOM 5610 O O . TYR A 1 719 ? 26.200 -7.611 -41.507 1.00 69.62 719 TYR A O 1
ATOM 5618 N N . ARG A 1 720 ? 28.433 -7.782 -41.307 1.00 73.38 720 ARG A N 1
ATOM 5619 C CA . ARG A 1 720 ? 28.425 -9.174 -40.828 1.00 73.38 720 ARG A CA 1
ATOM 5620 C C . ARG A 1 720 ? 28.250 -9.171 -39.312 1.00 73.38 720 ARG A C 1
ATOM 5622 O O . ARG A 1 720 ? 29.007 -8.502 -38.616 1.00 73.38 720 ARG A O 1
ATOM 5629 N N . VAL A 1 721 ? 27.272 -9.919 -38.800 1.00 74.31 721 VAL A N 1
ATOM 5630 C CA . VAL A 1 721 ? 26.945 -9.945 -37.364 1.00 74.31 721 VAL A CA 1
ATOM 5631 C C . VAL A 1 721 ? 26.915 -11.379 -36.846 1.00 74.31 721 VAL A C 1
ATOM 5633 O O . VAL A 1 721 ? 26.105 -12.186 -37.308 1.00 74.31 721 VAL A O 1
ATOM 5636 N N . LEU A 1 722 ? 27.777 -11.665 -35.873 1.00 76.50 722 LEU A N 1
ATOM 5637 C CA . LEU A 1 722 ? 27.865 -12.922 -35.139 1.00 76.50 722 LEU A CA 1
ATOM 5638 C C . LEU A 1 722 ? 27.173 -12.781 -33.780 1.00 76.50 722 LEU A C 1
ATOM 5640 O O . LEU A 1 722 ? 27.413 -11.812 -33.065 1.00 76.50 722 LEU A O 1
ATOM 5644 N N . CYS A 1 723 ? 26.343 -13.752 -33.399 1.00 74.56 723 CYS A N 1
ATOM 5645 C CA . CYS A 1 723 ? 25.557 -13.695 -32.167 1.00 74.56 723 CYS A CA 1
ATOM 5646 C C . CYS A 1 723 ? 25.820 -14.918 -31.277 1.00 74.56 723 CYS A C 1
ATOM 5648 O O . CYS A 1 723 ? 25.315 -16.004 -31.557 1.00 74.56 723 CYS A O 1
ATOM 5650 N N . VAL A 1 724 ? 26.547 -14.731 -30.174 1.00 72.81 724 VAL A N 1
ATOM 5651 C CA . VAL A 1 724 ? 26.846 -15.789 -29.195 1.00 72.81 724 VAL A CA 1
ATOM 5652 C C . VAL A 1 724 ? 25.812 -15.732 -28.073 1.00 72.81 724 VAL A C 1
ATOM 5654 O O . VAL A 1 724 ? 25.608 -14.677 -27.477 1.00 72.81 724 VAL A O 1
ATOM 5657 N N . SER A 1 725 ? 25.134 -16.845 -27.772 1.00 69.62 725 SER A N 1
ATOM 5658 C CA . SER A 1 725 ? 24.128 -16.885 -26.700 1.00 69.62 725 SER A CA 1
ATOM 5659 C C . SER A 1 725 ? 24.656 -17.514 -25.420 1.00 69.62 725 SER A C 1
ATOM 5661 O O . SER A 1 725 ? 25.275 -18.572 -25.454 1.00 69.62 725 SER A O 1
ATOM 5663 N N . GLU A 1 726 ? 24.284 -16.912 -24.291 1.00 69.12 726 GLU A N 1
ATOM 5664 C CA . GLU A 1 726 ? 24.591 -17.359 -22.927 1.00 69.12 726 GLU A CA 1
ATOM 5665 C C . GLU A 1 726 ? 24.196 -18.822 -22.654 1.00 69.12 726 GLU A C 1
ATOM 5667 O O . GLU A 1 726 ? 24.878 -19.525 -21.918 1.00 69.12 726 GLU A O 1
ATOM 5672 N N . TYR A 1 727 ? 23.140 -19.327 -23.307 1.00 62.12 727 TYR A N 1
ATOM 5673 C CA . TYR A 1 727 ? 22.719 -20.729 -23.165 1.00 62.12 727 TYR A CA 1
ATOM 5674 C C . TYR A 1 727 ? 23.662 -21.717 -23.878 1.00 62.12 727 TYR A C 1
ATOM 5676 O O . TYR A 1 727 ? 23.795 -22.862 -23.458 1.00 62.12 727 TYR A O 1
ATOM 5684 N N . MET A 1 728 ? 24.340 -21.274 -24.942 1.00 57.28 728 MET A N 1
ATOM 5685 C CA . MET A 1 728 ? 25.378 -22.043 -25.642 1.00 57.28 728 MET A CA 1
ATOM 5686 C C . MET A 1 728 ? 26.783 -21.663 -25.163 1.00 57.28 728 MET A C 1
ATOM 5688 O O . MET A 1 728 ? 27.743 -21.742 -25.925 1.00 57.28 728 MET A O 1
ATOM 5692 N N . TRP A 1 729 ? 26.908 -21.239 -23.905 1.00 66.62 729 TRP A N 1
ATOM 5693 C CA . TRP A 1 729 ? 28.185 -20.985 -23.250 1.00 66.62 729 TRP A CA 1
ATOM 5694 C C . TRP A 1 729 ? 28.533 -22.176 -22.341 1.00 66.62 729 TRP A C 1
ATOM 5696 O O . TRP A 1 729 ? 28.286 -22.116 -21.134 1.00 66.62 729 TRP A O 1
ATOM 5706 N N . PRO A 1 730 ? 29.040 -23.306 -22.885 1.00 59.09 730 PRO A N 1
ATOM 5707 C CA . PRO A 1 730 ? 29.308 -24.500 -22.085 1.00 59.09 730 PRO A CA 1
ATOM 5708 C C . PRO A 1 730 ? 30.339 -24.207 -20.987 1.00 59.09 730 PRO A C 1
ATOM 5710 O O . PRO A 1 730 ? 31.083 -23.232 -21.058 1.00 59.09 730 PRO A O 1
ATOM 5713 N N . GLY A 1 731 ? 30.428 -25.059 -19.964 1.00 55.94 731 GLY A N 1
ATOM 5714 C CA . GLY A 1 731 ? 31.427 -24.898 -18.893 1.00 55.94 731 GLY A CA 1
ATOM 5715 C C . GLY A 1 731 ? 32.888 -25.070 -19.342 1.00 55.94 731 GLY A C 1
ATOM 5716 O O . GLY A 1 731 ? 33.795 -24.738 -18.590 1.00 55.94 731 GLY A O 1
ATOM 5717 N N . ASP A 1 732 ? 33.099 -25.579 -20.555 1.00 62.69 732 ASP A N 1
ATOM 5718 C CA . ASP A 1 732 ? 34.365 -26.068 -21.101 1.00 62.69 732 ASP A CA 1
ATOM 5719 C C . ASP A 1 732 ? 34.932 -25.089 -22.151 1.00 62.69 732 ASP A C 1
ATOM 5721 O O . ASP A 1 732 ? 34.236 -24.710 -23.098 1.00 62.69 732 ASP A O 1
ATOM 5725 N N . SER A 1 733 ? 36.181 -24.654 -21.966 1.00 60.69 733 SER A N 1
ATOM 5726 C CA . SER A 1 733 ? 36.837 -23.606 -22.760 1.00 60.69 733 SER A CA 1
ATOM 5727 C C . SER A 1 733 ? 37.167 -24.021 -24.195 1.00 60.69 733 SER A C 1
ATOM 5729 O O . SER A 1 733 ? 37.127 -23.178 -25.097 1.00 60.69 733 SER A O 1
ATOM 5731 N N . GLU A 1 734 ? 37.454 -25.297 -24.443 1.00 62.16 734 GLU A N 1
ATOM 5732 C CA . GLU A 1 734 ? 37.718 -25.768 -25.807 1.00 62.16 734 GLU A CA 1
ATOM 5733 C C . GLU A 1 734 ? 36.420 -25.742 -26.614 1.00 62.16 734 GLU A C 1
ATOM 5735 O O . GLU A 1 734 ? 36.335 -25.045 -27.626 1.00 62.16 734 GLU A O 1
ATOM 5740 N N . LYS A 1 735 ? 35.352 -26.324 -26.054 1.00 65.88 735 LYS A N 1
ATOM 5741 C CA . LYS A 1 735 ? 34.012 -26.343 -26.662 1.00 65.88 735 LYS A CA 1
ATOM 5742 C C . LYS A 1 735 ? 33.439 -24.947 -26.918 1.00 65.88 735 LYS A C 1
ATOM 5744 O O . LYS A 1 735 ? 32.745 -24.753 -27.911 1.00 65.88 735 LYS A O 1
ATOM 5749 N N . ARG A 1 736 ? 33.725 -23.957 -26.060 1.00 69.25 736 ARG A N 1
ATOM 5750 C CA . ARG A 1 736 ? 33.386 -22.541 -26.332 1.00 69.25 736 ARG A CA 1
ATOM 5751 C C . ARG A 1 736 ? 34.067 -22.023 -27.590 1.00 69.25 736 ARG A C 1
ATOM 5753 O O . ARG A 1 736 ? 33.446 -21.307 -28.365 1.00 69.25 736 ARG A O 1
ATOM 5760 N N . THR A 1 737 ? 35.343 -22.349 -27.765 1.00 68.44 737 THR A N 1
ATOM 5761 C CA . THR A 1 737 ? 36.156 -21.848 -28.875 1.00 68.44 737 THR A CA 1
ATOM 5762 C C . THR A 1 737 ? 35.677 -22.427 -30.199 1.00 68.44 737 THR A C 1
ATOM 5764 O O . THR A 1 737 ? 35.424 -21.661 -31.126 1.00 68.44 737 THR A O 1
ATOM 5767 N N . ASP A 1 738 ? 35.451 -23.739 -30.257 1.00 67.31 738 ASP A N 1
ATOM 5768 C CA . ASP A 1 738 ? 35.014 -24.417 -31.483 1.00 67.31 738 ASP A CA 1
ATOM 5769 C C . ASP A 1 738 ? 33.623 -23.930 -31.937 1.00 67.31 738 ASP A C 1
ATOM 5771 O O . ASP A 1 738 ? 33.443 -23.564 -33.096 1.00 67.31 738 ASP A O 1
ATOM 5775 N N . VAL A 1 739 ? 32.673 -23.755 -31.003 1.00 68.06 739 VAL A N 1
ATOM 5776 C CA . VAL A 1 739 ? 31.328 -23.210 -31.295 1.00 68.06 739 VAL A CA 1
ATOM 5777 C C . VAL A 1 739 ? 31.368 -21.800 -31.902 1.00 68.06 739 VAL A C 1
ATOM 5779 O O . VAL A 1 739 ? 30.522 -21.471 -32.738 1.00 68.06 739 VAL A O 1
ATOM 5782 N N . ILE A 1 740 ? 32.314 -20.946 -31.492 1.00 69.75 740 ILE A N 1
ATOM 5783 C CA . ILE A 1 740 ? 32.477 -19.607 -32.080 1.00 69.75 740 ILE A CA 1
ATOM 5784 C C . ILE A 1 740 ? 33.154 -19.714 -33.461 1.00 69.75 740 ILE A C 1
ATOM 5786 O O . ILE A 1 740 ? 32.730 -19.033 -34.398 1.00 69.75 740 ILE A O 1
ATOM 5790 N N . LEU A 1 741 ? 34.181 -20.562 -33.606 1.00 69.69 741 LEU A N 1
ATOM 5791 C CA . LEU A 1 741 ? 34.927 -20.726 -34.859 1.00 69.69 741 LEU A CA 1
ATOM 5792 C C . LEU A 1 741 ? 34.067 -21.310 -35.989 1.00 69.69 741 LEU A C 1
ATOM 5794 O O . LEU A 1 741 ? 34.113 -20.774 -37.095 1.00 69.69 741 LEU A O 1
ATOM 5798 N N . ASP A 1 742 ? 33.216 -22.302 -35.715 1.00 67.19 742 ASP A N 1
ATOM 5799 C CA . ASP A 1 742 ? 32.270 -22.858 -36.699 1.00 67.19 742 ASP A CA 1
ATOM 5800 C C . ASP A 1 742 ? 31.322 -21.781 -37.253 1.00 67.19 742 ASP A C 1
ATOM 5802 O O . ASP A 1 742 ? 31.081 -21.676 -38.462 1.00 67.19 742 ASP A O 1
ATOM 5806 N N . GLN A 1 743 ? 30.809 -20.914 -36.373 1.00 67.69 743 GLN A N 1
ATOM 5807 C CA . GLN A 1 743 ? 29.934 -19.810 -36.771 1.00 67.69 743 GLN A CA 1
ATOM 5808 C C . GLN A 1 743 ? 30.690 -18.750 -37.591 1.00 67.69 743 GLN A C 1
ATOM 5810 O O . GLN A 1 743 ? 30.141 -18.222 -38.564 1.00 67.69 743 GLN A O 1
ATOM 5815 N N . PHE A 1 744 ? 31.957 -18.471 -37.263 1.00 70.19 744 PHE A N 1
ATOM 5816 C CA . PHE A 1 744 ? 32.825 -17.616 -38.081 1.00 70.19 744 PHE A CA 1
ATOM 5817 C C . PHE A 1 744 ? 33.129 -18.226 -39.452 1.00 70.19 744 PHE A C 1
ATOM 5819 O O . PHE A 1 744 ? 33.039 -17.515 -40.451 1.00 70.19 744 PHE A O 1
ATOM 5826 N N . ALA A 1 745 ? 33.448 -19.520 -39.529 1.00 63.38 745 ALA A N 1
ATOM 5827 C CA . ALA A 1 745 ? 33.744 -20.213 -40.781 1.00 63.38 745 ALA A CA 1
ATOM 5828 C C . ALA A 1 745 ? 32.545 -20.161 -41.744 1.00 63.38 745 ALA A C 1
ATOM 5830 O O . ALA A 1 745 ? 32.696 -19.846 -42.930 1.00 63.38 745 ALA A O 1
ATOM 5831 N N . HIS A 1 746 ? 31.326 -20.344 -41.226 1.00 62.75 746 HIS A N 1
ATOM 5832 C CA . HIS A 1 746 ? 30.107 -20.137 -42.006 1.00 62.75 746 HIS A CA 1
ATOM 5833 C C . HIS A 1 746 ? 29.954 -18.691 -42.511 1.00 62.75 746 HIS A C 1
ATOM 5835 O O . HIS A 1 746 ? 29.694 -18.503 -43.702 1.00 62.75 746 HIS A O 1
ATOM 5841 N N . LEU A 1 747 ? 30.187 -17.674 -41.672 1.00 60.31 747 LEU A N 1
ATOM 5842 C CA . LEU A 1 747 ? 30.152 -16.254 -42.075 1.00 60.31 747 LEU A CA 1
ATOM 5843 C C . LEU A 1 747 ? 31.288 -15.851 -43.040 1.00 60.31 747 LEU A C 1
ATOM 5845 O O . LEU A 1 747 ? 31.145 -14.889 -43.805 1.00 60.31 747 LEU A O 1
ATOM 5849 N N . ALA A 1 748 ? 32.416 -16.565 -43.018 1.00 55.56 748 ALA A N 1
ATOM 5850 C CA . ALA A 1 748 ? 33.534 -16.379 -43.938 1.00 55.56 748 ALA A CA 1
ATOM 5851 C C . ALA A 1 748 ? 33.239 -16.973 -45.326 1.00 55.56 748 ALA A C 1
ATOM 5853 O O . ALA A 1 748 ? 33.595 -16.358 -46.329 1.00 55.56 748 ALA A O 1
ATOM 5854 N N . SER A 1 749 ? 32.498 -18.089 -45.398 1.00 56.25 749 SER A N 1
ATOM 5855 C CA . SER A 1 749 ? 32.139 -18.815 -46.635 1.00 56.25 749 SER A CA 1
ATOM 5856 C C . SER A 1 749 ? 31.228 -18.066 -47.633 1.00 56.25 749 SER A C 1
ATOM 5858 O O . SER A 1 749 ? 30.701 -18.661 -48.570 1.00 56.25 749 SER A O 1
ATOM 5860 N N . GLY A 1 750 ? 30.974 -16.770 -47.425 1.00 46.59 750 GLY A N 1
ATOM 5861 C CA . GLY A 1 750 ? 30.126 -15.932 -48.284 1.00 46.59 750 GLY A CA 1
ATOM 5862 C C . GLY A 1 750 ? 28.618 -16.183 -48.152 1.00 46.59 750 GLY A C 1
ATOM 5863 O O . GLY A 1 750 ? 27.819 -15.383 -48.646 1.00 46.59 750 GLY A O 1
ATOM 5864 N N . LYS A 1 751 ? 28.199 -17.239 -47.443 1.00 42.72 751 LYS A N 1
ATOM 5865 C CA . LYS A 1 751 ? 26.791 -17.501 -47.125 1.00 42.72 751 LYS A CA 1
ATOM 5866 C C . LYS A 1 751 ? 26.276 -16.433 -46.157 1.00 42.72 751 LYS A C 1
ATOM 5868 O O . LYS A 1 751 ? 26.594 -16.442 -44.971 1.00 42.72 751 LYS A O 1
ATOM 5873 N N . ARG A 1 752 ? 25.458 -15.508 -46.672 1.00 45.31 752 ARG A N 1
ATOM 5874 C CA . ARG A 1 752 ? 24.806 -14.425 -45.911 1.00 45.31 752 ARG A CA 1
ATOM 5875 C C . ARG A 1 752 ? 23.667 -14.917 -45.003 1.00 45.31 752 ARG A C 1
ATOM 5877 O O . ARG A 1 752 ? 22.600 -14.323 -45.016 1.00 45.31 752 ARG A O 1
ATOM 5884 N N . GLU A 1 753 ? 23.886 -15.970 -44.219 1.00 42.16 753 GLU A N 1
ATOM 5885 C CA . GLU A 1 753 ? 23.115 -16.262 -43.003 1.00 42.16 753 GLU A CA 1
ATOM 5886 C C . GLU A 1 753 ? 23.663 -17.489 -42.268 1.00 42.16 753 GLU A C 1
ATOM 5888 O O . GLU A 1 753 ? 23.897 -18.538 -42.866 1.00 42.16 753 GLU A O 1
ATOM 5893 N N . VAL A 1 754 ? 23.739 -17.380 -40.941 1.00 40.28 754 VAL A N 1
ATOM 5894 C CA . VAL A 1 754 ? 23.406 -18.501 -40.057 1.00 40.28 754 VAL A CA 1
ATOM 5895 C C . VAL A 1 754 ? 22.063 -18.150 -39.418 1.00 40.28 754 VAL A C 1
ATOM 5897 O O . VAL A 1 754 ? 21.995 -17.570 -38.333 1.00 40.28 754 VAL A O 1
ATOM 5900 N N . GLU A 1 755 ? 20.967 -18.464 -40.112 1.00 40.84 755 GLU A N 1
ATOM 5901 C CA . GLU A 1 755 ? 19.695 -18.658 -39.417 1.00 40.84 755 GLU A CA 1
ATOM 5902 C C . GLU A 1 755 ? 19.846 -19.851 -38.460 1.00 40.84 755 GLU A C 1
ATOM 5904 O O . GLU A 1 755 ? 20.423 -20.884 -38.807 1.00 40.84 755 GLU A O 1
ATOM 5909 N N . TRP A 1 756 ? 19.268 -19.738 -37.265 1.00 40.50 756 TRP A N 1
ATOM 5910 C CA . TRP A 1 756 ? 19.260 -20.767 -36.217 1.00 40.50 756 TRP A CA 1
ATOM 5911 C C . TRP A 1 756 ? 18.358 -21.979 -36.567 1.00 40.50 756 TRP A C 1
ATOM 5913 O O . TRP A 1 756 ? 17.401 -22.302 -35.857 1.00 40.50 756 TRP A O 1
ATOM 5923 N N . LYS A 1 757 ? 18.629 -22.656 -37.692 1.00 33.72 757 LYS A N 1
ATOM 5924 C CA . LYS A 1 757 ? 17.803 -23.763 -38.214 1.00 33.72 757 LYS A CA 1
ATOM 5925 C C . LYS A 1 757 ? 18.477 -25.137 -38.305 1.00 33.72 757 LYS A C 1
ATOM 5927 O O . LYS A 1 757 ? 17.731 -26.107 -38.393 1.00 33.72 757 LYS A O 1
ATOM 5932 N N . ARG A 1 758 ? 19.810 -25.272 -38.220 1.00 31.64 758 ARG A N 1
ATOM 5933 C CA . ARG A 1 758 ? 20.499 -26.587 -38.274 1.00 31.64 758 ARG A CA 1
ATOM 5934 C C . ARG A 1 758 ? 21.743 -26.697 -37.376 1.00 31.64 758 ARG A C 1
ATOM 5936 O O . ARG A 1 758 ? 22.853 -26.566 -37.867 1.00 31.64 758 ARG A O 1
ATOM 5943 N N . VAL A 1 759 ? 21.547 -26.991 -36.084 1.00 33.50 759 VAL A N 1
ATOM 5944 C CA . VAL A 1 759 ? 22.577 -27.588 -35.186 1.00 33.50 759 VAL A CA 1
ATOM 5945 C C . VAL A 1 759 ? 21.930 -28.549 -34.154 1.00 33.50 759 VAL A C 1
ATOM 5947 O O . VAL A 1 759 ? 22.459 -28.773 -33.074 1.00 33.50 759 VAL A O 1
ATOM 5950 N N . VAL A 1 760 ? 20.719 -29.068 -34.417 1.00 31.12 760 VAL A N 1
ATOM 5951 C CA . VAL A 1 760 ? 19.923 -29.816 -33.406 1.00 31.12 760 VAL A CA 1
ATOM 5952 C C . VAL A 1 760 ? 19.520 -31.230 -33.860 1.00 31.12 760 VAL A C 1
ATOM 5954 O O . VAL A 1 760 ? 18.946 -31.966 -33.068 1.00 31.12 760 VAL A O 1
ATOM 5957 N N . GLU A 1 761 ? 19.829 -31.644 -35.094 1.00 29.14 761 GLU A N 1
ATOM 5958 C CA . GLU A 1 761 ? 19.446 -32.982 -35.595 1.00 29.14 761 GLU A CA 1
ATOM 5959 C C . GLU A 1 761 ? 20.619 -33.978 -35.679 1.00 29.14 761 GLU A C 1
ATOM 5961 O O . GLU A 1 761 ? 20.420 -35.146 -35.358 1.00 29.14 761 GLU A O 1
ATOM 5966 N N . ASP A 1 762 ? 21.851 -33.532 -35.950 1.00 28.94 762 ASP A N 1
ATOM 5967 C CA . ASP A 1 762 ? 23.012 -34.428 -36.095 1.00 28.94 762 ASP A CA 1
ATOM 5968 C C . ASP A 1 762 ? 23.905 -34.457 -34.846 1.00 28.94 762 ASP A C 1
ATOM 5970 O O . ASP A 1 762 ? 25.046 -34.004 -34.845 1.00 28.94 762 ASP A O 1
ATOM 5974 N N . ASN A 1 763 ? 23.373 -35.018 -33.757 1.00 29.89 763 ASN A N 1
ATOM 5975 C CA . ASN A 1 763 ? 24.176 -35.430 -32.600 1.00 29.89 763 ASN A CA 1
ATOM 5976 C C . ASN A 1 763 ? 23.895 -36.898 -32.230 1.00 29.89 763 ASN A C 1
ATOM 5978 O O . ASN A 1 763 ? 23.505 -37.239 -31.113 1.00 29.89 763 ASN A O 1
ATOM 5982 N N . THR A 1 764 ? 24.113 -37.785 -33.206 1.00 27.81 764 THR A N 1
ATOM 5983 C CA . THR A 1 764 ? 24.430 -39.197 -32.948 1.00 27.81 764 THR A CA 1
ATOM 5984 C C . THR A 1 764 ? 25.730 -39.558 -33.670 1.00 27.81 764 THR A C 1
ATOM 5986 O O . THR A 1 764 ? 25.873 -39.240 -34.849 1.00 27.81 764 THR A O 1
ATOM 5989 N N . PRO A 1 765 ? 26.703 -40.200 -32.996 1.00 31.14 765 PRO A N 1
ATOM 5990 C CA . PRO A 1 765 ? 27.963 -40.556 -33.627 1.00 31.14 765 PRO A CA 1
ATOM 5991 C C . PRO A 1 765 ? 27.769 -41.801 -34.495 1.00 31.14 765 PRO A C 1
ATOM 5993 O O . PRO A 1 765 ? 27.630 -42.911 -33.980 1.00 31.14 765 PRO A O 1
ATOM 5996 N N . VAL A 1 766 ? 27.809 -41.634 -35.816 1.00 25.50 766 VAL A N 1
ATOM 5997 C CA . VAL A 1 766 ? 27.977 -42.754 -36.748 1.00 25.50 766 VAL A CA 1
ATOM 5998 C C . VAL A 1 766 ? 29.320 -42.600 -37.440 1.00 25.50 766 VAL A C 1
ATOM 6000 O O . VAL A 1 766 ? 29.450 -41.937 -38.464 1.00 25.50 766 VAL A O 1
ATOM 6003 N N . ALA A 1 767 ? 30.331 -43.253 -36.873 1.00 33.84 767 ALA A N 1
ATOM 6004 C CA . ALA A 1 767 ? 31.553 -43.523 -37.604 1.00 33.84 767 ALA A CA 1
ATOM 6005 C C . ALA A 1 767 ? 31.226 -44.441 -38.789 1.00 33.84 767 ALA A C 1
ATOM 6007 O O . ALA A 1 767 ? 30.758 -45.566 -38.587 1.00 33.84 767 ALA A O 1
ATOM 6008 N N . LYS A 1 768 ? 31.520 -43.988 -40.007 1.00 23.84 768 LYS A N 1
ATOM 6009 C CA . LYS A 1 768 ? 31.893 -44.865 -41.117 1.00 23.84 768 LYS A CA 1
ATOM 6010 C C . LYS A 1 768 ? 32.676 -44.092 -42.165 1.00 23.84 768 LYS A C 1
ATOM 6012 O O . LYS A 1 768 ? 32.259 -43.028 -42.608 1.00 23.84 768 LYS A O 1
ATOM 6017 N N . ASN A 1 769 ? 33.812 -44.672 -42.531 1.00 31.23 769 ASN A N 1
ATOM 6018 C CA . ASN A 1 769 ? 34.577 -44.291 -43.705 1.00 31.23 769 ASN A CA 1
ATOM 6019 C C . ASN A 1 769 ? 33.668 -44.348 -44.937 1.00 31.23 769 ASN A C 1
ATOM 6021 O O . ASN A 1 769 ? 32.922 -45.313 -45.072 1.00 31.23 769 ASN A O 1
ATOM 6025 N N . ASP A 1 770 ? 33.841 -43.406 -45.858 1.00 24.69 770 ASP A N 1
ATOM 6026 C CA . ASP A 1 770 ? 34.173 -43.789 -47.227 1.00 24.69 770 ASP A CA 1
ATOM 6027 C C . ASP A 1 770 ? 35.067 -42.719 -47.864 1.00 24.69 770 ASP A C 1
ATOM 6029 O O . ASP A 1 770 ? 34.718 -41.547 -47.993 1.00 24.69 770 ASP A O 1
ATOM 6033 N N . VAL A 1 771 ? 36.269 -43.160 -48.226 1.00 29.33 771 VAL A N 1
ATOM 6034 C CA . VAL A 1 771 ? 37.147 -42.493 -49.188 1.00 29.33 771 VAL A CA 1
ATOM 6035 C C . VAL A 1 771 ? 36.577 -42.754 -50.580 1.00 29.33 771 VAL A C 1
ATOM 6037 O O . VAL A 1 771 ? 36.126 -43.869 -50.815 1.00 29.33 771 VAL A O 1
ATOM 6040 N N . LEU A 1 772 ? 36.651 -41.765 -51.480 1.00 25.02 772 LEU A N 1
ATOM 6041 C CA . LEU A 1 772 ? 36.883 -41.839 -52.943 1.00 25.02 772 LEU A CA 1
ATOM 6042 C C . LEU A 1 772 ? 36.580 -40.427 -53.513 1.00 25.02 772 LEU A C 1
ATOM 6044 O O . LEU A 1 772 ? 35.558 -39.838 -53.182 1.00 25.02 772 LEU A O 1
ATOM 6048 N N . ASN A 1 773 ? 37.541 -39.743 -54.152 1.00 23.61 773 ASN A N 1
ATOM 6049 C CA . ASN A 1 773 ? 37.775 -39.724 -55.616 1.00 23.61 773 ASN A CA 1
ATOM 6050 C C . ASN A 1 773 ? 36.528 -39.265 -56.414 1.00 23.61 773 ASN A C 1
ATOM 6052 O O . ASN A 1 773 ? 35.439 -39.745 -56.147 1.00 23.61 773 ASN A O 1
ATOM 6056 N N . HIS A 1 774 ? 36.540 -38.430 -57.457 1.00 25.20 774 HIS A N 1
ATOM 6057 C CA . HIS A 1 774 ? 37.540 -37.799 -58.343 1.00 25.20 774 HIS A CA 1
ATOM 6058 C C . HIS A 1 774 ? 36.756 -36.736 -59.185 1.00 25.20 774 HIS A C 1
ATOM 6060 O O . HIS A 1 774 ? 35.534 -36.839 -59.250 1.00 25.20 774 HIS A O 1
ATOM 6066 N N . VAL A 1 775 ? 37.295 -35.724 -59.884 1.00 25.81 775 VAL A N 1
ATOM 6067 C CA . VAL A 1 775 ? 38.650 -35.147 -60.069 1.00 25.81 775 VAL A CA 1
ATOM 6068 C C . VAL A 1 775 ? 38.478 -33.680 -60.561 1.00 25.81 775 VAL A C 1
ATOM 6070 O O . VAL A 1 775 ? 37.350 -33.244 -60.781 1.00 25.81 775 VAL A O 1
ATOM 6073 N N . SER A 1 776 ? 39.554 -32.899 -60.715 1.00 32.62 776 SER A N 1
ATOM 6074 C CA . SER A 1 776 ? 39.546 -31.615 -61.449 1.00 32.62 776 SER A CA 1
ATOM 6075 C C . SER A 1 776 ? 39.244 -31.795 -62.940 1.00 32.62 776 SER A C 1
ATOM 6077 O O . SER A 1 776 ? 39.866 -32.661 -63.540 1.00 32.62 776 SER A O 1
ATOM 6079 N N . ASP A 1 777 ? 38.462 -30.916 -63.572 1.00 26.56 777 ASP A N 1
ATOM 6080 C CA . ASP A 1 777 ? 38.795 -30.495 -64.942 1.00 26.56 777 ASP A CA 1
ATOM 6081 C C . ASP A 1 777 ? 38.113 -29.190 -65.371 1.00 26.56 777 ASP A C 1
ATOM 6083 O O . ASP A 1 777 ? 37.100 -28.761 -64.816 1.00 26.56 777 ASP A O 1
ATOM 6087 N N . SER A 1 778 ? 38.745 -28.538 -66.343 1.00 27.89 778 SER A N 1
ATOM 6088 C CA . SER A 1 778 ? 38.420 -27.213 -66.871 1.00 27.89 778 SER A CA 1
ATOM 6089 C C . SER A 1 778 ? 37.481 -27.239 -68.080 1.00 27.89 778 SER A C 1
ATOM 6091 O O . SER A 1 778 ? 37.799 -27.900 -69.070 1.00 27.89 778 SER A O 1
ATOM 6093 N N . SER A 1 779 ? 36.448 -26.389 -68.065 1.00 33.88 779 SER A N 1
ATOM 6094 C CA . SER A 1 779 ? 35.926 -25.670 -69.246 1.00 33.88 779 SER A CA 1
ATOM 6095 C C . SER A 1 779 ? 35.019 -24.517 -68.817 1.00 33.88 779 SER A C 1
ATOM 6097 O O . SER A 1 779 ? 33.986 -24.831 -68.183 1.00 33.88 779 SER A O 1
#

Organism: Perkinsus marinus (strain ATCC 50983 / TXsc) (NCBI:txid423536)

Solvent-accessible surface area (backbone atoms only — not comparable to full-atom values): 45808 Å² total; per-residue (Å²): 133,88,83,86,75,86,84,88,80,81,89,89,88,83,61,64,69,61,56,50,50,52,51,49,54,41,42,75,75,66,46,77,60,54,83,52,46,72,68,48,52,68,69,53,45,38,55,48,48,48,46,34,46,74,72,67,63,82,54,64,71,48,53,51,34,48,54,52,39,49,64,74,38,52,85,78,37,50,55,59,49,50,23,51,42,43,39,30,41,42,72,39,86,83,68,56,65,70,59,51,47,61,49,45,51,51,43,49,60,41,61,75,33,88,92,43,84,68,56,64,62,40,43,33,36,42,46,38,19,43,28,68,55,62,66,76,75,82,59,65,62,56,54,53,40,49,56,57,40,52,54,42,61,77,34,94,56,36,86,78,59,52,69,51,55,54,14,47,36,43,35,23,42,64,66,59,62,57,55,69,68,59,51,49,52,48,49,54,58,48,46,70,66,43,58,88,47,52,95,74,59,74,53,26,57,40,51,16,32,39,46,35,42,64,32,57,82,52,85,90,54,78,73,67,70,78,89,68,76,94,80,78,81,86,91,84,90,84,87,81,82,82,86,79,81,82,84,70,86,77,78,79,82,84,84,65,92,72,78,79,68,65,54,69,57,51,44,54,47,50,53,44,45,62,76,36,49,77,41,87,91,35,44,52,75,66,28,50,49,33,43,50,50,21,50,38,29,42,40,78,68,39,63,66,32,65,38,90,87,37,71,43,62,66,68,40,58,61,48,49,49,55,42,47,63,77,38,53,89,75,52,52,57,72,51,51,54,52,47,50,63,49,34,74,69,34,90,83,51,80,61,68,83,51,49,65,56,47,59,74,46,50,89,70,48,52,69,69,54,46,51,52,48,52,55,50,46,71,74,55,87,82,55,97,63,49,60,66,48,50,26,55,47,47,49,53,35,44,69,42,93,46,46,80,79,52,52,68,58,56,49,33,56,52,45,51,44,25,70,72,77,44,86,51,68,68,54,53,52,31,49,51,56,48,53,54,58,44,68,77,65,61,92,65,88,68,57,55,69,49,50,40,38,38,47,30,48,37,22,75,60,20,59,75,59,77,64,54,61,55,52,46,57,70,56,36,53,80,54,72,97,61,60,56,54,59,45,14,42,39,44,33,19,35,35,32,56,69,38,30,69,56,41,40,73,41,34,51,36,55,54,47,44,77,43,69,50,81,85,42,60,72,66,26,37,37,37,34,49,45,16,51,35,52,30,69,45,37,59,90,94,54,44,37,85,52,68,42,78,71,31,43,41,50,37,51,55,40,48,55,52,42,40,75,75,40,51,66,62,20,56,78,60,45,36,62,55,44,59,49,31,74,62,34,82,82,46,88,52,68,82,41,74,44,94,70,94,74,54,74,65,57,49,52,52,50,52,49,44,65,76,71,47,78,82,47,62,60,46,75,48,26,30,24,50,53,70,47,71,33,54,24,34,36,37,57,69,27,49,52,52,50,52,52,52,52,49,38,51,74,75,68,52,80,73,82,84,80,78,68,68,78,76,75,73,100,47,70,82,62,36,32,37,34,33,69,44,42,80,90,45,49,28,79,76,89,82,55,83,84,55,78,82,58,79,95,76,73,96,58,84,37,67,12,44,29,62,42,48,55,56,50,18,44,43,76,73,63,39,47,75,47,76,52,39,58,90,74,56,59,98,44,72,65,64,42,49,52,62,51,49,56,54,47,53,47,60,66,70,69,47,93,66,85,71,99,77,82,91,83,80,90,85,72,92,75,92,71,87,80,88,76,90,86,81,90,84,91,133

Nearest PDB structures (foldseek):
  8fnk-assembly1_8  TM=5.549E-01  e=3.435E-04  Trypanosoma brucei
  9g6k-assembly1_Lb  TM=4.048E-01  e=2.016E-04  Toxoplasma gondii
  8fn6-assembly1_3  TM=3.738E-01  e=1.405E-03  Trypanosoma brucei
  9evd-assembly1_3-2  TM=5.127E-01  e=2.442E-02  Polytomella sp. Pringsheim 198.80
  6rd4-assembly1_3  TM=6.231E-01  e=2.791E-01  Polytomella sp. Pringsheim 198.80

Mean predicted aligned error: 18.66 Å

Foldseek 3Di:
DDDDDDDPDDDDPDCPPVVVVVVVVVVVLPQDDLVVLLVDDLVRLLVNLLSCLVSVPADDSNVVSSLVSCLVCLQVHALQSLLSNLLSLLSYLDHDLVSLVSSLVSNLVQLPDPVGDDDLLSLLSNLLSCLSSVNPDDCPSVVSSLVSNLCCCPDPCVVVDDLLSLLSSLLSCLSNVDDPVSLVSSCVSSCVSCVVVLVVDQALNSLLSNLLSLFARDPVNNPPDDPPGPPDDDDDDDDDDADDDPDDPPDPPPPDLDDRPPLVVLLSSLVSCLVRLPPPPRDALVSLLSNLQSVLSNCVNPVCLCPCPHSHHVSVQVSSQVSCLVCLVVDQLVSLLSVLVSCLSVVSHDNQSNQVSCLVCVVRHDLVSLVSVLVSCVSRVPDPCSLVSLLSSVLVCLVDPNLVNDDLLRLLVSLVSCLVPPLDPSSLVSSVVSNVVNVVPDPDLDAPLSLLSSLLSCLLLLPADPCNLVNLCVHCVCHDLDALQSLLSSLLSCLSNLPQVSCQRNLSLVSQLVHQPPPDDLLSLLSNLLSQLSLLLFDPVSHRPSSDLNSSVNSLVSLVVCCVPPVVVSLVSVSVLSNVLSVCSPHFAAWDFHDDDDDPQLVVLVVLCVVQLPPWDKQQGFTDGRSDTARIKTQLQQLVLSVVVVVCVVVVNPDPDDDGDDGDPRDQQRIEGEHEAEPSQWDFDPDDVVPPPDDDDDRDTDGRSSVVSVVVSCVVSNHHYDYDYPVCCDPDSVSNSVVRSVSSVCSVVVPSDDDVDDDPPPPDDDDDDDDDDDDDDDD

pLDDT: mean 70.59, std 19.29, range [21.78, 95.75]